Protein 6WG1 (pdb70)

Secondary structure (DSSP, 8-state):
--EEEEE--SEE-TT--EEEEEEEESS-GGGS-EEEEEE-TTS--EEEEEE--GGGT--EEE-GGGTTT-EEEEETTTTEEEEEE-S--GGG-EEEEEEEE-SSS-SEEEE---EEEEE-SSPPBPPEEEEE---EEEEEEEEEEEBSS--EEEEGGGT--TTEEEPPPEE-TTS-EEEEEEEEEEGGGTTTS--EEEEEEGGGTEEEEEE----/---EEEE-SEEEE-TT--EEEEEEESS--B-TTS-B-EEEEEE-TTS--EEEEETTTEEPTT--TTEEEEEETTEEEEEESS--GGG-EEEEEEE-SSSSPEE---EEEEE----BPPEEEEEPPPHHHHTTTEEEEEEEEEEEBSS--EEEEEETTEEP-SSEEEEEPPPPTTTS-EEEEEEEEEEHHHHHT--EEEEEEE-TT-SS-EEEEEETT-/-GGG-TTS-SSS---SSGGG-TT-/--EEEEE--EEE-TT--EEEEEEEESS-GGGS-EEEEEE-TT--EEEEEEE--GGGT--EEE-GGGTTTEEEEEETTTTEEEEEE-S--GGG-EEEEEEEEPSSS-SEEEE---EEEEE-SSPPBPPEEEEE---EEEEEEEEEEEBSS--EEEETTTT--TTEEEPPPEE-TTSSEEEEEEEEEEGGGBTTB-EEEEEEEGGGTEEEEEEE--/---EEEE-SEEEE-TTS-EEEEEEESS--B-TTS-B-EEEEEE-TTS-EEEEEETTTEEPTT--TTEEEEEETTEEEEEESS--GGG-EEEEEEE-SSSSPEE---EEEEE----BPPEEEEEPPPHHHHHTTEEEEEEEEEEEBSS--EEEEEETTEEP-SSEEEEEPPPPTTT--EEEEEEEEEEHHHHHT--EEEEEEE-TTSSS-EEEEEETT--

InterPro domains:
  IPR000884 Thrombospondin type-1 (TSP1) repeat [PF00090] (343-389)
  IPR000884 Thrombospondin type-1 (TSP1) repeat [PS50092] (344-390)
  IPR000884 Thrombospondin type-1 (TSP1) repeat [SM00209] (340-390)
  IPR003067 Plasmodium circumsporozoite protein [PR01303] (2-18)
  IPR003067 Plasmodium circumsporozoite protein [PR01303] (34-49)
  IPR003067 Plasmodium circumsporozoite protein [PR01303] (328-346)
  IPR003067 Plasmodium circumsporozoite protein [PR01303] (347-364)
  IPR003067 Plasmodium circumsporozoite protein [PR01303] (374-392)
  IPR003067 Plasmodium circumsporozoite protein [PR01303] (393-412)
  IPR036383 Thrombospondin type-1 repeat superfamily [G3DSA:2.20.100.10] (319-396)
  IPR036383 Thrombospondin type-1 repeat superfamily [SSF82895] (343-389)
  IPR051860 Plasmodium Circumsporozoite Invasion Protein [PTHR44826] (123-288)

Nearest PDB structures (foldseek):
  6wg1-assembly1_H  TM=1.005E+00  e=6.382E-41  Homo sapiens
  7tus-assembly1_A  TM=9.635E-01  e=1.783E-32  Homo sapiens
  8t51-assembly1_A  TM=9.520E-01  e=6.094E-31  Homo sapiens
  4hgw-assembly1_B  TM=9.806E-01  e=1.978E-30  Mus musculus
  7jxc-assembly1_H  TM=5.555E-01  e=1.312E-32  Homo sapiens

Foldseek 3Di:
DKAWAKDFADEAEAQAKTKIKIQIDDDQLLQWKKFKWWAAVPGDIGGAKIFGRVVVPRHMDGDPVAPPFWDWHADSVRSMIMIIGGRDDQVPFTFMKMFTADDVRRDGDDIHPTHTHGYHPDDFDAWDKDWQAWCKIKIKIKTDFGDDDDKDKDKPVNPDDPQKDWDDWDQDPVRGIITMIMGIGRPVPAPPDWIWMWMADVVVRDTDTHTHHHD/DKAKAKPPQEEAAAAFAKDKIKIFIPWFQQDPVRFRAKWKWWADPPGDIDTAAGRFFHGDPPHDPQWGKDDGTGMIMIMRHGDDQVRFGWMWMWGDSDPPIDIYPTHGYAYADDFDFWDKDKDWFDPVVLVVFKTKIKIKTPFGPDPDKDKWKAFQNHTDDPQKDKDKDDQDSPRRGIMMMIMGMDTSVVVVVTFKIKIWMDDPPDPDIDIDIGTPPD/DWAWAKDFADEDEAQAKTKIKIAIDDDQLLQWKKFKWWAAVPGDIDGAKIFGRVVVVRHIDGDPVCPPFWDWHDDSVRSMIMIIGGRDDQVNFTFMKMFTADDVNGGRDGIHPTGTHGHHPDDFDAWDKDWQAKCKIKIWIKTDFGDDDDKDKDKPVPPDDPQKDWDDWDQDPVNGTITMIMGIDRPVCAPPDWIWIWMADVNVRDTDTDTHHD/DKAWAKPPQEEEAAFFAKDKIKIFIPWFQADPVRFRAKWKWWDAVPGDIDTADGRFFHGDPPHDPLWGKHDGTGMIMIMRHGDALQRFGWMKMWGDSDPPIDIYPTYGYAYADDFDFWDKDKDWADPVVLVVFKTKIKIKTPFGPDPDKDKWKAFVHNTDDDQKDKDKGQQDSPRRGMMMMIIGMDTSVVVVVTFKIKMWMDDPNDPHIDIDIDTPPDD/DQVVDPQDDSDPCPDPDVVVDPRD

Sequence (890 aa):
EVQLVESGGGLVQPGRSLRLSCTTSGFTFGDYAMSWFRQAPGKGLEWVGFIRSKGFGGTAEYAAFVKGRFTISRDDSRSIAYLQMTSLKPEDTAVYYCSRVGVVIATAVYWGQGTLVTVSSASTKGPSVFPLAPGTAALGCLVKDYFPEPVTVSWNSGALTSGVHTFPAVLQSSGLYSLSSVVTVPSSSLGTQTYICNVNHKPSNTKVDKKVEPKDILMTQTPLSLSVTPGQPASISCKSSQSLLDNDGKTYLYWYLQKPGQSPQLLIYEVSNRFSGVPERFSGSGSGTDFTLKIRRVEAEDVGVYYCMQRIDLPWTFGQGTKVEIKRTVAAPSVFIFPPSDEQLKSGTASVVCLLNNFYPREAKVQWKVDNALQSGNSQESVTEQDSKDSTYSLSSTLTLSKADYEKHKVYACEVTHQGLSSPVTKSFNRGEEVQLVESGGGLVQPGRSLRLSCTTSGFTFGDYAMSWFRQAPGKGLEWVGFIRSKGFGGTAEYAAFVKGRFTISRDDSRSIAYLQMTSLKPEDTAVYYCSRVGVVIATAVYWGQGTLVTVSSASTKGPSVFPLAPGTAALGCLVKDYFPEPVTVSWNSGALTSGVHTFPAVLQSSGLYSLSSVVTVPSSSLGTQTYICNVNHKPSNTKVDKKVEPDILMTQTPLSLSVTPGQPASISCKSSQSLLDNDGKTYLYWYLQKPGQSPQLLIYEVSNRFSGVPERFSGSGSGTDFTLKIRRVEAEDVGVYYCMQRIDLPWTFGQGTKVEIKRTVAAPSVFIFPPSDEQLKSGTASVVCLLNNFYPREAKVQWKVDNALQSGNSQESVTEQDSKDSTYSLSSTLTLSKADYEKHKVYACEVTHQGLSSPVTKSFNRGECNPNANPNANPNANPNANPNANPNA

GO terms:
  GO:0085017 entry into host cell by a symbiont-containing vacuole (P, IMP)

Radius of gyration: 38.49 Å; Cα contacts (8 Å, |Δi|>4): 2338; chains: 5; bounding box: 89×70×111 Å

CATH classification: 2.60.40.10 (+1 more: 2.60.40.10)

B-factor: mean 37.39, std 12.22, range [15.88, 94.53]

Structure (mmCIF, N/CA/C/O backbone):
data_6WG1
#
_entry.id   6WG1
#
_cell.length_a   62.968
_cell.length_b   85.901
_cell.length_c   89.461
_cell.angle_alpha   90.00
_cell.angle_beta   100.27
_cell.angle_gamma   90.00
#
_symmetry.space_group_name_H-M   'P 1 21 1'
#
loop_
_entity.id
_entity.type
_entity.pdbx_description
1 polymer 'Fab399 heavy chain'
2 polymer 'Fab399 light chain'
3 polymer 'NPNA6 peptide'
4 water water
#
loop_
_atom_site.group_PDB
_atom_site.id
_atom_site.type_symbol
_atom_site.label_atom_id
_atom_site.label_alt_id
_atom_site.label_comp_id
_atom_site.label_asym_id
_atom_site.label_entity_id
_atom_site.label_seq_id
_atom_site.pdbx_PDB_ins_code
_atom_site.Cartn_x
_atom_site.Cartn_y
_atom_site.Cartn_z
_atom_site.occupancy
_atom_site.B_iso_or_equiv
_atom_site.auth_seq_id
_atom_site.auth_comp_id
_atom_site.auth_asym_id
_atom_site.auth_atom_id
_atom_site.pdbx_PDB_model_num
ATOM 1 N N . GLU A 1 1 ? 29.419 0.399 10.523 1.00 29.83 1 GLU A N 1
ATOM 2 C CA . GLU A 1 1 ? 30.113 1.301 9.609 1.00 33.07 1 GLU A CA 1
ATOM 3 C C . GLU A 1 1 ? 29.286 1.534 8.342 1.00 29.05 1 GLU A C 1
ATOM 4 O O . GLU A 1 1 ? 28.640 0.617 7.834 1.00 27.40 1 GLU A O 1
ATOM 6 N N . VAL A 1 2 ? 29.300 2.767 7.843 1.00 30.65 2 VAL A N 1
ATOM 7 C CA . VAL A 1 2 ? 28.551 3.115 6.639 1.00 30.66 2 VAL A CA 1
ATOM 8 C C . VAL A 1 2 ? 29.290 2.574 5.423 1.00 35.23 2 VAL A C 1
ATOM 9 O O . VAL A 1 2 ? 30.473 2.872 5.214 1.00 34.04 2 VAL A O 1
ATOM 13 N N . GLN A 1 3 ? 28.598 1.776 4.616 1.00 35.37 3 GLN A N 1
ATOM 14 C CA . GLN A 1 3 ? 29.188 1.215 3.411 1.00 34.40 3 GLN A CA 1
ATOM 15 C C . GLN A 1 3 ? 28.287 1.511 2.225 1.00 33.07 3 GLN A C 1
ATOM 16 O O . GLN A 1 3 ? 27.061 1.381 2.325 1.00 28.70 3 GLN A O 1
ATOM 22 N N . LEU A 1 4 ? 28.903 1.930 1.115 1.00 31.64 4 LEU A N 1
ATOM 23 C CA . LEU A 1 4 ? 28.231 2.135 -0.162 1.00 27.63 4 LEU A CA 1
ATOM 24 C C . LEU A 1 4 ? 29.089 1.505 -1.247 1.00 29.69 4 LEU A C 1
ATOM 25 O O . LEU A 1 4 ? 30.295 1.762 -1.307 1.00 28.33 4 LEU A O 1
ATOM 30 N N . VAL A 1 5 ? 28.478 0.680 -2.095 1.00 31.15 5 VAL A N 1
ATOM 31 C CA . VAL A 1 5 ? 29.195 -0.052 -3.138 1.00 29.26 5 VAL A CA 1
ATOM 32 C C . VAL A 1 5 ? 28.481 0.168 -4.465 1.00 29.16 5 VAL A C 1
ATOM 33 O O . VAL A 1 5 ? 27.309 -0.205 -4.613 1.00 29.03 5 VAL A O 1
ATOM 37 N N . GLU A 1 6 ? 29.183 0.769 -5.424 1.00 26.01 6 GLU A N 1
ATOM 38 C CA . GLU A 1 6 ? 28.677 0.974 -6.775 1.00 27.45 6 GLU A CA 1
ATOM 39 C C . GLU A 1 6 ? 28.986 -0.237 -7.643 1.00 28.66 6 GLU A C 1
ATOM 40 O O . GLU A 1 6 ? 30.037 -0.872 -7.508 1.00 31.97 6 GLU A O 1
ATOM 46 N N . SER A 1 7 ? 28.070 -0.538 -8.555 1.00 26.35 7 SER A N 1
ATOM 47 C CA . SER A 1 7 ? 28.262 -1.656 -9.465 1.00 28.50 7 SER A CA 1
ATOM 48 C C . SER A 1 7 ? 27.438 -1.404 -10.716 1.00 30.03 7 SER A C 1
ATOM 49 O O . SER A 1 7 ? 26.589 -0.510 -10.755 1.00 32.04 7 SER A O 1
ATOM 52 N N . GLY A 1 8 ? 27.702 -2.213 -11.740 1.00 30.12 8 GLY A N 1
ATOM 53 C CA . GLY A 1 8 ? 27.016 -2.129 -13.002 1.00 26.64 8 GLY A CA 1
ATOM 54 C C . GLY A 1 8 ? 27.837 -1.525 -14.122 1.00 25.97 8 GLY A C 1
ATOM 55 O O . GLY A 1 8 ? 27.493 -1.719 -15.291 1.00 29.55 8 GLY A O 1
ATOM 56 N N . GLY A 1 9 ? 28.915 -0.819 -13.798 1.00 26.78 9 GLY A N 1
ATOM 57 C CA . GLY A 1 9 ? 29.701 -0.129 -14.806 1.00 28.06 9 GLY A CA 1
ATOM 58 C C . GLY A 1 9 ? 30.431 -1.077 -15.740 1.00 30.97 9 GLY A C 1
ATOM 59 O O . GLY A 1 9 ? 30.544 -2.281 -15.506 1.00 32.97 9 GLY A O 1
ATOM 60 N N . GLY A 1 10 ? 30.933 -0.511 -16.832 1.00 31.74 10 GLY A N 1
ATOM 61 C CA . GLY A 1 10 ? 31.609 -1.311 -17.836 1.00 33.33 10 GLY 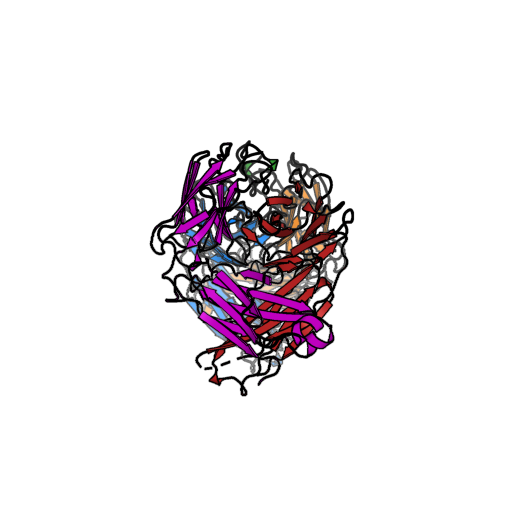A CA 1
ATOM 62 C C . GLY A 1 10 ? 31.569 -0.616 -19.187 1.00 32.08 10 GLY A C 1
ATOM 63 O O . GLY A 1 10 ? 31.331 0.587 -19.277 1.00 33.16 10 GLY A O 1
ATOM 64 N N . LEU A 1 11 ? 31.805 -1.411 -20.227 1.00 33.09 11 LEU A N 1
ATOM 65 C CA . LEU A 1 11 ? 31.839 -0.927 -21.602 1.00 32.18 11 LEU A CA 1
ATOM 66 C C . LEU A 1 11 ? 30.429 -0.933 -22.180 1.00 33.95 11 LEU A C 1
ATOM 67 O O . LEU A 1 11 ? 29.765 -1.976 -22.197 1.00 33.30 11 LEU A O 1
ATOM 72 N N . VAL A 1 12 ? 29.976 0.234 -22.647 1.00 34.47 12 VAL A N 1
ATOM 73 C CA . VAL A 1 12 ? 28.650 0.416 -23.230 1.00 34.31 12 VAL A CA 1
ATOM 74 C C . VAL A 1 12 ? 28.794 1.148 -24.554 1.00 32.22 12 VAL A C 1
ATOM 75 O O . VAL A 1 1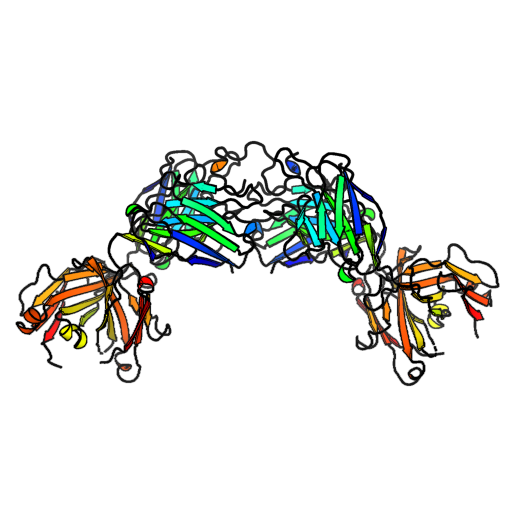2 ? 29.529 2.137 -24.644 1.00 31.07 12 VAL A O 1
ATOM 79 N N . GLN A 1 13 ? 28.061 0.687 -25.572 1.00 34.80 13 GLN A N 1
ATOM 80 C CA . GLN A 1 13 ? 28.068 1.331 -26.878 1.00 36.25 13 GLN A CA 1
ATOM 81 C C . GLN A 1 13 ? 27.179 2.574 -26.879 1.00 35.48 13 GLN A C 1
ATOM 82 O O . GLN A 1 13 ? 26.163 2.617 -26.183 1.00 36.58 13 GLN A O 1
ATOM 88 N N . PRO A 1 14 ? 27.558 3.605 -27.639 1.00 37.40 14 PRO A N 1
ATOM 89 C CA . PRO A 1 14 ? 26.774 4.847 -27.645 1.00 34.80 14 PRO A CA 1
ATOM 90 C C . PRO A 1 14 ? 25.337 4.595 -28.059 1.00 37.26 14 PRO A C 1
ATOM 91 O O . PRO A 1 14 ? 25.058 3.774 -28.934 1.00 39.71 14 PRO A O 1
ATOM 95 N N . GLY A 1 15 ? 24.418 5.314 -27.416 1.00 39.23 15 GLY A N 1
ATOM 96 C CA . GLY A 1 15 ? 23.005 5.151 -27.667 1.00 38.45 15 GLY A CA 1
ATOM 97 C C . GLY A 1 15 ? 22.334 4.079 -26.839 1.00 39.80 15 GLY A C 1
ATOM 98 O O . GLY A 1 15 ? 21.100 4.038 -26.793 1.00 42.11 15 GLY A O 1
ATOM 99 N N . ARG A 1 16 ? 23.099 3.219 -26.176 1.00 38.51 16 ARG A N 1
ATOM 100 C CA . ARG A 1 16 ? 22.525 2.140 -25.392 1.00 37.61 16 ARG A CA 1
ATOM 101 C C . ARG A 1 16 ? 22.294 2.597 -23.950 1.00 35.45 16 ARG A C 1
ATOM 102 O O . ARG A 1 16 ? 22.610 3.727 -23.561 1.00 28.36 16 ARG A O 1
ATOM 110 N N . SER A 1 17 ? 21.726 1.705 -23.149 1.00 34.24 17 SER A N 1
ATOM 111 C CA . SER A 1 17 ? 21.347 1.994 -21.776 1.00 33.57 17 SER A CA 1
ATOM 112 C C . SER A 1 17 ? 22.223 1.197 -20.817 1.00 32.92 17 SER A C 1
ATOM 113 O O . SER A 1 17 ? 22.832 0.188 -21.191 1.00 33.12 17 SER A O 1
ATOM 116 N N . LEU A 1 18 ? 22.282 1.670 -19.572 1.00 30.42 18 LEU A N 1
ATOM 117 C CA . LEU A 1 18 ? 23.041 1.003 -18.523 1.00 32.66 18 LEU A CA 1
ATOM 118 C C . LEU A 1 18 ? 22.522 1.458 -17.165 1.00 30.19 18 LEU A C 1
ATOM 119 O O . LEU A 1 18 ? 22.286 2.650 -16.953 1.00 30.66 18 LEU A O 1
ATOM 124 N N . ARG A 1 19 ? 22.368 0.512 -16.246 1.00 30.35 19 ARG A N 1
ATOM 125 C CA . ARG A 1 19 ? 21.881 0.802 -14.905 1.00 30.75 19 ARG A CA 1
ATOM 126 C C . ARG A 1 19 ? 22.995 0.573 -13.895 1.00 31.14 19 ARG A C 1
ATOM 127 O O . ARG A 1 19 ? 23.640 -0.482 -13.899 1.00 35.95 19 ARG A O 1
ATOM 135 N N . LEU A 1 20 ? 23.221 1.562 -13.036 1.00 28.83 20 LEU A N 1
ATOM 136 C CA . LEU A 1 20 ? 24.176 1.453 -11.946 1.00 26.74 20 LEU A CA 1
ATOM 137 C C . LEU A 1 20 ? 23.421 1.277 -10.632 1.00 27.68 20 LEU A C 1
ATOM 138 O O . LEU A 1 20 ? 22.343 1.854 -10.439 1.00 29.49 20 LEU A O 1
ATOM 143 N N . SER A 1 21 ? 23.977 0.455 -9.746 1.00 23.13 21 SER A N 1
ATOM 144 C CA . SER A 1 21 ? 23.431 0.258 -8.414 1.00 27.85 21 SER A CA 1
ATOM 145 C C . SER A 1 21 ? 24.385 0.811 -7.365 1.00 29.62 21 SER A C 1
ATOM 146 O O . SER A 1 21 ? 25.609 0.841 -7.556 1.00 28.54 21 SER A O 1
ATOM 149 N N . CYS A 1 22 ? 23.790 1.270 -6.270 1.00 28.92 22 CYS A N 1
ATOM 150 C CA . CYS A 1 22 ? 24.479 1.714 -5.067 1.00 28.45 22 CYS A CA 1
ATOM 151 C C . CYS A 1 22 ? 23.917 0.824 -3.965 1.00 27.12 22 CYS A C 1
ATOM 152 O O . CYS A 1 22 ? 22.798 1.053 -3.491 1.00 23.93 22 CYS A O 1
ATOM 155 N N . THR A 1 23 ? 24.652 -0.225 -3.605 1.00 29.27 23 THR A N 1
ATOM 156 C CA . THR A 1 23 ? 24.204 -1.146 -2.570 1.00 32.67 23 THR A CA 1
ATOM 157 C C . THR A 1 23 ? 24.770 -0.678 -1.234 1.00 30.39 23 THR A C 1
ATOM 158 O O . THR A 1 23 ? 25.973 -0.420 -1.114 1.00 30.33 23 THR A O 1
ATOM 162 N N . THR A 1 24 ? 23.899 -0.528 -0.245 1.00 28.50 24 THR A N 1
ATOM 163 C CA . THR A 1 24 ? 24.272 0.130 0.998 1.00 29.27 24 THR A CA 1
ATOM 164 C C . THR A 1 24 ? 24.062 -0.795 2.188 1.00 31.00 24 THR A C 1
ATOM 165 O O . THR A 1 24 ? 23.275 -1.745 2.142 1.00 33.65 24 THR A O 1
ATOM 169 N N . SER A 1 25 ? 24.791 -0.506 3.261 1.00 31.53 25 SER A N 1
ATOM 170 C CA . SER A 1 25 ? 24.624 -1.224 4.516 1.00 32.36 25 SER A CA 1
ATOM 171 C C . SER A 1 25 ? 25.132 -0.332 5.635 1.00 27.52 25 SER A C 1
ATOM 172 O O . SER A 1 25 ? 25.913 0.598 5.403 1.00 22.49 25 SER A O 1
ATOM 175 N N . GLY A 1 26 ? 24.669 -0.620 6.849 1.00 24.80 26 GLY A N 1
ATOM 176 C CA . GLY A 1 26 ? 25.124 0.098 8.020 1.00 27.95 26 GLY A CA 1
ATOM 177 C C . GLY A 1 26 ? 24.305 1.308 8.410 1.00 30.38 26 GLY A C 1
ATOM 178 O O . GLY A 1 26 ? 24.740 2.069 9.284 1.00 30.72 26 GLY A O 1
ATOM 179 N N . PHE A 1 27 ? 23.147 1.520 7.789 1.00 28.42 27 PHE A N 1
ATOM 180 C CA . PHE A 1 27 ? 22.267 2.619 8.168 1.00 29.08 27 PHE A CA 1
ATOM 181 C C . PHE A 1 27 ? 20.883 2.355 7.600 1.00 27.69 27 PHE A C 1
ATOM 182 O O . PHE A 1 27 ? 20.716 1.569 6.662 1.00 26.46 27 PHE A O 1
ATOM 190 N N . THR A 1 28 ? 19.890 3.021 8.186 1.00 27.23 28 THR A N 1
ATOM 191 C CA . THR A 1 28 ? 18.515 2.945 7.695 1.00 25.00 28 THR A CA 1
ATOM 192 C C . THR A 1 28 ? 18.441 3.698 6.369 1.00 26.68 28 THR A C 1
ATOM 193 O O . THR A 1 28 ? 18.297 4.923 6.340 1.00 25.72 28 THR A O 1
ATOM 197 N N . PHE A 1 29 ? 18.536 2.945 5.265 1.00 22.02 29 PHE A N 1
ATOM 198 C CA . PHE A 1 29 ? 18.698 3.537 3.936 1.00 21.60 29 PHE A CA 1
ATOM 199 C C . PHE A 1 29 ? 17.579 4.520 3.620 1.00 21.74 29 PHE A C 1
ATOM 200 O O . PHE A 1 29 ? 17.822 5.589 3.042 1.00 22.39 29 PHE A O 1
ATOM 208 N N . GLY A 1 30 ? 16.354 4.196 4.032 1.00 22.63 30 GLY A N 1
ATOM 209 C CA . GLY A 1 30 ? 15.209 5.021 3.702 1.00 22.89 30 GLY A CA 1
ATOM 210 C C . GLY A 1 30 ? 15.254 6.428 4.261 1.00 22.53 30 GLY A C 1
ATOM 211 O O . GLY A 1 30 ? 14.587 7.318 3.720 1.00 24.37 30 GLY A O 1
ATOM 212 N N . ASP A 1 31 ? 16.001 6.654 5.343 1.00 22.99 31 ASP A N 1
ATOM 213 C CA . ASP A 1 31 ? 16.027 7.966 5.980 1.00 22.94 31 ASP A CA 1
ATOM 214 C C . ASP A 1 31 ? 16.900 8.985 5.251 1.00 24.70 31 ASP A C 1
ATOM 215 O O . ASP A 1 31 ? 16.852 10.175 5.592 1.00 25.39 31 ASP A O 1
ATOM 220 N N . TYR A 1 32 ? 17.674 8.576 4.247 1.00 25.09 32 TYR A N 1
ATOM 221 C CA . TYR A 1 32 ? 18.706 9.440 3.681 1.00 21.52 32 TYR A CA 1
ATOM 222 C C . TYR A 1 32 ? 18.448 9.749 2.214 1.00 22.57 32 TYR A C 1
ATOM 223 O O . TYR A 1 32 ? 18.052 8.870 1.439 1.00 20.01 32 TYR A O 1
ATOM 232 N N . ALA A 1 33 ? 18.697 11.001 1.832 1.00 22.87 33 ALA A N 1
ATOM 233 C CA . ALA A 1 33 ? 18.844 11.322 0.420 1.00 22.30 33 ALA A CA 1
ATOM 234 C C . ALA A 1 33 ? 20.129 10.696 -0.114 1.00 25.87 33 ALA A C 1
ATOM 235 O O . ALA A 1 33 ? 21.153 10.650 0.581 1.00 22.82 33 ALA A O 1
ATOM 237 N N . MET A 1 34 ? 20.067 10.189 -1.349 1.00 26.01 34 MET A N 1
ATOM 238 C CA . MET A 1 34 ? 21.215 9.590 -2.019 1.00 26.49 34 MET A CA 1
ATOM 239 C C . MET A 1 34 ? 21.572 10.414 -3.251 1.00 25.09 34 MET A C 1
ATOM 240 O O . MET A 1 34 ? 20.683 10.853 -3.983 1.00 26.70 34 MET A O 1
ATOM 245 N N . SER A 1 35 ? 22.873 10.635 -3.480 1.00 21.79 35 SER A N 1
ATOM 246 C CA . SER A 1 35 ? 23.323 11.471 -4.585 1.00 24.85 35 SER A CA 1
ATOM 247 C C . SER A 1 35 ? 24.335 10.739 -5.454 1.00 27.84 35 SER A C 1
ATOM 248 O O . SER A 1 35 ? 25.151 9.949 -4.967 1.00 26.64 35 SER A O 1
ATOM 251 N N . TRP A 1 36 ? 24.296 11.043 -6.750 1.00 27.13 36 TRP A N 1
ATOM 252 C CA . TRP A 1 36 ? 25.230 10.484 -7.718 1.00 26.37 36 TRP A CA 1
ATOM 253 C C . TRP A 1 36 ? 26.142 11.578 -8.260 1.00 23.93 36 TRP A C 1
ATOM 254 O O . TRP A 1 36 ? 25.697 12.699 -8.527 1.00 21.24 36 TRP A O 1
ATOM 265 N N . PHE A 1 37 ? 27.418 11.240 -8.412 1.00 22.24 37 PHE A N 1
ATOM 266 C CA . PHE A 1 37 ? 28.430 12.119 -8.968 1.00 25.72 37 PHE A CA 1
ATOM 267 C C . PHE A 1 37 ? 29.191 11.355 -10.044 1.00 24.29 37 PHE A C 1
ATOM 268 O O . PHE A 1 37 ? 29.098 10.129 -10.149 1.00 21.66 37 PHE A O 1
ATOM 276 N N . ARG A 1 38 ? 29.963 12.081 -10.846 1.00 24.99 38 ARG A N 1
ATOM 277 C CA . ARG A 1 38 ? 30.793 11.419 -11.842 1.00 24.01 38 ARG A CA 1
ATOM 278 C C . ARG A 1 38 ? 32.080 12.208 -12.029 1.00 25.15 38 ARG A C 1
ATOM 279 O O . ARG A 1 38 ? 32.162 13.392 -11.697 1.00 22.79 38 ARG A O 1
ATOM 287 N N . GLN A 1 39 ? 33.102 11.527 -12.552 1.00 27.86 39 GLN A N 1
ATOM 288 C CA . GLN A 1 39 ? 34.407 12.140 -12.780 1.00 23.49 39 GLN A CA 1
ATOM 289 C C . GLN A 1 39 ? 34.982 11.546 -14.059 1.00 25.85 39 GLN A C 1
ATOM 290 O O . GLN A 1 39 ? 35.338 10.363 -14.093 1.00 25.62 39 GLN A O 1
ATOM 296 N N . ALA A 1 40 ? 35.048 12.357 -15.112 1.00 24.68 40 ALA A N 1
ATOM 297 C CA . ALA A 1 40 ? 35.668 11.912 -16.347 1.00 27.35 40 ALA A CA 1
ATOM 298 C C . ALA A 1 40 ? 37.164 11.689 -16.122 1.00 27.82 40 ALA A C 1
ATOM 299 O O . ALA A 1 40 ? 37.774 12.342 -15.270 1.00 24.69 40 ALA A O 1
ATOM 301 N N . PRO A 1 41 ? 37.781 10.759 -16.868 1.00 29.36 41 PRO A N 1
ATOM 302 C CA . PRO A 1 41 ? 39.205 10.469 -16.641 1.00 29.05 41 PRO A CA 1
ATOM 303 C C . PRO A 1 41 ? 40.053 11.730 -16.707 1.00 31.28 41 PRO A C 1
ATOM 304 O O . PRO A 1 41 ? 40.058 12.433 -17.722 1.00 36.30 41 PRO A O 1
ATOM 308 N N . GLY A 1 42 ? 40.719 12.056 -15.603 1.00 29.87 42 GLY A N 1
ATOM 309 C CA . GLY A 1 42 ? 41.556 13.235 -15.531 1.00 25.53 42 GLY A CA 1
ATOM 310 C C . GLY A 1 42 ? 40.845 14.551 -15.289 1.00 29.26 42 GLY A C 1
ATOM 311 O O . GLY A 1 42 ? 41.507 15.594 -15.279 1.00 29.68 42 GLY A O 1
ATOM 312 N N . LYS A 1 43 ? 39.530 14.548 -15.085 1.00 27.19 43 LYS A N 1
ATOM 313 C CA . LYS A 1 43 ? 38.776 15.784 -14.927 1.00 26.94 43 LYS A CA 1
ATOM 314 C C . LYS A 1 43 ? 38.369 15.965 -13.468 1.00 21.45 43 LYS A C 1
ATOM 315 O O . LYS A 1 43 ? 38.752 15.181 -12.597 1.00 23.03 43 LYS A O 1
ATOM 321 N N . GLY A 1 44 ? 37.587 17.011 -13.200 1.00 22.14 44 GLY A N 1
ATOM 322 C CA . GLY A 1 44 ? 37.116 17.289 -11.860 1.00 22.46 44 GLY A CA 1
ATOM 323 C C . GLY A 1 44 ? 35.853 16.515 -11.516 1.00 23.90 44 GLY A C 1
ATOM 324 O O . GLY A 1 44 ? 35.392 15.651 -12.259 1.00 26.94 44 GLY A O 1
ATOM 325 N N . LEU A 1 45 ? 35.291 16.848 -10.356 1.00 24.48 45 LEU A N 1
ATOM 326 C CA . LEU A 1 45 ? 34.051 16.242 -9.885 1.00 26.29 45 LEU A CA 1
ATOM 327 C C . LEU A 1 45 ? 32.837 16.957 -10.464 1.00 25.26 45 LEU A C 1
ATOM 328 O O . LEU A 1 45 ? 32.824 18.178 -10.630 1.00 23.51 45 LEU A O 1
ATOM 333 N N . GLU A 1 46 ? 31.793 16.181 -10.726 1.00 27.47 46 GLU A N 1
ATOM 334 C CA . GLU A 1 46 ? 30.584 16.691 -11.348 1.00 31.26 46 GLU A CA 1
ATOM 335 C C . GLU A 1 46 ? 29.373 16.054 -10.686 1.00 27.62 46 GLU A C 1
ATOM 336 O O . GLU A 1 46 ? 29.300 14.826 -10.568 1.00 24.48 46 GLU A O 1
ATOM 342 N N . TRP A 1 47 ? 28.435 16.892 -10.253 1.00 26.15 47 TRP A N 1
ATOM 343 C CA . TRP A 1 47 ? 27.176 16.415 -9.705 1.00 24.33 47 TRP A CA 1
ATOM 344 C C . TRP A 1 47 ? 26.282 15.916 -10.834 1.00 24.63 47 TRP A C 1
ATOM 345 O O . TRP A 1 47 ? 26.181 16.549 -11.891 1.00 24.94 47 TRP A O 1
ATOM 356 N N . VAL A 1 48 ? 25.659 14.759 -10.610 1.00 22.41 48 VAL A N 1
ATOM 357 C CA . VAL A 1 48 ? 24.769 14.122 -11.578 1.00 22.45 48 VAL A CA 1
ATOM 358 C C . VAL A 1 48 ? 23.312 14.235 -11.147 1.00 25.02 48 VAL A C 1
ATOM 359 O O . VAL A 1 48 ? 22.441 14.581 -11.951 1.00 25.53 48 VAL A O 1
ATOM 363 N N . GLY A 1 49 ? 23.030 13.941 -9.882 1.00 23.81 49 GLY A N 1
ATOM 364 C CA . GLY A 1 49 ? 21.672 14.024 -9.383 1.00 24.69 49 GLY A CA 1
ATOM 365 C C . GLY A 1 49 ? 21.571 13.504 -7.965 1.00 24.23 49 GLY A C 1
ATOM 366 O O . GLY A 1 49 ? 22.535 12.983 -7.386 1.00 21.57 49 GLY A O 1
ATOM 367 N N . PHE A 1 50 ? 20.375 13.666 -7.397 1.00 21.81 50 PHE A N 1
ATOM 368 C CA . PHE A 1 50 ? 20.093 13.074 -6.098 1.00 22.18 50 PHE A CA 1
ATOM 369 C C . PHE A 1 50 ? 18.612 12.742 -6.003 1.00 24.04 50 PHE A C 1
ATOM 370 O O . PHE A 1 50 ? 17.786 13.274 -6.744 1.00 26.07 50 PHE A O 1
ATOM 378 N N . ILE A 1 51 ? 18.281 11.851 -5.073 1.00 26.98 51 ILE A N 1
ATOM 379 C CA . ILE A 1 51 ? 16.895 11.501 -4.796 1.00 24.22 51 ILE A CA 1
ATOM 380 C C . ILE A 1 51 ? 16.663 11.659 -3.296 1.00 25.90 51 ILE A C 1
ATOM 381 O O . ILE A 1 51 ? 17.474 11.198 -2.485 1.00 23.80 51 ILE A O 1
ATOM 386 N N . ARG A 1 52 ? 15.575 12.333 -2.934 1.00 25.48 52 ARG A N 1
ATOM 387 C CA . ARG A 1 52 ? 15.263 12.612 -1.541 1.00 26.07 52 ARG A CA 1
ATOM 388 C C . ARG A 1 52 ? 14.673 11.378 -0.854 1.00 24.41 52 ARG A C 1
ATOM 389 O O . ARG A 1 52 ? 14.178 10.449 -1.497 1.00 20.62 52 ARG A O 1
ATOM 397 N N . SER A 1 53 A 14.757 11.369 0.476 1.00 22.98 52 SER A N 1
ATOM 398 C CA . SER A 1 53 A 14.027 10.380 1.256 1.00 24.27 52 SER A CA 1
ATOM 399 C C . SER A 1 53 A 12.534 10.493 0.966 1.00 23.81 52 SER A C 1
ATOM 400 O O . SER A 1 53 A 12.015 11.571 0.664 1.00 21.17 52 SER A O 1
ATOM 403 N N . LYS A 1 54 B 11.837 9.359 1.025 1.00 25.88 52 LYS A N 1
ATOM 404 C CA . LYS A 1 54 B 10.391 9.411 0.848 1.00 26.86 52 LYS A CA 1
ATOM 405 C C . LYS A 1 54 B 9.720 10.208 1.958 1.00 25.53 52 LYS A C 1
ATOM 406 O O . LYS A 1 54 B 8.586 10.664 1.782 1.00 25.30 52 LYS A O 1
ATOM 412 N N . GLY A 1 55 C 10.402 10.405 3.088 1.00 27.69 52 GLY A N 1
ATOM 413 C CA . GLY A 1 55 C 9.913 11.311 4.117 1.00 30.32 52 GLY A CA 1
ATOM 414 C C . GLY A 1 55 C 9.727 12.741 3.642 1.00 31.54 52 GLY A C 1
ATOM 415 O O . GLY A 1 55 C 9.010 13.506 4.298 1.00 28.99 52 GLY A O 1
ATOM 416 N N . PHE A 1 56 ? 10.344 13.114 2.519 1.00 28.69 53 PHE A N 1
ATOM 417 C CA . PHE A 1 56 ? 10.212 14.445 1.941 1.00 29.96 53 PHE A CA 1
ATOM 418 C C . PHE A 1 56 ? 9.700 14.378 0.507 1.00 29.31 53 PHE A C 1
ATOM 419 O O . PHE A 1 56 ? 10.001 15.255 -0.304 1.00 31.61 53 PHE A O 1
ATOM 427 N N . GLY A 1 57 ? 8.946 13.334 0.172 1.00 25.75 54 GLY A N 1
ATOM 428 C CA . GLY A 1 57 ? 8.353 13.193 -1.140 1.00 25.90 54 GLY A CA 1
ATOM 429 C C . GLY A 1 57 ? 9.084 12.257 -2.083 1.00 26.18 54 GLY A C 1
ATOM 430 O O . GLY A 1 57 ? 8.517 11.880 -3.112 1.00 28.10 54 GLY A O 1
ATOM 431 N N . GLY A 1 58 ? 10.325 11.884 -1.771 1.00 26.41 55 GLY A N 1
ATOM 432 C CA . GLY A 1 58 ? 11.041 10.903 -2.566 1.00 26.26 55 GLY A CA 1
ATOM 433 C C . GLY A 1 58 ? 11.374 11.313 -3.982 1.00 26.69 55 GLY A C 1
ATOM 434 O O . GLY A 1 58 ? 11.661 10.447 -4.810 1.00 28.86 55 GLY A O 1
ATOM 435 N N . THR A 1 59 ? 11.360 12.603 -4.291 1.00 26.88 56 THR A N 1
ATOM 436 C CA . THR A 1 59 ? 11.602 13.044 -5.657 1.00 31.49 56 THR A CA 1
ATOM 437 C C . THR A 1 59 ? 13.097 13.266 -5.901 1.00 27.92 56 THR A C 1
ATOM 438 O O . THR A 1 59 ? 13.903 13.347 -4.971 1.00 26.65 56 THR A O 1
ATOM 442 N N . ALA A 1 60 ? 13.458 13.390 -7.178 1.00 26.67 57 ALA A N 1
ATOM 443 C CA . ALA A 1 60 ? 14.846 13.490 -7.599 1.00 27.43 57 ALA A CA 1
ATOM 444 C C . ALA A 1 60 ? 15.100 14.794 -8.345 1.00 29.92 57 ALA A C 1
ATOM 445 O O . ALA A 1 60 ? 14.181 15.411 -8.895 1.00 29.51 57 ALA A O 1
ATOM 447 N N . GLU A 1 61 ? 16.370 15.210 -8.341 1.00 28.14 58 GLU A N 1
ATOM 448 C CA . GLU A 1 61 ? 16.849 16.359 -9.101 1.00 27.90 58 GLU A CA 1
ATOM 449 C C . GLU A 1 61 ? 18.056 15.930 -9.922 1.00 29.70 58 GLU A C 1
ATOM 450 O O . GLU A 1 61 ? 18.740 14.961 -9.585 1.00 29.53 58 GLU A O 1
ATOM 456 N N . TYR A 1 62 ? 18.323 16.664 -11.005 1.00 30.26 59 TYR A N 1
ATOM 457 C CA . TYR A 1 62 ? 19.282 16.219 -12.004 1.00 31.96 59 TYR A CA 1
ATOM 458 C C . TYR A 1 62 ? 20.085 17.390 -12.555 1.00 32.63 59 TYR A C 1
ATOM 459 O O . TYR A 1 62 ? 19.615 18.530 -12.599 1.00 31.07 59 TYR A O 1
ATOM 468 N N . ALA A 1 63 ? 21.302 17.089 -12.994 1.00 30.46 60 ALA A N 1
ATOM 469 C CA . ALA A 1 63 ? 22.112 18.081 -13.682 1.00 32.60 60 ALA A CA 1
ATOM 470 C C . ALA A 1 63 ? 21.565 18.333 -15.093 1.00 38.16 60 ALA A C 1
ATOM 471 O O . ALA A 1 63 ? 20.752 17.571 -15.624 1.00 37.10 60 ALA A O 1
ATOM 473 N N . ALA A 1 64 ? 22.025 19.429 -15.705 1.00 43.31 61 ALA A N 1
ATOM 474 C CA . ALA A 1 64 ? 21.508 19.818 -17.015 1.00 46.77 61 ALA A CA 1
ATOM 475 C C . ALA A 1 64 ? 21.891 18.807 -18.092 1.00 48.01 61 ALA A C 1
ATOM 476 O O . ALA A 1 64 ? 21.041 18.366 -18.872 1.00 48.68 61 ALA A O 1
ATOM 478 N N . PHE A 1 65 ? 23.164 18.410 -18.137 1.00 46.63 62 PHE A N 1
ATOM 479 C CA . PHE A 1 65 ? 23.642 17.507 -19.180 1.00 47.55 62 PHE A CA 1
ATOM 480 C C . PHE A 1 65 ? 22.953 16.151 -19.165 1.00 51.83 62 PHE A C 1
ATOM 481 O O . PHE A 1 65 ? 23.187 15.345 -20.072 1.00 47.90 62 PHE A O 1
ATOM 489 N N . VAL A 1 66 ? 22.119 15.879 -18.167 1.00 57.98 63 VAL A N 1
ATOM 490 C CA . VAL A 1 66 ? 21.805 14.517 -17.782 1.00 61.08 63 VAL A CA 1
ATOM 491 C C . VAL A 1 66 ? 20.317 14.223 -17.867 1.00 63.95 63 VAL A C 1
ATOM 492 O O . VAL A 1 66 ? 19.885 13.117 -17.527 1.00 65.76 63 VAL A O 1
ATOM 496 N N . LYS A 1 67 ? 19.511 15.180 -18.309 1.00 61.93 64 LYS A N 1
ATOM 497 C CA . LYS A 1 67 ? 18.087 15.056 -18.063 1.00 57.49 64 LYS A CA 1
ATOM 498 C C . LYS A 1 67 ? 17.324 14.701 -19.331 1.00 52.25 64 LYS A C 1
ATOM 499 O O . LYS A 1 67 ? 17.699 15.074 -20.450 1.00 47.17 64 LYS A O 1
ATOM 505 N N . GLY A 1 68 ? 16.227 14.000 -19.114 1.00 51.06 65 GLY A N 1
ATOM 506 C CA . GLY A 1 68 ? 15.553 13.216 -20.129 1.00 51.78 65 GLY A CA 1
ATOM 507 C C . GLY A 1 68 ? 16.111 11.810 -20.117 1.00 52.18 65 GLY A C 1
ATOM 508 O O . GLY A 1 68 ? 15.355 10.840 -20.161 1.00 58.39 65 GLY A O 1
ATOM 509 N N . ARG A 1 69 ? 17.435 11.686 -20.009 1.00 43.50 66 ARG A N 1
ATOM 510 C CA . ARG A 1 69 ? 18.106 10.412 -20.240 1.00 39.08 66 ARG A CA 1
ATOM 511 C C . ARG A 1 69 ? 18.251 9.567 -18.980 1.00 40.15 66 ARG A C 1
ATOM 512 O O . ARG A 1 69 ? 18.127 8.341 -19.054 1.00 41.99 66 ARG A O 1
ATOM 520 N N . PHE A 1 70 ? 18.511 10.184 -17.828 1.00 38.25 67 PHE A N 1
ATOM 521 C CA . PHE A 1 70 ? 18.842 9.459 -16.605 1.00 34.38 67 PHE A CA 1
ATOM 522 C C . PHE A 1 70 ? 17.688 9.537 -15.613 1.00 31.85 67 PHE A C 1
ATOM 523 O O . PHE A 1 70 ? 17.033 10.575 -15.484 1.00 30.77 67 PHE A O 1
ATOM 531 N N . THR A 1 71 ? 17.454 8.438 -14.902 1.00 31.08 68 THR A N 1
ATOM 532 C CA . THR A 1 71 ? 16.433 8.375 -13.864 1.00 30.48 68 THR A CA 1
ATOM 533 C C . THR A 1 71 ? 17.068 7.796 -12.611 1.00 29.49 68 THR A C 1
ATOM 534 O O . THR A 1 71 ? 17.645 6.704 -12.652 1.00 31.18 68 THR A O 1
ATOM 538 N N . ILE A 1 72 ? 16.984 8.525 -11.504 1.00 24.91 69 ILE A N 1
ATOM 539 C CA . ILE A 1 72 ? 17.479 8.038 -10.230 1.00 22.50 69 ILE A CA 1
ATOM 540 C C . ILE A 1 72 ? 16.298 7.475 -9.456 1.00 27.08 69 ILE A C 1
ATOM 541 O O . ILE A 1 72 ? 15.245 8.121 -9.353 1.00 24.91 69 ILE A O 1
ATOM 546 N N . SER A 1 73 ? 16.469 6.269 -8.924 1.00 27.97 70 SER A N 1
ATOM 547 C CA . SER A 1 73 ? 15.413 5.562 -8.223 1.00 31.30 70 SER A CA 1
ATOM 548 C C . SER A 1 73 ? 16.007 4.939 -6.965 1.00 26.61 70 SER A C 1
ATOM 549 O O . SER A 1 73 ? 17.231 4.881 -6.800 1.00 26.20 70 SER A O 1
ATOM 552 N N . ARG A 1 74 ? 15.131 4.474 -6.066 1.00 29.59 71 ARG A N 1
ATOM 553 C CA . ARG A 1 74 ? 15.549 3.916 -4.782 1.00 28.35 71 ARG A CA 1
ATOM 554 C C . ARG A 1 74 ? 14.638 2.768 -4.370 1.00 30.06 71 ARG A C 1
ATOM 555 O O . ARG A 1 74 ? 13.418 2.830 -4.543 1.00 28.75 71 ARG A O 1
ATOM 563 N N . ASP A 1 75 ? 15.241 1.719 -3.819 1.00 31.82 72 ASP A N 1
ATOM 564 C CA . ASP A 1 75 ? 14.523 0.556 -3.300 1.00 32.14 72 ASP A CA 1
ATOM 565 C C . ASP A 1 75 ? 14.774 0.528 -1.798 1.00 32.09 72 ASP A C 1
ATOM 566 O O . ASP A 1 75 ? 15.803 0.013 -1.349 1.00 31.83 72 ASP A O 1
ATOM 571 N N . ASP A 1 76 ? 13.819 1.062 -1.029 1.00 32.52 73 ASP A N 1
ATOM 572 C CA . ASP A 1 76 ? 14.033 1.260 0.401 1.00 32.55 73 ASP A CA 1
ATOM 573 C C . ASP A 1 76 ? 14.027 -0.056 1.168 1.00 35.17 73 ASP A C 1
ATOM 574 O O . ASP A 1 76 ? 14.648 -0.150 2.234 1.00 35.95 73 ASP A O 1
ATOM 579 N N . SER A 1 77 ? 13.339 -1.075 0.649 1.00 35.16 74 SER A N 1
ATOM 580 C CA . SER A 1 77 ? 13.340 -2.377 1.303 1.00 36.70 74 SER A CA 1
ATOM 581 C C . SER A 1 77 ? 14.674 -3.098 1.118 1.00 38.57 74 SER A C 1
ATOM 582 O O . SER A 1 77 ? 15.146 -3.777 2.039 1.00 39.76 74 SER A O 1
ATOM 585 N N . ARG A 1 78 ? 15.295 -2.976 -0.061 1.00 36.97 75 ARG A N 1
ATOM 586 C CA . ARG A 1 78 ? 16.584 -3.612 -0.321 1.00 35.94 75 ARG A CA 1
ATOM 587 C C . ARG A 1 78 ? 17.778 -2.722 0.016 1.00 31.81 75 ARG A C 1
ATOM 588 O O . ARG A 1 78 ? 18.912 -3.214 0.013 1.00 29.69 75 ARG A O 1
ATOM 596 N N . SER A 1 79 ? 17.548 -1.438 0.308 1.00 29.83 76 SER A N 1
ATOM 597 C CA . SER A 1 79 ? 18.605 -0.475 0.647 1.00 29.38 76 SER A CA 1
ATOM 598 C C . SER A 1 79 ? 19.538 -0.219 -0.535 1.00 29.02 76 SER A C 1
ATOM 599 O O . SER A 1 79 ? 20.753 -0.120 -0.368 1.00 26.87 76 SER A O 1
ATOM 602 N N . ILE A 1 80 ? 18.961 -0.088 -1.732 1.00 28.13 77 ILE A N 1
ATOM 603 C CA . ILE A 1 80 ? 19.705 0.117 -2.969 1.00 27.35 77 ILE A CA 1
ATOM 604 C C . ILE A 1 80 ? 19.172 1.361 -3.663 1.00 27.03 77 ILE A C 1
ATOM 605 O O . ILE A 1 80 ? 17.958 1.499 -3.844 1.00 31.14 77 ILE A O 1
ATOM 610 N N . ALA A 1 81 ? 20.072 2.255 -4.058 1.00 23.42 78 ALA A N 1
ATOM 611 C CA . ALA A 1 81 ? 19.742 3.372 -4.930 1.00 23.22 78 ALA A CA 1
ATOM 612 C C . ALA A 1 81 ? 20.204 3.058 -6.350 1.00 26.99 78 ALA A C 1
ATOM 613 O O . ALA A 1 81 ? 21.148 2.290 -6.553 1.00 24.26 78 ALA A O 1
ATOM 615 N N . TYR A 1 82 ? 19.522 3.645 -7.340 1.00 29.64 79 TYR A N 1
ATOM 616 C CA . TYR A 1 82 ? 19.775 3.323 -8.742 1.00 31.18 79 TYR A CA 1
ATOM 617 C C . TYR A 1 82 ? 20.093 4.572 -9.554 1.00 29.56 79 TYR A C 1
ATOM 618 O O . TYR A 1 82 ? 19.560 5.653 -9.299 1.00 31.19 79 TYR A O 1
ATOM 627 N N . LEU A 1 83 ? 20.967 4.408 -10.545 1.00 30.41 80 LEU A N 1
ATOM 628 C CA . LEU A 1 83 ? 21.163 5.404 -11.600 1.00 30.09 80 LEU A CA 1
ATOM 629 C C . LEU A 1 83 ? 20.873 4.710 -12.928 1.00 28.18 80 LEU A C 1
ATOM 630 O O . LEU A 1 83 ? 21.689 3.923 -13.416 1.00 26.93 80 LEU A O 1
ATOM 635 N N . GLN A 1 84 ? 19.708 4.978 -13.506 1.00 29.88 81 GLN A N 1
ATOM 636 C CA . GLN A 1 84 ? 19.356 4.417 -14.804 1.00 29.85 81 GLN A CA 1
ATOM 637 C C . GLN A 1 84 ? 19.749 5.408 -15.891 1.00 28.27 81 GLN A C 1
ATOM 638 O O . GLN A 1 84 ? 19.208 6.517 -15.948 1.00 31.11 81 GLN A O 1
ATOM 644 N N . MET A 1 85 ? 20.677 5.008 -16.754 1.00 28.29 82 MET A N 1
ATOM 645 C CA . MET A 1 85 ? 21.156 5.852 -17.839 1.00 30.21 82 MET A CA 1
ATOM 646 C C . MET A 1 85 ? 20.630 5.333 -19.173 1.00 32.73 82 MET A C 1
ATOM 647 O O . MET A 1 85 ? 20.483 4.121 -19.368 1.00 34.23 82 MET A O 1
ATOM 652 N N . THR A 1 86 A 20.301 6.256 -20.073 1.00 31.67 82 THR A N 1
ATOM 653 C CA . THR A 1 86 A 19.833 5.906 -21.407 1.00 33.86 82 THR A CA 1
ATOM 654 C C . THR A 1 86 A 20.532 6.807 -22.413 1.00 32.04 82 THR A C 1
ATOM 655 O O . THR A 1 86 A 21.058 7.860 -22.051 1.00 29.92 82 THR A O 1
ATOM 659 N N . SER A 1 87 B 20.510 6.390 -23.684 1.00 31.73 82 SER A N 1
ATOM 660 C CA . SER A 1 87 B 21.157 7.104 -24.792 1.00 32.89 82 SER A CA 1
ATOM 661 C C . SER A 1 87 B 22.506 7.684 -24.379 1.00 28.88 82 SER A C 1
ATOM 662 O O . SER A 1 87 B 22.729 8.895 -24.400 1.00 28.04 82 SER A O 1
ATOM 665 N N . LEU A 1 88 C 23.409 6.793 -23.989 1.00 30.11 82 LEU A N 1
ATOM 666 C CA . LEU A 1 88 C 24.712 7.229 -23.509 1.00 32.95 82 LEU A CA 1
ATOM 667 C C . LEU A 1 88 C 25.566 7.758 -24.656 1.00 35.25 82 LEU A C 1
ATOM 668 O O . LEU A 1 88 C 25.487 7.274 -25.790 1.00 33.91 82 LEU A O 1
ATOM 673 N N . LYS A 1 89 ? 26.377 8.763 -24.359 1.00 35.03 83 LYS A N 1
ATOM 674 C CA . LYS A 1 89 ? 27.296 9.359 -25.313 1.00 35.03 83 LYS A CA 1
ATOM 675 C C . LYS A 1 89 ? 28.733 9.171 -24.840 1.00 29.55 83 LYS A C 1
ATOM 676 O O . LYS A 1 89 ? 28.981 9.002 -23.643 1.00 29.06 83 LYS A O 1
ATOM 682 N N . PRO A 1 90 ? 29.711 9.184 -25.754 1.00 30.30 84 PRO A N 1
ATOM 683 C CA . PRO A 1 90 ? 31.118 9.067 -25.320 1.00 28.13 84 PRO A CA 1
ATOM 684 C C . PRO A 1 90 ? 31.498 10.042 -24.215 1.00 29.18 84 PRO A C 1
ATOM 685 O O . PRO A 1 90 ? 32.279 9.685 -23.323 1.00 29.55 84 PRO A O 1
ATOM 689 N N . GLU A 1 91 ? 30.944 11.258 -24.239 1.00 29.84 85 GLU A N 1
ATOM 690 C CA . GLU A 1 91 ? 31.159 12.273 -23.213 1.00 30.90 85 GLU A CA 1
ATOM 691 C C . GLU A 1 91 ? 30.659 11.851 -21.834 1.00 27.43 85 GLU A C 1
ATOM 692 O O . GLU A 1 91 ? 30.995 12.519 -20.849 1.00 25.67 85 GLU A O 1
ATOM 698 N N . ASP A 1 92 ? 29.857 10.786 -21.740 1.00 26.35 86 ASP A N 1
ATOM 699 C CA . ASP A 1 92 ? 29.390 10.265 -20.457 1.00 26.95 86 ASP A CA 1
ATOM 700 C C . ASP A 1 92 ? 30.392 9.316 -19.806 1.00 26.45 86 ASP A C 1
ATOM 701 O O . ASP A 1 92 ? 30.140 8.842 -18.689 1.00 26.02 86 ASP A O 1
ATOM 706 N N . THR A 1 93 ? 31.504 9.021 -20.477 1.00 24.44 87 THR A N 1
ATOM 707 C CA . THR A 1 93 ? 32.532 8.157 -19.912 1.00 25.92 87 THR A CA 1
ATOM 708 C C . THR A 1 93 ? 33.055 8.756 -18.609 1.00 26.83 87 THR A C 1
ATOM 709 O O . THR A 1 93 ? 33.507 9.906 -18.582 1.00 23.98 87 THR A O 1
ATOM 713 N N . ALA A 1 94 ? 32.982 7.985 -17.525 1.00 27.25 88 ALA A N 1
ATOM 714 C CA . ALA A 1 94 ? 33.364 8.516 -16.224 1.00 23.58 88 ALA A CA 1
ATOM 715 C C . ALA A 1 94 ? 33.349 7.399 -15.197 1.00 24.21 88 ALA A C 1
ATOM 716 O O . ALA A 1 94 ? 32.729 6.348 -15.401 1.00 22.68 88 ALA A O 1
ATOM 718 N N . VAL A 1 95 ? 34.046 7.641 -14.090 1.00 23.10 89 VAL A N 1
ATOM 719 C CA . VAL A 1 95 ? 33.762 6.919 -12.857 1.00 25.77 89 VAL A CA 1
ATOM 720 C C . VAL A 1 95 ? 32.532 7.551 -12.225 1.00 26.20 89 VAL A C 1
ATOM 721 O O . VAL A 1 95 ? 32.467 8.776 -12.051 1.00 25.27 89 VAL A O 1
ATOM 725 N N . TYR A 1 96 ? 31.540 6.730 -11.900 1.00 25.87 90 TYR A N 1
ATOM 726 C CA . TYR A 1 96 ? 30.319 7.219 -11.279 1.00 20.41 90 TYR A CA 1
ATOM 727 C C . TYR A 1 96 ? 30.327 6.855 -9.798 1.00 24.26 90 TYR A C 1
ATOM 728 O O . TYR A 1 96 ? 30.587 5.701 -9.438 1.00 25.10 90 TYR A O 1
ATOM 737 N N . TYR A 1 97 ? 30.063 7.847 -8.947 1.00 22.41 91 TYR A N 1
ATOM 738 C CA . TYR A 1 97 ? 30.064 7.701 -7.497 1.00 21.21 91 TYR A CA 1
ATOM 739 C C . TYR A 1 97 ? 28.656 7.876 -6.955 1.00 22.99 91 TYR A C 1
ATOM 740 O O . TYR A 1 97 ? 27.913 8.751 -7.406 1.00 20.95 91 TYR A O 1
ATOM 749 N N . CYS A 1 98 ? 28.304 7.060 -5.968 1.00 18.87 92 CYS A N 1
ATOM 750 C CA . CYS A 1 98 ? 27.095 7.282 -5.193 1.00 23.85 92 CYS A CA 1
ATOM 751 C C . CYS A 1 98 ? 27.498 7.766 -3.805 1.00 23.65 92 CYS A C 1
ATOM 752 O O . CYS A 1 98 ? 28.609 7.489 -3.338 1.00 23.87 92 CYS A O 1
ATOM 755 N N . SER A 1 99 ? 26.619 8.538 -3.167 1.00 23.17 93 SER A N 1
ATOM 756 C CA . SER A 1 99 ? 26.990 9.153 -1.902 1.00 24.22 93 SER A CA 1
ATOM 757 C C . SER A 1 99 ? 25.785 9.309 -0.988 1.00 22.19 93 SER A C 1
ATOM 758 O O . SER A 1 99 ? 24.699 9.694 -1.436 1.00 19.97 93 SER A O 1
ATOM 761 N N . ARG A 1 100 ? 25.995 9.046 0.303 1.00 20.19 94 ARG A N 1
ATOM 762 C CA . ARG A 1 100 ? 24.959 9.272 1.303 1.00 17.39 94 ARG A CA 1
ATOM 763 C C . ARG A 1 100 ? 24.989 10.735 1.725 1.00 19.07 94 ARG A C 1
ATOM 764 O O . ARG A 1 100 ? 26.020 11.229 2.206 1.00 17.34 94 ARG A O 1
ATOM 772 N N . VAL A 1 101 ? 23.866 11.429 1.527 1.00 22.22 95 VAL A N 1
ATOM 773 C CA . VAL A 1 101 ? 23.744 12.825 1.939 1.00 23.71 95 VAL A CA 1
ATOM 774 C C . VAL A 1 101 ? 23.322 12.879 3.405 1.00 21.55 95 VAL A C 1
ATOM 775 O O . VAL A 1 101 ? 22.338 12.245 3.800 1.00 24.09 95 VAL A O 1
ATOM 779 N N . GLY A 1 102 ? 24.052 13.650 4.215 1.00 19.85 96 GLY A N 1
ATOM 780 C CA . GLY A 1 102 ? 23.778 13.712 5.636 1.00 20.59 96 GLY A CA 1
ATOM 781 C C . GLY A 1 102 ? 22.589 14.597 5.965 1.00 19.56 96 GLY A C 1
ATOM 782 O O . GLY A 1 102 ? 21.985 15.236 5.106 1.00 19.23 96 GLY A O 1
ATOM 783 N N . VAL A 1 103 ? 22.243 14.629 7.247 1.00 23.88 97 VAL A N 1
ATOM 784 C CA . VAL A 1 103 ? 21.188 15.514 7.744 1.00 23.75 97 VAL A CA 1
ATOM 785 C C . VAL A 1 103 ? 21.771 16.721 8.468 1.00 21.62 97 VAL A C 1
ATOM 786 O O . VAL A 1 103 ? 21.462 17.860 8.118 1.00 22.87 97 VAL A O 1
ATOM 790 N N . VAL A 1 104 ? 22.626 16.507 9.476 1.00 23.07 98 VAL A N 1
ATOM 791 C CA . VAL A 1 104 ? 23.386 17.638 10.020 1.00 29.88 98 VAL A CA 1
ATOM 792 C C . VAL A 1 104 ? 24.207 18.284 8.921 1.00 29.62 98 VAL A C 1
ATOM 793 O O . VAL A 1 104 ? 24.159 19.500 8.712 1.00 32.16 98 VAL A O 1
ATOM 797 N N . ILE A 1 105 ? 24.984 17.473 8.218 1.00 27.44 99 ILE A N 1
ATOM 798 C CA . ILE A 1 105 ? 25.840 17.938 7.131 1.00 27.10 99 ILE A CA 1
ATOM 799 C C . ILE A 1 105 ? 25.111 17.560 5.848 1.00 26.03 99 ILE A C 1
ATOM 800 O O . ILE A 1 105 ? 25.214 16.438 5.351 1.00 26.42 99 ILE A O 1
ATOM 805 N N . ALA A 1 106 ? 24.351 18.512 5.313 1.00 24.32 100 ALA A N 1
ATOM 806 C CA . ALA A 1 106 ? 23.435 18.250 4.207 1.00 23.43 100 ALA A CA 1
ATOM 807 C C . ALA A 1 106 ? 24.161 18.329 2.861 1.00 25.02 100 ALA A C 1
ATOM 808 O O . ALA A 1 106 ? 23.804 19.089 1.965 1.00 27.89 100 ALA A O 1
ATOM 810 N N . THR A 1 107 A 25.205 17.518 2.733 1.00 24.91 100 THR A N 1
ATOM 811 C CA . THR A 1 107 A 25.884 17.333 1.459 1.00 24.39 100 THR A CA 1
ATOM 812 C C . THR A 1 107 A 26.289 15.870 1.353 1.00 24.22 100 THR A C 1
ATOM 813 O O . THR A 1 107 A 26.042 15.075 2.259 1.00 20.35 100 THR A O 1
ATOM 817 N N . ALA A 1 108 B 26.908 15.517 0.225 1.00 24.20 100 ALA A N 1
ATOM 818 C CA . ALA A 1 108 B 27.447 14.175 0.024 1.00 25.67 100 ALA A CA 1
ATOM 819 C C . ALA A 1 108 B 28.568 13.922 1.027 1.00 25.41 100 ALA A C 1
ATOM 820 O O . ALA A 1 108 B 29.631 14.544 0.949 1.00 26.98 100 ALA A O 1
ATOM 822 N N . VAL A 1 109 ? 28.361 13.003 1.965 1.00 26.86 101 VAL A N 1
ATOM 823 C CA . VAL A 1 109 ? 29.356 12.819 3.022 1.00 26.62 101 VAL A CA 1
ATOM 824 C C . VAL A 1 109 ? 30.164 11.551 2.807 1.00 24.66 101 VAL A C 1
ATOM 825 O O . VAL A 1 109 ? 31.398 11.588 2.743 1.00 27.59 101 VAL A O 1
ATOM 829 N N . TYR A 1 110 ? 29.483 10.423 2.724 1.00 24.84 102 TYR A N 1
ATOM 830 C CA . TYR A 1 110 ? 30.132 9.139 2.522 1.00 23.21 102 TYR A CA 1
ATOM 831 C C . TYR A 1 110 ? 29.981 8.759 1.058 1.00 27.49 102 TYR A C 1
ATOM 832 O O . TYR A 1 110 ? 28.878 8.832 0.506 1.00 30.79 102 TYR A O 1
ATOM 841 N N . TRP A 1 111 ? 31.090 8.380 0.431 1.00 24.91 103 TRP A N 1
ATOM 842 C CA . TRP A 1 111 ? 31.124 8.043 -0.981 1.00 22.19 103 TRP A CA 1
ATOM 843 C C . TRP A 1 111 ? 31.531 6.584 -1.146 1.00 23.77 103 TRP A C 1
ATOM 844 O O . TRP A 1 111 ? 32.335 6.054 -0.375 1.00 28.77 103 TRP A O 1
ATOM 855 N N . GLY A 1 112 ? 30.975 5.932 -2.156 1.00 22.62 104 GLY A N 1
ATOM 856 C CA . GLY A 1 112 ? 31.471 4.633 -2.555 1.00 24.54 104 GLY A CA 1
ATOM 857 C C . GLY A 1 112 ? 32.814 4.752 -3.258 1.00 24.89 104 GLY A C 1
ATOM 858 O O . GLY A 1 112 ? 33.366 5.838 -3.443 1.00 25.28 104 GLY A O 1
ATOM 859 N N . GLN A 1 113 ? 33.346 3.594 -3.662 1.00 24.61 105 GLN A N 1
ATOM 860 C CA . GLN A 1 113 ? 34.598 3.549 -4.419 1.00 26.77 105 GLN A CA 1
ATOM 861 C C . GLN A 1 113 ? 34.441 3.979 -5.873 1.00 24.87 105 GLN A C 1
ATOM 862 O O . GLN A 1 113 ? 35.450 4.278 -6.525 1.00 26.55 105 GLN A O 1
ATOM 868 N N . GLY A 1 114 ? 33.217 4.015 -6.393 1.00 21.64 106 GLY A N 1
ATOM 869 C CA . GLY A 1 114 ? 32.980 4.398 -7.768 1.00 19.42 106 GLY A CA 1
ATOM 870 C C . GLY A 1 114 ? 32.994 3.206 -8.711 1.00 24.27 106 GLY A C 1
ATOM 871 O O . GLY A 1 114 ? 33.562 2.151 -8.424 1.00 27.74 106 GLY A O 1
ATOM 872 N N . THR A 1 115 ? 32.343 3.387 -9.861 1.00 23.96 107 THR A N 1
ATOM 873 C CA . THR A 1 115 ? 32.294 2.366 -10.901 1.00 25.49 107 THR A CA 1
ATOM 874 C C . THR A 1 115 ? 32.566 3.019 -12.252 1.00 26.02 107 THR A C 1
ATOM 875 O O . THR A 1 115 ? 31.937 4.024 -12.607 1.00 23.04 107 THR A O 1
ATOM 879 N N . LEU A 1 116 ? 33.525 2.464 -12.990 1.00 25.60 108 LEU A N 1
ATOM 880 C CA . LEU A 1 116 ? 33.937 3.035 -14.268 1.00 22.31 108 LEU A CA 1
ATOM 881 C C . LEU A 1 116 ? 32.947 2.649 -15.365 1.00 21.44 108 LEU A C 1
ATOM 882 O O . LEU A 1 116 ? 32.706 1.460 -15.608 1.00 23.13 108 LEU A O 1
ATOM 887 N N . VAL A 1 117 ? 32.380 3.661 -16.023 1.00 22.17 109 VAL A N 1
ATOM 888 C CA . VAL A 1 117 ? 31.503 3.502 -17.179 1.00 22.56 109 VAL A CA 1
ATOM 889 C C . VAL A 1 117 ? 32.241 4.046 -18.397 1.00 22.87 109 VAL A C 1
ATOM 890 O O . VAL A 1 117 ? 32.653 5.216 -18.407 1.00 21.69 109 VAL A O 1
ATOM 894 N N . THR A 1 118 ? 32.426 3.199 -19.415 1.00 28.49 110 THR A N 1
ATOM 895 C CA . THR A 1 118 ? 33.124 3.579 -20.645 1.00 29.14 110 THR A CA 1
ATOM 896 C C . THR A 1 118 ? 32.144 3.481 -21.807 1.00 27.99 110 THR A C 1
ATOM 897 O O . THR A 1 118 ? 31.694 2.382 -22.151 1.00 28.01 110 THR A O 1
ATOM 901 N N . VAL A 1 119 ? 31.808 4.621 -22.407 1.00 27.90 111 VAL A N 1
ATOM 902 C CA . VAL A 1 119 ? 30.907 4.663 -23.554 1.00 29.43 111 VAL A CA 1
ATOM 903 C C . VAL A 1 119 ? 31.759 4.806 -24.808 1.00 28.90 111 VAL A C 1
ATOM 904 O O . VAL A 1 119 ? 32.398 5.842 -25.021 1.00 28.15 111 VAL A O 1
ATOM 908 N N . SER A 1 120 ? 31.753 3.781 -25.651 1.00 29.35 112 SER A N 1
ATOM 909 C CA . SER A 1 120 ? 32.617 3.803 -26.822 1.00 33.51 112 SER A CA 1
ATOM 910 C C . SER A 1 120 ? 32.149 2.758 -27.821 1.00 35.92 112 SER A C 1
ATOM 911 O O . SER A 1 120 ? 31.582 1.728 -27.446 1.00 35.52 112 SER A O 1
ATOM 914 N N . SER A 1 121 ? 32.408 3.043 -29.099 1.00 41.57 113 SER A N 1
ATOM 915 C CA . SER A 1 121 ? 32.131 2.093 -30.172 1.00 44.77 113 SER A CA 1
ATOM 916 C C . SER A 1 121 ? 33.110 0.923 -30.176 1.00 45.74 113 SER A C 1
ATOM 917 O O . SER A 1 121 ? 32.766 -0.162 -30.661 1.00 48.12 113 SER A O 1
ATOM 920 N N . ALA A 1 122 ? 34.324 1.120 -29.661 1.00 42.04 114 ALA A N 1
ATOM 921 C CA . ALA A 1 122 ? 35.393 0.141 -29.831 1.00 40.59 114 ALA A CA 1
ATOM 922 C C . ALA A 1 122 ? 35.089 -1.166 -29.102 1.00 41.84 114 ALA A C 1
ATOM 923 O O . ALA A 1 122 ? 34.333 -1.199 -28.126 1.00 40.06 114 ALA A O 1
ATOM 925 N N . SER A 1 123 ? 35.699 -2.250 -29.586 1.00 40.47 115 SER A N 1
ATOM 926 C CA . SER A 1 123 ? 35.533 -3.578 -29.011 1.00 40.86 115 SER A CA 1
ATOM 927 C C . SER A 1 123 ? 36.544 -3.829 -27.897 1.00 36.95 115 SER A C 1
ATOM 928 O O . SER A 1 123 ? 37.619 -3.231 -27.851 1.00 32.80 115 SER A O 1
ATOM 931 N N . THR A 1 124 ? 36.187 -4.737 -26.991 1.00 38.71 116 THR A N 1
ATOM 932 C CA . THR A 1 124 ? 37.132 -5.137 -25.958 1.00 38.94 116 THR A CA 1
ATOM 933 C C . THR A 1 124 ? 38.327 -5.815 -26.615 1.00 38.61 116 THR A C 1
ATOM 934 O O . THR A 1 124 ? 38.186 -6.561 -27.586 1.00 37.28 116 THR A O 1
ATOM 938 N N . LYS A 1 125 ? 39.517 -5.519 -26.107 1.00 39.25 117 LYS A N 1
ATOM 939 C CA . LYS A 1 125 ? 40.729 -6.095 -26.667 1.00 37.50 117 LYS A CA 1
ATOM 940 C C . LYS A 1 125 ? 41.729 -6.291 -25.542 1.00 34.73 117 LYS A C 1
ATOM 941 O O . LYS A 1 125 ? 41.979 -5.364 -24.768 1.00 34.40 117 LYS A O 1
ATOM 947 N N . GLY A 1 126 ? 42.283 -7.494 -25.443 1.00 33.43 118 GLY A N 1
ATOM 948 C CA . GLY A 1 126 ? 43.334 -7.755 -24.490 1.00 31.52 118 GLY A CA 1
ATOM 949 C C . GLY A 1 126 ? 44.633 -7.114 -24.933 1.00 31.33 118 GLY A C 1
ATOM 950 O O . GLY A 1 126 ? 44.837 -6.826 -26.117 1.00 31.12 118 GLY A O 1
ATOM 951 N N . PRO A 1 127 ? 45.539 -6.882 -23.992 1.00 31.81 119 PRO A N 1
ATOM 952 C CA . PRO A 1 127 ? 46.814 -6.242 -24.321 1.00 33.44 119 PRO A CA 1
ATOM 953 C C . PRO A 1 127 ? 47.862 -7.229 -24.811 1.00 33.97 119 PRO A C 1
ATOM 954 O O . PRO A 1 127 ? 47.811 -8.429 -24.537 1.00 32.83 119 PRO A O 1
ATOM 958 N N . SER A 1 128 ? 48.833 -6.686 -25.539 1.00 35.91 120 SER A N 1
ATOM 959 C CA . SER A 1 128 ? 50.077 -7.380 -25.833 1.00 38.96 120 SER A CA 1
ATOM 960 C C . SER A 1 128 ? 51.137 -6.888 -24.859 1.00 36.75 120 SER A C 1
ATOM 961 O O . SER A 1 128 ? 51.279 -5.678 -24.652 1.00 37.55 120 SER A O 1
ATOM 964 N N . VAL A 1 129 ? 51.861 -7.821 -24.246 1.00 33.36 121 VAL A N 1
ATOM 965 C CA . VAL A 1 129 ? 52.867 -7.497 -23.242 1.00 31.64 121 VAL A CA 1
ATOM 966 C C . VAL A 1 129 ? 54.241 -7.769 -23.831 1.00 32.82 121 VAL A C 1
ATOM 967 O O . VAL A 1 129 ? 54.557 -8.911 -24.181 1.00 33.23 121 VAL A O 1
ATOM 971 N N . PHE A 1 130 ? 55.059 -6.726 -23.924 1.00 32.29 122 PHE A N 1
ATOM 972 C CA . PHE A 1 130 ? 56.426 -6.852 -24.392 1.00 34.27 122 PHE A CA 1
ATOM 973 C C . PHE A 1 130 ? 57.400 -6.506 -23.272 1.00 37.93 122 PHE A C 1
ATOM 974 O O . PHE A 1 130 ? 57.098 -5.668 -22.414 1.00 36.60 122 PHE A O 1
ATOM 982 N N . PRO A 1 131 ? 58.566 -7.146 -23.244 1.00 38.90 123 PRO A N 1
ATOM 983 C CA . PRO A 1 131 ? 59.550 -6.846 -22.202 1.00 35.74 123 PRO A CA 1
ATOM 984 C C . PRO A 1 131 ? 60.328 -5.578 -22.509 1.00 32.46 123 PRO A C 1
ATOM 985 O O . PRO A 1 131 ? 60.574 -5.234 -23.665 1.00 32.33 123 PRO A O 1
ATOM 989 N N . LEU A 1 132 ? 60.696 -4.869 -21.447 1.00 35.92 124 LEU A N 1
ATOM 990 C CA . LEU A 1 132 ? 61.664 -3.775 -21.505 1.00 34.80 124 LEU A CA 1
ATOM 991 C C . LEU A 1 132 ? 62.915 -4.314 -20.818 1.00 37.63 124 LEU A C 1
ATOM 992 O O . LEU A 1 132 ? 63.056 -4.231 -19.597 1.00 37.52 124 LEU A O 1
ATOM 997 N N . ALA A 1 133 ? 63.812 -4.897 -21.617 1.00 41.69 125 ALA A N 1
ATOM 998 C CA . ALA A 1 133 ? 64.954 -5.645 -21.107 1.00 44.73 125 ALA A CA 1
ATOM 999 C C . ALA A 1 133 ? 66.052 -4.697 -20.629 1.00 45.80 125 ALA A C 1
ATOM 1000 O O . ALA A 1 133 ? 66.350 -3.704 -21.299 1.00 45.37 125 ALA A O 1
ATOM 1002 N N . PRO A 1 134 ? 66.685 -4.993 -19.483 1.00 47.18 126 PRO A N 1
ATOM 1003 C CA . PRO A 1 134 ? 67.768 -4.182 -18.913 1.00 51.63 126 PRO A CA 1
ATOM 1004 C C . PRO A 1 134 ? 69.107 -4.398 -19.616 1.00 55.62 126 PRO A C 1
ATOM 1005 O O . PRO A 1 134 ? 69.240 -5.352 -20.389 1.00 57.00 126 PRO A O 1
ATOM 1009 N N . GLY A 1 142 ? 74.714 1.174 -10.165 1.00 78.67 134 GLY A N 1
ATOM 1010 C CA . GLY A 1 142 ? 74.624 -0.069 -9.419 1.00 78.29 134 GLY A CA 1
ATOM 1011 C C . GLY A 1 142 ? 73.211 -0.617 -9.315 1.00 76.00 134 GLY A C 1
ATOM 1012 O O . GLY A 1 142 ? 72.962 -1.588 -8.598 1.00 76.02 134 GLY A O 1
ATOM 1013 N N . THR A 1 143 ? 72.280 0.009 -10.034 1.00 72.36 135 THR A N 1
ATOM 1014 C CA . THR A 1 143 ? 70.885 -0.413 -10.032 1.00 67.70 135 THR A CA 1
ATOM 1015 C C . THR A 1 143 ? 70.357 -0.394 -11.457 1.00 60.55 135 THR A C 1
ATOM 1016 O O . THR A 1 143 ? 70.497 0.613 -12.159 1.00 58.09 135 THR A O 1
ATOM 1020 N N . ALA A 1 144 ? 69.746 -1.498 -11.874 1.00 54.20 136 ALA A N 1
ATOM 1021 C CA . ALA A 1 144 ? 69.265 -1.660 -13.237 1.00 47.55 136 ALA A CA 1
ATOM 1022 C C . ALA A 1 144 ? 67.753 -1.493 -13.298 1.00 44.92 136 ALA A C 1
ATOM 1023 O O . ALA A 1 144 ? 67.033 -1.815 -12.350 1.00 45.48 136 ALA A O 1
ATOM 1025 N N . ALA A 1 145 ? 67.275 -0.995 -14.432 1.00 43.84 137 ALA A N 1
ATOM 1026 C CA . ALA A 1 145 ? 65.853 -0.782 -14.654 1.00 42.22 137 ALA A CA 1
ATOM 1027 C C . ALA A 1 145 ? 65.352 -1.739 -15.728 1.00 41.36 137 ALA A C 1
ATOM 1028 O O . ALA A 1 145 ? 65.999 -1.912 -16.766 1.00 45.32 137 ALA A O 1
ATOM 1030 N N . LEU A 1 146 ? 64.202 -2.356 -15.468 1.00 37.75 138 LEU A N 1
ATOM 1031 C CA . LEU A 1 146 ? 63.539 -3.242 -16.408 1.00 38.08 138 LEU A CA 1
ATOM 1032 C C . LEU A 1 146 ? 62.038 -3.028 -16.280 1.00 36.16 138 LEU A C 1
ATOM 1033 O O . LEU A 1 146 ? 61.561 -2.363 -15.353 1.00 35.37 138 LEU A O 1
ATOM 1038 N N . GLY A 1 147 ? 61.282 -3.587 -17.215 1.00 32.23 139 GLY A N 1
ATOM 1039 C CA . GLY A 1 147 ? 59.850 -3.381 -17.147 1.00 31.07 139 GLY A CA 1
ATOM 1040 C C . GLY A 1 147 ? 59.103 -4.206 -18.166 1.00 33.13 139 GLY A C 1
ATOM 1041 O O . GLY A 1 147 ? 59.675 -5.040 -18.883 1.00 31.85 139 GLY A O 1
ATOM 1042 N N . CYS A 1 148 ? 57.796 -3.960 -18.211 1.00 36.53 140 CYS A N 1
ATOM 1043 C CA . CYS A 1 148 ? 56.925 -4.575 -19.197 1.00 37.13 140 CYS A CA 1
ATOM 1044 C C . CYS A 1 148 ? 56.074 -3.500 -19.842 1.00 32.23 140 CYS A C 1
ATOM 1045 O O . CYS A 1 148 ? 55.523 -2.638 -19.153 1.00 29.68 140 CYS A O 1
ATOM 1048 N N . LEU A 1 149 ? 55.964 -3.571 -21.161 1.00 31.12 141 LEU A N 1
ATOM 1049 C CA . LEU A 1 149 ? 55.138 -2.664 -21.944 1.00 31.34 141 LEU A CA 1
ATOM 1050 C C . LEU A 1 149 ? 53.815 -3.365 -22.222 1.00 30.29 141 LEU A C 1
ATOM 1051 O O . LEU A 1 149 ? 53.807 -4.474 -22.761 1.00 31.05 141 LEU A O 1
ATOM 1056 N N . VAL A 1 150 ? 52.710 -2.740 -21.824 1.00 26.98 142 VAL A N 1
ATOM 1057 C CA . VAL A 1 150 ? 51.377 -3.325 -21.919 1.00 29.01 142 VAL A CA 1
ATOM 1058 C C . VAL A 1 150 ? 50.620 -2.532 -22.979 1.00 29.88 142 VAL A C 1
ATOM 1059 O O . VAL A 1 150 ? 50.023 -1.492 -22.682 1.00 29.59 142 VAL A O 1
ATOM 1063 N N . LYS A 1 151 ? 50.622 -3.022 -24.219 1.00 32.16 143 LYS A N 1
ATOM 1064 C CA . LYS A 1 151 ? 50.241 -2.222 -25.375 1.00 30.08 143 LYS A CA 1
ATOM 1065 C C . LYS A 1 151 ? 48.912 -2.664 -25.975 1.00 25.88 143 LYS A C 1
ATOM 1066 O O . LYS A 1 151 ? 48.651 -3.863 -26.121 1.00 28.43 143 LYS A O 1
ATOM 1072 N N . ASP A 1 152 ? 48.084 -1.677 -26.334 1.00 26.34 144 ASP A N 1
ATOM 1073 C CA . ASP A 1 152 ? 46.901 -1.860 -27.177 1.00 30.69 144 ASP A CA 1
ATOM 1074 C C . ASP A 1 152 ? 45.778 -2.629 -26.492 1.00 29.71 144 ASP A C 1
ATOM 1075 O O . ASP A 1 152 ? 45.344 -3.673 -26.988 1.00 28.62 144 ASP A O 1
ATOM 1080 N N . TYR A 1 153 ? 45.272 -2.125 -25.373 1.00 28.20 145 TYR A N 1
ATOM 1081 C CA . TYR A 1 153 ? 44.148 -2.775 -24.722 1.00 27.05 145 TYR A CA 1
ATOM 1082 C C . TYR A 1 153 ? 42.981 -1.805 -24.598 1.00 28.74 145 TYR A C 1
ATOM 1083 O O . TYR A 1 153 ? 43.136 -0.582 -24.713 1.00 29.21 145 TYR A O 1
ATOM 1092 N N . PHE A 1 154 ? 41.808 -2.374 -24.367 1.00 28.85 146 PHE A N 1
ATOM 1093 C CA . PHE A 1 154 ? 40.587 -1.600 -24.236 1.00 30.84 146 PHE A CA 1
ATOM 1094 C C . PHE A 1 154 ? 39.498 -2.478 -23.631 1.00 31.50 146 PHE A C 1
ATOM 1095 O O . PHE A 1 154 ? 39.416 -3.670 -23.951 1.00 31.52 146 PHE A O 1
ATOM 1103 N N . PRO A 1 155 ? 38.674 -1.946 -22.716 1.00 31.96 147 PRO A N 1
ATOM 1104 C CA . PRO A 1 155 ? 38.855 -0.632 -22.097 1.00 31.21 147 PRO A CA 1
ATOM 1105 C C . PRO A 1 155 ? 39.769 -0.725 -20.883 1.00 31.08 147 PRO A C 1
ATOM 1106 O O . PRO A 1 155 ? 40.461 -1.731 -20.724 1.00 25.60 147 PRO A O 1
ATOM 1110 N N . GLU A 1 156 ? 39.763 0.307 -20.040 1.00 31.09 148 GLU A N 1
ATOM 1111 C CA . GLU A 1 156 ? 40.431 0.234 -18.753 1.00 33.41 148 GLU A CA 1
ATOM 1112 C C . GLU A 1 156 ? 39.630 -0.655 -17.803 1.00 31.19 148 GLU A C 1
ATOM 1113 O O . GLU A 1 156 ? 38.427 -0.850 -17.992 1.00 29.34 148 GLU A O 1
ATOM 1119 N N . PRO A 1 157 ? 40.276 -1.201 -16.750 1.00 31.72 149 PRO A N 1
ATOM 1120 C CA . PRO A 1 157 ? 41.695 -1.071 -16.409 1.00 28.22 149 PRO A CA 1
ATOM 1121 C C . PRO A 1 157 ? 42.506 -2.363 -16.547 1.00 28.08 149 PRO A C 1
ATOM 1122 O O . PRO A 1 157 ? 41.953 -3.461 -16.685 1.00 26.04 149 PRO A O 1
ATOM 1126 N N . VAL A 1 158 ? 43.826 -2.219 -16.493 1.00 26.47 150 VAL A N 1
ATOM 1127 C CA . VAL A 1 158 ? 44.733 -3.349 -16.359 1.00 30.44 150 VAL A CA 1
ATOM 1128 C C . VAL A 1 158 ? 45.419 -3.228 -15.009 1.00 29.82 150 VAL A C 1
ATOM 1129 O O . VAL A 1 158 ? 45.556 -2.139 -14.449 1.00 34.02 150 VAL A O 1
ATOM 1133 N N . THR A 1 159 ? 45.862 -4.361 -14.483 1.00 29.39 151 THR A N 1
ATOM 1134 C CA . THR A 1 159 ? 46.696 -4.355 -13.296 1.00 32.06 151 THR A CA 1
ATOM 1135 C C . THR A 1 159 ? 48.029 -5.013 -13.616 1.00 30.88 151 THR A C 1
ATOM 1136 O O . THR A 1 159 ? 48.125 -5.866 -14.501 1.00 31.73 151 THR A O 1
ATOM 1140 N N . VAL A 1 160 ? 49.069 -4.579 -12.913 1.00 29.36 152 VAL A N 1
ATOM 1141 C CA . VAL A 1 160 ? 50.405 -5.135 -13.074 1.00 30.61 152 VAL A CA 1
ATOM 1142 C C . VAL A 1 160 ? 50.980 -5.381 -11.688 1.00 31.68 152 VAL A C 1
ATOM 1143 O O . VAL A 1 160 ? 50.837 -4.542 -10.793 1.00 32.13 152 VAL A O 1
ATOM 1147 N N . SER A 1 161 ? 51.598 -6.539 -11.504 1.00 33.05 153 SER A N 1
ATOM 1148 C CA . SER A 1 161 ? 52.395 -6.827 -10.323 1.00 34.32 153 SER A CA 1
ATOM 1149 C C . SER A 1 161 ? 53.688 -7.485 -10.783 1.00 35.36 153 SER A C 1
ATOM 1150 O O . SER A 1 161 ? 53.864 -7.795 -11.964 1.00 37.53 153 SER A O 1
ATOM 1153 N N . TRP A 1 162 ? 54.613 -7.682 -9.851 1.00 36.50 154 TRP A N 1
ATOM 1154 C CA . TRP A 1 162 ? 55.902 -8.287 -10.169 1.00 37.83 154 TRP A CA 1
ATOM 1155 C C . TRP A 1 162 ? 56.147 -9.439 -9.209 1.00 41.93 154 TRP A C 1
ATOM 1156 O O . TRP A 1 162 ? 56.113 -9.247 -7.990 1.00 45.40 154 TRP A O 1
ATOM 1167 N N . ASN A 1 163 ? 56.377 -10.633 -9.761 1.00 45.29 155 ASN A N 1
ATOM 1168 C CA . ASN A 1 163 ? 56.648 -11.843 -8.982 1.00 48.74 155 ASN A CA 1
ATOM 1169 C C . ASN A 1 163 ? 55.520 -12.131 -7.986 1.00 57.50 155 ASN A C 1
ATOM 1170 O O . ASN A 1 163 ? 55.728 -12.223 -6.774 1.00 60.54 155 ASN A O 1
ATOM 1175 N N . SER A 1 164 ? 54.306 -12.259 -8.528 1.00 62.84 156 SER A N 1
ATOM 1176 C CA . SER A 1 164 ? 53.103 -12.598 -7.768 1.00 65.87 156 SER A CA 1
ATOM 1177 C C . SER A 1 164 ? 52.829 -11.615 -6.632 1.00 65.52 156 SER A C 1
ATOM 1178 O O . SER A 1 164 ? 52.134 -11.954 -5.667 1.00 66.55 156 SER A O 1
ATOM 1181 N N . GLY A 1 165 ? 53.355 -10.395 -6.725 1.00 60.25 157 GLY A N 1
ATOM 1182 C CA . GLY A 1 165 ? 53.176 -9.409 -5.683 1.00 53.88 157 GLY A CA 1
ATOM 1183 C C . GLY A 1 165 ? 54.267 -9.379 -4.638 1.00 48.66 157 GLY A C 1
ATOM 1184 O O . GLY A 1 165 ? 54.187 -8.568 -3.706 1.00 46.20 157 GLY A O 1
ATOM 1185 N N . ALA A 1 166 ? 55.285 -10.232 -4.761 1.00 46.54 158 ALA A N 1
ATOM 1186 C CA . ALA A 1 166 ? 56.359 -10.252 -3.777 1.00 46.95 158 ALA A CA 1
ATOM 1187 C C . ALA A 1 166 ? 57.331 -9.096 -3.968 1.00 47.64 158 ALA A C 1
ATOM 1188 O O . ALA A 1 166 ? 57.861 -8.571 -2.982 1.00 49.45 158 ALA A O 1
ATOM 1190 N N . LEU A 1 167 ? 57.575 -8.687 -5.214 1.00 45.37 159 LEU A N 1
ATOM 1191 C CA . LEU A 1 167 ? 58.475 -7.581 -5.526 1.00 43.52 159 LEU A CA 1
ATOM 1192 C C . LEU A 1 167 ? 57.644 -6.314 -5.707 1.00 40.65 159 LEU A C 1
ATOM 1193 O O . LEU A 1 167 ? 56.906 -6.181 -6.690 1.00 42.04 159 LEU A O 1
ATOM 1198 N N . THR A 1 168 ? 57.776 -5.380 -4.766 1.00 40.21 160 THR A N 1
ATOM 1199 C CA . THR A 1 168 ? 56.962 -4.169 -4.752 1.00 40.53 160 THR A CA 1
ATOM 1200 C C . THR A 1 168 ? 57.823 -2.911 -4.699 1.00 40.29 160 THR A C 1
ATOM 1201 O O . THR A 1 168 ? 57.403 -1.846 -5.167 1.00 42.29 160 THR A O 1
ATOM 1205 N N . SER A 1 169 ? 59.021 -3.017 -4.130 1.00 38.06 161 SER A N 1
ATOM 1206 C CA . SER A 1 169 ? 59.889 -1.854 -4.010 1.00 38.51 161 SER A CA 1
ATOM 1207 C C . SER A 1 169 ? 60.447 -1.459 -5.375 1.00 35.08 161 SER A C 1
ATOM 1208 O O . SER A 1 169 ? 60.843 -2.309 -6.175 1.00 32.97 161 SER A O 1
ATOM 1211 N N . GLY A 1 170 ? 60.465 -0.155 -5.641 1.00 34.08 162 GLY A N 1
ATOM 1212 C CA . GLY A 1 170 ? 60.961 0.367 -6.893 1.00 35.13 162 GLY A CA 1
ATOM 1213 C C . GLY A 1 170 ? 60.056 0.157 -8.089 1.00 34.35 162 GLY A C 1
ATOM 1214 O O . GLY A 1 170 ? 60.462 0.489 -9.211 1.00 31.16 162 GLY A O 1
ATOM 1215 N N . VAL A 1 171 ? 58.848 -0.375 -7.894 1.00 33.84 163 VAL A N 1
ATOM 1216 C CA . VAL A 1 171 ? 57.929 -0.587 -9.008 1.00 33.58 163 VAL A CA 1
ATOM 1217 C C . VAL A 1 171 ? 57.177 0.708 -9.283 1.00 34.81 163 VAL A C 1
ATOM 1218 O O . VAL A 1 171 ? 56.683 1.365 -8.357 1.00 31.45 163 VAL A O 1
ATOM 1222 N N . HIS A 1 172 ? 57.102 1.082 -10.561 1.00 34.09 164 HIS A N 1
ATOM 1223 C CA . HIS A 1 172 ? 56.369 2.262 -11.004 1.00 31.86 164 HIS A CA 1
ATOM 1224 C C . HIS A 1 172 ? 55.505 1.824 -12.175 1.00 31.56 164 HIS A C 1
ATOM 1225 O O . HIS A 1 172 ? 56.002 1.628 -13.291 1.00 29.86 164 HIS A O 1
ATOM 1232 N N . THR A 1 173 ? 54.220 1.652 -11.909 1.00 29.71 165 THR A N 1
ATOM 1233 C CA . THR A 1 173 ? 53.248 1.328 -12.941 1.00 26.67 165 THR A CA 1
ATOM 1234 C C . THR A 1 173 ? 52.579 2.625 -13.368 1.00 28.26 165 THR A C 1
ATOM 1235 O O . THR A 1 173 ? 51.811 3.219 -12.602 1.00 30.88 165 THR A O 1
ATOM 1239 N N . PHE A 1 174 ? 52.876 3.064 -14.576 1.00 24.79 166 PHE A N 1
ATOM 1240 C CA . PHE A 1 174 ? 52.434 4.371 -15.024 1.00 26.86 166 PHE A CA 1
ATOM 1241 C C . PHE A 1 174 ? 50.960 4.340 -15.413 1.00 26.69 166 PHE A C 1
ATOM 1242 O O . PHE A 1 174 ? 50.459 3.327 -15.906 1.00 27.46 166 PHE A O 1
ATOM 1250 N N . PRO A 1 175 ? 50.244 5.435 -15.176 1.00 26.99 167 PRO A N 1
ATOM 1251 C CA . PRO A 1 175 ? 48.871 5.534 -15.673 1.00 27.27 167 PRO A CA 1
ATOM 1252 C C . PRO A 1 175 ? 48.828 5.337 -17.181 1.00 26.32 167 PRO A C 1
ATOM 1253 O O . PRO A 1 175 ? 49.768 5.674 -17.903 1.00 25.45 167 PRO A O 1
ATOM 1257 N N . ALA A 1 176 ? 47.730 4.760 -17.650 1.00 26.86 168 ALA A N 1
ATOM 1258 C CA . ALA A 1 176 ? 47.561 4.535 -19.074 1.00 29.71 168 ALA A CA 1
ATOM 1259 C C . ALA A 1 176 ? 47.456 5.862 -19.806 1.00 28.84 168 ALA A C 1
ATOM 1260 O O . ALA A 1 176 ? 47.047 6.880 -19.243 1.00 26.57 168 ALA A O 1
ATOM 1262 N N . VAL A 1 177 ? 47.868 5.852 -21.067 1.00 28.09 169 VAL A N 1
ATOM 1263 C CA . VAL A 1 177 ? 47.622 6.962 -21.974 1.00 29.71 169 VAL A CA 1
ATOM 1264 C C . VAL A 1 177 ? 46.759 6.438 -23.111 1.00 28.97 169 VAL A C 1
ATOM 1265 O O . VAL A 1 177 ? 46.927 5.300 -23.563 1.00 25.10 169 VAL A O 1
ATOM 1269 N N . LEU A 1 178 ? 45.807 7.253 -23.540 1.00 30.25 170 LEU A N 1
ATOM 1270 C CA . LEU A 1 178 ? 44.964 6.898 -24.667 1.00 32.90 170 LEU A CA 1
ATOM 1271 C C . LEU A 1 178 ? 45.730 7.198 -25.951 1.00 35.50 170 LEU A C 1
ATOM 1272 O O . LEU A 1 178 ? 46.164 8.334 -26.164 1.00 36.63 170 LEU A O 1
ATOM 1277 N N . GLN A 1 179 ? 45.935 6.178 -26.779 1.00 35.55 171 GLN A N 1
ATOM 1278 C CA . GLN A 1 179 ? 46.648 6.357 -28.035 1.00 37.09 171 GLN A CA 1
ATOM 1279 C C . GLN A 1 179 ? 45.710 6.890 -29.109 1.00 38.46 171 GLN A C 1
ATOM 1280 O O . GLN A 1 179 ? 44.484 6.798 -29.004 1.00 39.59 171 GLN A O 1
ATOM 1286 N N . SER A 1 180 ? 46.306 7.450 -30.164 1.00 40.51 172 SER A N 1
ATOM 1287 C CA . SER A 1 180 ? 45.504 7.980 -31.261 1.00 43.30 172 SER A CA 1
ATOM 1288 C C . SER A 1 180 ? 44.648 6.902 -31.914 1.00 42.66 172 SER A C 1
ATOM 1289 O O . SER A 1 180 ? 43.668 7.231 -32.591 1.00 47.30 172 SER A O 1
ATOM 1292 N N . SER A 1 181 ? 44.986 5.627 -31.714 1.00 39.25 173 SER A N 1
ATOM 1293 C CA . SER A 1 181 ? 44.206 4.512 -32.235 1.00 39.46 173 SER A CA 1
ATOM 1294 C C . SER A 1 181 ? 42.915 4.261 -31.467 1.00 41.12 173 SER A C 1
ATOM 1295 O O . SER A 1 181 ? 42.058 3.522 -31.962 1.00 42.14 173 SER A O 1
ATOM 1298 N N . GLY A 1 182 ? 42.752 4.838 -30.278 1.00 40.69 174 GLY A N 1
ATOM 1299 C CA . GLY A 1 182 ? 41.620 4.541 -29.432 1.00 38.39 174 GLY A CA 1
ATOM 1300 C C . GLY A 1 182 ? 41.898 3.508 -28.361 1.00 36.45 174 GLY A C 1
ATOM 1301 O O . GLY A 1 182 ? 41.054 3.316 -27.475 1.00 35.27 174 GLY A O 1
ATOM 1302 N N . LEU A 1 183 ? 43.049 2.846 -28.418 1.00 34.22 175 LEU A N 1
ATOM 1303 C CA . LEU A 1 183 ? 43.436 1.827 -27.458 1.00 33.18 175 LEU A CA 1
ATOM 1304 C C . LEU A 1 183 ? 44.375 2.413 -26.415 1.00 35.07 175 LEU A C 1
ATOM 1305 O O . LEU A 1 183 ? 45.133 3.348 -26.688 1.00 38.63 175 LEU A O 1
ATOM 1310 N N . TYR A 1 184 ? 44.327 1.845 -25.218 1.00 30.82 176 TYR A N 1
ATOM 1311 C CA . TYR A 1 184 ? 45.182 2.311 -24.142 1.00 28.38 176 TYR A CA 1
ATOM 1312 C C . TYR A 1 184 ? 46.528 1.605 -24.192 1.00 26.54 176 TYR A C 1
ATOM 1313 O O . TYR A 1 184 ? 46.696 0.569 -24.842 1.00 23.92 176 TYR A O 1
ATOM 1322 N N . SER A 1 185 ? 47.483 2.172 -23.465 1.00 27.29 177 SER A N 1
ATOM 1323 C CA . SER A 1 185 ? 48.819 1.609 -23.381 1.00 27.97 177 SER A CA 1
ATOM 1324 C C . SER A 1 185 ? 49.491 2.142 -22.132 1.00 24.56 177 SER A C 1
ATOM 1325 O O . SER A 1 185 ? 49.378 3.331 -21.833 1.00 25.73 177 SER A O 1
ATOM 1328 N N . LEU A 1 186 ? 50.194 1.267 -21.415 1.00 26.16 178 LEU A N 1
ATOM 1329 C CA . LEU A 1 186 ? 51.002 1.700 -20.283 1.00 27.82 178 LEU A CA 1
ATOM 1330 C C . LEU A 1 186 ? 52.238 0.818 -20.187 1.00 27.82 178 LEU A C 1
ATOM 1331 O O . LEU A 1 186 ? 52.339 -0.221 -20.841 1.00 28.66 178 LEU A O 1
ATOM 1336 N N . SER A 1 187 ? 53.178 1.243 -19.346 1.00 27.61 179 SER A N 1
ATOM 1337 C CA . SER A 1 187 ? 54.339 0.442 -18.995 1.00 25.79 179 SER A CA 1
ATOM 1338 C C . SER A 1 187 ? 54.440 0.349 -17.483 1.00 27.58 179 SER A C 1
ATOM 1339 O O . SER A 1 187 ? 53.973 1.231 -16.754 1.00 28.63 179 SER A O 1
ATOM 1342 N N . SER A 1 188 ? 55.053 -0.734 -17.016 1.00 27.69 180 SER A N 1
ATOM 1343 C CA . SER A 1 188 ? 55.373 -0.901 -15.607 1.00 26.90 180 SER A CA 1
ATOM 1344 C C . SER A 1 188 ? 56.861 -1.194 -15.513 1.00 28.76 180 SER A C 1
ATOM 1345 O O . SER A 1 188 ? 57.360 -2.072 -16.219 1.00 30.27 180 SER A O 1
ATOM 1348 N N . VAL A 1 189 ? 57.569 -0.432 -14.682 1.00 27.63 181 VAL A N 1
ATOM 1349 C CA . VAL A 1 189 ? 59.009 -0.566 -14.536 1.00 29.20 181 VAL A CA 1
ATOM 1350 C C . VAL A 1 189 ? 59.342 -0.854 -13.079 1.00 31.76 181 VAL A C 1
ATOM 1351 O O . VAL A 1 189 ? 58.536 -0.638 -12.170 1.00 32.98 181 VAL A O 1
ATOM 1355 N N . VAL A 1 190 ? 60.552 -1.363 -12.873 1.00 32.55 182 VAL A N 1
ATOM 1356 C CA . VAL A 1 190 ? 61.078 -1.662 -11.548 1.00 32.44 182 VAL A CA 1
ATOM 1357 C C . VAL A 1 190 ? 62.594 -1.531 -11.611 1.00 36.56 182 VAL A C 1
ATOM 1358 O O . VAL A 1 190 ? 63.222 -1.885 -12.620 1.00 36.51 182 VAL A O 1
ATOM 1362 N N . THR A 1 191 ? 63.173 -0.972 -10.549 1.00 35.44 183 THR A N 1
ATOM 1363 C CA . THR A 1 191 ? 64.617 -0.887 -10.391 1.00 38.50 183 THR A CA 1
ATOM 1364 C C . THR A 1 191 ? 65.082 -1.999 -9.459 1.00 40.87 183 THR A C 1
ATOM 1365 O O . THR A 1 191 ? 64.445 -2.279 -8.440 1.00 43.31 183 THR A O 1
ATOM 1369 N N . VAL A 1 192 ? 66.177 -2.650 -9.835 1.00 41.54 184 VAL A N 1
ATOM 1370 C CA . VAL A 1 192 ? 66.721 -3.785 -9.091 1.00 43.78 184 VAL A CA 1
ATOM 1371 C C . VAL A 1 192 ? 68.234 -3.653 -9.044 1.00 45.51 184 VAL A C 1
ATOM 1372 O O . VAL A 1 192 ? 68.844 -2.992 -9.897 1.00 46.51 184 VAL A O 1
ATOM 1376 N N . PRO A 1 193 ? 68.872 -4.273 -8.052 1.00 45.88 185 PRO A N 1
ATOM 1377 C CA . PRO A 1 193 ? 70.342 -4.312 -8.033 1.00 49.18 185 PRO A CA 1
ATOM 1378 C C . PRO A 1 193 ? 70.887 -5.140 -9.192 1.00 51.32 185 PRO A C 1
ATOM 1379 O O . PRO A 1 193 ? 70.433 -6.260 -9.445 1.00 50.04 185 PRO A O 1
ATOM 1383 N N . SER A 1 194 ? 71.878 -4.576 -9.890 1.00 51.70 186 SER A N 1
ATOM 1384 C CA . SER A 1 194 ? 72.511 -5.264 -11.009 1.00 52.93 186 SER A CA 1
ATOM 1385 C C . SER A 1 194 ? 73.089 -6.623 -10.619 1.00 52.95 186 SER A C 1
ATOM 1386 O O . SER A 1 194 ? 73.226 -7.496 -11.484 1.00 49.22 186 SER A O 1
ATOM 1389 N N . SER A 1 195 ? 73.418 -6.829 -9.340 1.00 55.85 187 SER A N 1
ATOM 1390 C CA . SER A 1 195 ? 73.929 -8.122 -8.897 1.00 58.54 187 SER A CA 1
ATOM 1391 C C . SER A 1 195 ? 72.897 -9.236 -9.036 1.00 59.17 187 SER A C 1
ATOM 1392 O O . SER A 1 195 ? 73.265 -10.414 -8.983 1.00 60.85 187 SER A O 1
ATOM 1395 N N . SER A 1 196 ? 71.619 -8.890 -9.203 1.00 58.38 188 SER A N 1
ATOM 1396 C CA . SER A 1 196 ? 70.551 -9.877 -9.284 1.00 58.09 188 SER A CA 1
ATOM 1397 C C . SER A 1 196 ? 70.260 -10.330 -10.707 1.00 55.86 188 SER A C 1
ATOM 1398 O O . SER A 1 196 ? 69.740 -11.437 -10.891 1.00 57.92 188 SER A O 1
ATOM 1400 N N . LEU A 1 197 ? 70.568 -9.503 -11.705 1.00 49.25 189 LEU A N 1
ATOM 1401 C CA . LEU A 1 197 ? 70.340 -9.879 -13.095 1.00 49.42 189 LEU A CA 1
ATOM 1402 C C . LEU A 1 197 ? 71.094 -11.160 -13.420 1.00 53.07 189 LEU A C 1
ATOM 1403 O O . LEU A 1 197 ? 72.299 -11.265 -13.173 1.00 58.56 189 LEU A O 1
ATOM 1408 N N . GLY A 1 198 ? 70.381 -12.147 -13.958 1.00 50.58 190 GLY A N 1
ATOM 1409 C CA . GLY A 1 198 ? 70.978 -13.405 -14.338 1.00 51.79 190 GLY A CA 1
ATOM 1410 C C . GLY A 1 198 ? 70.711 -14.548 -13.377 1.00 51.16 190 GLY A C 1
ATOM 1411 O O . GLY A 1 198 ? 70.709 -15.709 -13.800 1.00 49.86 190 GLY A O 1
ATOM 1412 N N . THR A 1 199 ? 70.486 -14.249 -12.097 1.00 51.39 191 THR A N 1
ATOM 1413 C CA . THR A 1 199 ? 70.147 -15.270 -11.113 1.00 51.33 191 THR A CA 1
ATOM 1414 C C . THR A 1 199 ? 68.750 -15.120 -10.525 1.00 49.54 191 THR A C 1
ATOM 1415 O O . THR A 1 199 ? 68.133 -16.132 -10.182 1.00 48.07 191 THR A O 1
ATOM 1419 N N . GLN A 1 200 ? 68.228 -13.898 -10.420 1.00 47.65 192 GLN A N 1
ATOM 1420 C CA . GLN A 1 200 ? 66.889 -13.653 -9.905 1.00 47.44 192 GLN A CA 1
ATOM 1421 C C . GLN A 1 200 ? 65.893 -13.530 -11.055 1.00 46.50 192 GLN A C 1
ATOM 1422 O O . GLN A 1 200 ? 66.153 -12.850 -12.053 1.00 39.70 192 GLN A O 1
ATOM 1428 N N . THR A 1 201 ? 64.748 -14.194 -10.900 1.00 49.46 193 THR A N 1
ATOM 1429 C CA . THR A 1 201 ? 63.693 -14.217 -11.907 1.00 49.22 193 THR A CA 1
ATOM 1430 C C . THR A 1 201 ? 62.732 -13.051 -11.695 1.00 47.00 193 THR A C 1
ATOM 1431 O O . THR A 1 201 ? 62.197 -12.874 -10.597 1.00 47.47 193 THR A O 1
ATOM 1435 N N . TYR A 1 202 ? 62.507 -12.266 -12.747 1.00 46.97 194 TYR A N 1
ATOM 1436 C CA . TYR A 1 202 ? 61.604 -11.120 -12.706 1.00 48.03 194 TYR A CA 1
ATOM 1437 C C . TYR A 1 202 ? 60.478 -11.342 -13.708 1.00 46.56 194 TYR A C 1
ATOM 1438 O O . TYR A 1 202 ? 60.733 -11.515 -14.905 1.00 47.64 194 TYR A O 1
ATOM 1447 N N . ILE A 1 203 ? 59.239 -11.335 -13.221 1.00 44.38 195 ILE A N 1
ATOM 1448 C CA . ILE A 1 203 ? 58.062 -11.619 -14.035 1.00 42.89 195 ILE A CA 1
ATOM 1449 C C . ILE A 1 203 ? 57.036 -10.525 -13.796 1.00 39.73 195 ILE A C 1
ATOM 1450 O O . ILE A 1 203 ? 56.714 -10.224 -12.641 1.00 40.07 195 ILE A O 1
ATOM 1455 N N . CYS A 1 204 ? 56.508 -9.946 -14.875 1.00 38.16 196 CYS A N 1
ATOM 1456 C CA . CYS A 1 204 ? 55.370 -9.049 -14.744 1.00 37.29 196 CYS A CA 1
ATOM 1457 C C . CYS A 1 204 ? 54.078 -9.840 -14.917 1.00 36.77 196 CYS A C 1
ATOM 1458 O O . CYS A 1 204 ? 53.987 -10.733 -15.755 1.00 36.72 196 CYS A O 1
ATOM 1461 N N . ASN A 1 205 ? 53.100 -9.528 -14.084 1.00 37.54 197 ASN A N 1
ATOM 1462 C CA . ASN A 1 205 ? 51.802 -10.199 -14.034 1.00 40.33 197 ASN A CA 1
ATOM 1463 C C . ASN A 1 205 ? 50.781 -9.176 -14.518 1.00 37.96 197 ASN A C 1
ATOM 1464 O O . ASN A 1 205 ? 50.448 -8.231 -13.797 1.00 38.69 197 ASN A O 1
ATOM 1469 N N . VAL A 1 206 ? 50.317 -9.345 -15.751 1.00 36.60 198 VAL A N 1
ATOM 1470 C CA . VAL A 1 206 ? 49.385 -8.421 -16.381 1.00 35.08 198 VAL A CA 1
ATOM 1471 C C . VAL A 1 206 ? 48.005 -9.055 -16.360 1.00 35.55 198 VAL A C 1
ATOM 1472 O O . VAL A 1 206 ? 47.830 -10.202 -16.790 1.00 37.16 198 VAL A O 1
ATOM 1476 N N . ASN A 1 207 ? 47.027 -8.321 -15.842 1.00 35.94 199 ASN A N 1
ATOM 1477 C CA . ASN A 1 207 ? 45.655 -8.803 -15.771 1.00 38.73 199 ASN A CA 1
ATOM 1478 C C . ASN A 1 207 ? 44.746 -7.769 -16.410 1.00 36.09 199 ASN A C 1
ATOM 1479 O O . ASN A 1 207 ? 44.735 -6.604 -15.999 1.00 33.29 199 ASN A O 1
ATOM 1484 N N . HIS A 1 208 ? 43.994 -8.198 -17.417 1.00 36.84 200 HIS A N 1
ATOM 1485 C CA . HIS A 1 208 ? 42.976 -7.380 -18.066 1.00 35.39 200 HIS A CA 1
ATOM 1486 C C . HIS A 1 208 ? 41.644 -8.097 -17.867 1.00 33.84 200 HIS A C 1
ATOM 1487 O O . HIS A 1 208 ? 41.248 -8.921 -18.695 1.00 31.34 200 HIS A O 1
ATOM 1494 N N . LYS A 1 209 ? 40.972 -7.791 -16.756 1.00 35.98 201 LYS A N 1
ATOM 1495 C CA . LYS A 1 209 ? 39.677 -8.411 -16.480 1.00 36.69 201 LYS A CA 1
ATOM 1496 C C . LYS A 1 209 ? 38.637 -8.179 -17.573 1.00 38.23 201 LYS A C 1
ATOM 1497 O O . LYS A 1 209 ? 37.880 -9.121 -17.861 1.00 41.22 201 LYS A O 1
ATOM 1499 N N . PRO A 1 210 ? 38.526 -7.000 -18.208 1.00 38.15 202 PRO A N 1
ATOM 1500 C CA . PRO A 1 210 ? 37.518 -6.857 -19.276 1.00 36.62 202 PRO A CA 1
ATOM 1501 C C . PRO A 1 210 ? 37.649 -7.867 -20.408 1.00 40.12 202 PRO A C 1
ATOM 1502 O O . PRO A 1 210 ? 36.638 -8.199 -21.038 1.00 40.09 202 PRO A O 1
ATOM 1506 N N . SER A 1 211 ? 38.851 -8.376 -20.682 1.00 41.70 203 SER A N 1
ATOM 1507 C CA . SER A 1 211 ? 39.064 -9.381 -21.719 1.00 42.66 203 SER A CA 1
ATOM 1508 C C . SER A 1 211 ? 39.424 -10.752 -21.164 1.00 44.88 203 SER A C 1
ATOM 1509 O O . SER A 1 211 ? 39.696 -11.667 -21.949 1.00 46.48 203 SER A O 1
ATOM 1512 N N . ASN A 1 212 ? 39.421 -10.921 -19.840 1.00 45.20 204 ASN A N 1
ATOM 1513 C CA . ASN A 1 212 ? 39.876 -12.151 -19.183 1.00 48.42 204 ASN A CA 1
ATOM 1514 C C . ASN A 1 212 ? 41.237 -12.590 -19.721 1.00 48.05 204 ASN A C 1
ATOM 1515 O O . ASN A 1 212 ? 41.443 -13.737 -20.124 1.00 51.95 204 ASN A O 1
ATOM 1520 N N . THR A 1 213 ? 42.173 -11.649 -19.727 1.00 44.50 205 THR A N 1
ATOM 1521 C CA . THR A 1 213 ? 43.525 -11.868 -20.216 1.00 39.46 205 THR A CA 1
ATOM 1522 C C . THR A 1 213 ? 44.475 -11.856 -19.028 1.00 34.76 205 THR A C 1
ATOM 1523 O O . THR A 1 213 ? 44.532 -10.872 -18.284 1.00 33.20 205 THR A O 1
ATOM 1527 N N . LYS A 1 214 ? 45.193 -12.958 -18.837 1.00 33.30 206 LYS A N 1
ATOM 1528 C CA . LYS A 1 214 ? 46.246 -13.068 -17.838 1.00 37.12 206 LYS A CA 1
ATOM 1529 C C . LYS A 1 214 ? 47.545 -13.331 -18.582 1.00 40.99 206 LYS A C 1
ATOM 1530 O O . LYS A 1 214 ? 47.646 -14.303 -19.339 1.00 40.77 206 LYS A O 1
ATOM 1534 N N . VAL A 1 215 ? 48.528 -12.465 -18.384 1.00 41.74 207 VAL A N 1
ATOM 1535 C CA . VAL A 1 215 ? 49.855 -12.652 -18.950 1.00 42.31 207 VAL A CA 1
ATOM 1536 C C . VAL A 1 215 ? 50.847 -12.565 -17.804 1.00 43.16 207 VAL A C 1
ATOM 1537 O O . VAL A 1 215 ? 50.767 -11.651 -16.974 1.00 39.41 207 VAL A O 1
ATOM 1541 N N . ASP A 1 216 ? 51.757 -13.537 -17.740 1.00 47.72 208 ASP A N 1
ATOM 1542 C CA . ASP A 1 216 ? 52.791 -13.587 -16.713 1.00 51.26 208 ASP A CA 1
ATOM 1543 C C . ASP A 1 216 ? 54.148 -13.691 -17.417 1.00 52.82 208 ASP A C 1
ATOM 1544 O O . ASP A 1 216 ? 54.801 -14.734 -17.386 1.00 56.28 208 ASP A O 1
ATOM 1549 N N . LYS A 1 217 ? 54.552 -12.593 -18.060 1.00 52.05 209 LYS A N 1
ATOM 1550 C CA . LYS A 1 217 ? 55.745 -12.561 -18.900 1.00 52.73 209 LYS A CA 1
ATOM 1551 C C . LYS A 1 217 ? 57.008 -12.345 -18.071 1.00 54.88 209 LYS A C 1
ATOM 1552 O O . LYS A 1 217 ? 57.059 -11.471 -17.200 1.00 57.22 209 LYS A O 1
ATOM 1558 N N . LYS A 1 218 ? 58.036 -13.143 -18.353 1.00 54.31 210 LYS A N 1
ATOM 1559 C CA . LYS A 1 218 ? 59.331 -13.008 -17.701 1.00 49.96 210 LYS A CA 1
ATOM 1560 C C . LYS A 1 218 ? 60.259 -12.153 -18.559 1.00 48.08 210 LYS A C 1
ATOM 1561 O O . LYS A 1 218 ? 60.289 -12.287 -19.786 1.00 47.91 210 LYS A O 1
ATOM 1567 N N . VAL A 1 219 ? 61.014 -11.275 -17.903 1.00 45.56 211 VAL A N 1
ATOM 1568 C CA . VAL A 1 219 ? 61.875 -10.301 -18.565 1.00 44.91 211 VAL A CA 1
ATOM 1569 C C . VAL A 1 219 ? 63.319 -10.759 -18.410 1.00 48.36 211 VAL A C 1
ATOM 1570 O O . VAL A 1 219 ? 63.826 -10.867 -17.286 1.00 49.25 211 VAL A O 1
ATOM 1574 N N . GLU A 1 220 ? 63.992 -11.025 -19.551 1.00 50.36 212 GLU A N 1
ATOM 1575 C CA . GLU A 1 220 ? 65.382 -11.454 -19.527 1.00 53.13 212 GLU A CA 1
ATOM 1576 C C . GLU A 1 220 ? 66.307 -10.304 -19.909 1.00 52.64 212 GLU A C 1
ATOM 1577 O O . GLU A 1 220 ? 65.942 -9.445 -20.719 1.00 51.49 212 GLU A O 1
ATOM 1583 N N . PRO A 1 221 ? 67.505 -10.253 -19.331 1.00 53.90 213 PRO A N 1
ATOM 1584 C CA . PRO A 1 221 ? 68.475 -9.234 -19.739 1.00 54.04 213 PRO A CA 1
ATOM 1585 C C . PRO A 1 221 ? 69.079 -9.563 -21.097 1.00 58.03 213 PRO A C 1
ATOM 1586 O O . PRO A 1 221 ? 69.087 -10.711 -21.547 1.00 60.80 213 PRO A O 1
ATOM 1590 N N . LYS A 1 222 ? 69.582 -8.522 -21.756 1.00 58.38 214 LYS A N 1
ATOM 1591 C CA . LYS A 1 222 ? 70.165 -8.670 -23.087 1.00 59.77 214 LYS A CA 1
ATOM 1592 C C . LYS A 1 222 ? 71.685 -8.550 -23.036 1.00 64.11 214 LYS A C 1
ATOM 1593 O O . LYS A 1 222 ? 72.331 -9.072 -22.125 1.00 67.59 214 LYS A O 1
ATOM 1595 N N . ASP B 2 1 ? 23.785 28.574 -13.853 1.00 46.31 1 ASP B N 1
ATOM 1596 C CA . ASP B 2 1 ? 24.564 27.842 -12.865 1.00 42.98 1 ASP B CA 1
ATOM 1597 C C . ASP B 2 1 ? 25.462 28.789 -12.078 1.00 42.53 1 ASP B C 1
ATOM 1598 O O . ASP B 2 1 ? 25.837 29.855 -12.566 1.00 43.34 1 ASP B O 1
ATOM 1603 N N . ILE B 2 2 ? 25.811 28.402 -10.858 1.00 39.10 2 ILE B N 1
ATOM 1604 C CA . ILE B 2 2 ? 26.780 29.147 -10.070 1.00 35.36 2 ILE B CA 1
ATOM 1605 C C . ILE B 2 2 ? 28.174 28.674 -10.459 1.00 35.97 2 ILE B C 1
ATOM 1606 O O . ILE B 2 2 ? 28.460 27.470 -10.460 1.00 37.36 2 ILE B O 1
ATOM 1611 N N . LEU B 2 3 ? 29.035 29.619 -10.814 1.00 36.03 3 LEU B N 1
ATOM 1612 C CA . LEU B 2 3 ? 30.413 29.322 -11.164 1.00 34.26 3 LEU B CA 1
ATOM 1613 C C . LEU B 2 3 ? 31.273 29.378 -9.909 1.00 31.36 3 LEU B C 1
ATOM 1614 O O . LEU B 2 3 ? 31.167 30.324 -9.122 1.00 28.20 3 LEU B O 1
ATOM 1619 N N . MET B 2 4 ? 32.113 28.359 -9.718 1.00 32.10 4 MET B N 1
ATOM 1620 C CA . MET B 2 4 ? 33.046 28.289 -8.597 1.00 30.41 4 MET B CA 1
ATOM 1621 C C . MET B 2 4 ? 34.461 28.246 -9.154 1.00 28.46 4 MET B C 1
ATOM 1622 O O . MET B 2 4 ? 34.825 27.285 -9.839 1.00 27.42 4 MET B O 1
ATOM 1627 N N . THR B 2 5 ? 35.260 29.274 -8.866 1.00 29.84 5 THR B N 1
ATOM 1628 C CA . THR B 2 5 ? 36.623 29.353 -9.383 1.00 33.40 5 THR B CA 1
ATOM 1629 C C . THR B 2 5 ? 37.626 29.325 -8.237 1.00 30.72 5 THR B C 1
ATOM 1630 O O . THR B 2 5 ? 37.602 30.198 -7.364 1.00 34.25 5 THR B O 1
ATOM 1634 N N . GLN B 2 6 ? 38.520 28.339 -8.258 1.00 27.48 6 GLN B N 1
ATOM 1635 C CA . GLN B 2 6 ? 39.571 28.206 -7.258 1.00 27.25 6 GLN B CA 1
ATOM 1636 C C . GLN B 2 6 ? 40.867 28.809 -7.773 1.00 28.22 6 GLN B C 1
ATOM 1637 O O . GLN B 2 6 ? 41.186 28.698 -8.959 1.00 26.50 6 GLN B O 1
ATOM 1643 N N . THR B 2 7 ? 41.617 29.447 -6.869 1.00 31.01 7 THR B N 1
ATOM 1644 C CA . THR B 2 7 ? 42.955 29.958 -7.168 1.00 30.56 7 THR B CA 1
ATOM 1645 C C . THR B 2 7 ? 43.840 29.659 -5.961 1.00 29.82 7 THR B C 1
ATOM 1646 O O . THR B 2 7 ? 43.417 29.894 -4.815 1.00 32.70 7 THR B O 1
ATOM 1650 N N . PRO B 2 8 ? 45.064 29.147 -6.166 1.00 27.88 8 PRO B N 1
ATOM 1651 C CA . PRO B 2 8 ? 45.591 28.762 -7.475 1.00 28.94 8 PRO B CA 1
ATOM 1652 C C . PRO B 2 8 ? 45.097 27.377 -7.854 1.00 28.04 8 PRO B C 1
ATOM 1653 O O . PRO B 2 8 ? 44.416 26.731 -7.049 1.00 28.72 8 PRO B O 1
ATOM 1657 N N . LEU B 2 9 ? 45.424 26.931 -9.063 1.00 28.75 9 LEU B N 1
ATOM 1658 C CA . LEU B 2 9 ? 45.082 25.578 -9.473 1.00 29.58 9 LEU B CA 1
ATOM 1659 C C . LEU B 2 9 ? 46.095 24.554 -8.983 1.00 27.27 9 LEU B C 1
ATOM 1660 O O . LEU B 2 9 ? 45.795 23.353 -8.996 1.00 28.43 9 LEU B O 1
ATOM 1665 N N . SER B 2 10 ? 47.273 24.997 -8.542 1.00 23.37 10 SER B N 1
ATOM 1666 C CA . SER B 2 10 ? 48.323 24.081 -8.127 1.00 27.42 10 SER B CA 1
ATOM 1667 C C . SER B 2 10 ? 49.140 24.728 -7.021 1.00 28.28 10 SER B C 1
ATOM 1668 O O . SER B 2 10 ? 49.354 25.942 -7.015 1.00 29.99 10 SER B O 1
ATOM 1671 N N . LEU B 2 11 ? 49.605 23.903 -6.089 1.00 28.03 11 LEU B N 1
ATOM 1672 C CA . LEU B 2 11 ? 50.322 24.378 -4.914 1.00 29.66 11 LEU B CA 1
ATOM 1673 C C . LEU B 2 11 ? 51.433 23.389 -4.589 1.00 27.35 11 LEU B C 1
ATOM 1674 O O . LEU B 2 11 ? 51.184 22.182 -4.496 1.00 23.44 11 LEU B O 1
ATOM 1679 N N . SER B 2 12 ? 52.657 23.902 -4.443 1.00 27.57 12 SER B N 1
ATOM 1680 C CA . SER B 2 12 ? 53.821 23.119 -4.037 1.00 30.59 12 SER B CA 1
ATOM 1681 C C . SER B 2 12 ? 54.239 23.630 -2.665 1.00 31.62 12 SER B C 1
ATOM 1682 O O . SER B 2 12 ? 54.688 24.775 -2.537 1.00 33.41 12 SER B O 1
ATOM 1685 N N . VAL B 2 13 ? 54.103 22.788 -1.646 1.00 29.35 13 VAL B N 1
ATOM 1686 C CA . VAL B 2 13 ? 54.203 23.224 -0.257 1.00 28.27 13 VAL B CA 1
ATOM 1687 C C . VAL B 2 13 ? 55.339 22.483 0.428 1.00 24.96 13 VAL B C 1
ATOM 1688 O O . VAL B 2 13 ? 55.373 21.247 0.432 1.00 26.93 13 VAL B O 1
ATOM 1692 N N . THR B 2 14 ? 56.251 23.239 1.014 1.00 23.30 14 THR B N 1
ATOM 1693 C CA . THR B 2 14 ? 57.278 22.650 1.852 1.00 32.67 14 THR B CA 1
ATOM 1694 C C . THR B 2 14 ? 56.629 21.922 3.027 1.00 32.23 14 THR B C 1
ATOM 1695 O O . THR B 2 14 ? 55.678 22.443 3.627 1.00 29.03 14 THR B O 1
ATOM 1699 N N . PRO B 2 15 ? 57.088 20.712 3.361 1.00 32.21 15 PRO B N 1
ATOM 1700 C CA . PRO B 2 15 ? 56.486 19.981 4.486 1.00 28.22 15 PRO B CA 1
ATOM 1701 C C . PRO B 2 15 ? 56.526 20.814 5.755 1.00 30.65 15 PRO B C 1
ATOM 1702 O O . PRO B 2 15 ? 57.550 21.405 6.094 1.00 29.94 15 PRO B O 1
ATOM 1706 N N . GLY B 2 16 ? 55.381 20.876 6.447 1.00 32.56 16 GLY B N 1
ATOM 1707 C CA . GLY B 2 16 ? 55.255 21.630 7.675 1.00 31.91 16 GLY B CA 1
ATOM 1708 C C . GLY B 2 16 ? 54.849 23.076 7.497 1.00 30.12 16 GLY B C 1
ATOM 1709 O O . GLY B 2 16 ? 54.615 23.763 8.497 1.00 28.57 16 GLY B O 1
ATOM 1710 N N . GLN B 2 17 ? 54.764 23.559 6.263 1.00 30.31 17 GLN B N 1
ATOM 1711 C CA . GLN B 2 17 ? 54.407 24.926 5.932 1.00 27.55 17 GLN B CA 1
ATOM 1712 C C . GLN B 2 17 ? 52.931 25.007 5.579 1.00 29.22 17 GLN B C 1
ATOM 1713 O O . GLN B 2 17 ? 52.308 23.995 5.242 1.00 28.21 17 GLN B O 1
ATOM 1719 N N . PRO B 2 18 ? 52.329 26.192 5.659 1.00 29.49 18 PRO B N 1
ATOM 1720 C CA . PRO B 2 18 ? 50.887 26.301 5.424 1.00 30.31 18 PRO B CA 1
ATOM 1721 C C . PRO B 2 18 ? 50.543 26.405 3.943 1.00 29.58 18 PRO B C 1
ATOM 1722 O O . PRO B 2 18 ? 51.372 26.736 3.097 1.00 31.46 18 PRO B O 1
ATOM 1726 N N . ALA B 2 19 ? 49.281 26.110 3.646 1.00 30.01 19 ALA B N 1
ATOM 1727 C CA . ALA B 2 19 ? 48.728 26.294 2.315 1.00 29.37 19 ALA B CA 1
ATOM 1728 C C . ALA B 2 19 ? 47.361 26.949 2.438 1.00 32.29 19 ALA B C 1
ATOM 1729 O O . ALA B 2 19 ? 46.599 26.652 3.367 1.00 30.76 19 ALA B O 1
ATOM 1731 N N . SER B 2 20 ? 47.056 27.842 1.499 1.00 31.41 20 SER B N 1
ATOM 1732 C CA . SER B 2 20 ? 45.766 28.517 1.450 1.00 32.88 20 SER B CA 1
ATOM 1733 C C . SER B 2 20 ? 45.200 28.403 0.046 1.00 29.44 20 SER B C 1
ATOM 1734 O O . SER B 2 20 ? 45.915 28.632 -0.937 1.00 29.41 20 SER B O 1
ATOM 1737 N N . ILE B 2 21 ? 43.920 28.051 -0.040 1.00 24.40 21 ILE B N 1
ATOM 1738 C CA . ILE B 2 21 ? 43.217 27.854 -1.300 1.00 25.42 21 ILE B CA 1
ATOM 1739 C C . ILE B 2 21 ? 41.948 28.696 -1.267 1.00 30.53 21 ILE B C 1
ATOM 1740 O O . ILE B 2 21 ? 41.132 28.574 -0.336 1.00 26.90 21 ILE B O 1
ATOM 1745 N N . SER B 2 22 ? 41.796 29.560 -2.264 1.00 31.79 22 SER B N 1
ATOM 1746 C CA . SER B 2 22 ? 40.655 30.455 -2.365 1.00 33.44 22 SER B CA 1
ATOM 1747 C C . SER B 2 22 ? 39.575 29.850 -3.246 1.00 32.14 22 SER B C 1
ATOM 1748 O O . SER B 2 22 ? 39.864 29.122 -4.195 1.00 32.10 22 SER B O 1
ATOM 1751 N N . CYS B 2 23 ? 38.324 30.161 -2.926 1.00 31.55 23 CYS B N 1
ATOM 1752 C CA . CYS B 2 23 ? 37.197 29.796 -3.770 1.00 32.40 23 CYS B CA 1
ATOM 1753 C C . CYS B 2 23 ? 36.257 30.981 -3.885 1.00 32.78 23 CYS B C 1
ATOM 1754 O O . CYS B 2 23 ? 35.827 31.541 -2.874 1.00 33.14 23 CYS B O 1
ATOM 1757 N N . LYS B 2 24 ? 35.949 31.353 -5.120 1.00 31.72 24 LYS B N 1
ATOM 1758 C CA . LYS B 2 24 ? 35.052 32.456 -5.426 1.00 32.15 24 LYS B CA 1
ATOM 1759 C C . LYS B 2 24 ? 33.841 31.925 -6.185 1.00 29.74 24 LYS B C 1
ATOM 1760 O O . LYS B 2 24 ? 33.995 31.189 -7.165 1.00 25.53 24 LYS B O 1
ATOM 1762 N N . SER B 2 25 ? 32.642 32.277 -5.720 1.00 29.30 25 SER B N 1
ATOM 1763 C CA . SER B 2 25 ? 31.394 31.887 -6.359 1.00 31.27 25 SER B CA 1
ATOM 1764 C C . SER B 2 25 ? 30.784 33.088 -7.070 1.00 35.48 25 SER B C 1
ATOM 1765 O O . SER B 2 25 ? 30.923 34.229 -6.622 1.00 36.13 25 SER B O 1
ATOM 1768 N N . SER B 2 26 ? 30.099 32.822 -8.186 1.00 35.21 26 SER B N 1
ATOM 1769 C CA . SER B 2 26 ? 29.526 33.904 -8.977 1.00 37.36 26 SER B CA 1
ATOM 1770 C C . SER B 2 26 ? 28.325 34.547 -8.293 1.00 41.71 26 SER B C 1
ATOM 1771 O O . SER B 2 26 ? 27.988 35.693 -8.609 1.00 43.94 26 SER B O 1
ATOM 1774 N N . GLN B 2 27 ? 27.683 33.843 -7.366 1.00 43.23 27 GLN B N 1
ATOM 1775 C CA . GLN B 2 27 ? 26.606 34.375 -6.544 1.00 43.27 27 GLN B CA 1
ATOM 1776 C C . GLN B 2 27 ? 26.926 34.111 -5.083 1.00 40.14 27 GLN B C 1
ATOM 1777 O O . GLN B 2 27 ? 27.770 33.275 -4.751 1.00 38.35 27 GLN B O 1
ATOM 1783 N N . SER B 2 28 A 26.214 34.809 -4.205 1.00 39.08 27 SER B N 1
ATOM 1784 C CA . SER B 2 28 A 26.347 34.547 -2.781 1.00 38.12 27 SER B CA 1
ATOM 1785 C C . SER B 2 28 A 25.884 33.140 -2.444 1.00 37.80 27 SER B C 1
ATOM 1786 O O . SER B 2 28 A 24.918 32.629 -3.016 1.00 38.39 27 SER B O 1
ATOM 1789 N N . LEU B 2 29 B 26.582 32.519 -1.497 1.00 36.33 27 LEU B N 1
ATOM 1790 C CA . LEU B 2 29 B 26.206 31.218 -0.972 1.00 35.01 27 LEU B CA 1
ATOM 1791 C C . LEU B 2 29 B 25.423 31.312 0.332 1.00 38.44 27 LEU B C 1
ATOM 1792 O O . LEU B 2 29 B 25.065 30.275 0.903 1.00 38.15 27 LEU B O 1
ATOM 1797 N N . LEU B 2 30 C 25.142 32.522 0.811 1.00 39.00 27 LEU B N 1
ATOM 1798 C CA . LEU B 2 30 C 24.330 32.701 2.009 1.00 38.82 27 LEU B CA 1
ATOM 1799 C C . LEU B 2 30 C 22.858 32.547 1.649 1.00 38.98 27 LEU B C 1
ATOM 1800 O O . LEU B 2 30 C 22.318 33.331 0.860 1.00 40.38 27 LEU B O 1
ATOM 1805 N N . ASP B 2 31 D 22.211 31.540 2.221 1.00 37.94 27 ASP B N 1
ATOM 1806 C CA . ASP B 2 31 D 20.806 31.293 1.955 1.00 39.44 27 ASP B CA 1
ATOM 1807 C C . ASP B 2 31 D 19.947 32.110 2.918 1.00 44.31 27 ASP B C 1
ATOM 1808 O O . ASP B 2 31 D 20.430 32.656 3.914 1.00 44.48 27 ASP B O 1
ATOM 1813 N N . ASN B 2 32 E 18.649 32.196 2.607 1.00 48.15 27 ASN B N 1
ATOM 1814 C CA . ASN B 2 32 E 17.728 32.975 3.429 1.00 51.25 27 ASN B CA 1
ATOM 1815 C C . ASN B 2 32 E 17.582 32.420 4.839 1.00 51.70 27 ASN B C 1
ATOM 1816 O O . ASN B 2 32 E 17.029 33.111 5.701 1.00 53.79 27 ASN B O 1
ATOM 1821 N N . ASP B 2 33 ? 18.060 31.206 5.097 1.00 51.34 28 ASP B N 1
ATOM 1822 C CA . ASP B 2 33 ? 17.929 30.580 6.404 1.00 51.47 28 ASP B CA 1
ATOM 1823 C C . ASP B 2 33 ? 19.123 30.845 7.316 1.00 52.80 28 ASP B C 1
ATOM 1824 O O . ASP B 2 33 ? 19.197 30.260 8.402 1.00 54.17 28 ASP B O 1
ATOM 1829 N N . GLY B 2 34 ? 20.058 31.700 6.904 1.00 53.06 29 GLY B N 1
ATOM 1830 C CA . GLY B 2 34 ? 21.229 32.000 7.700 1.00 51.74 29 GLY B CA 1
ATOM 1831 C C . GLY B 2 34 ? 22.388 31.035 7.548 1.00 47.51 29 GLY B C 1
ATOM 1832 O O . GLY B 2 34 ? 23.469 31.307 8.084 1.00 46.61 29 GLY B O 1
ATOM 1833 N N . LYS B 2 35 ? 22.201 29.914 6.858 1.00 45.46 30 LYS B N 1
ATOM 1834 C CA . LYS B 2 35 ? 23.292 28.989 6.591 1.00 43.94 30 LYS B CA 1
ATOM 1835 C C . LYS B 2 35 ? 23.976 29.357 5.276 1.00 42.97 30 LYS B C 1
ATOM 1836 O O . LYS B 2 35 ? 23.353 29.910 4.364 1.00 42.80 30 LYS B O 1
ATOM 1842 N N . THR B 2 36 ? 25.278 29.068 5.199 1.00 41.08 31 THR B N 1
ATOM 1843 C CA . THR B 2 36 ? 26.089 29.299 4.005 1.00 36.88 31 THR B CA 1
ATOM 1844 C C . THR B 2 36 ? 26.555 27.954 3.463 1.00 34.05 31 THR B C 1
ATOM 1845 O O . THR B 2 36 ? 27.333 27.253 4.120 1.00 31.53 31 THR B O 1
ATOM 1849 N N . TYR B 2 37 ? 26.096 27.610 2.258 1.00 33.70 32 TYR B N 1
ATOM 1850 C CA . TYR B 2 37 ? 26.224 26.250 1.725 1.00 29.13 32 TYR B CA 1
ATOM 1851 C C . TYR B 2 37 ? 27.493 26.114 0.878 1.00 29.56 32 TYR B C 1
ATOM 1852 O O . TYR B 2 37 ? 27.466 25.843 -0.325 1.00 27.17 32 TYR B O 1
ATOM 1861 N N . LEU B 2 38 ? 28.624 26.283 1.555 1.00 28.28 33 LEU B N 1
ATOM 1862 C CA . LEU B 2 38 ? 29.942 26.078 0.978 1.00 27.90 33 LEU B CA 1
ATOM 1863 C C . LEU B 2 38 ? 30.599 24.902 1.696 1.00 26.99 33 LEU B C 1
ATOM 1864 O O . LEU B 2 38 ? 30.592 24.845 2.930 1.00 26.93 33 LEU B O 1
ATOM 1869 N N . TYR B 2 39 ? 31.150 23.964 0.925 1.00 23.70 34 TYR B N 1
ATOM 1870 C CA . TYR B 2 39 ? 31.773 22.757 1.450 1.00 23.92 34 TYR B CA 1
ATOM 1871 C C . TYR B 2 39 ? 33.128 22.555 0.779 1.00 25.07 34 TYR B C 1
ATOM 1872 O O . TYR B 2 39 ? 33.343 23.000 -0.351 1.00 25.13 34 TYR B O 1
ATOM 1881 N N . TRP B 2 40 ? 34.047 21.883 1.477 1.00 25.81 35 TRP B N 1
ATOM 1882 C CA . TRP B 2 40 ? 35.387 21.609 0.959 1.00 26.01 35 TRP B CA 1
ATOM 1883 C C . TRP B 2 40 ? 35.631 20.106 0.931 1.00 24.86 35 TRP B C 1
ATOM 1884 O O . TRP B 2 40 ? 35.407 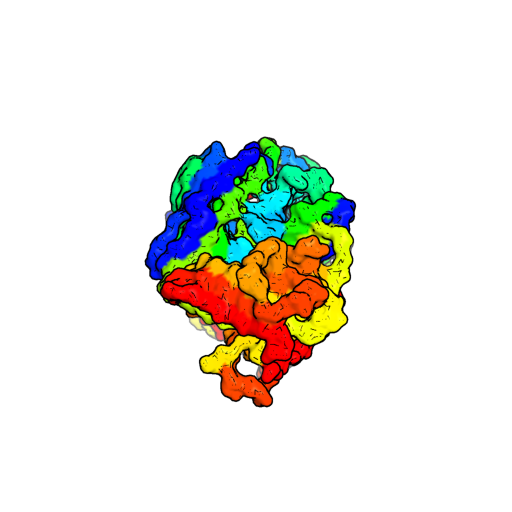19.418 1.935 1.00 26.60 35 TRP B O 1
ATOM 1895 N N . TYR B 2 41 ? 36.097 19.601 -0.213 1.00 22.91 36 TYR B N 1
ATOM 1896 C CA . TYR B 2 41 ? 36.397 18.186 -0.387 1.00 21.69 36 TYR B CA 1
ATOM 1897 C C . TYR B 2 41 ? 37.876 17.997 -0.696 1.00 23.22 36 TYR B C 1
ATOM 1898 O O . TYR B 2 41 ? 38.511 18.859 -1.308 1.00 23.99 36 TYR B O 1
ATOM 1907 N N . LEU B 2 42 ? 38.414 16.852 -0.281 1.00 21.78 37 LEU B N 1
ATOM 1908 C CA . LEU B 2 42 ? 39.730 16.400 -0.707 1.00 23.31 37 LEU B CA 1
ATOM 1909 C C . LEU B 2 42 ? 39.583 15.054 -1.401 1.00 22.50 37 LEU B C 1
ATOM 1910 O O . LEU B 2 42 ? 38.909 14.159 -0.886 1.00 23.41 37 LEU B O 1
ATOM 1915 N N . GLN B 2 43 ? 40.206 14.916 -2.575 1.00 20.55 38 GLN B N 1
ATOM 1916 C CA . GLN B 2 43 ? 40.330 13.628 -3.251 1.00 22.94 38 GLN B CA 1
ATOM 1917 C C . GLN B 2 43 ? 41.815 13.275 -3.302 1.00 24.90 38 GLN B C 1
ATOM 1918 O O . GLN B 2 43 ? 42.574 13.879 -4.067 1.00 22.96 38 GLN B O 1
ATOM 1924 N N . LYS B 2 44 ? 42.223 12.317 -2.467 1.00 25.23 39 LYS B N 1
ATOM 1925 C CA . LYS B 2 44 ? 43.576 11.779 -2.506 1.00 23.45 39 LYS B CA 1
ATOM 1926 C C . LYS B 2 44 ? 43.764 10.928 -3.763 1.00 26.86 39 LYS B C 1
ATOM 1927 O O . LYS B 2 44 ? 42.788 10.464 -4.355 1.00 24.59 39 LYS B O 1
ATOM 1933 N N . PRO B 2 45 ? 45.012 10.712 -4.193 1.00 30.08 40 PRO B N 1
ATOM 1934 C CA . PRO B 2 45 ? 45.244 10.004 -5.462 1.00 29.82 40 PRO B CA 1
ATOM 1935 C C . PRO B 2 45 ? 44.696 8.584 -5.435 1.00 31.08 40 PRO B C 1
ATOM 1936 O O . PRO B 2 45 ? 45.033 7.782 -4.558 1.00 30.98 40 PRO B O 1
ATOM 1940 N N . GLY B 2 46 ? 43.853 8.274 -6.420 1.00 29.59 41 GLY B N 1
ATOM 1941 C CA . GLY B 2 46 ? 43.239 6.964 -6.510 1.00 31.60 41 GLY B CA 1
ATOM 1942 C C . GLY B 2 46 ? 42.163 6.680 -5.489 1.00 33.57 41 GLY B C 1
ATOM 1943 O O . GLY B 2 46 ? 41.772 5.520 -5.328 1.00 33.87 41 GLY B O 1
ATOM 1944 N N . GLN B 2 47 ? 41.661 7.702 -4.802 1.00 31.80 42 GLN B N 1
ATOM 1945 C CA . GLN B 2 47 ? 40.674 7.539 -3.747 1.00 31.62 42 GLN B CA 1
ATOM 1946 C C . GLN B 2 47 ? 39.404 8.303 -4.090 1.00 29.73 42 GLN B C 1
ATOM 1947 O O . GLN B 2 47 ? 39.395 9.180 -4.955 1.00 26.07 42 GLN B O 1
ATOM 1953 N N . SER B 2 48 ? 38.327 7.962 -3.387 1.00 31.35 43 SER B N 1
ATOM 1954 C CA . SER B 2 48 ? 37.089 8.710 -3.507 1.00 27.37 43 SER B CA 1
ATOM 1955 C C . SER B 2 48 ? 37.214 10.041 -2.786 1.00 24.13 43 SER B C 1
ATOM 1956 O O . SER B 2 48 ? 38.030 10.187 -1.874 1.00 25.25 43 SER B O 1
ATOM 1959 N N . PRO B 2 49 ? 36.407 11.029 -3.170 1.00 24.21 44 PRO B N 1
ATOM 1960 C CA . PRO B 2 49 ? 36.386 12.285 -2.418 1.00 25.25 44 PRO B CA 1
ATOM 1961 C C . PRO B 2 49 ? 36.006 12.037 -0.969 1.00 22.58 44 PRO B C 1
ATOM 1962 O O . PRO B 2 49 ? 35.274 11.103 -0.646 1.00 23.29 44 PRO B O 1
ATOM 1966 N N . GLN B 2 50 ? 36.533 12.879 -0.091 1.00 24.32 45 GLN B N 1
ATOM 1967 C CA . GLN B 2 50 ? 36.177 12.867 1.317 1.00 26.91 45 GLN B CA 1
ATOM 1968 C C . GLN B 2 50 ? 35.938 14.302 1.758 1.00 24.42 45 GLN B C 1
ATOM 1969 O O . GLN B 2 50 ? 36.599 15.228 1.275 1.00 17.31 45 GLN B O 1
ATOM 1975 N N . LEU B 2 51 ? 34.976 14.483 2.657 1.00 23.64 46 LEU B N 1
ATOM 1976 C CA . LEU B 2 51 ? 34.605 15.814 3.118 1.00 22.76 46 LEU B CA 1
ATOM 1977 C C . LEU B 2 51 ? 35.595 16.300 4.163 1.00 20.05 46 LEU B C 1
ATOM 1978 O O . LEU B 2 51 ? 36.026 15.542 5.032 1.00 22.42 46 LEU B O 1
ATOM 1983 N N . LEU B 2 52 ? 35.952 17.576 4.082 1.00 19.19 47 LEU B N 1
ATOM 1984 C CA . LEU B 2 52 ? 36.813 18.184 5.081 1.00 21.87 47 LEU B CA 1
ATOM 1985 C C . LEU B 2 52 ? 36.079 19.220 5.912 1.00 22.97 47 LEU B C 1
ATOM 1986 O O . LEU B 2 52 ? 36.179 19.211 7.143 1.00 23.08 47 LEU B O 1
ATOM 1991 N N . ILE B 2 53 ? 35.346 20.118 5.259 1.00 22.40 48 ILE B N 1
ATOM 1992 C CA . ILE B 2 53 ? 34.728 21.263 5.916 1.00 26.35 48 ILE B CA 1
ATOM 1993 C C . ILE B 2 53 ? 33.310 21.406 5.386 1.00 25.44 48 ILE B C 1
ATOM 1994 O O . ILE B 2 53 ? 33.085 21.330 4.175 1.00 21.88 48 ILE B O 1
ATOM 1999 N N . TYR B 2 54 ? 32.353 21.619 6.280 1.00 27.10 49 TYR B N 1
ATOM 2000 C CA . TYR B 2 54 ? 30.990 21.899 5.860 1.00 28.01 49 TYR B CA 1
ATOM 2001 C C . TYR B 2 54 ? 30.582 23.281 6.343 1.00 28.23 49 TYR B C 1
ATOM 2002 O O . TYR B 2 54 ? 31.013 23.724 7.411 1.00 31.25 49 TYR B O 1
ATOM 2011 N N . GLU B 2 55 ? 29.780 23.970 5.531 1.00 27.99 50 GLU B N 1
ATOM 2012 C CA . GLU B 2 55 ? 29.230 25.280 5.881 1.00 27.94 50 GLU B CA 1
ATOM 2013 C C . GLU B 2 55 ? 30.340 26.241 6.304 1.00 29.08 50 GLU B C 1
ATOM 2014 O O . GLU B 2 55 ? 30.349 26.783 7.416 1.00 30.59 50 GLU B O 1
ATOM 2020 N N . VAL B 2 56 ? 31.299 26.405 5.391 1.00 27.21 51 VAL B N 1
ATOM 2021 C CA . VAL B 2 56 ? 32.389 27.379 5.463 1.00 27.56 51 VAL B CA 1
ATOM 2022 C C . VAL B 2 56 ? 33.465 26.962 6.454 1.00 28.25 51 VAL B C 1
ATOM 2023 O O . VAL B 2 56 ? 34.654 26.933 6.113 1.00 30.67 51 VAL B O 1
ATOM 2027 N N . SER B 2 57 ? 33.064 26.648 7.687 1.00 30.95 52 SER B N 1
ATOM 2028 C CA . SER B 2 57 ? 33.972 26.738 8.819 1.00 29.70 52 SER B CA 1
ATOM 2029 C C . SER B 2 57 ? 33.975 25.523 9.734 1.00 31.39 52 SER B C 1
ATOM 2030 O O . SER B 2 57 ? 34.722 25.518 10.718 1.00 32.89 52 SER B O 1
ATOM 2033 N N . ASN B 2 58 ? 33.181 24.499 9.450 1.00 29.40 53 ASN B N 1
ATOM 2034 C CA . ASN B 2 58 ? 32.971 23.407 10.386 1.00 28.87 53 ASN B CA 1
ATOM 2035 C C . ASN B 2 58 ? 33.716 22.165 9.928 1.00 30.55 53 ASN B C 1
ATOM 2036 O O . ASN B 2 58 ? 33.611 21.754 8.766 1.00 28.62 53 ASN B O 1
ATOM 2041 N N . ARG B 2 59 ? 34.444 21.561 10.853 1.00 31.32 54 ARG B N 1
ATOM 2042 C CA . ARG B 2 59 ? 35.247 20.396 10.549 1.00 32.98 54 ARG B CA 1
ATOM 2043 C C . ARG B 2 59 ? 34.402 19.136 10.637 1.00 31.51 54 ARG B C 1
ATOM 2044 O O . ARG B 2 59 ? 33.739 18.892 11.649 1.00 30.37 54 ARG B O 1
ATOM 2052 N N . PHE B 2 60 ? 34.421 18.343 9.570 1.00 29.44 55 PHE B N 1
ATOM 2053 C CA . PHE B 2 60 ? 33.842 17.012 9.641 1.00 28.67 55 PHE B CA 1
ATOM 2054 C C . PHE B 2 60 ? 34.594 16.190 10.683 1.00 27.70 55 PHE B C 1
ATOM 2055 O O . PHE B 2 60 ? 35.793 16.378 10.907 1.00 26.88 55 PHE B O 1
ATOM 2063 N N . SER B 2 61 ? 33.874 15.282 11.335 1.00 27.82 56 SER B N 1
ATOM 2064 C CA . SER B 2 61 ? 34.445 14.511 12.432 1.00 33.77 56 SER B CA 1
ATOM 2065 C C . SER B 2 61 ? 35.631 13.676 11.970 1.00 34.77 56 SER B C 1
ATOM 2066 O O . SER B 2 61 ? 35.558 12.974 10.954 1.00 38.53 56 SER B O 1
ATOM 2069 N N . GLY B 2 62 ? 36.715 13.723 12.735 1.00 33.50 57 GLY B N 1
ATOM 2070 C CA . GLY B 2 62 ? 37.922 13.010 12.385 1.00 32.90 57 GLY B CA 1
ATOM 2071 C C . GLY B 2 62 ? 38.868 13.760 11.474 1.00 31.16 57 GLY B C 1
ATOM 2072 O O . GLY B 2 62 ? 39.979 13.272 11.224 1.00 33.35 57 GLY B O 1
ATOM 2073 N N . VAL B 2 63 ? 38.468 14.916 10.961 1.00 30.01 58 VAL B N 1
ATOM 2074 C CA . VAL B 2 63 ? 39.373 15.723 10.131 1.00 25.80 58 VAL B CA 1
ATOM 2075 C C . VAL B 2 63 ? 40.387 16.417 11.035 1.00 28.29 58 VAL B C 1
ATOM 2076 O O . VAL B 2 63 ? 39.991 17.040 12.039 1.00 27.57 58 VAL B O 1
ATOM 2080 N N . PRO B 2 64 ? 41.686 16.344 10.729 1.00 30.46 59 PRO B N 1
ATOM 2081 C CA . PRO B 2 64 ? 42.697 16.959 11.602 1.00 30.08 59 PRO B CA 1
ATOM 2082 C C . PRO B 2 64 ? 42.487 18.456 11.762 1.00 27.64 59 PRO B C 1
ATOM 2083 O O . PRO B 2 64 ? 41.984 19.137 10.867 1.00 23.72 59 PRO B O 1
ATOM 2087 N N . GLU B 2 65 ? 42.913 18.965 12.921 1.00 29.82 60 GLU B N 1
ATOM 2088 C CA . GLU B 2 65 ? 42.685 20.356 13.301 1.00 32.78 60 GLU B CA 1
ATOM 2089 C C . GLU B 2 65 ? 43.440 21.351 12.431 1.00 33.03 60 GLU B C 1
ATOM 2090 O O . GLU B 2 65 ? 43.079 22.535 12.420 1.00 32.79 60 GLU B O 1
ATOM 2096 N N . ARG B 2 66 ? 44.488 20.912 11.725 1.00 30.20 61 ARG B N 1
ATOM 2097 C CA . ARG B 2 66 ? 45.236 21.815 10.864 1.00 31.02 61 ARG B CA 1
ATOM 2098 C C . ARG B 2 66 ? 44.417 22.297 9.669 1.00 30.12 61 ARG B C 1
ATOM 2099 O O . ARG B 2 66 ? 44.836 23.249 9.000 1.00 32.55 61 ARG B O 1
ATOM 2107 N N . PHE B 2 67 ? 43.269 21.680 9.393 1.00 27.55 62 PHE B N 1
ATOM 2108 C CA . PHE B 2 67 ? 42.360 22.141 8.348 1.00 27.65 62 PHE B CA 1
ATOM 2109 C C . PHE B 2 67 ? 41.374 23.148 8.930 1.00 26.80 62 PHE B C 1
ATOM 2110 O O . PHE B 2 67 ? 40.674 22.843 9.898 1.00 27.16 62 PHE B O 1
ATOM 2118 N N . SER B 2 68 ? 41.295 24.333 8.329 1.00 26.69 63 SER B N 1
ATOM 2119 C CA . SER B 2 68 ? 40.297 25.314 8.741 1.00 29.71 63 SER B CA 1
ATOM 2120 C C . SER B 2 68 ? 39.721 26.026 7.525 1.00 31.04 63 SER B C 1
ATOM 2121 O O . SER B 2 68 ? 40.404 26.219 6.517 1.00 32.62 63 SER B O 1
ATOM 2124 N N . GLY B 2 69 ? 38.455 26.425 7.635 1.00 29.42 64 GLY B N 1
ATOM 2125 C CA . GLY B 2 69 ? 37.837 27.234 6.602 1.00 30.22 64 GLY B CA 1
ATOM 2126 C C . GLY B 2 69 ? 37.352 28.581 7.105 1.00 34.26 64 GLY B C 1
ATOM 2127 O O . GLY B 2 69 ? 37.090 28.743 8.301 1.00 32.64 64 GLY B O 1
ATOM 2128 N N . SER B 2 70 ? 37.223 29.553 6.204 1.00 35.77 65 SER B N 1
ATOM 2129 C CA . SER B 2 70 ? 36.724 30.879 6.554 1.00 37.01 65 SER B CA 1
ATOM 2130 C C . SER B 2 70 ? 36.181 31.540 5.294 1.00 36.61 65 SER B C 1
ATOM 2131 O O . SER B 2 70 ? 36.415 31.076 4.174 1.00 36.51 65 SER B O 1
ATOM 2134 N N . GLY B 2 71 ? 35.463 32.640 5.492 1.00 33.96 66 GLY B N 1
ATOM 2135 C CA . GLY B 2 71 ? 34.912 33.418 4.404 1.00 32.53 66 GLY B CA 1
ATOM 2136 C C . GLY B 2 71 ? 33.434 33.666 4.596 1.00 34.33 66 GLY B C 1
ATOM 2137 O O . GLY B 2 71 ? 32.828 33.264 5.588 1.00 33.77 66 GLY B O 1
ATOM 2138 N N . SER B 2 72 ? 32.850 34.352 3.617 1.00 35.83 67 SER B N 1
ATOM 2139 C CA . SER B 2 72 ? 31.424 34.653 3.637 1.00 36.42 67 SER B CA 1
ATOM 2140 C C . SER B 2 72 ? 31.000 35.095 2.244 1.00 37.62 67 SER B C 1
ATOM 2141 O O . SER B 2 72 ? 31.836 35.406 1.390 1.00 35.16 67 SER B O 1
ATOM 2144 N N . GLY B 2 73 ? 29.687 35.120 2.028 1.00 40.53 68 GLY B N 1
ATOM 2145 C CA . GLY B 2 73 ? 29.135 35.601 0.775 1.00 41.79 68 GLY B CA 1
ATOM 2146 C C . GLY B 2 73 ? 29.600 34.842 -0.450 1.00 40.78 68 GLY B C 1
ATOM 2147 O O . GLY B 2 73 ? 29.029 33.804 -0.800 1.00 40.18 68 GLY B O 1
ATOM 2148 N N . THR B 2 74 ? 30.649 35.352 -1.100 1.00 40.80 69 THR B N 1
ATOM 2149 C CA . THR B 2 74 ? 31.136 34.828 -2.367 1.00 36.77 69 THR B CA 1
ATOM 2150 C C . THR B 2 74 ? 32.612 34.454 -2.352 1.00 37.14 69 THR B C 1
ATOM 2151 O O . THR B 2 74 ? 33.124 33.994 -3.379 1.00 34.48 69 THR B O 1
ATOM 2155 N N . ASP B 2 75 ? 33.321 34.649 -1.242 1.00 37.82 70 ASP B N 1
ATOM 2156 C CA . ASP B 2 75 ? 34.757 34.399 -1.209 1.00 39.19 70 ASP B CA 1
ATOM 2157 C C . ASP B 2 75 ? 35.106 33.584 0.028 1.00 35.32 70 ASP B C 1
ATOM 2158 O O . ASP B 2 75 ? 34.774 33.975 1.150 1.00 33.58 70 ASP B O 1
ATOM 2163 N N . PHE B 2 76 ? 35.783 32.455 -0.186 1.00 32.21 71 PHE B N 1
ATOM 2164 C CA . PHE B 2 76 ? 36.038 31.471 0.855 1.00 28.63 71 PHE B CA 1
ATOM 2165 C C . PHE B 2 76 ? 37.476 30.980 0.762 1.00 26.54 71 PHE B C 1
ATOM 2166 O O . PHE B 2 76 ? 38.057 30.923 -0.325 1.00 25.86 71 PHE B O 1
ATOM 2174 N N . THR B 2 77 ? 38.047 30.626 1.913 1.00 23.59 72 THR B N 1
ATOM 2175 C CA . THR B 2 77 ? 39.436 30.192 1.983 1.00 28.61 72 THR B CA 1
ATOM 2176 C C . THR B 2 77 ? 39.539 28.923 2.815 1.00 29.30 72 THR B C 1
ATOM 2177 O O . THR B 2 77 ? 38.987 28.851 3.920 1.00 26.97 72 THR B O 1
ATOM 2181 N N . LEU B 2 78 ? 40.234 27.925 2.272 1.00 27.25 73 LEU B N 1
ATOM 2182 C CA . LEU B 2 78 ? 40.626 26.736 3.013 1.00 26.21 73 LEU B CA 1
ATOM 2183 C C . LEU B 2 78 ? 42.093 26.886 3.399 1.00 29.37 73 LEU B C 1
ATOM 2184 O O . LEU B 2 78 ? 42.930 27.208 2.550 1.00 25.95 73 LEU B O 1
ATOM 2189 N N . LYS B 2 79 ? 42.397 26.678 4.678 1.00 29.81 74 LYS B N 1
ATOM 2190 C CA . LYS B 2 79 ? 43.752 26.785 5.196 1.00 31.04 74 LYS B CA 1
ATOM 2191 C C . LYS B 2 79 ? 44.193 25.429 5.731 1.00 30.67 74 LYS B C 1
ATOM 2192 O O . LYS B 2 79 ? 43.469 24.794 6.508 1.00 29.72 74 LYS B O 1
ATOM 2195 N N . ILE B 2 80 ? 45.361 24.973 5.291 1.00 29.60 75 ILE B N 1
ATOM 2196 C CA . ILE B 2 80 ? 46.020 23.801 5.852 1.00 30.84 75 ILE B CA 1
ATOM 2197 C C . ILE B 2 80 ? 47.233 24.319 6.609 1.00 34.88 75 ILE B C 1
ATOM 2198 O O . ILE B 2 80 ? 48.172 24.842 5.997 1.00 35.82 75 ILE B O 1
ATOM 2203 N N . ARG B 2 81 ? 47.221 24.176 7.937 1.00 33.67 76 ARG B N 1
ATOM 2204 C CA . ARG B 2 81 ? 48.217 24.856 8.759 1.00 36.45 76 ARG B CA 1
ATOM 2205 C C . ARG B 2 81 ? 49.621 24.302 8.523 1.00 35.50 76 ARG B C 1
ATOM 2206 O O . ARG B 2 81 ? 50.580 25.068 8.358 1.00 38.19 76 ARG B O 1
ATOM 2214 N N . ARG B 2 82 ? 49.767 22.975 8.519 1.00 30.81 77 ARG B N 1
ATOM 2215 C CA . ARG B 2 82 ? 51.080 22.328 8.446 1.00 29.76 77 ARG B CA 1
ATOM 2216 C C . ARG B 2 82 ? 50.935 21.161 7.479 1.00 30.44 77 ARG B C 1
ATOM 2217 O O . ARG B 2 82 ? 50.492 20.078 7.871 1.00 35.57 77 ARG B O 1
ATOM 2221 N N . VAL B 2 83 ? 51.293 21.383 6.218 1.00 28.36 78 VAL B N 1
ATOM 2222 C CA . VAL B 2 83 ? 51.026 20.382 5.193 1.00 25.87 78 VAL B CA 1
ATOM 2223 C C . VAL B 2 83 ? 51.899 19.155 5.428 1.00 22.95 78 VAL B C 1
ATOM 2224 O O . VAL B 2 83 ? 53.092 19.267 5.741 1.00 21.93 78 VAL B O 1
ATOM 2228 N N . GLU B 2 84 ? 51.286 17.978 5.323 1.00 25.12 79 GLU B N 1
ATOM 2229 C CA . GLU B 2 84 ? 51.932 16.681 5.461 1.00 25.57 79 GLU B CA 1
ATOM 2230 C C . GLU B 2 84 ? 51.782 15.914 4.160 1.00 25.56 79 GLU B C 1
ATOM 2231 O O . GLU B 2 84 ? 51.045 16.320 3.261 1.00 30.92 79 GLU B O 1
ATOM 2237 N N . ALA B 2 85 ? 52.474 14.774 4.080 1.00 24.67 80 ALA B N 1
ATOM 2238 C CA . ALA B 2 85 ? 52.380 13.939 2.888 1.00 26.32 80 ALA B CA 1
ATOM 2239 C C . ALA B 2 85 ? 50.963 13.423 2.674 1.00 26.48 80 ALA B C 1
ATOM 2240 O O . ALA B 2 85 ? 50.517 13.288 1.529 1.00 28.56 80 ALA B O 1
ATOM 2242 N N . GLU B 2 86 ? 50.236 13.142 3.756 1.00 26.26 81 GLU B N 1
ATOM 2243 C CA . GLU B 2 86 ? 48.858 12.672 3.636 1.00 26.90 81 GLU B CA 1
ATOM 2244 C C . GLU B 2 86 ? 47.933 13.696 2.985 1.00 25.66 81 GLU B C 1
ATOM 2245 O O . GLU B 2 86 ? 46.883 13.308 2.470 1.00 27.09 81 GLU B O 1
ATOM 2247 N N . ASP B 2 87 ? 48.282 14.985 2.997 1.00 26.95 82 ASP B N 1
ATOM 2248 C CA . ASP B 2 87 ? 47.424 16.026 2.427 1.00 26.20 82 ASP B CA 1
ATOM 2249 C C . ASP B 2 87 ? 47.580 16.177 0.914 1.00 27.33 82 ASP B C 1
ATOM 2250 O O . ASP B 2 87 ? 46.982 17.092 0.335 1.00 28.92 82 ASP B O 1
ATOM 2255 N N . VAL B 2 88 ? 48.367 15.319 0.266 1.00 25.24 83 VAL B N 1
ATOM 2256 C CA . VAL B 2 88 ? 48.572 15.419 -1.175 1.00 26.49 83 VAL B CA 1
ATOM 2257 C C . VAL B 2 88 ? 47.302 14.996 -1.906 1.00 27.33 83 VAL B C 1
ATOM 2258 O O . VAL B 2 88 ? 46.675 13.982 -1.566 1.00 25.03 83 VAL B O 1
ATOM 2262 N N . GLY B 2 89 ? 46.913 15.770 -2.912 1.00 27.16 84 GLY B N 1
ATOM 2263 C CA . GLY B 2 89 ? 45.731 15.462 -3.690 1.00 27.20 84 GLY B CA 1
ATOM 2264 C C . GLY B 2 89 ? 45.069 16.733 -4.189 1.00 27.18 84 GLY B C 1
ATOM 2265 O O . GLY B 2 89 ? 45.662 17.811 -4.192 1.00 29.00 84 GLY B O 1
ATOM 2266 N N . VAL B 2 90 ? 43.815 16.592 -4.608 1.00 22.58 85 VAL B N 1
ATOM 2267 C CA . VAL B 2 90 ? 43.085 17.677 -5.249 1.00 21.97 85 VAL B CA 1
ATOM 2268 C C . VAL B 2 90 ? 41.947 18.124 -4.341 1.00 21.68 85 VAL B C 1
ATOM 2269 O O . VAL B 2 90 ? 41.111 17.308 -3.923 1.00 15.88 85 VAL B O 1
ATOM 2273 N N . TYR B 2 91 ? 41.910 19.428 -4.057 1.00 25.10 86 TYR B N 1
ATOM 2274 C CA . TYR B 2 91 ? 40.930 20.035 -3.168 1.00 26.12 86 TYR B CA 1
ATOM 2275 C C . TYR B 2 91 ? 39.865 20.743 -3.989 1.00 26.54 86 TYR B C 1
ATOM 2276 O O . TYR B 2 91 ? 40.185 21.507 -4.908 1.00 25.72 86 TYR B O 1
ATOM 2285 N N . TYR B 2 92 ? 38.603 20.495 -3.650 1.00 22.68 87 TYR B N 1
ATOM 2286 C CA . TYR B 2 92 ? 37.472 21.066 -4.369 1.00 25.52 87 TYR B CA 1
ATOM 2287 C C . TYR B 2 92 ? 36.604 21.849 -3.390 1.00 25.34 87 TYR B C 1
ATOM 2288 O O . TYR B 2 92 ? 36.391 21.393 -2.261 1.00 26.58 87 TYR B O 1
ATOM 2297 N N . CYS B 2 93 ? 36.096 23.017 -3.788 1.00 24.07 88 CYS B N 1
ATOM 2298 C CA . CYS B 2 93 ? 34.958 23.543 -3.056 1.00 24.77 88 CYS B CA 1
ATOM 2299 C C . CYS B 2 93 ? 33.694 23.189 -3.825 1.00 24.74 88 CYS B C 1
ATOM 2300 O O . CYS B 2 93 ? 33.738 22.842 -5.008 1.00 23.12 88 CYS B O 1
ATOM 2303 N N . MET B 2 94 ? 32.572 23.233 -3.114 1.00 23.15 89 MET B N 1
ATOM 2304 C CA . MET B 2 94 ? 31.281 22.843 -3.662 1.00 21.42 89 MET B CA 1
ATOM 2305 C C . MET B 2 94 ? 30.202 23.697 -3.010 1.00 24.35 89 MET B C 1
ATOM 2306 O O . MET B 2 94 ? 30.235 23.940 -1.796 1.00 23.21 89 MET B O 1
ATOM 2311 N N . GLN B 2 95 ? 29.268 24.172 -3.827 1.00 27.00 90 GLN B N 1
ATOM 2312 C CA . GLN B 2 95 ? 28.091 24.899 -3.377 1.00 26.68 90 GLN B CA 1
ATOM 2313 C C . GLN B 2 95 ? 26.865 24.023 -3.575 1.00 29.13 90 GLN B C 1
ATOM 2314 O O . GLN B 2 95 ? 26.833 23.167 -4.464 1.00 31.03 90 GLN B O 1
ATOM 2320 N N . ARG B 2 96 ? 25.848 24.234 -2.727 1.00 29.15 91 ARG B N 1
ATOM 2321 C CA . ARG B 2 96 ? 24.556 23.603 -2.968 1.00 27.02 91 ARG B CA 1
ATOM 2322 C C . ARG B 2 96 ? 23.406 24.506 -2.534 1.00 32.11 91 ARG B C 1
ATOM 2323 O O . ARG B 2 96 ? 22.356 24.016 -2.105 1.00 31.73 91 ARG B O 1
ATOM 2331 N N . ILE B 2 97 ? 23.589 25.823 -2.641 1.00 36.71 92 ILE B N 1
ATOM 2332 C CA . ILE B 2 97 ? 22.486 26.749 -2.430 1.00 37.47 92 ILE B CA 1
ATOM 2333 C C . ILE B 2 97 ? 21.558 26.772 -3.637 1.00 37.69 92 ILE B C 1
ATOM 2334 O O . ILE B 2 97 ? 20.409 27.219 -3.534 1.00 36.11 92 ILE B O 1
ATOM 2339 N N . ASP B 2 98 ? 22.015 26.262 -4.775 1.00 39.28 93 ASP B N 1
ATOM 2340 C CA . ASP B 2 98 ? 21.280 26.401 -6.018 1.00 40.74 93 ASP B CA 1
ATOM 2341 C C . ASP B 2 98 ? 21.477 25.135 -6.837 1.00 39.30 93 ASP B C 1
ATOM 2342 O O . ASP B 2 98 ? 22.485 24.438 -6.696 1.00 37.65 93 ASP B O 1
ATOM 2347 N N . LEU B 2 99 ? 20.494 24.829 -7.670 1.00 40.08 94 LEU B N 1
ATOM 2348 C CA . LEU B 2 99 ? 20.720 23.721 -8.586 1.00 37.53 94 LEU B CA 1
ATOM 2349 C C . LEU B 2 99 ? 21.291 24.246 -9.898 1.00 34.77 94 LEU B C 1
ATOM 2350 O O . LEU B 2 99 ? 20.883 25.309 -10.365 1.00 35.47 94 LEU B O 1
ATOM 2355 N N . PRO B 2 100 ? 22.251 23.542 -10.516 1.00 32.12 95 PRO B N 1
ATOM 2356 C CA . PRO B 2 100 ? 22.865 22.309 -10.012 1.00 25.26 95 PRO B CA 1
ATOM 2357 C C . PRO B 2 100 ? 23.897 22.562 -8.911 1.00 22.81 95 PRO B C 1
ATOM 2358 O O . PRO B 2 100 ? 24.452 23.649 -8.886 1.00 23.90 95 PRO B O 1
ATOM 2362 N N . TRP B 2 101 ? 24.139 21.597 -8.017 1.00 22.18 96 TRP B N 1
ATOM 2363 C CA . TRP B 2 101 ? 25.343 21.650 -7.194 1.00 23.37 96 TRP B CA 1
ATOM 2364 C C . TRP B 2 101 ? 26.562 21.682 -8.109 1.00 22.33 96 TRP B C 1
ATOM 2365 O O . TRP B 2 101 ? 26.657 20.903 -9.058 1.00 19.89 96 TRP B O 1
ATOM 2376 N N . THR B 2 102 ? 27.494 22.581 -7.830 1.00 25.89 97 THR B N 1
ATOM 2377 C CA . THR B 2 102 ? 28.654 22.765 -8.683 1.00 25.41 97 THR B CA 1
ATOM 2378 C C . THR B 2 102 ? 29.923 22.771 -7.848 1.00 27.06 97 THR B C 1
ATOM 2379 O O . THR B 2 102 ? 29.939 23.232 -6.700 1.00 27.73 97 THR B O 1
ATOM 2383 N N . PHE B 2 103 ? 30.988 22.247 -8.446 1.00 23.21 98 PHE B N 1
ATOM 2384 C CA . PHE B 2 103 ? 32.311 22.227 -7.853 1.00 21.60 98 PHE B CA 1
ATOM 2385 C C . PHE B 2 103 ? 33.216 23.238 -8.538 1.00 25.15 98 PHE B C 1
ATOM 2386 O O . PHE B 2 103 ? 33.032 23.576 -9.708 1.00 22.75 98 PHE B O 1
ATOM 2394 N N . GLY B 2 104 ? 34.217 23.702 -7.792 1.00 27.71 99 GLY B N 1
ATOM 2395 C CA . GLY B 2 104 ? 35.373 24.311 -8.411 1.00 26.56 99 GLY B CA 1
ATOM 2396 C C . GLY B 2 104 ? 36.153 23.294 -9.222 1.00 26.04 99 GLY B C 1
ATOM 2397 O O . GLY B 2 104 ? 35.911 22.088 -9.172 1.00 26.41 99 GLY B O 1
ATOM 2398 N N . GLN B 2 105 ? 37.118 23.792 -9.991 1.00 26.05 100 GLN B N 1
ATOM 2399 C CA . GLN B 2 105 ? 37.858 22.914 -10.889 1.00 28.10 100 GLN B CA 1
ATOM 2400 C C . GLN B 2 105 ? 38.931 22.106 -10.172 1.00 27.14 100 GLN B C 1
ATOM 2401 O O . GLN B 2 105 ? 39.469 21.159 -10.756 1.00 28.94 100 GLN B O 1
ATOM 2407 N N . GLY B 2 106 ? 39.238 22.433 -8.922 1.00 28.70 101 GLY B N 1
ATOM 2408 C CA . GLY B 2 106 ? 40.162 21.632 -8.147 1.00 24.76 101 GLY B CA 1
ATOM 2409 C C . GLY B 2 106 ? 41.531 22.266 -8.059 1.00 26.61 101 GLY B C 1
ATOM 2410 O O . GLY B 2 106 ? 42.036 22.818 -9.044 1.00 25.76 101 GLY B O 1
ATOM 2411 N N . THR B 2 107 ? 42.125 22.213 -6.869 1.00 23.22 102 THR B N 1
ATOM 2412 C CA . THR B 2 107 ? 43.466 22.720 -6.620 1.00 21.56 102 THR B CA 1
ATOM 2413 C C . THR B 2 107 ? 44.339 21.548 -6.205 1.00 22.03 102 THR B C 1
ATOM 2414 O O . THR B 2 107 ? 44.076 20.911 -5.178 1.00 20.74 102 THR B O 1
ATOM 2418 N N . LYS B 2 108 ? 45.360 21.262 -7.009 1.00 20.26 103 LYS B N 1
ATOM 2419 C CA . LYS B 2 108 ? 46.297 20.190 -6.720 1.00 21.52 103 LYS B CA 1
ATOM 2420 C C . LYS B 2 108 ? 47.312 20.654 -5.691 1.00 23.55 103 LYS B C 1
ATOM 2421 O O . LYS B 2 108 ? 47.856 21.755 -5.789 1.00 30.00 103 LYS B O 1
ATOM 2425 N N . VAL B 2 109 ? 47.575 19.807 -4.704 1.00 22.43 104 VAL B N 1
ATOM 2426 C CA . VAL B 2 109 ? 48.570 20.081 -3.678 1.00 22.30 104 VAL B CA 1
ATOM 2427 C C . VAL B 2 109 ? 49.600 18.964 -3.724 1.00 22.78 104 VAL B C 1
ATOM 2428 O O . VAL B 2 109 ? 49.236 17.781 -3.688 1.00 23.11 104 VAL B O 1
ATOM 2432 N N . GLU B 2 110 ? 50.878 19.338 -3.825 1.00 19.29 105 GLU B N 1
ATOM 2433 C CA . GLU B 2 110 ? 51.981 18.397 -3.745 1.00 20.44 105 GLU B CA 1
ATOM 2434 C C . GLU B 2 110 ? 52.961 18.862 -2.679 1.00 20.47 105 GLU B C 1
ATOM 2435 O O . GLU B 2 110 ? 52.957 20.023 -2.267 1.00 17.96 105 GLU B O 1
ATOM 2441 N N . ILE B 2 111 ? 53.820 17.941 -2.252 1.00 20.45 106 ILE B N 1
ATOM 2442 C CA . ILE B 2 111 ? 54.914 18.272 -1.344 1.00 20.76 106 ILE B CA 1
ATOM 2443 C C . ILE B 2 111 ? 56.055 18.897 -2.140 1.00 22.33 106 ILE B C 1
ATOM 2444 O O . ILE B 2 111 ? 56.454 18.377 -3.193 1.00 22.67 106 ILE B O 1
ATOM 2449 N N . LYS B 2 112 ? 56.605 19.999 -1.624 1.00 22.38 107 LYS B N 1
ATOM 2450 C CA . LYS B 2 112 ? 57.794 20.635 -2.193 1.00 24.68 107 LYS B CA 1
ATOM 2451 C C . LYS B 2 112 ? 59.027 20.145 -1.429 1.00 23.11 107 LYS B C 1
ATOM 2452 O O . LYS B 2 112 ? 59.330 20.635 -0.340 1.00 21.95 107 LYS B O 1
ATOM 2458 N N . ARG B 2 113 ? 59.736 19.170 -1.995 1.00 19.92 108 ARG B N 1
ATOM 2459 C CA . ARG B 2 113 ? 60.984 18.675 -1.432 1.00 20.14 108 ARG B CA 1
ATOM 2460 C C . ARG B 2 113 ? 62.185 19.292 -2.161 1.00 21.97 108 ARG B C 1
ATOM 2461 O O . ARG B 2 113 ? 62.036 20.071 -3.105 1.00 24.50 108 ARG B O 1
ATOM 2469 N N . THR B 2 114 ? 63.393 18.933 -1.715 1.00 21.84 109 THR B N 1
ATOM 2470 C CA . THR B 2 114 ? 64.613 19.378 -2.383 1.00 21.34 109 THR B CA 1
ATOM 2471 C C . THR B 2 114 ? 64.677 18.832 -3.806 1.00 22.21 109 THR B C 1
ATOM 2472 O O . THR B 2 114 ? 64.106 17.784 -4.119 1.00 21.30 109 THR B O 1
ATOM 2476 N N . VAL B 2 115 ? 65.389 19.557 -4.677 1.00 21.70 110 VAL B N 1
ATOM 2477 C CA . VAL B 2 115 ? 65.554 19.122 -6.062 1.00 22.96 110 VAL B CA 1
ATOM 2478 C C . VAL B 2 115 ? 66.232 17.759 -6.096 1.00 23.90 110 VAL B C 1
ATOM 2479 O O . VAL B 2 115 ? 67.227 17.523 -5.398 1.00 24.55 110 VAL B O 1
ATOM 2483 N N . ALA B 2 116 ? 65.702 16.855 -6.920 1.00 23.52 111 ALA B N 1
ATOM 2484 C CA . ALA B 2 116 ? 66.305 15.544 -7.141 1.00 25.5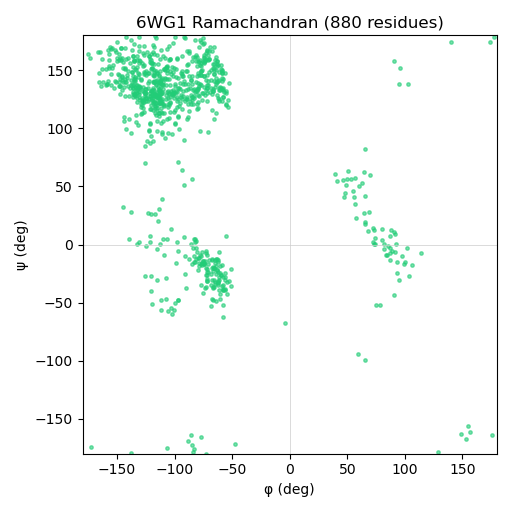5 111 ALA B CA 1
ATOM 2485 C C . ALA B 2 116 ? 66.350 15.268 -8.639 1.00 23.94 111 ALA B C 1
ATOM 2486 O O . ALA B 2 116 ? 65.312 15.287 -9.306 1.00 23.86 111 ALA B O 1
ATOM 2488 N N . ALA B 2 117 ? 67.543 15.012 -9.165 1.00 24.77 112 ALA B N 1
ATOM 2489 C CA . ALA B 2 117 ? 67.686 14.735 -10.587 1.00 25.98 112 ALA B CA 1
ATOM 2490 C C . ALA B 2 117 ? 67.190 13.326 -10.916 1.00 28.50 112 ALA B C 1
ATOM 2491 O O . ALA B 2 117 ? 67.369 12.397 -10.123 1.00 29.90 112 ALA B O 1
ATOM 2493 N N . PRO B 2 118 ? 66.582 13.139 -12.086 1.00 29.41 113 PRO B N 1
ATOM 2494 C CA . PRO B 2 118 ? 66.104 11.806 -12.467 1.00 31.95 113 PRO B CA 1
ATOM 2495 C C . PRO B 2 118 ? 67.231 10.896 -12.927 1.00 33.55 113 PRO B C 1
ATOM 2496 O O . PRO B 2 118 ? 68.236 11.338 -13.487 1.00 33.02 113 PRO B O 1
ATOM 2500 N N . SER B 2 119 ? 67.044 9.601 -12.685 1.00 35.23 114 SER B N 1
ATOM 2501 C CA . SER B 2 119 ? 67.824 8.584 -13.376 1.00 35.51 114 SER B CA 1
ATOM 2502 C C . SER B 2 119 ? 67.150 8.291 -14.706 1.00 30.69 114 SER B C 1
ATOM 2503 O O . SER B 2 119 ? 65.922 8.202 -14.774 1.00 28.57 114 SER B O 1
ATOM 2506 N N . VAL B 2 120 ? 67.942 8.154 -15.767 1.00 28.65 115 VAL B N 1
ATOM 2507 C CA . VAL B 2 120 ? 67.402 8.056 -17.116 1.00 28.34 115 VAL B CA 1
ATOM 2508 C C . VAL B 2 120 ? 67.781 6.704 -17.701 1.00 30.70 115 VAL B C 1
ATOM 2509 O O . VAL B 2 120 ? 68.931 6.269 -17.586 1.00 34.09 115 VAL B O 1
ATOM 2513 N N . PHE B 2 121 ? 66.800 6.029 -18.295 1.00 34.36 116 PHE B N 1
ATOM 2514 C CA . PHE B 2 121 ? 66.993 4.739 -18.938 1.00 33.63 116 PHE B CA 1
ATOM 2515 C C . PHE B 2 121 ? 66.271 4.728 -20.280 1.00 30.22 116 PHE B C 1
ATOM 2516 O O . PHE B 2 121 ? 65.157 5.252 -20.397 1.00 28.65 116 PHE B O 1
ATOM 2524 N N . ILE B 2 122 ? 66.890 4.113 -21.286 1.00 27.09 117 ILE B N 1
ATOM 2525 C CA . ILE B 2 122 ? 66.266 3.950 -22.594 1.00 27.44 117 ILE B CA 1
ATOM 2526 C C . ILE B 2 122 ? 66.106 2.460 -22.880 1.00 29.08 117 ILE B C 1
ATOM 2527 O O . ILE B 2 122 ? 66.990 1.655 -22.564 1.00 29.14 117 ILE B O 1
ATOM 2532 N N . PHE B 2 123 ? 64.965 2.093 -23.460 1.00 28.71 118 PHE B N 1
ATOM 2533 C CA . PHE B 2 123 ? 64.673 0.707 -23.794 1.00 28.02 118 PHE B CA 1
ATOM 2534 C C . PHE B 2 123 ? 64.416 0.572 -25.287 1.00 31.32 118 PHE B C 1
ATOM 2535 O O . PHE B 2 123 ? 63.440 1.151 -25.800 1.00 32.99 118 PHE B O 1
ATOM 2543 N N . PRO B 2 124 ? 65.236 -0.162 -26.028 1.00 36.20 119 PRO B N 1
ATOM 2544 C CA . PRO B 2 124 ? 64.938 -0.393 -27.446 1.00 36.73 119 PRO B CA 1
ATOM 2545 C C . PRO B 2 124 ? 63.651 -1.183 -27.604 1.00 35.08 119 PRO B C 1
ATOM 2546 O O . PRO B 2 124 ? 63.167 -1.803 -26.645 1.00 28.31 119 PRO B O 1
ATOM 2550 N N . PRO B 2 125 ? 63.041 -1.155 -28.786 1.00 38.93 120 PRO B N 1
ATOM 2551 C CA . PRO B 2 125 ? 61.817 -1.931 -28.991 1.00 39.34 120 PRO B CA 1
ATOM 2552 C C . PRO B 2 125 ? 62.099 -3.418 -28.932 1.00 39.92 120 PRO B C 1
ATOM 2553 O O . PRO B 2 125 ? 63.202 -3.880 -29.230 1.00 39.88 120 PRO B O 1
ATOM 2557 N N . SER B 2 126 ? 61.075 -4.163 -28.532 1.00 39.90 121 SER B N 1
ATOM 2558 C CA . SER B 2 126 ? 61.186 -5.602 -28.358 1.00 40.51 121 SER B CA 1
ATOM 2559 C C . SER B 2 126 ? 61.320 -6.306 -29.699 1.00 39.35 121 SER B C 1
ATOM 2560 O O . SER B 2 126 ? 60.776 -5.863 -30.711 1.00 38.92 121 SER B O 1
ATOM 2563 N N . ASP B 2 127 ? 62.053 -7.423 -29.702 1.00 43.30 122 ASP B N 1
ATOM 2564 C CA . ASP B 2 127 ? 62.080 -8.258 -30.899 1.00 46.85 122 ASP B CA 1
ATOM 2565 C C . ASP B 2 127 ? 60.733 -8.930 -31.137 1.00 45.68 122 ASP B C 1
ATOM 2566 O O . ASP B 2 127 ? 60.330 -9.105 -32.292 1.00 46.89 122 ASP B O 1
ATOM 2571 N N . GLU B 2 128 ? 60.024 -9.309 -30.069 1.00 45.45 123 GLU B N 1
ATOM 2572 C CA . GLU B 2 128 ? 58.660 -9.805 -30.234 1.00 46.45 123 GLU B CA 1
ATOM 2573 C C . GLU B 2 128 ? 57.771 -8.736 -30.859 1.00 42.83 123 GLU B C 1
ATOM 2574 O O . GLU B 2 128 ? 57.028 -9.006 -31.810 1.00 41.86 123 GLU B O 1
ATOM 2580 N N . GLN B 2 129 ? 57.850 -7.503 -30.346 1.00 40.54 124 GLN B N 1
ATOM 2581 C CA . GLN B 2 129 ? 57.030 -6.426 -30.892 1.00 39.47 124 GLN B CA 1
ATOM 2582 C C . GLN B 2 129 ? 57.408 -6.100 -32.329 1.00 42.65 124 GLN B C 1
ATOM 2583 O O . GLN B 2 129 ? 56.539 -5.732 -33.128 1.00 44.57 124 GLN B O 1
ATOM 2589 N N . LEU B 2 130 ? 58.690 -6.221 -32.677 1.00 44.35 125 LEU B N 1
ATOM 2590 C CA . LEU B 2 130 ? 59.103 -5.946 -34.047 1.00 46.24 125 LEU B CA 1
ATOM 2591 C C . LEU B 2 130 ? 58.515 -6.958 -35.021 1.00 54.09 125 LEU B C 1
ATOM 2592 O O . LEU B 2 130 ? 58.252 -6.619 -36.179 1.00 58.32 125 LEU B O 1
ATOM 2597 N N . LYS B 2 131 ? 58.291 -8.196 -34.573 1.00 56.67 126 LYS B N 1
ATOM 2598 C CA . LYS B 2 131 ? 57.604 -9.176 -35.409 1.00 56.75 126 LYS B CA 1
ATOM 2599 C C . LYS B 2 131 ? 56.183 -8.751 -35.757 1.00 60.40 126 LYS B C 1
ATOM 2600 O O . LYS B 2 131 ? 55.597 -9.315 -36.687 1.00 62.95 126 LYS B O 1
ATOM 2604 N N . SER B 2 132 ? 55.624 -7.763 -35.051 1.00 59.57 127 SER B N 1
ATOM 2605 C CA . SER B 2 132 ? 54.220 -7.401 -35.192 1.00 60.82 127 SER B CA 1
ATOM 2606 C C . SER B 2 132 ? 53.970 -6.201 -36.095 1.00 59.01 127 SER B C 1
ATOM 2607 O O . SER B 2 132 ? 52.822 -5.989 -36.500 1.00 59.77 127 SER B O 1
ATOM 2610 N N . GLY B 2 133 ? 54.992 -5.410 -36.408 1.00 51.43 128 GLY B N 1
ATOM 2611 C CA . GLY B 2 133 ? 54.853 -4.303 -37.333 1.00 48.00 128 GLY B CA 1
ATOM 2612 C C . GLY B 2 133 ? 55.039 -2.931 -36.723 1.00 46.87 128 GLY B C 1
ATOM 2613 O O . GLY B 2 133 ? 55.073 -1.939 -37.468 1.00 45.86 128 GLY B O 1
ATOM 2614 N N . THR B 2 134 ? 55.169 -2.840 -35.401 1.00 43.71 129 THR B N 1
ATOM 2615 C CA . THR B 2 134 ? 55.310 -1.576 -34.696 1.00 44.12 129 THR B CA 1
ATOM 2616 C C . THR B 2 134 ? 56.559 -1.631 -33.827 1.00 42.62 129 THR B C 1
ATOM 2617 O O . THR B 2 134 ? 56.957 -2.699 -33.345 1.00 39.64 129 THR B O 1
ATOM 2621 N N . ALA B 2 135 ? 57.196 -0.473 -33.661 1.00 39.60 130 ALA B N 1
ATOM 2622 C CA . ALA B 2 135 ? 58.328 -0.312 -32.762 1.00 36.30 130 ALA B CA 1
ATOM 2623 C C . ALA B 2 135 ? 57.992 0.760 -31.737 1.00 39.34 130 ALA B C 1
ATOM 2624 O O . ALA B 2 135 ? 57.581 1.868 -32.098 1.00 41.07 130 ALA B O 1
ATOM 2626 N N . SER B 2 136 ? 58.155 0.422 -30.462 1.00 39.69 131 SER B N 1
ATOM 2627 C CA . SER B 2 136 ? 57.961 1.345 -29.356 1.00 33.85 131 SER B CA 1
ATOM 2628 C C . SER B 2 136 ? 59.292 1.501 -28.634 1.00 32.75 131 SER B C 1
ATOM 2629 O O . SER B 2 136 ? 59.931 0.504 -28.284 1.00 33.47 131 SER B O 1
ATOM 2632 N N . VAL B 2 137 ? 59.726 2.742 -28.438 1.00 29.42 132 VAL B N 1
ATOM 2633 C CA . VAL B 2 137 ? 60.962 3.042 -27.724 1.00 29.88 132 VAL B CA 1
ATOM 2634 C C . VAL B 2 137 ? 60.571 3.777 -26.448 1.00 26.91 132 VAL B C 1
ATOM 2635 O O . VAL B 2 137 ? 59.802 4.746 -26.499 1.00 29.46 132 VAL B O 1
ATOM 2639 N N . VAL B 2 138 ? 61.060 3.297 -25.306 1.00 24.26 133 VAL B N 1
ATOM 2640 C CA . VAL B 2 138 ? 60.685 3.834 -24.001 1.00 25.77 133 VAL B CA 1
ATOM 2641 C C . VAL B 2 138 ? 61.896 4.518 -23.380 1.00 27.19 133 VAL B C 1
ATOM 2642 O O . VAL B 2 138 ? 63.003 3.965 -23.375 1.00 29.56 133 VAL B O 1
ATOM 2646 N N . CYS B 2 139 ? 61.686 5.733 -22.883 1.00 31.10 134 CYS B N 1
ATOM 2647 C CA . CYS B 2 139 ? 62.654 6.455 -22.066 1.00 33.02 134 CYS B CA 1
ATOM 2648 C C . CYS B 2 139 ? 62.040 6.656 -20.685 1.00 30.46 134 CYS B C 1
ATOM 2649 O O . CYS B 2 139 ? 60.912 7.145 -20.570 1.00 28.60 134 CYS B O 1
ATOM 2652 N N . LEU B 2 140 ? 62.773 6.268 -19.644 1.00 30.18 135 LEU B N 1
ATOM 2653 C CA . LEU B 2 140 ? 62.277 6.291 -18.273 1.00 28.89 135 LEU B CA 1
ATOM 2654 C C . LEU B 2 140 ? 63.052 7.312 -17.458 1.00 27.57 135 LEU B C 1
ATOM 2655 O O . LEU B 2 140 ? 64.288 7.276 -17.425 1.00 26.55 135 LEU B O 1
ATOM 2660 N N . LEU B 2 141 ? 62.323 8.209 -16.792 1.00 25.18 136 LEU B N 1
ATOM 2661 C CA . LEU B 2 141 ? 62.890 9.160 -15.840 1.00 24.29 136 LEU B CA 1
ATOM 2662 C C . LEU B 2 141 ? 62.443 8.732 -14.447 1.00 26.04 136 LEU B C 1
ATOM 2663 O O . LEU B 2 141 ? 61.240 8.684 -14.170 1.00 30.12 136 LEU B O 1
ATOM 2668 N N . ASN B 2 142 ? 63.396 8.430 -13.569 1.00 25.75 137 ASN B N 1
ATOM 2669 C CA . ASN B 2 142 ? 63.087 7.813 -12.286 1.00 26.72 137 ASN B CA 1
ATOM 2670 C C . ASN B 2 142 ? 63.470 8.715 -11.119 1.00 26.19 137 ASN B C 1
ATOM 2671 O O . ASN B 2 142 ? 64.593 9.225 -11.063 1.00 22.73 137 ASN B O 1
ATOM 2676 N N . ASN B 2 143 ? 62.518 8.916 -10.199 1.00 24.96 138 ASN B N 1
ATOM 2677 C CA . ASN B 2 143 ? 62.773 9.455 -8.858 1.00 26.13 138 ASN B CA 1
ATOM 2678 C C . ASN B 2 143 ? 63.283 10.898 -8.890 1.00 25.73 138 ASN B C 1
ATOM 2679 O O . ASN B 2 143 ? 64.376 11.208 -8.414 1.00 21.21 138 ASN B O 1
ATOM 2684 N N . PHE B 2 144 ? 62.449 11.806 -9.405 1.00 26.96 139 PHE B N 1
ATOM 2685 C CA . PHE B 2 144 ? 62.889 13.185 -9.576 1.00 25.18 139 PHE B CA 1
ATOM 2686 C C . PHE B 2 144 ? 61.882 14.180 -9.024 1.00 24.15 139 PHE B C 1
ATOM 2687 O O . PHE B 2 144 ? 60.690 13.889 -8.894 1.00 26.25 139 PHE B O 1
ATOM 2695 N N . TYR B 2 145 ? 62.394 15.368 -8.698 1.00 21.71 140 TYR B N 1
ATOM 2696 C CA . TYR B 2 145 ? 61.626 16.491 -8.204 1.00 23.93 140 TYR B CA 1
ATOM 2697 C C . TYR B 2 145 ? 62.386 17.749 -8.601 1.00 23.11 140 TYR B C 1
ATOM 2698 O O . TYR B 2 145 ? 63.609 17.811 -8.401 1.00 20.70 140 TYR B O 1
ATOM 2707 N N . PRO B 2 146 ? 61.701 18.776 -9.133 1.00 23.33 141 PRO B N 1
ATOM 2708 C CA . PRO B 2 146 ? 60.252 18.853 -9.358 1.00 23.91 141 PRO B CA 1
ATOM 2709 C C . PRO B 2 146 ? 59.731 18.045 -10.549 1.00 24.90 141 PRO B C 1
ATOM 2710 O O . PRO B 2 146 ? 60.499 17.499 -11.337 1.00 22.20 141 PRO B O 1
ATOM 2714 N N . ARG B 2 147 ? 58.402 17.993 -10.653 1.00 25.36 142 ARG B N 1
ATOM 2715 C CA . ARG B 2 147 ? 57.737 17.181 -11.667 1.00 30.00 142 ARG B CA 1
ATOM 2716 C C . ARG B 2 147 ? 58.039 17.659 -13.087 1.00 29.53 142 ARG B C 1
ATOM 2717 O O . ARG B 2 147 ? 57.978 16.864 -14.030 1.00 27.18 142 ARG B O 1
ATOM 2725 N N . GLU B 2 148 ? 58.366 18.935 -13.269 1.00 31.08 143 GLU B N 1
ATOM 2726 C CA . GLU B 2 148 ? 58.597 19.449 -14.613 1.00 32.19 143 GLU B CA 1
ATOM 2727 C C . GLU B 2 148 ? 59.904 18.903 -15.183 1.00 31.87 143 GLU B C 1
ATOM 2728 O O . GLU B 2 148 ? 60.923 18.828 -14.489 1.00 31.25 143 GLU B O 1
ATOM 2730 N N . ALA B 2 149 ? 59.869 18.514 -16.457 1.00 31.18 144 ALA B N 1
ATOM 2731 C CA . ALA B 2 149 ? 61.050 17.998 -17.145 1.00 32.65 144 ALA B CA 1
ATOM 2732 C C . ALA B 2 149 ? 60.788 17.984 -18.643 1.00 31.03 144 ALA B C 1
ATOM 2733 O O . ALA B 2 149 ? 59.653 17.778 -19.082 1.00 33.45 144 ALA B O 1
ATOM 2735 N N . LYS B 2 150 ? 61.844 18.197 -19.420 1.00 35.46 145 LYS B N 1
ATOM 2736 C CA . LYS B 2 150 ? 61.776 18.147 -20.880 1.00 31.60 145 LYS B CA 1
ATOM 2737 C C . LYS B 2 150 ? 62.434 16.864 -21.368 1.00 31.16 145 LYS B C 1
ATOM 2738 O O . LYS B 2 150 ? 63.617 16.624 -21.101 1.00 31.62 145 LYS B O 1
ATOM 2740 N N . VAL B 2 151 ? 61.663 16.041 -22.074 1.00 30.08 146 VAL B N 1
ATOM 2741 C CA . VAL B 2 151 ? 62.159 14.815 -22.678 1.00 29.32 146 VAL B CA 1
ATOM 2742 C C . VAL B 2 151 ? 62.020 14.962 -24.182 1.00 29.78 146 VAL B C 1
ATOM 2743 O O . VAL B 2 151 ? 60.913 15.182 -24.689 1.00 33.32 146 VAL B O 1
ATOM 2747 N N . GLN B 2 152 ? 63.133 14.848 -24.890 1.00 28.01 147 GLN B N 1
ATOM 2748 C CA . GLN B 2 152 ? 63.149 15.007 -26.331 1.00 27.30 147 GLN B CA 1
ATOM 2749 C C . GLN B 2 152 ? 63.727 13.756 -26.965 1.00 29.25 147 GLN B C 1
ATOM 2750 O O . GLN B 2 152 ? 64.744 13.223 -26.510 1.00 29.05 147 GLN B O 1
ATOM 2756 N N . TRP B 2 153 ? 63.062 13.293 -28.009 1.00 28.60 148 TRP B N 1
ATOM 2757 C CA . TRP B 2 153 ? 63.516 12.167 -28.797 1.00 27.45 148 TRP B CA 1
ATOM 2758 C C . TRP B 2 153 ? 64.250 12.687 -30.027 1.00 28.75 148 TRP B C 1
ATOM 2759 O O . TRP B 2 153 ? 63.772 13.615 -30.690 1.00 27.20 148 TRP B O 1
ATOM 2770 N N . LYS B 2 154 ? 65.407 12.092 -30.317 1.00 27.72 149 LYS B N 1
ATOM 2771 C CA . LYS B 2 154 ? 66.217 12.423 -31.484 1.00 31.26 149 LYS B CA 1
ATOM 2772 C C . LYS B 2 154 ? 66.528 11.137 -32.230 1.00 32.76 149 LYS B C 1
ATOM 2773 O O . LYS B 2 154 ? 67.063 10.192 -31.640 1.00 32.96 149 LYS B O 1
ATOM 2779 N N . VAL B 2 155 ? 66.175 11.092 -33.511 1.00 33.30 150 VAL B N 1
ATOM 2780 C CA . VAL B 2 155 ? 66.428 9.935 -34.366 1.00 31.64 150 VAL B CA 1
ATOM 2781 C C . VAL B 2 155 ? 67.363 10.379 -35.481 1.00 34.18 150 VAL B C 1
ATOM 2782 O O . VAL B 2 155 ? 67.013 11.267 -36.273 1.00 33.86 150 VAL B O 1
ATOM 2786 N N . ASP B 2 156 ? 68.547 9.758 -35.543 1.00 43.17 151 ASP B N 1
ATOM 2787 C CA . ASP B 2 156 ? 69.598 10.159 -36.476 1.00 43.08 151 ASP B CA 1
ATOM 2788 C C . ASP B 2 156 ? 69.802 11.673 -36.437 1.00 41.08 151 ASP B C 1
ATOM 2789 O O . ASP B 2 156 ? 69.892 12.342 -37.473 1.00 35.12 151 ASP B O 1
ATOM 2794 N N . ASN B 2 157 ? 69.839 12.217 -35.220 1.00 36.41 152 ASN B N 1
ATOM 2795 C CA . ASN B 2 157 ? 70.050 13.627 -34.921 1.00 34.15 152 ASN B CA 1
ATOM 2796 C C . ASN B 2 157 ? 68.851 14.502 -35.262 1.00 33.61 152 ASN B C 1
ATOM 2797 O O . ASN B 2 157 ? 68.930 15.724 -35.078 1.00 33.36 152 ASN B O 1
ATOM 2802 N N . ALA B 2 158 ? 67.747 13.934 -35.739 1.00 33.43 153 ALA B N 1
ATOM 2803 C CA . ALA B 2 158 ? 66.563 14.702 -36.102 1.00 32.92 153 ALA B CA 1
ATOM 2804 C C . ALA B 2 158 ? 65.545 14.663 -34.969 1.00 36.57 153 ALA B C 1
ATOM 2805 O O . ALA B 2 158 ? 65.158 13.583 -34.506 1.00 37.67 153 ALA B O 1
ATOM 2807 N N . LEU B 2 159 ? 65.104 15.842 -34.538 1.00 36.42 154 LEU B N 1
ATOM 2808 C CA . LEU B 2 159 ? 64.134 15.939 -33.454 1.00 34.02 154 LEU B CA 1
ATOM 2809 C C . LEU B 2 159 ? 62.782 15.375 -33.869 1.00 33.27 154 LEU B C 1
ATOM 2810 O O . LEU B 2 159 ? 62.265 15.685 -34.947 1.00 33.16 154 LEU B O 1
ATOM 2815 N N . GLN B 2 160 ? 62.197 14.564 -32.998 1.00 30.39 155 GLN B N 1
ATOM 2816 C CA . GLN B 2 160 ? 60.908 13.954 -33.281 1.00 30.61 155 GLN B CA 1
ATOM 2817 C C . GLN B 2 160 ? 59.785 14.809 -32.707 1.00 32.37 155 GLN B C 1
ATOM 2818 O O . GLN B 2 160 ? 59.949 15.491 -31.693 1.00 33.16 155 GLN B O 1
ATOM 2824 N N . SER B 2 161 ? 58.639 14.775 -33.371 1.00 35.04 156 SER B N 1
ATOM 2825 C CA . SER B 2 161 ? 57.527 15.625 -32.983 1.00 37.62 156 SER B CA 1
ATOM 2826 C C . SER B 2 161 ? 56.223 14.903 -33.280 1.00 34.99 156 SER B C 1
ATOM 2827 O O . SER B 2 161 ? 56.078 14.279 -34.333 1.00 34.81 156 SER B O 1
ATOM 2830 N N . GLY B 2 162 ? 55.289 14.972 -32.334 1.00 31.57 157 GLY B N 1
ATOM 2831 C CA . GLY B 2 162 ? 53.970 14.410 -32.531 1.00 32.91 157 GLY B CA 1
ATOM 2832 C C . GLY B 2 162 ? 53.873 12.900 -32.496 1.00 36.07 157 GLY B C 1
ATOM 2833 O O . GLY B 2 162 ? 52.768 12.370 -32.658 1.00 42.17 157 GLY B O 1
ATOM 2834 N N . ASN B 2 163 ? 54.974 12.180 -32.290 1.00 34.70 158 ASN B N 1
ATOM 2835 C CA . ASN B 2 163 ? 54.945 10.722 -32.283 1.00 32.04 158 ASN B CA 1
ATOM 2836 C C . ASN B 2 163 ? 55.417 10.142 -30.948 1.00 31.48 158 ASN B C 1
ATOM 2837 O O . ASN B 2 163 ? 55.895 9.007 -30.895 1.00 30.67 158 ASN B O 1
ATOM 2842 N N . SER B 2 164 ? 55.279 10.898 -29.856 1.00 30.62 159 SER B N 1
ATOM 2843 C CA . SER B 2 164 ? 55.639 10.395 -28.535 1.00 29.90 159 SER B CA 1
ATOM 2844 C C . SER B 2 164 ? 54.572 10.779 -27.522 1.00 27.08 159 SER B C 1
ATOM 2845 O O . SER B 2 164 ? 53.882 11.789 -27.677 1.00 26.67 159 SER B O 1
ATOM 2848 N N . GLN B 2 165 ? 54.453 9.968 -26.470 1.00 28.29 160 GLN B N 1
ATOM 2849 C CA . GLN B 2 165 ? 53.515 10.239 -25.388 1.00 29.73 160 GLN B CA 1
ATOM 2850 C C . GLN B 2 165 ? 54.205 10.040 -24.045 1.00 29.19 160 GLN B C 1
ATOM 2851 O O . GLN B 2 165 ? 55.017 9.121 -23.879 1.00 30.02 160 GLN B O 1
ATOM 2857 N N . GLU B 2 166 ? 53.865 10.903 -23.091 1.00 27.38 161 GLU B N 1
ATOM 2858 C CA . GLU B 2 166 ? 54.439 10.904 -21.756 1.00 27.50 161 GLU B CA 1
ATOM 2859 C C . GLU B 2 166 ? 53.417 10.411 -20.741 1.00 28.19 161 GLU B C 1
ATOM 2860 O O . GLU B 2 166 ? 52.209 10.601 -20.908 1.00 26.45 161 GLU B O 1
ATOM 2866 N N . SER B 2 167 ? 53.917 9.795 -19.674 1.00 28.47 162 SER B N 1
ATOM 2867 C CA . SER B 2 167 ? 53.070 9.387 -18.559 1.00 29.65 162 SER B CA 1
ATOM 2868 C C . SER B 2 167 ? 53.851 9.573 -17.270 1.00 28.31 162 SER B C 1
ATOM 2869 O O . SER B 2 167 ? 55.024 9.198 -17.199 1.00 29.31 162 SER B O 1
ATOM 2872 N N . VAL B 2 168 ? 53.212 10.139 -16.253 1.00 24.95 163 VAL B N 1
ATOM 2873 C CA . VAL B 2 168 ? 53.902 10.492 -15.020 1.00 25.86 163 VAL B CA 1
ATOM 2874 C C . VAL B 2 168 ? 53.119 9.949 -13.828 1.00 29.22 163 VAL B C 1
ATOM 2875 O O . VAL B 2 168 ? 51.887 10.040 -13.780 1.00 27.81 163 VAL B O 1
ATOM 2879 N N . THR B 2 169 ? 53.837 9.358 -12.877 1.00 26.23 164 THR B N 1
ATOM 2880 C CA . THR B 2 169 ? 53.201 8.826 -11.687 1.00 25.41 164 THR B CA 1
ATOM 2881 C C . THR B 2 169 ? 52.729 9.964 -10.784 1.00 26.60 164 THR B C 1
ATOM 2882 O O . THR B 2 169 ? 53.079 11.134 -10.971 1.00 26.03 164 THR B O 1
ATOM 2886 N N . GLU B 2 170 ? 51.895 9.608 -9.807 1.00 27.70 165 GLU B N 1
ATOM 2887 C CA . GLU B 2 170 ? 51.607 10.511 -8.708 1.00 28.33 165 GLU B CA 1
ATOM 2888 C C . GLU B 2 170 ? 52.833 10.619 -7.811 1.00 24.10 165 GLU B C 1
ATOM 2889 O O . GLU B 2 170 ? 53.738 9.786 -7.857 1.00 25.90 165 GLU B O 1
ATOM 2895 N N . GLN B 2 171 ? 52.856 11.651 -6.980 1.00 24.59 166 GLN B N 1
ATOM 2896 C CA . GLN B 2 171 ? 54.004 11.845 -6.109 1.00 25.33 166 GLN B CA 1
ATOM 2897 C C . GLN B 2 171 ? 54.161 10.662 -5.163 1.00 25.19 166 GLN B C 1
ATOM 2898 O O . GLN B 2 171 ? 53.194 10.199 -4.550 1.00 25.50 166 GLN B O 1
ATOM 2904 N N . ASP B 2 172 ? 55.393 10.169 -5.062 1.00 28.90 167 ASP B N 1
ATOM 2905 C CA . ASP B 2 172 ? 55.706 8.998 -4.252 1.00 31.46 167 ASP B CA 1
ATOM 2906 C C . ASP B 2 172 ? 55.664 9.341 -2.767 1.00 34.85 167 ASP B C 1
ATOM 2907 O O . ASP B 2 172 ? 56.316 10.288 -2.320 1.00 33.44 167 ASP B O 1
ATOM 2912 N N . SER B 2 173 ? 54.918 8.537 -2.006 1.00 34.96 168 SER B N 1
ATOM 2913 C CA . SER B 2 173 ? 54.799 8.732 -0.564 1.00 39.08 168 SER B CA 1
ATOM 2914 C C . SER B 2 173 ? 56.137 8.595 0.159 1.00 36.58 168 SER B C 1
ATOM 2915 O O . SER B 2 173 ? 56.370 9.279 1.160 1.00 34.89 168 SER B O 1
ATOM 2918 N N . LYS B 2 174 ? 57.028 7.735 -0.332 1.00 36.72 169 LYS B N 1
ATOM 2919 C CA . LYS B 2 174 ? 58.251 7.439 0.410 1.00 40.29 169 LYS B CA 1
ATOM 2920 C C . LYS B 2 174 ? 59.274 8.571 0.333 1.00 34.94 169 LYS B C 1
ATOM 2921 O O . LYS B 2 174 ? 59.910 8.895 1.344 1.00 35.29 169 LYS B O 1
ATOM 2927 N N . ASP B 2 175 ? 59.462 9.176 -0.843 1.00 29.16 170 ASP B N 1
ATOM 2928 C CA . ASP B 2 175 ? 60.504 10.177 -1.018 1.00 28.94 170 ASP B CA 1
ATOM 2929 C C . ASP B 2 175 ? 60.037 11.469 -1.682 1.00 28.13 170 ASP B C 1
ATOM 2930 O O . ASP B 2 175 ? 60.869 12.357 -1.910 1.00 27.71 170 ASP B O 1
ATOM 2935 N N . SER B 2 176 ? 58.744 11.602 -1.995 1.00 27.47 171 SER B N 1
ATOM 2936 C CA . SER B 2 176 ? 58.187 12.819 -2.602 1.00 25.23 171 SER B CA 1
ATOM 2937 C C . SER B 2 176 ? 58.760 13.085 -3.990 1.00 25.96 171 SER B C 1
ATOM 2938 O O . SER B 2 176 ? 58.819 14.235 -4.432 1.00 24.88 171 SER B O 1
ATOM 2941 N N . THR B 2 177 ? 59.191 12.041 -4.687 1.00 22.03 172 THR B N 1
ATOM 2942 C CA . THR B 2 177 ? 59.645 12.186 -6.060 1.00 26.15 172 THR B CA 1
ATOM 2943 C C . THR B 2 177 ? 58.564 11.719 -7.024 1.00 23.31 172 THR B C 1
ATOM 2944 O O . THR B 2 177 ? 57.528 11.181 -6.630 1.00 23.03 172 THR B O 1
ATOM 2948 N N . TYR B 2 178 ? 58.829 11.938 -8.307 1.00 22.92 173 TYR B N 1
ATOM 2949 C CA . TYR B 2 178 ? 58.010 11.460 -9.411 1.00 24.31 173 TYR B CA 1
ATOM 2950 C C . TYR B 2 178 ? 58.839 10.528 -10.288 1.00 27.93 173 TYR B C 1
ATOM 2951 O O . TYR B 2 178 ? 60.069 10.476 -10.198 1.00 29.33 173 TYR B O 1
ATOM 2960 N N . SER B 2 179 ? 58.145 9.786 -11.147 1.00 25.16 174 SER B N 1
ATOM 2961 C CA . SER B 2 179 ? 58.776 9.018 -12.206 1.00 21.22 174 SER B CA 1
ATOM 2962 C C . SER B 2 179 ? 57.988 9.239 -13.486 1.00 21.74 174 SER B C 1
ATOM 2963 O O . SER B 2 179 ? 56.817 9.624 -13.452 1.00 22.34 174 SER B O 1
ATOM 2966 N N . LEU B 2 180 ? 58.637 9.014 -14.621 1.00 21.02 175 LEU B N 1
ATOM 2967 C CA . LEU B 2 180 ? 58.024 9.422 -15.875 1.00 23.84 175 LEU B CA 1
ATOM 2968 C C . LEU B 2 180 ? 58.492 8.518 -17.002 1.00 24.78 175 LEU B C 1
ATOM 2969 O O . LEU B 2 180 ? 59.672 8.163 -17.082 1.00 27.90 175 LEU B O 1
ATOM 2974 N N . SER B 2 181 ? 57.563 8.170 -17.881 1.00 21.86 176 SER B N 1
ATOM 2975 C CA . SER B 2 181 ? 57.870 7.456 -19.108 1.00 25.90 176 SER B CA 1
ATOM 2976 C C . SER B 2 181 ? 57.527 8.334 -20.301 1.00 26.14 176 SER B C 1
ATOM 2977 O O . SER B 2 181 ? 56.533 9.066 -20.278 1.00 26.47 176 SER B O 1
ATOM 2980 N N . SER B 2 182 ? 58.376 8.279 -21.324 1.00 27.14 177 SER B N 1
ATOM 2981 C CA . SER B 2 182 ? 58.087 8.838 -22.636 1.00 27.36 177 SER B CA 1
ATOM 2982 C C . SER B 2 182 ? 58.271 7.722 -23.650 1.00 26.55 177 SER B C 1
ATOM 2983 O O . SER B 2 182 ? 59.291 7.027 -23.629 1.00 30.03 177 SER B O 1
ATOM 2986 N N . THR B 2 183 ? 57.282 7.548 -24.522 1.00 21.85 178 THR B N 1
ATOM 2987 C CA . THR B 2 183 ? 57.198 6.405 -25.419 1.00 22.75 178 THR B CA 1
ATOM 2988 C C . THR B 2 183 ? 57.182 6.909 -26.855 1.00 27.80 178 THR B C 1
ATOM 2989 O O . THR B 2 183 ? 56.247 7.607 -27.263 1.00 27.55 178 THR B O 1
ATOM 2993 N N . LEU B 2 184 ? 58.212 6.553 -27.618 1.00 29.08 179 LEU B N 1
ATOM 2994 C CA . LEU B 2 184 ? 58.268 6.882 -29.036 1.00 30.58 179 LEU B CA 1
ATOM 2995 C C . LEU B 2 184 ? 57.720 5.707 -29.835 1.00 30.98 179 LEU B C 1
ATOM 2996 O O . LEU B 2 184 ? 58.154 4.565 -29.645 1.00 30.80 179 LEU B O 1
ATOM 3001 N N . THR B 2 185 ? 56.749 5.976 -30.704 1.00 30.63 180 THR B N 1
ATOM 3002 C CA . THR B 2 185 ? 56.124 4.922 -31.495 1.00 33.34 180 THR B CA 1
ATOM 3003 C C . THR B 2 185 ? 56.359 5.188 -32.971 1.00 33.44 180 THR B C 1
ATOM 3004 O O . THR B 2 185 ? 56.006 6.258 -33.474 1.00 32.30 180 THR B O 1
ATOM 3008 N N . LEU B 2 186 ? 56.964 4.218 -33.656 1.00 36.83 181 LEU B N 1
ATOM 3009 C CA . LEU B 2 186 ? 57.135 4.246 -35.101 1.00 37.83 181 LEU B CA 1
ATOM 3010 C C . LEU B 2 186 ? 56.652 2.926 -35.684 1.00 39.05 181 LEU B C 1
ATOM 3011 O O . LEU B 2 186 ? 56.573 1.910 -34.987 1.00 41.27 181 LEU B O 1
ATOM 3016 N N . SER B 2 187 ? 56.321 2.946 -36.974 1.00 36.98 182 SER B N 1
ATOM 3017 C CA . SER B 2 187 ? 56.154 1.689 -37.690 1.00 38.63 182 SER B CA 1
ATOM 3018 C C . SER B 2 187 ? 57.484 0.942 -37.722 1.00 36.73 182 SER B C 1
ATOM 3019 O O . SER B 2 187 ? 58.559 1.530 -37.570 1.00 34.96 182 SER B O 1
ATOM 3022 N N . LYS B 2 188 ? 57.404 -0.377 -37.920 1.00 38.37 183 LYS B N 1
ATOM 3023 C CA . LYS B 2 188 ? 58.621 -1.177 -38.029 1.00 39.64 183 LYS B CA 1
ATOM 3024 C C . LYS B 2 188 ? 59.495 -0.679 -39.169 1.00 40.39 183 LYS B C 1
ATOM 3025 O O . LYS B 2 188 ? 60.724 -0.623 -39.039 1.00 39.41 183 LYS B O 1
ATOM 3031 N N . ALA B 2 189 ? 58.874 -0.286 -40.285 1.00 43.81 184 ALA B N 1
ATOM 3032 C CA . ALA B 2 189 ? 59.634 0.154 -41.451 1.00 44.58 184 ALA B CA 1
ATOM 3033 C C . ALA B 2 189 ? 60.419 1.425 -41.152 1.00 46.04 184 ALA B C 1
ATOM 3034 O O . ALA B 2 189 ? 61.614 1.513 -41.457 1.00 45.68 184 ALA B O 1
ATOM 3036 N N . ASP B 2 190 ? 59.760 2.424 -40.559 1.00 48.15 185 ASP B N 1
ATOM 3037 C CA . ASP B 2 190 ? 60.452 3.662 -40.215 1.00 49.82 185 ASP B CA 1
ATOM 3038 C C . ASP B 2 190 ? 61.576 3.401 -39.223 1.00 45.89 185 ASP B C 1
ATOM 3039 O O . ASP B 2 190 ? 62.660 3.985 -39.332 1.00 46.52 185 ASP B O 1
ATOM 3044 N N . TYR B 2 191 ? 61.342 2.503 -38.262 1.00 42.69 186 TYR B N 1
ATOM 3045 C CA . TYR B 2 191 ? 62.367 2.161 -37.284 1.00 38.80 186 TYR B CA 1
ATOM 3046 C C . TYR B 2 191 ? 63.605 1.576 -37.950 1.00 41.42 186 TYR B C 1
ATOM 3047 O O . TYR B 2 191 ? 64.736 1.914 -37.582 1.00 41.13 186 TYR B O 1
ATOM 3056 N N . GLU B 2 192 ? 63.416 0.689 -38.927 1.00 42.58 187 GLU B N 1
ATOM 3057 C CA . GLU B 2 192 ? 64.543 0.007 -39.551 1.00 40.49 187 GLU B CA 1
ATOM 3058 C C . GLU B 2 192 ? 65.290 0.883 -40.552 1.00 39.16 187 GLU B C 1
ATOM 3059 O O . GLU B 2 192 ? 66.379 0.502 -40.990 1.00 35.83 187 GLU B O 1
ATOM 3065 N N . LYS B 2 193 ? 64.744 2.045 -40.899 1.00 42.48 188 LYS B N 1
ATOM 3066 C CA . LYS B 2 193 ? 65.389 3.006 -41.781 1.00 43.59 188 LYS B CA 1
ATOM 3067 C C . LYS B 2 193 ? 66.337 3.952 -41.053 1.00 45.02 188 LYS B C 1
ATOM 3068 O O . LYS B 2 193 ? 66.929 4.819 -41.699 1.00 48.11 188 LYS B O 1
ATOM 3071 N N . HIS B 2 194 ? 66.498 3.824 -39.737 1.00 42.87 189 HIS B N 1
ATOM 3072 C CA . HIS B 2 194 ? 67.350 4.749 -39.002 1.00 42.17 189 HIS B CA 1
ATOM 3073 C C . HIS B 2 194 ? 68.216 3.984 -38.011 1.00 41.65 189 HIS B C 1
ATOM 3074 O O . HIS B 2 194 ? 67.936 2.831 -37.665 1.00 39.17 189 HIS B O 1
ATOM 3081 N N . LYS B 2 195 ? 69.280 4.645 -37.555 1.00 40.96 190 LYS B N 1
ATOM 3082 C CA . LYS B 2 195 ? 70.303 3.994 -36.749 1.00 40.42 190 LYS B CA 1
ATOM 3083 C C . LYS B 2 195 ? 70.346 4.477 -35.306 1.00 37.50 190 LYS B C 1
ATOM 3084 O O . LYS B 2 195 ? 70.237 3.662 -34.387 1.00 36.59 190 LYS B O 1
ATOM 3090 N N . VAL B 2 196 ? 70.505 5.779 -35.075 1.00 38.31 191 VAL B N 1
ATOM 3091 C CA . VAL B 2 196 ? 70.741 6.324 -33.738 1.00 37.74 191 VAL B CA 1
ATOM 3092 C C . VAL B 2 196 ? 69.416 6.775 -33.131 1.00 34.39 191 VAL B C 1
ATOM 3093 O O . VAL B 2 196 ? 68.728 7.635 -33.695 1.00 34.00 191 VAL B O 1
ATOM 3097 N N . TYR B 2 197 ? 69.072 6.215 -31.967 1.00 32.35 192 TYR B N 1
ATOM 3098 C CA . TYR B 2 197 ? 67.884 6.595 -31.207 1.00 31.26 192 TYR B CA 1
ATOM 3099 C C . TYR B 2 197 ? 68.311 7.119 -29.841 1.00 31.23 192 TYR B C 1
ATOM 3100 O O . TYR B 2 197 ? 69.050 6.444 -29.118 1.00 31.76 192 TYR B O 1
ATOM 3109 N N . ALA B 2 198 ? 67.860 8.324 -29.493 1.00 32.03 193 ALA B N 1
ATOM 3110 C CA . ALA B 2 198 ? 68.272 8.951 -28.245 1.00 31.89 193 ALA B CA 1
ATOM 3111 C C . ALA B 2 198 ? 67.126 9.728 -27.614 1.00 32.42 193 ALA B C 1
ATOM 3112 O O . ALA B 2 198 ? 66.335 10.374 -28.308 1.00 29.37 193 ALA B O 1
ATOM 3114 N N . CYS B 2 199 ? 67.051 9.677 -26.292 1.00 32.32 194 CYS B N 1
ATOM 3115 C CA . CYS B 2 199 ? 66.186 10.561 -25.533 1.00 35.43 194 CYS B CA 1
ATOM 3116 C C . CYS B 2 199 ? 67.068 11.489 -24.713 1.00 30.86 194 CYS B C 1
ATOM 3117 O O . CYS B 2 199 ? 68.042 11.047 -24.096 1.00 28.98 194 CYS B O 1
ATOM 3120 N N . GLU B 2 200 ? 66.748 12.775 -24.741 1.00 29.85 195 GLU B N 1
ATOM 3121 C CA . GLU B 2 200 ? 67.505 13.795 -24.028 1.00 30.68 195 GLU B CA 1
ATOM 3122 C C . GLU B 2 200 ? 66.618 14.374 -22.937 1.00 29.96 195 GLU B C 1
ATOM 3123 O O . GLU B 2 200 ? 65.510 14.840 -23.219 1.00 28.92 195 GLU B O 1
ATOM 3129 N N . VAL B 2 201 ? 67.107 14.352 -21.703 1.00 28.64 196 VAL B N 1
ATOM 3130 C CA . VAL B 2 201 ? 66.344 14.770 -20.539 1.00 27.38 196 VAL B CA 1
ATOM 3131 C C . VAL B 2 201 ? 66.947 16.065 -20.013 1.00 28.74 196 VAL B C 1
ATOM 3132 O O . VAL B 2 201 ? 68.151 16.131 -19.738 1.00 25.21 196 VAL B O 1
ATOM 3136 N N . THR B 2 202 ? 66.109 17.094 -19.890 1.00 29.43 197 THR B N 1
ATOM 3137 C CA . THR B 2 202 ? 66.459 18.344 -19.230 1.00 29.70 197 THR B CA 1
ATOM 3138 C C . THR B 2 202 ? 65.668 18.430 -17.935 1.00 29.82 197 THR B C 1
ATOM 3139 O O . THR B 2 202 ? 64.457 18.189 -17.933 1.00 27.34 197 THR B O 1
ATOM 3143 N N . HIS B 2 203 ? 66.350 18.748 -16.836 1.00 30.79 198 HIS B N 1
ATOM 3144 C CA . HIS B 2 203 ? 65.683 18.822 -15.549 1.00 30.10 198 HIS B CA 1
ATOM 3145 C C . HIS B 2 203 ? 66.480 19.715 -14.611 1.00 30.98 198 HIS B C 1
ATOM 3146 O O . HIS B 2 203 ? 67.704 19.826 -14.720 1.00 30.59 198 HIS B O 1
ATOM 3153 N N . GLN B 2 204 ? 65.763 20.331 -13.673 1.00 29.94 199 GLN B N 1
ATOM 3154 C CA . GLN B 2 204 ? 66.374 21.284 -12.752 1.00 32.14 199 GLN B CA 1
ATOM 3155 C C . GLN B 2 204 ? 67.568 20.701 -12.008 1.00 30.29 199 GLN B C 1
ATOM 3156 O O . GLN B 2 204 ? 68.505 21.433 -11.681 1.00 33.59 199 GLN B O 1
ATOM 3162 N N . GLY B 2 205 ? 67.558 19.403 -11.727 1.00 31.29 200 GLY B N 1
ATOM 3163 C CA . GLY B 2 205 ? 68.670 18.784 -11.031 1.00 31.40 200 GLY B CA 1
ATOM 3164 C C . GLY B 2 205 ? 69.860 18.410 -11.883 1.00 32.28 200 GLY B C 1
ATOM 3165 O O . GLY B 2 205 ? 70.820 17.825 -11.372 1.00 33.15 200 GLY B O 1
ATOM 3166 N N . LEU B 2 206 ? 69.829 18.710 -13.176 1.00 32.50 201 LEU B N 1
ATOM 3167 C CA . LEU B 2 206 ? 70.927 18.402 -14.086 1.00 32.53 201 LEU B CA 1
ATOM 3168 C C . LEU B 2 206 ? 71.563 19.707 -14.544 1.00 34.80 201 LEU B C 1
ATOM 3169 O O . LEU B 2 206 ? 70.867 20.584 -15.063 1.00 38.08 201 LEU B O 1
ATOM 3174 N N . SER B 2 207 ? 72.880 19.842 -14.342 1.00 37.91 202 SER B N 1
ATOM 3175 C CA . SER B 2 207 ? 73.577 21.030 -14.829 1.00 40.53 202 SER B CA 1
ATOM 3176 C C . SER B 2 207 ? 73.829 20.963 -16.329 1.00 42.89 202 SER B C 1
ATOM 3177 O O . SER B 2 207 ? 74.134 21.991 -16.948 1.00 44.01 202 SER B O 1
ATOM 3180 N N . SER B 2 208 ? 73.719 19.781 -16.920 1.00 43.23 203 SER B N 1
ATOM 3181 C CA . SER B 2 208 ? 73.777 19.608 -18.360 1.00 46.78 203 SER B CA 1
ATOM 3182 C C . SER B 2 208 ? 72.790 18.518 -18.741 1.00 45.10 203 SER B C 1
ATOM 3183 O O . SER B 2 208 ? 72.506 17.626 -17.932 1.00 43.17 203 SER B O 1
ATOM 3186 N N . PRO B 2 209 ? 72.237 18.571 -19.952 1.00 48.54 204 PRO B N 1
ATOM 3187 C CA . PRO B 2 209 ? 71.257 17.557 -20.355 1.00 47.83 204 PRO B CA 1
ATOM 3188 C C . PRO B 2 209 ? 71.863 16.165 -20.297 1.00 45.12 204 PRO B C 1
ATOM 3189 O O . PRO B 2 209 ? 73.060 15.973 -20.519 1.00 46.25 204 PRO B O 1
ATOM 3193 N N . VAL B 2 210 ? 71.023 15.189 -19.986 1.00 38.63 205 VAL B N 1
ATOM 3194 C CA . VAL B 2 210 ? 71.419 13.787 -19.969 1.00 36.83 205 VAL B CA 1
ATOM 3195 C C . VAL B 2 210 ? 70.845 13.118 -21.207 1.00 35.01 205 VAL B C 1
ATOM 3196 O O . VAL B 2 210 ? 69.651 13.266 -21.503 1.00 33.88 205 VAL B O 1
ATOM 3200 N N . THR B 2 211 ? 71.695 12.397 -21.938 1.00 31.26 206 THR B N 1
ATOM 3201 C CA . THR B 2 211 ? 71.308 11.703 -23.159 1.00 31.20 206 THR B CA 1
ATOM 3202 C C . THR B 2 211 ? 71.523 10.207 -22.987 1.00 31.05 206 THR B C 1
ATOM 3203 O O . THR B 2 211 ? 72.600 9.774 -22.562 1.00 31.88 206 THR B O 1
ATOM 3207 N N . LYS B 2 212 ? 70.499 9.422 -23.308 1.00 28.17 207 LYS B N 1
ATOM 3208 C CA . LYS B 2 212 ? 70.598 7.971 -23.356 1.00 29.98 207 LYS B CA 1
ATOM 3209 C C . LYS B 2 212 ? 70.321 7.531 -24.784 1.00 34.55 207 LYS B C 1
ATOM 3210 O O . LYS B 2 212 ? 69.297 7.917 -25.365 1.00 34.42 207 LYS B O 1
ATOM 3216 N N . SER B 2 213 ? 71.234 6.730 -25.341 1.00 33.11 208 SER B N 1
ATOM 3217 C CA . SER B 2 213 ? 71.255 6.408 -26.758 1.00 37.63 208 SER B CA 1
ATOM 3218 C C . SER B 2 213 ? 71.382 4.908 -26.964 1.00 39.38 208 SER B C 1
ATOM 3219 O O . SER B 2 213 ? 71.863 4.170 -26.098 1.00 42.46 208 SER B O 1
ATOM 3222 N N . PHE B 2 214 ? 70.968 4.473 -28.148 1.00 36.17 209 PHE B N 1
ATOM 3223 C CA . PHE B 2 214 ? 71.318 3.146 -28.623 1.00 35.80 209 PHE B CA 1
ATOM 3224 C C . PHE B 2 214 ? 71.308 3.173 -30.142 1.00 34.18 209 PHE B C 1
ATOM 3225 O O . PHE B 2 214 ? 70.645 4.012 -30.761 1.00 30.56 209 PHE B O 1
ATOM 3233 N N . ASN B 2 215 ? 72.073 2.267 -30.736 1.00 33.81 210 ASN B N 1
ATOM 3234 C CA . ASN B 2 215 ? 72.046 2.066 -32.174 1.00 35.54 210 ASN B CA 1
ATOM 3235 C C . ASN B 2 215 ? 71.215 0.822 -32.454 1.00 33.14 210 ASN B C 1
ATOM 3236 O O . ASN B 2 215 ? 71.386 -0.199 -31.782 1.00 32.86 210 ASN B O 1
ATOM 3241 N N . ARG B 2 216 ? 70.298 0.923 -33.417 1.00 33.26 211 ARG B N 1
ATOM 3242 C CA . ARG B 2 216 ? 69.394 -0.183 -33.711 1.00 39.63 211 ARG B CA 1
ATOM 3243 C C . ARG B 2 216 ? 70.176 -1.442 -34.075 1.00 44.81 211 ARG B C 1
ATOM 3244 O O . ARG B 2 216 ? 71.030 -1.419 -34.962 1.00 43.36 211 ARG B O 1
ATOM 3252 N N . GLY B 2 217 ? 69.880 -2.540 -33.381 1.00 50.45 212 GLY B N 1
ATOM 3253 C CA . GLY B 2 217 ? 70.528 -3.807 -33.645 1.00 52.74 212 GLY B CA 1
ATOM 3254 C C . GLY B 2 217 ? 71.833 -4.033 -32.918 1.00 56.17 212 GLY B C 1
ATOM 3255 O O . GLY B 2 217 ? 72.516 -5.023 -33.199 1.00 57.77 212 GLY B O 1
ATOM 3256 N N . GLU B 2 218 ? 72.204 -3.153 -31.995 1.00 58.16 213 GLU B N 1
ATOM 3257 C CA . GLU B 2 218 ? 73.453 -3.295 -31.264 1.00 60.90 213 GLU B CA 1
ATOM 3258 C C . GLU B 2 218 ? 73.198 -3.202 -29.762 1.00 63.54 213 GLU B C 1
ATOM 3259 O O . GLU B 2 218 ? 74.008 -3.655 -28.954 1.00 66.15 213 GLU B O 1
ATOM 3265 N N . GLU C 1 1 ? 20.811 -3.145 15.054 1.00 46.29 1 GLU H N 1
ATOM 3266 C CA . GLU C 1 1 ? 22.011 -2.671 15.742 1.00 43.08 1 GLU H CA 1
ATOM 3267 C C . GLU C 1 1 ? 21.806 -1.291 16.361 1.00 35.65 1 GLU H C 1
ATOM 3268 O O . GLU C 1 1 ? 22.708 -0.762 17.010 1.00 34.34 1 GLU H O 1
ATOM 3270 N N . VAL C 1 2 ? 20.626 -0.709 16.146 1.00 33.19 2 VAL H N 1
ATOM 3271 C CA . VAL C 1 2 ? 20.258 0.538 16.815 1.00 32.04 2 VAL H CA 1
ATOM 3272 C C . VAL C 1 2 ? 19.995 0.248 18.287 1.00 35.61 2 VAL H C 1
ATOM 3273 O O . VAL C 1 2 ? 19.141 -0.581 18.624 1.00 40.08 2 VAL H O 1
ATOM 3277 N N . GLN C 1 3 ? 20.719 0.936 19.170 1.00 33.98 3 GLN H N 1
ATOM 3278 C CA . GLN C 1 3 ? 20.598 0.744 20.610 1.00 35.62 3 GLN H CA 1
ATOM 3279 C C . GLN C 1 3 ? 20.447 2.096 21.289 1.00 33.55 3 GLN H C 1
ATOM 3280 O O . GLN C 1 3 ? 21.179 3.038 20.972 1.00 33.04 3 GLN H O 1
ATOM 3286 N N . LEU C 1 4 ? 19.500 2.187 22.217 1.00 33.18 4 LEU H N 1
ATOM 3287 C CA . LEU C 1 4 ? 19.254 3.393 22.997 1.00 32.72 4 LEU H CA 1
ATOM 3288 C C . LEU C 1 4 ? 19.082 2.996 24.457 1.00 35.37 4 LEU H C 1
ATOM 3289 O O . LEU C 1 4 ? 18.302 2.091 24.774 1.00 34.02 4 LEU H O 1
ATOM 3294 N N . VAL C 1 5 ? 19.821 3.662 25.340 1.00 36.63 5 VAL H N 1
ATOM 3295 C CA . VAL C 1 5 ? 19.908 3.293 26.747 1.00 37.61 5 VAL H CA 1
ATOM 3296 C C . VAL C 1 5 ? 19.638 4.536 27.583 1.00 35.60 5 VAL H C 1
ATOM 3297 O O . VAL C 1 5 ? 20.447 5.473 27.590 1.00 35.52 5 VAL H O 1
ATOM 3301 N N . GLU C 1 6 ? 18.512 4.546 28.283 1.00 34.87 6 GLU H N 1
ATOM 3302 C CA . GLU C 1 6 ? 18.227 5.596 29.244 1.00 36.65 6 GLU H CA 1
ATOM 3303 C C . GLU C 1 6 ? 18.948 5.312 30.553 1.00 35.07 6 GLU H C 1
ATOM 3304 O O . GLU C 1 6 ? 19.096 4.158 30.964 1.00 38.19 6 GLU H O 1
ATOM 3310 N N . SER C 1 7 ? 19.397 6.380 31.208 1.00 31.49 7 SER H N 1
ATOM 3311 C CA . SER C 1 7 ? 20.036 6.260 32.511 1.00 34.52 7 SER H CA 1
ATOM 3312 C C . SER C 1 7 ? 19.806 7.543 33.294 1.00 38.19 7 SER H C 1
ATOM 3313 O O . SER C 1 7 ? 19.381 8.566 32.747 1.00 40.75 7 SER H O 1
ATOM 3316 N N . GLY C 1 8 ? 20.106 7.483 34.587 1.00 37.37 8 GLY H N 1
ATOM 3317 C CA . GLY C 1 8 ? 19.962 8.628 35.455 1.00 38.38 8 GLY H CA 1
ATOM 3318 C C . GLY C 1 8 ? 18.726 8.620 36.325 1.00 39.79 8 GLY H C 1
ATOM 3319 O O . GLY C 1 8 ? 18.556 9.540 37.134 1.00 39.83 8 GLY H O 1
ATOM 3320 N N . GLY C 1 9 ? 17.860 7.622 36.185 1.00 40.53 9 GLY H N 1
ATOM 3321 C CA . GLY C 1 9 ? 16.671 7.550 37.007 1.00 41.11 9 GLY H CA 1
ATOM 3322 C C . GLY C 1 9 ? 16.997 7.180 38.440 1.00 40.85 9 GLY H C 1
ATOM 3323 O O . GLY C 1 9 ? 18.105 6.761 38.777 1.00 42.53 9 GLY H O 1
ATOM 3324 N N . GLY C 1 10 ? 16.008 7.352 39.301 1.00 39.99 10 GLY H N 1
ATOM 3325 C CA . GLY C 1 10 ? 16.193 7.124 40.718 1.00 38.70 10 GLY H CA 1
ATOM 3326 C C . GLY C 1 10 ? 15.232 7.976 41.525 1.00 39.59 10 GLY H C 1
ATOM 3327 O O . GLY C 1 10 ? 14.285 8.545 40.989 1.00 38.99 10 GLY H O 1
ATOM 3328 N N . LEU C 1 11 ? 15.505 8.043 42.826 1.00 41.11 11 LEU H N 1
ATOM 3329 C CA . LEU C 1 11 ? 14.716 8.835 43.760 1.00 38.04 11 LEU H CA 1
ATOM 3330 C C . LEU C 1 11 ? 15.223 10.271 43.795 1.00 39.15 11 LEU H C 1
ATOM 3331 O O . LEU C 1 11 ? 16.430 10.512 43.873 1.00 41.73 11 LEU H O 1
ATOM 3336 N N . VAL C 1 12 ? 14.295 11.223 43.742 1.00 38.67 12 VAL H N 1
ATOM 3337 C CA . VAL C 1 12 ? 14.640 12.641 43.801 1.00 40.86 12 VAL H CA 1
ATOM 3338 C C . VAL C 1 12 ? 13.566 13.369 44.600 1.00 44.25 12 VAL H C 1
ATOM 3339 O O . VAL C 1 12 ? 12.373 13.075 44.472 1.00 43.66 12 VAL H O 1
ATOM 3343 N N . GLN C 1 13 ? 14.001 14.326 45.445 1.00 45.84 13 GLN H N 1
ATOM 3344 C CA . GLN C 1 13 ? 13.071 15.026 46.318 1.00 49.76 13 GLN H CA 1
ATOM 3345 C C . GLN C 1 13 ? 12.281 16.075 45.539 1.00 48.70 13 GLN H C 1
ATOM 3346 O O . GLN C 1 13 ? 12.807 16.693 44.610 1.00 47.91 13 GLN H O 1
ATOM 3352 N N . PRO C 1 14 ? 11.015 16.288 45.903 1.00 50.79 14 PRO H N 1
ATOM 3353 C CA . PRO C 1 14 ? 10.186 17.260 45.177 1.00 49.46 14 PRO H CA 1
ATOM 3354 C C . PRO C 1 14 ? 10.803 18.650 45.191 1.00 49.94 14 PRO H C 1
ATOM 3355 O O . PRO C 1 14 ? 11.275 19.133 46.221 1.00 51.12 14 PRO H O 1
ATOM 3359 N N . GLY C 1 15 ? 10.800 19.293 44.023 1.00 50.10 15 GLY H N 1
ATOM 3360 C CA . GLY C 1 15 ? 11.393 20.598 43.856 1.00 47.23 15 GLY H CA 1
ATOM 3361 C C . GLY C 1 15 ? 12.827 20.588 43.375 1.00 45.61 15 GLY H C 1
ATOM 3362 O O . GLY C 1 15 ? 13.327 21.631 42.947 1.00 43.22 15 GLY H O 1
ATOM 3363 N N . ARG C 1 16 ? 13.506 19.447 43.432 1.00 45.95 16 ARG H N 1
ATOM 3364 C CA . ARG C 1 16 ? 14.898 19.386 43.027 1.00 45.98 16 ARG H CA 1
ATOM 3365 C C . ARG C 1 16 ? 14.993 19.002 41.553 1.00 48.44 16 ARG H C 1
ATOM 3366 O O . ARG C 1 16 ? 13.988 18.757 40.876 1.00 45.06 16 ARG H O 1
ATOM 3370 N N . SER C 1 17 ? 16.223 18.946 41.051 1.00 49.42 17 SER H N 1
ATOM 3371 C CA . SER C 1 17 ? 16.497 18.714 39.645 1.00 46.79 17 SER H CA 1
ATOM 3372 C C . SER C 1 17 ? 17.114 17.337 39.431 1.00 45.49 17 SER H C 1
ATOM 3373 O O . SER C 1 17 ? 17.622 16.704 40.363 1.00 46.00 17 SER H O 1
ATOM 3376 N N . LEU C 1 18 ? 17.055 16.879 38.179 1.00 37.39 18 LEU H N 1
ATOM 3377 C CA . LEU C 1 18 ? 17.592 15.585 37.785 1.00 37.53 18 LEU H CA 1
ATOM 3378 C C . LEU C 1 18 ? 17.728 15.550 36.270 1.00 38.65 18 LEU H C 1
ATOM 3379 O O . LEU C 1 18 ? 16.816 15.968 35.555 1.00 39.53 18 LEU H O 1
ATOM 3384 N N . ARG C 1 19 ? 18.856 15.032 35.789 1.00 39.57 19 ARG H N 1
ATOM 3385 C CA . ARG C 1 19 ? 19.119 14.912 34.360 1.00 38.13 19 ARG H CA 1
ATOM 3386 C C . ARG C 1 19 ? 19.172 13.441 33.961 1.00 35.47 19 ARG H C 1
ATOM 3387 O O . ARG C 1 19 ? 19.867 12.639 34.597 1.00 37.00 19 ARG H O 1
ATOM 3395 N N . LEU C 1 20 ? 18.437 13.091 32.914 1.00 32.75 20 LEU H N 1
ATOM 3396 C CA . LEU C 1 20 ? 18.493 11.764 32.322 1.00 32.21 20 LEU H CA 1
ATOM 3397 C C . LEU C 1 20 ? 19.338 11.793 31.058 1.00 33.35 20 LEU H C 1
ATOM 3398 O O . LEU C 1 20 ? 19.376 12.796 30.341 1.00 34.90 20 LEU H O 1
ATOM 3403 N N . SER C 1 21 ? 20.012 10.678 30.789 1.00 33.32 21 SER H N 1
ATOM 3404 C CA . SER C 1 21 ? 20.794 10.501 29.576 1.00 33.57 21 SER H CA 1
ATOM 3405 C C . SER C 1 21 ? 20.166 9.427 28.702 1.00 34.46 21 SER H C 1
ATOM 3406 O O . SER C 1 21 ? 19.605 8.448 29.201 1.00 35.36 21 SER H O 1
ATOM 3409 N N . CYS C 1 22 ? 20.262 9.631 27.388 1.00 33.15 22 CYS H N 1
ATOM 3410 C CA . CYS C 1 22 ? 19.914 8.632 26.378 1.00 34.01 22 CYS H CA 1
ATOM 3411 C C . CYS C 1 22 ? 21.176 8.404 25.549 1.00 32.92 22 CYS H C 1
ATOM 3412 O O . CYS C 1 22 ? 21.540 9.248 24.724 1.00 31.65 22 CYS H O 1
ATOM 3415 N N . THR C 1 23 ? 21.848 7.276 25.779 1.00 32.99 23 THR H N 1
ATOM 3416 C CA . THR C 1 23 ? 23.112 6.957 25.122 1.00 33.35 23 THR H CA 1
ATOM 3417 C C . THR C 1 23 ? 22.856 5.990 23.976 1.00 35.89 23 THR H C 1
ATOM 3418 O O . THR C 1 23 ? 22.246 4.934 24.174 1.00 37.18 23 THR H O 1
ATOM 3422 N N . THR C 1 24 ? 23.321 6.350 22.780 1.00 36.44 24 THR H N 1
ATOM 3423 C CA . THR C 1 24 ? 22.966 5.631 21.567 1.00 35.67 24 THR H CA 1
ATOM 3424 C C . THR C 1 24 ? 24.199 5.092 20.854 1.00 36.23 24 THR H C 1
ATOM 3425 O O . THR C 1 24 ? 25.325 5.565 21.043 1.00 35.59 24 THR H O 1
ATOM 3429 N N . SER C 1 25 ? 23.949 4.097 20.008 1.00 35.10 25 SER H N 1
ATOM 3430 C CA . SER C 1 25 ? 24.965 3.544 19.129 1.00 36.75 25 SER H CA 1
ATOM 3431 C C . SER C 1 25 ? 24.253 2.892 17.955 1.00 35.02 25 SER H C 1
ATOM 3432 O O . SER C 1 25 ? 23.041 2.654 17.994 1.00 32.42 25 SER H O 1
ATOM 3435 N N . GLY C 1 26 ? 25.020 2.626 16.902 1.00 34.74 26 GLY H N 1
ATOM 3436 C CA . GLY C 1 26 ? 24.507 1.951 15.729 1.00 32.58 26 GLY H CA 1
ATOM 3437 C C . GLY C 1 26 ? 23.896 2.837 14.667 1.00 30.79 26 GLY H C 1
ATOM 3438 O O . GLY C 1 26 ? 23.233 2.313 13.762 1.00 31.49 26 GLY H O 1
ATOM 3439 N N . PHE C 1 27 ? 24.084 4.154 14.747 1.00 29.58 27 PHE H N 1
ATOM 3440 C CA . PHE C 1 27 ? 23.583 5.078 13.733 1.00 28.88 27 PHE H CA 1
ATOM 3441 C C . PHE C 1 27 ? 24.252 6.428 13.949 1.00 29.77 27 PHE H C 1
ATOM 3442 O O . PHE C 1 27 ? 24.873 6.676 14.986 1.00 33.09 27 PHE H O 1
ATOM 3450 N N . THR C 1 28 ? 24.134 7.296 12.947 1.00 30.11 28 THR H N 1
ATOM 3451 C CA . THR C 1 28 ? 24.712 8.638 13.014 1.00 29.32 28 THR H CA 1
ATOM 3452 C C . THR C 1 28 ? 23.786 9.472 13.888 1.00 28.10 28 THR H C 1
ATOM 3453 O O . THR C 1 28 ? 22.757 9.972 13.429 1.00 26.90 28 THR H O 1
ATOM 3457 N N . PHE C 1 29 ? 24.150 9.600 15.166 1.00 28.75 29 PHE H N 1
ATOM 3458 C CA . PHE C 1 29 ? 23.251 10.188 16.154 1.00 24.34 29 PHE H CA 1
ATOM 3459 C C . PHE C 1 29 ? 22.780 11.569 15.721 1.00 24.68 29 PHE H C 1
ATOM 3460 O O . PHE C 1 29 ? 21.589 11.890 15.818 1.00 24.49 29 PHE H O 1
ATOM 3468 N N . GLY C 1 30 ? 23.697 12.380 15.184 1.00 25.65 30 GLY H N 1
ATOM 3469 C CA . GLY C 1 30 ? 23.380 13.757 14.838 1.00 24.82 30 GLY H CA 1
ATOM 3470 C C . GLY C 1 30 ? 22.368 13.910 13.724 1.00 22.55 30 GLY H C 1
ATOM 3471 O O . GLY C 1 30 ? 21.740 14.966 13.616 1.00 21.69 30 GLY H O 1
ATOM 3472 N N . ASP C 1 31 ? 22.177 12.878 12.901 1.00 23.81 31 ASP H N 1
ATOM 3473 C CA . ASP C 1 31 ? 21.246 13.006 11.785 1.00 21.51 31 ASP H CA 1
ATOM 3474 C C . ASP C 1 31 ? 19.783 12.963 12.223 1.00 22.26 31 ASP H C 1
ATOM 3475 O O . ASP C 1 31 ? 18.912 13.398 11.462 1.00 20.60 31 ASP H O 1
ATOM 3480 N N . TYR C 1 32 ? 19.486 12.498 13.437 1.00 22.82 32 TYR H N 1
ATOM 3481 C CA . TYR C 1 32 ? 18.118 12.176 13.833 1.00 23.08 32 TYR H CA 1
ATOM 3482 C C . TYR C 1 32 ? 17.586 13.102 14.922 1.00 24.21 32 TYR H C 1
ATOM 3483 O O . TYR C 1 32 ? 18.324 13.536 15.811 1.00 26.38 32 TYR H O 1
ATOM 3492 N N . ALA C 1 33 ? 16.281 13.378 14.855 1.00 25.71 33 ALA H N 1
ATOM 3493 C CA . ALA C 1 33 ? 15.578 13.939 16.002 1.00 22.34 33 ALA H CA 1
ATOM 3494 C C . ALA C 1 33 ? 15.400 12.869 17.068 1.00 20.53 33 ALA H C 1
ATOM 3495 O O . ALA C 1 33 ? 15.141 11.702 16.763 1.00 20.67 33 ALA H O 1
ATOM 3497 N N . MET C 1 34 ? 15.545 13.268 18.325 1.00 22.41 34 MET H N 1
ATOM 3498 C CA . MET C 1 34 ? 15.401 12.363 19.454 1.00 22.89 34 MET H CA 1
ATOM 3499 C C . MET C 1 34 ? 14.261 12.855 20.331 1.00 24.46 34 MET H C 1
ATOM 3500 O O . MET C 1 34 ? 14.176 14.051 20.633 1.00 24.91 34 MET H O 1
ATOM 3505 N N . SER C 1 35 ? 13.392 11.937 20.742 1.00 25.50 35 SER H N 1
ATOM 3506 C CA . SER C 1 35 ? 12.162 12.290 21.434 1.00 25.25 35 SER H CA 1
ATOM 3507 C C . SER C 1 35 ? 12.088 11.589 22.782 1.00 26.73 35 SER H C 1
ATOM 3508 O O . SER C 1 35 ? 12.581 10.470 22.942 1.00 28.40 35 SER H O 1
ATOM 3511 N N . TRP C 1 36 ? 11.462 12.260 23.751 1.00 24.19 36 TRP H N 1
ATOM 3512 C CA . TRP C 1 36 ? 11.280 11.727 25.093 1.00 24.06 36 TRP H CA 1
ATOM 3513 C C . TRP C 1 36 ? 9.794 11.510 25.352 1.00 25.95 36 TRP H C 1
ATOM 3514 O O . TRP C 1 36 ? 8.952 12.309 24.930 1.00 28.12 36 TRP H O 1
ATOM 3525 N N . PHE C 1 37 ? 9.478 10.404 26.015 1.00 23.81 37 PHE H N 1
ATOM 3526 C CA . PHE C 1 37 ? 8.125 10.065 26.431 1.00 21.17 37 PHE H CA 1
ATOM 3527 C C . PHE C 1 37 ? 8.160 9.664 27.897 1.00 23.95 37 PHE H C 1
ATOM 3528 O O . PHE C 1 37 ? 9.229 9.487 28.483 1.00 26.27 37 PHE H O 1
ATOM 3536 N N . ARG C 1 38 ? 6.981 9.506 28.498 1.00 26.05 38 ARG H N 1
ATOM 3537 C CA . ARG C 1 38 ? 6.934 9.035 29.874 1.00 29.68 38 ARG H CA 1
ATOM 3538 C C . ARG C 1 38 ? 5.654 8.256 30.104 1.00 31.80 38 ARG H C 1
ATOM 3539 O O . ARG C 1 38 ? 4.667 8.395 29.372 1.00 30.61 38 ARG H O 1
ATOM 3547 N N . GLN C 1 39 ? 5.697 7.416 31.134 1.00 31.51 39 GLN H N 1
ATOM 3548 C CA . GLN C 1 39 ? 4.603 6.512 31.461 1.00 33.86 39 GLN H CA 1
ATOM 3549 C C . GLN C 1 39 ? 4.524 6.418 32.976 1.00 35.86 39 GLN H C 1
ATOM 3550 O O . GLN C 1 39 ? 5.387 5.803 33.610 1.00 35.46 39 GLN H O 1
ATOM 3556 N N . ALA C 1 40 ? 3.507 7.052 33.551 1.00 37.60 40 ALA H N 1
ATOM 3557 C CA . ALA C 1 40 ? 3.281 6.947 34.978 1.00 40.07 40 ALA H CA 1
ATOM 3558 C C . ALA C 1 40 ? 2.971 5.493 35.335 1.00 40.06 40 ALA H C 1
ATOM 3559 O O . ALA C 1 40 ? 2.517 4.722 34.485 1.00 37.87 40 ALA H O 1
ATOM 3561 N N . PRO C 1 41 ? 3.232 5.091 36.579 1.00 41.39 41 PRO H N 1
ATOM 3562 C CA . PRO C 1 41 ? 2.949 3.702 36.983 1.00 44.86 41 PRO H CA 1
ATOM 3563 C C . PRO C 1 41 ? 1.496 3.335 36.722 1.00 44.57 41 PRO H C 1
ATOM 3564 O O . PRO C 1 41 ? 0.574 3.977 37.231 1.00 40.46 41 PRO H O 1
ATOM 3568 N N . GLY C 1 42 ? 1.298 2.308 35.896 1.00 46.09 42 GLY H N 1
ATOM 3569 C CA . GLY C 1 42 ? -0.037 1.838 35.573 1.00 46.34 42 GLY H CA 1
ATOM 3570 C C . GLY C 1 42 ? -0.843 2.725 34.649 1.00 46.70 42 GLY H C 1
ATOM 3571 O O . GLY C 1 42 ? -2.049 2.508 34.510 1.00 48.66 42 GLY H O 1
ATOM 3572 N N . LYS C 1 43 ? -0.221 3.707 34.003 1.00 43.34 43 LYS H N 1
ATOM 3573 C CA . LYS C 1 43 ? -0.915 4.656 33.139 1.00 40.07 43 LYS H CA 1
ATOM 3574 C C . LYS C 1 43 ? -0.421 4.519 31.698 1.00 38.14 43 LYS H C 1
ATOM 3575 O O . LYS C 1 43 ? 0.449 3.703 31.381 1.00 35.97 43 LYS H O 1
ATOM 3579 N N . GLY C 1 44 ? -0.995 5.336 30.821 1.00 38.07 44 GLY H N 1
ATOM 3580 C CA . GLY C 1 44 ? -0.690 5.287 29.411 1.00 36.11 44 GLY H CA 1
ATOM 3581 C C . GLY C 1 44 ? 0.570 6.059 29.067 1.00 33.58 44 GLY H C 1
ATOM 3582 O O . GLY C 1 44 ? 1.273 6.594 29.926 1.00 34.21 44 GLY H O 1
ATOM 3583 N N . LEU C 1 45 ? 0.848 6.116 27.767 1.00 31.58 45 LEU H N 1
ATOM 3584 C CA . LEU C 1 45 ? 1.998 6.842 27.249 1.00 30.60 45 LEU H CA 1
ATOM 3585 C C . LEU C 1 45 ? 1.654 8.312 27.041 1.00 32.38 45 LEU H C 1
ATOM 3586 O O . LEU C 1 45 ? 0.541 8.648 26.620 1.00 35.61 45 LEU H O 1
ATOM 3591 N N . GLU C 1 46 ? 2.617 9.186 27.350 1.00 30.65 46 GLU H N 1
ATOM 3592 C CA . GLU C 1 46 ? 2.525 10.605 27.033 1.00 31.61 46 GLU H CA 1
ATOM 3593 C C . GLU C 1 46 ? 3.853 11.105 26.479 1.00 29.09 46 GLU H C 1
ATOM 3594 O O . GLU C 1 46 ? 4.931 10.675 26.905 1.00 25.14 46 GLU H O 1
ATOM 3600 N N . TRP C 1 47 ? 3.752 12.035 25.530 1.00 25.97 47 TRP H N 1
ATOM 3601 C CA . TRP C 1 47 ? 4.909 12.669 24.916 1.00 23.90 47 TRP H CA 1
ATOM 3602 C C . TRP C 1 47 ? 5.419 13.798 25.802 1.00 23.02 47 TRP H C 1
ATOM 3603 O O . TRP C 1 47 ? 4.636 14.632 26.262 1.00 26.60 47 TRP H O 1
ATOM 3614 N N . VAL C 1 48 ? 6.725 13.820 26.044 1.00 24.49 48 VAL H N 1
ATOM 3615 C CA . VAL C 1 48 ? 7.358 14.870 26.838 1.00 26.24 48 VAL H CA 1
ATOM 3616 C C . VAL C 1 48 ? 7.961 15.954 25.950 1.00 26.52 48 VAL H C 1
ATOM 3617 O O . VAL C 1 48 ? 7.768 17.148 26.191 1.00 26.50 48 VAL H O 1
ATOM 3621 N N . GLY C 1 49 ? 8.710 15.551 24.931 1.00 26.75 49 GLY H N 1
ATOM 3622 C CA . GLY C 1 49 ? 9.306 16.503 24.013 1.00 28.12 49 GLY H CA 1
ATOM 3623 C C . GLY C 1 49 ? 10.157 15.781 22.990 1.00 29.12 49 GLY H C 1
ATOM 3624 O O . GLY C 1 49 ? 10.291 14.550 23.009 1.00 28.29 49 GLY H O 1
ATOM 3625 N N . PHE C 1 50 ? 10.722 16.569 22.075 1.00 26.02 50 PHE H N 1
ATOM 3626 C CA . PHE C 1 50 ? 11.746 16.081 21.165 1.00 27.07 50 PHE H CA 1
ATOM 3627 C C . PHE C 1 50 ? 12.729 17.210 20.886 1.00 27.94 50 PHE H C 1
ATOM 3628 O O . PHE C 1 50 ? 12.488 18.371 21.236 1.00 26.69 50 PHE H O 1
ATOM 3636 N N . ILE C 1 51 ? 13.851 16.858 20.257 1.00 23.81 51 ILE H N 1
ATOM 3637 C CA . ILE C 1 51 ? 14.853 17.825 19.832 1.00 24.55 51 ILE H CA 1
ATOM 3638 C C . ILE C 1 51 ? 15.275 17.465 18.412 1.00 27.13 51 ILE H C 1
ATOM 3639 O O . ILE C 1 51 ? 15.565 16.299 18.119 1.00 23.72 51 ILE H O 1
ATOM 3644 N N . ARG C 1 52 ? 15.253 18.455 17.524 1.00 26.05 52 ARG H N 1
ATOM 3645 C CA . ARG C 1 52 ? 15.567 18.239 16.124 1.00 26.32 52 ARG H CA 1
ATOM 3646 C C . ARG C 1 52 ? 17.070 18.059 15.935 1.00 27.51 52 ARG H C 1
ATOM 3647 O O . ARG C 1 52 ? 17.883 18.434 16.788 1.00 25.73 52 ARG H O 1
ATOM 3655 N N . SER C 1 53 A 17.431 17.462 14.797 1.00 26.09 52 SER H N 1
ATOM 3656 C CA . SER C 1 53 A 18.823 17.425 14.380 1.00 26.41 52 SER H CA 1
ATOM 3657 C C . SER C 1 53 A 19.346 18.847 14.234 1.00 29.78 52 SER H C 1
ATOM 3658 O O . SER C 1 53 A 18.595 19.780 13.929 1.00 31.31 52 SER H O 1
ATOM 3661 N N . LYS C 1 54 B 20.652 19.016 14.461 1.00 29.79 52 LYS H N 1
ATOM 3662 C CA . LYS C 1 54 B 21.262 20.322 14.228 1.00 28.94 52 LYS H CA 1
ATOM 3663 C C . LYS C 1 54 B 21.113 20.749 12.774 1.00 26.85 52 LYS H C 1
ATOM 3664 O O . LYS C 1 54 B 21.121 21.948 12.474 1.00 25.18 52 LYS H O 1
ATOM 3670 N N . GLY C 1 55 C 20.960 19.793 11.859 1.00 26.12 52 GLY H N 1
ATOM 3671 C CA . GLY C 1 55 C 20.716 20.168 10.475 1.00 28.57 52 GLY H CA 1
ATOM 3672 C C . GLY C 1 55 C 19.370 20.822 10.232 1.00 28.54 52 GLY H C 1
ATOM 3673 O O . GLY C 1 55 C 19.161 21.382 9.151 1.00 28.68 52 GLY H O 1
ATOM 3674 N N . PHE C 1 56 ? 18.451 20.748 11.197 1.00 29.03 53 PHE H N 1
ATOM 3675 C CA . PHE C 1 56 ? 17.162 21.427 11.113 1.00 28.10 53 PHE H CA 1
ATOM 3676 C C . PHE C 1 56 ? 17.022 22.474 12.216 1.00 28.39 53 PHE H C 1
ATOM 3677 O O . PHE C 1 56 ? 15.910 22.791 12.643 1.00 30.98 53 PHE H O 1
ATOM 3685 N N . GLY C 1 57 ? 18.150 23.002 12.699 1.00 24.77 54 GLY H N 1
ATOM 3686 C CA . GLY C 1 57 ? 18.169 24.048 13.694 1.00 23.02 54 GLY H CA 1
ATOM 3687 C C . GLY C 1 57 ? 18.423 23.578 15.109 1.00 24.46 54 GLY H C 1
ATOM 3688 O O . GLY C 1 57 ? 18.748 24.403 15.968 1.00 20.62 54 GLY H O 1
ATOM 3689 N N . GLY C 1 58 ? 18.275 22.282 15.377 1.00 29.01 55 GLY H N 1
ATOM 3690 C CA . GLY C 1 58 ? 18.544 21.750 16.704 1.00 30.15 55 GLY H CA 1
ATOM 3691 C C . GLY C 1 58 ? 17.623 22.237 17.801 1.00 28.65 55 GLY H C 1
ATOM 3692 O O . GLY C 1 58 ? 17.969 22.131 18.981 1.00 26.39 55 GLY H O 1
ATOM 3693 N N . THR C 1 59 ? 16.468 22.784 17.446 1.00 29.32 56 THR H N 1
ATOM 3694 C CA . THR C 1 59 ? 15.513 23.289 18.418 1.00 31.85 56 THR H CA 1
ATOM 3695 C C . THR C 1 59 ? 14.686 22.150 19.007 1.00 29.23 56 THR H C 1
ATOM 3696 O O . THR C 1 59 ? 14.577 21.060 18.436 1.00 26.25 56 THR H O 1
ATOM 3700 N N . ALA C 1 60 ? 14.069 22.429 20.149 1.00 30.91 57 ALA H N 1
ATOM 3701 C CA . ALA C 1 60 ? 13.271 21.446 20.863 1.00 29.66 57 ALA H CA 1
ATOM 3702 C C . ALA C 1 60 ? 11.830 21.925 20.989 1.00 30.79 57 ALA H C 1
ATOM 3703 O O . ALA C 1 60 ? 11.548 23.125 20.920 1.00 31.83 57 ALA H O 1
ATOM 3705 N N . GLU C 1 61 ? 10.920 20.964 21.150 1.00 30.09 58 GLU H N 1
ATOM 3706 C CA . GLU C 1 61 ? 9.509 21.219 21.397 1.00 27.76 58 GLU H CA 1
ATOM 3707 C C . GLU C 1 61 ? 9.085 20.451 22.644 1.00 29.48 58 GLU H C 1
ATOM 3708 O O . GLU C 1 61 ? 9.689 19.434 22.993 1.00 30.56 58 GLU H O 1
ATOM 3714 N N . TYR C 1 62 ? 8.041 20.940 23.314 1.00 27.52 59 TYR H N 1
ATOM 3715 C CA . TYR C 1 62 ? 7.706 20.456 24.646 1.00 29.81 59 TYR H CA 1
ATOM 3716 C C . TYR C 1 62 ? 6.199 20.354 24.832 1.00 31.48 59 TYR H C 1
ATOM 3717 O O . TYR C 1 62 ? 5.435 21.173 24.317 1.00 28.80 59 TYR H O 1
ATOM 3726 N N . ALA C 1 63 ? 5.789 19.350 25.607 1.00 33.44 60 ALA H N 1
ATOM 3727 C CA . ALA C 1 63 ? 4.431 19.298 26.127 1.00 31.37 60 ALA H CA 1
ATOM 3728 C C . ALA C 1 63 ? 4.217 20.411 27.151 1.00 33.85 60 ALA H C 1
ATOM 3729 O O . ALA C 1 63 ? 5.147 20.838 27.841 1.00 32.79 60 ALA H O 1
ATOM 3731 N N . ALA C 1 64 ? 2.972 20.885 27.246 1.00 34.13 61 ALA H N 1
ATOM 3732 C CA . ALA C 1 64 ? 2.698 22.027 28.111 1.00 38.89 61 ALA H CA 1
ATOM 3733 C C . ALA C 1 64 ? 3.078 21.748 29.560 1.00 42.02 61 ALA H C 1
ATOM 3734 O O . ALA C 1 64 ? 3.573 22.647 30.248 1.00 44.74 61 ALA H O 1
ATOM 3736 N N . PHE C 1 65 ? 2.899 20.512 30.032 1.00 41.90 62 PHE H N 1
ATOM 3737 C CA . PHE C 1 65 ? 3.120 20.250 31.452 1.00 44.77 62 PHE H CA 1
ATOM 3738 C C . PHE C 1 65 ? 4.594 20.254 31.853 1.00 42.48 62 PHE H C 1
ATOM 3739 O O . PHE C 1 65 ? 4.883 20.173 33.052 1.00 37.44 62 PHE H O 1
ATOM 3747 N N . VAL C 1 66 ? 5.525 20.347 30.899 1.00 40.05 63 VAL H N 1
ATOM 3748 C CA . VAL C 1 66 ? 6.946 20.478 31.211 1.00 41.88 63 VAL H CA 1
ATOM 3749 C C . VAL C 1 66 ? 7.508 21.827 30.807 1.00 46.98 63 VAL H C 1
ATOM 3750 O O . VAL C 1 66 ? 8.712 22.058 30.998 1.00 49.25 63 VAL H O 1
ATOM 3754 N N . LYS C 1 67 ? 6.695 22.719 30.240 1.00 47.36 64 LYS H N 1
ATOM 3755 C CA . LYS C 1 67 ? 7.216 23.998 29.767 1.00 47.54 64 LYS H CA 1
ATOM 3756 C C . LYS C 1 67 ? 7.811 24.790 30.924 1.00 48.33 64 LYS H C 1
ATOM 3757 O O . LYS C 1 67 ? 7.222 24.874 32.006 1.00 51.08 64 LYS H O 1
ATOM 3763 N N . GLY C 1 68 ? 8.994 25.356 30.695 1.00 48.29 65 GLY H N 1
ATOM 3764 C CA . GLY C 1 68 ? 9.680 26.132 31.704 1.00 49.78 65 GLY H CA 1
ATOM 3765 C C . GLY C 1 68 ? 10.311 25.332 32.820 1.00 51.04 65 GLY H C 1
ATOM 3766 O O . GLY C 1 68 ? 10.897 25.928 33.733 1.00 54.86 65 GLY H O 1
ATOM 3767 N N . ARG C 1 69 ? 10.202 24.012 32.794 1.00 44.53 66 ARG H N 1
ATOM 3768 C CA . ARG C 1 69 ? 10.827 23.174 33.806 1.00 40.37 66 ARG H CA 1
ATOM 3769 C C . ARG C 1 69 ? 11.817 22.182 33.226 1.00 37.65 66 ARG H C 1
ATOM 3770 O O . ARG C 1 69 ? 12.878 21.959 33.817 1.00 35.94 66 ARG H O 1
ATOM 3778 N N . PHE C 1 70 ? 11.502 21.579 32.082 1.00 33.37 67 PHE H N 1
ATOM 3779 C CA . PHE C 1 70 ? 12.339 20.555 31.479 1.00 34.61 67 PHE H CA 1
ATOM 3780 C C . PHE C 1 70 ? 13.034 21.138 30.258 1.00 35.90 67 PHE H C 1
ATOM 3781 O O . PHE C 1 70 ? 12.443 21.927 29.513 1.00 37.38 67 PHE H O 1
ATOM 3789 N N . THR C 1 71 ? 14.288 20.748 30.057 1.00 34.01 68 THR H N 1
ATOM 3790 C CA . THR C 1 71 ? 15.067 21.179 28.907 1.00 33.83 68 THR H CA 1
ATOM 3791 C C . T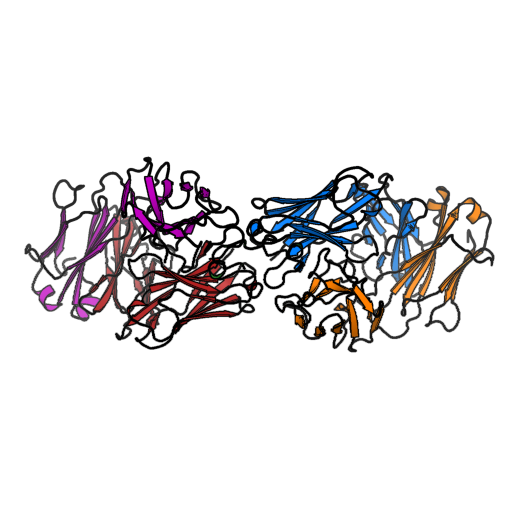HR C 1 71 ? 15.699 19.958 28.258 1.00 31.50 68 THR H C 1
ATOM 3792 O O . THR C 1 71 ? 16.285 19.119 28.950 1.00 30.45 68 THR H O 1
ATOM 3796 N N . ILE C 1 72 ? 15.561 19.853 26.937 1.00 31.44 69 ILE H N 1
ATOM 3797 C CA . ILE C 1 72 ? 16.125 18.759 26.153 1.00 28.60 69 ILE H CA 1
ATOM 3798 C C . ILE C 1 72 ? 17.304 19.298 25.354 1.00 27.16 69 ILE H C 1
ATOM 3799 O O . ILE C 1 72 ? 17.169 20.304 24.648 1.00 31.29 69 ILE H O 1
ATOM 3804 N N . SER C 1 73 ? 18.457 18.629 25.458 1.00 23.60 70 SER H N 1
ATOM 3805 C CA . SER C 1 73 ? 19.646 19.001 24.699 1.00 27.86 70 SER H CA 1
ATOM 3806 C C . SER C 1 73 ? 20.310 17.724 24.185 1.00 30.35 70 SER H C 1
ATOM 3807 O O . SER C 1 73 ? 19.865 16.611 24.489 1.00 31.75 70 SER H O 1
ATOM 3810 N N . ARG C 1 74 ? 21.373 17.885 23.389 1.00 27.90 71 ARG H N 1
ATOM 3811 C CA . ARG C 1 74 ? 22.048 16.760 22.746 1.00 28.14 71 ARG H CA 1
ATOM 3812 C C . ARG C 1 74 ? 23.545 17.025 22.638 1.00 31.69 71 ARG H C 1
ATOM 3813 O O . ARG C 1 74 ? 23.969 18.148 22.356 1.00 29.62 71 ARG H O 1
ATOM 3821 N N . ASP C 1 75 ? 24.339 15.981 22.846 1.00 33.98 72 ASP H N 1
ATOM 3822 C CA . ASP C 1 75 ? 25.783 16.025 22.626 1.00 33.32 72 ASP H CA 1
ATOM 3823 C C . ASP C 1 75 ? 26.074 15.142 21.416 1.00 32.91 72 ASP H C 1
ATOM 3824 O O . ASP C 1 75 ? 26.185 13.919 21.544 1.00 33.38 72 ASP H O 1
ATOM 3829 N N . ASP C 1 76 ? 26.183 15.765 20.238 1.00 31.40 73 ASP H N 1
ATOM 3830 C CA . ASP C 1 76 ? 26.333 14.991 19.011 1.00 31.26 73 ASP H CA 1
ATOM 3831 C C . ASP C 1 76 ? 27.641 14.215 18.990 1.00 37.49 73 ASP H C 1
ATOM 3832 O O . ASP C 1 76 ? 27.702 13.125 18.407 1.00 40.43 73 ASP H O 1
ATOM 3837 N N . SER C 1 77 ? 28.692 14.755 19.616 1.00 37.13 74 SER H N 1
ATOM 3838 C CA . SER C 1 77 ? 29.979 14.069 19.613 1.00 41.87 74 SER H CA 1
ATOM 3839 C C . SER C 1 77 ? 29.964 12.836 20.507 1.00 39.16 74 SER H C 1
ATOM 3840 O O . SER C 1 77 ? 30.690 11.874 20.240 1.00 41.59 74 SER H O 1
ATOM 3843 N N . ARG C 1 78 ? 29.153 12.836 21.564 1.00 37.40 75 ARG H N 1
ATOM 3844 C CA . ARG C 1 78 ? 29.061 11.679 22.441 1.00 38.18 75 ARG H CA 1
ATOM 3845 C C . ARG C 1 78 ? 27.884 10.765 22.114 1.00 39.35 75 ARG H C 1
ATOM 3846 O O . ARG C 1 78 ? 27.778 9.691 22.717 1.00 41.46 75 ARG H O 1
ATOM 3854 N N . SER C 1 79 ? 27.013 11.158 21.175 1.00 36.58 76 SER H N 1
ATOM 3855 C CA . SER C 1 79 ? 25.802 10.404 20.828 1.00 35.04 76 SER H CA 1
ATOM 3856 C C . SER C 1 79 ? 24.883 10.257 22.044 1.00 33.94 76 SER H C 1
ATOM 3857 O O . SER C 1 79 ? 24.434 9.162 22.389 1.00 36.17 76 SER H O 1
ATOM 3860 N N . ILE C 1 80 ? 24.608 11.381 22.702 1.00 30.64 77 ILE H N 1
ATOM 3861 C CA . ILE C 1 80 ? 23.791 11.409 23.908 1.00 29.53 77 ILE H CA 1
ATOM 3862 C C . ILE C 1 80 ? 22.756 12.518 23.783 1.00 30.62 77 ILE H C 1
ATOM 3863 O O . ILE C 1 80 ? 23.074 13.632 23.352 1.00 33.29 77 ILE H O 1
ATOM 3868 N N . ALA C 1 81 ? 21.514 12.201 24.149 1.00 27.24 78 ALA H N 1
ATOM 3869 C CA . ALA C 1 81 ? 20.439 13.168 24.302 1.00 25.20 78 ALA H CA 1
ATOM 3870 C C . ALA C 1 81 ? 20.109 13.310 25.786 1.00 26.64 78 ALA H C 1
ATOM 3871 O O . ALA C 1 81 ? 20.097 12.319 26.518 1.00 27.59 78 ALA H O 1
ATOM 3873 N N . TYR C 1 82 ? 19.856 14.534 26.239 1.00 29.17 79 TYR H N 1
ATOM 3874 C CA . TYR C 1 82 ? 19.611 14.780 27.655 1.00 33.35 79 TYR 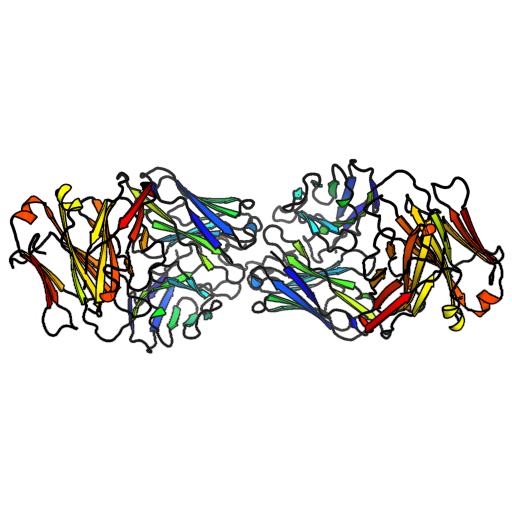H CA 1
ATOM 3875 C C . TYR C 1 82 ? 18.188 15.269 27.878 1.00 31.45 79 TYR H C 1
ATOM 3876 O O . TYR C 1 82 ? 17.601 15.941 27.025 1.00 30.44 79 TYR H O 1
ATOM 3885 N N . LEU C 1 83 ? 17.640 14.903 29.034 1.00 29.81 80 LEU H N 1
ATOM 3886 C CA . LEU C 1 83 ? 16.383 15.448 29.539 1.00 33.02 80 LEU H CA 1
ATOM 3887 C C . LEU C 1 83 ? 16.697 16.055 30.904 1.00 35.22 80 LEU H C 1
ATOM 3888 O O . LEU C 1 83 ? 16.776 15.340 31.910 1.00 37.10 80 LEU H O 1
ATOM 3893 N N . GLN C 1 84 ? 16.899 17.369 30.934 1.00 35.27 81 GLN H N 1
ATOM 3894 C CA . GLN C 1 84 ? 17.182 18.080 32.176 1.00 40.46 81 GLN H CA 1
ATOM 3895 C C . GLN C 1 84 ? 15.853 18.468 32.814 1.00 39.25 81 GLN H C 1
ATOM 3896 O O . GLN C 1 84 ? 15.089 19.256 32.247 1.00 36.62 81 GLN H O 1
ATOM 3902 N N . MET C 1 85 ? 15.570 17.900 33.981 1.00 38.66 82 MET H N 1
ATOM 3903 C CA . MET C 1 85 ? 14.340 18.166 34.709 1.00 41.23 82 MET H CA 1
ATOM 3904 C C . MET C 1 85 ? 14.640 19.020 35.934 1.00 42.51 82 MET H C 1
ATOM 3905 O O . MET C 1 85 ? 15.631 18.790 36.633 1.00 42.39 82 MET H O 1
ATOM 3910 N N . THR C 1 86 A 13.790 20.015 36.180 1.00 42.84 82 THR H N 1
ATOM 3911 C CA . THR C 1 86 A 13.875 20.858 37.365 1.00 43.24 82 THR H CA 1
ATOM 3912 C C . THR C 1 86 A 12.493 20.980 37.998 1.00 40.96 82 THR H C 1
ATOM 3913 O O . THR C 1 86 A 11.470 20.714 37.359 1.00 37.30 82 THR H O 1
ATOM 3917 N N . SER C 1 87 B 12.478 21.400 39.266 1.00 40.99 82 SER H N 1
ATOM 3918 C CA . SER C 1 87 B 11.245 21.571 40.037 1.00 45.90 82 SER H CA 1
ATOM 3919 C C . SER C 1 87 B 10.325 20.363 39.874 1.00 45.08 82 SER H C 1
ATOM 3920 O O . SER C 1 87 B 9.167 20.479 39.463 1.00 45.78 82 SER H O 1
ATOM 3923 N N . LEU C 1 88 C 10.863 19.188 40.187 1.00 42.26 82 LEU H N 1
ATOM 3924 C CA . LEU C 1 88 C 10.128 17.954 39.963 1.00 42.54 82 LEU H CA 1
ATOM 3925 C C . LEU C 1 88 C 8.993 17.821 40.973 1.00 45.24 82 LEU H C 1
ATOM 3926 O O . LEU C 1 88 C 9.172 18.076 42.168 1.00 48.21 82 LEU H O 1
ATOM 3931 N N . LYS C 1 89 ? 7.822 17.449 40.482 1.00 44.79 83 LYS H N 1
ATOM 3932 C CA . LYS C 1 89 ? 6.615 17.224 41.255 1.00 45.91 83 LYS H CA 1
ATOM 3933 C C . LYS C 1 89 ? 6.341 15.734 41.384 1.00 46.33 83 LYS H C 1
ATOM 3934 O O . LYS C 1 89 ? 6.830 14.927 40.584 1.00 43.91 83 LYS H O 1
ATOM 3938 N N . PRO C 1 90 ? 5.561 15.325 42.393 1.00 47.41 84 PRO H N 1
ATOM 3939 C CA . PRO C 1 90 ? 5.223 13.897 42.514 1.00 46.55 84 PRO H CA 1
ATOM 3940 C C . PRO C 1 90 ? 4.517 13.338 41.291 1.00 46.08 84 PRO H C 1
ATOM 3941 O O . PRO C 1 90 ? 4.629 12.136 41.024 1.00 44.97 84 PRO H O 1
ATOM 3945 N N . GLU C 1 91 ? 3.784 14.170 40.543 1.00 50.40 85 GLU H N 1
ATOM 3946 C CA . GLU C 1 91 ? 3.161 13.699 39.309 1.00 49.77 85 GLU H CA 1
ATOM 3947 C C . GLU C 1 91 ? 4.197 13.248 38.293 1.00 44.93 85 GLU H C 1
ATOM 3948 O O . GLU C 1 91 ? 3.935 12.330 37.514 1.00 47.89 85 GLU H O 1
ATOM 3954 N N . ASP C 1 92 ? 5.374 13.876 38.286 1.00 40.03 86 ASP H N 1
ATOM 3955 C CA . ASP C 1 92 ? 6.408 13.551 37.310 1.00 39.54 86 ASP H CA 1
ATOM 3956 C C . ASP C 1 92 ? 6.943 12.131 37.461 1.00 37.60 86 ASP H C 1
ATOM 3957 O O . ASP C 1 92 ? 7.639 11.651 36.558 1.00 34.69 86 ASP H O 1
ATOM 3962 N N . THR C 1 93 ? 6.639 11.457 38.568 1.00 37.97 87 THR H N 1
ATOM 3963 C CA . THR C 1 93 ? 7.049 10.071 38.749 1.00 38.08 87 THR H CA 1
ATOM 3964 C C . THR C 1 93 ? 6.545 9.212 37.590 1.00 36.21 87 THR H C 1
ATOM 3965 O O . THR C 1 93 ? 5.340 9.129 37.335 1.00 39.51 87 THR H O 1
ATOM 3969 N N . ALA C 1 94 ? 7.475 8.587 36.880 1.00 34.73 88 ALA H N 1
ATOM 3970 C CA . ALA C 1 94 ? 7.167 7.868 35.651 1.00 29.96 88 ALA H CA 1
ATOM 3971 C C . ALA C 1 94 ? 8.432 7.180 35.175 1.00 30.98 88 ALA H C 1
ATOM 3972 O O . ALA C 1 94 ? 9.544 7.501 35.606 1.00 29.92 88 ALA H O 1
ATOM 3974 N N . VAL C 1 95 ? 8.244 6.228 34.272 1.00 31.16 89 VAL H N 1
ATOM 3975 C CA . VAL C 1 95 ? 9.333 5.694 33.473 1.00 30.57 89 VAL H CA 1
ATOM 3976 C C . VAL C 1 95 ? 9.503 6.608 32.268 1.00 32.62 89 VAL H C 1
ATOM 3977 O O . VAL C 1 95 ? 8.543 6.861 31.531 1.00 33.89 89 VAL H O 1
ATOM 3981 N N . TYR C 1 96 ? 10.711 7.127 32.080 1.00 27.57 90 TYR H N 1
ATOM 3982 C CA . TYR C 1 96 ? 10.986 8.042 30.985 1.00 29.06 90 TYR H CA 1
ATOM 3983 C C . TYR C 1 96 ? 11.686 7.288 29.860 1.00 29.31 90 TYR H C 1
ATOM 3984 O O . TYR C 1 96 ? 12.663 6.568 30.097 1.00 33.67 90 TYR H O 1
ATOM 3993 N N . TYR C 1 97 ? 11.151 7.423 28.651 1.00 23.20 91 TYR H N 1
ATOM 3994 C CA . TYR C 1 97 ? 11.648 6.746 27.462 1.00 28.19 91 TYR H CA 1
ATOM 3995 C C . TYR C 1 97 ? 12.234 7.754 26.489 1.00 27.44 91 TYR H C 1
ATOM 3996 O O . TYR C 1 97 ? 11.642 8.812 26.249 1.00 29.11 91 TYR H O 1
ATOM 4005 N N . CYS C 1 98 ? 13.361 7.403 25.887 1.00 28.52 92 CYS H N 1
ATOM 4006 C CA . CYS C 1 98 ? 13.886 8.135 24.746 1.00 30.18 92 CYS H CA 1
ATOM 4007 C C . CYS C 1 98 ? 13.730 7.290 23.488 1.00 26.91 92 CYS H C 1
ATOM 4008 O O . CYS C 1 98 ? 13.741 6.054 23.540 1.00 26.23 92 CYS H O 1
ATOM 4011 N N . SER C 1 99 ? 13.585 7.965 22.350 1.00 24.50 93 SER H N 1
ATOM 4012 C CA . SER C 1 99 ? 13.300 7.262 21.114 1.00 24.83 93 SER H CA 1
ATOM 4013 C C . SER C 1 99 ? 13.903 8.004 19.931 1.00 27.35 93 SER H C 1
ATOM 4014 O O . SER C 1 99 ? 13.979 9.236 19.919 1.00 28.75 93 SER H O 1
ATOM 4017 N N . ARG C 1 100 ? 14.323 7.236 18.929 1.00 27.99 94 ARG H N 1
ATOM 4018 C CA . ARG C 1 100 ? 14.833 7.796 17.683 1.00 25.20 94 ARG H CA 1
ATOM 4019 C C . ARG C 1 100 ? 13.669 8.017 16.723 1.00 22.22 94 ARG H C 1
ATOM 4020 O O . ARG C 1 100 ? 12.955 7.066 16.374 1.00 22.07 94 ARG H O 1
ATOM 4028 N N . VAL C 1 101 ? 13.475 9.267 16.305 1.00 22.55 95 VAL H N 1
ATOM 4029 C CA . VAL C 1 101 ? 12.436 9.608 15.339 1.00 21.29 95 VAL H CA 1
ATOM 4030 C C . VAL C 1 101 ? 12.955 9.343 13.931 1.00 23.11 95 VAL H C 1
ATOM 4031 O O . VAL C 1 101 ? 14.031 9.816 13.555 1.00 22.38 95 VAL H O 1
ATOM 4035 N N . GLY C 1 102 ? 12.196 8.582 13.151 1.00 22.60 96 GLY H N 1
ATOM 4036 C CA . GLY C 1 102 ? 12.591 8.299 11.788 1.00 26.31 96 GLY H CA 1
ATOM 4037 C C . GLY C 1 102 ? 12.384 9.495 10.883 1.00 25.33 96 GLY H C 1
ATOM 4038 O O . GLY C 1 102 ? 11.826 10.521 11.280 1.00 21.87 96 GLY H O 1
ATOM 4039 N N . VAL C 1 103 ? 12.862 9.351 9.640 1.00 23.07 97 VAL H N 1
ATOM 4040 C CA . VAL C 1 103 ? 12.687 10.377 8.616 1.00 21.21 97 VAL H CA 1
ATOM 4041 C C . VAL C 1 103 ? 11.565 9.943 7.673 1.00 23.33 97 VAL H C 1
ATOM 4042 O O . VAL C 1 103 ? 10.557 10.645 7.550 1.00 24.96 97 VAL H O 1
ATOM 4046 N N . VAL C 1 104 ? 11.714 8.783 7.012 1.00 22.74 98 VAL H N 1
ATOM 4047 C CA . VAL C 1 104 ? 10.598 8.175 6.277 1.00 27.82 98 VAL H CA 1
ATOM 4048 C C . VAL C 1 104 ? 9.434 7.920 7.209 1.00 27.29 98 VAL H C 1
ATOM 4049 O O . VAL C 1 104 ? 8.318 8.404 6.985 1.00 29.72 98 VAL H O 1
ATOM 4053 N N . ILE C 1 105 ? 9.666 7.067 8.209 1.00 27.88 99 ILE H N 1
ATOM 4054 C CA . ILE C 1 105 ? 8.657 6.748 9.214 1.00 26.11 99 ILE H CA 1
ATOM 4055 C C . ILE C 1 105 ? 8.888 7.736 10.348 1.00 22.96 99 ILE H C 1
ATOM 4056 O O . ILE C 1 105 ? 9.664 7.497 11.275 1.00 17.70 99 ILE H O 1
ATOM 4061 N N . ALA C 1 106 ? 8.213 8.876 10.249 1.00 22.70 100 ALA H N 1
ATOM 4062 C CA . ALA C 1 106 ? 8.591 10.062 11.007 1.00 23.24 100 ALA H CA 1
ATOM 4063 C C . ALA C 1 106 ? 7.853 10.131 12.347 1.00 24.85 100 ALA H C 1
ATOM 4064 O O . ALA C 1 106 ? 7.248 11.146 12.716 1.00 25.26 100 ALA H O 1
ATOM 4066 N N . THR C 1 107 A 7.933 9.022 13.087 1.00 23.08 100 THR H N 1
ATOM 4067 C CA . THR C 1 107 A 7.486 8.959 14.472 1.00 26.38 100 THR H CA 1
ATOM 4068 C C . THR C 1 107 A 8.589 8.317 15.309 1.00 25.65 100 THR H C 1
ATOM 4069 O O . THR C 1 107 A 9.648 7.933 14.801 1.00 24.98 100 THR H O 1
ATOM 4073 N N . ALA C 1 108 B 8.344 8.216 16.607 1.00 27.67 100 ALA H N 1
ATOM 4074 C CA . ALA C 1 108 B 9.245 7.503 17.507 1.00 27.12 100 ALA H CA 1
ATOM 4075 C C . ALA C 1 108 B 9.243 6.019 17.156 1.00 26.39 100 ALA H C 1
ATOM 4076 O O . ALA C 1 108 B 8.261 5.317 17.422 1.00 25.18 100 ALA H O 1
ATOM 4078 N N . VAL C 1 109 ? 10.340 5.529 16.566 1.00 26.72 101 VAL H N 1
ATOM 4079 C CA . VAL C 1 109 ? 10.389 4.159 16.058 1.00 22.86 101 VAL H CA 1
ATOM 4080 C C . VAL C 1 109 ? 11.125 3.217 17.013 1.00 26.85 101 VAL H C 1
ATOM 4081 O O . VAL C 1 109 ? 10.574 2.191 17.427 1.00 28.96 101 VAL H O 1
ATOM 4085 N N . TYR C 1 110 ? 12.373 3.535 17.353 1.00 25.87 102 TYR H N 1
ATOM 4086 C CA . TYR C 1 110 ? 13.178 2.710 18.247 1.00 25.72 102 TYR H CA 1
ATOM 4087 C C . TYR C 1 110 ? 13.198 3.346 19.629 1.00 27.90 102 TYR H C 1
ATOM 4088 O O . TYR C 1 110 ? 13.475 4.541 19.757 1.00 29.25 102 TYR H O 1
ATOM 4097 N N . TRP C 1 111 ? 12.898 2.548 20.654 1.00 30.40 103 TRP H N 1
ATOM 4098 C CA . TRP C 1 111 ? 12.777 3.014 22.029 1.00 30.97 103 TRP H CA 1
ATOM 4099 C C . TRP C 1 111 ? 13.789 2.298 22.915 1.00 31.78 103 TRP H C 1
ATOM 4100 O O . TRP C 1 111 ? 14.192 1.166 22.634 1.00 34.87 103 TRP H O 1
ATOM 4111 N N . GLY C 1 112 ? 14.200 2.965 23.990 1.00 31.08 104 GLY H N 1
ATOM 4112 C CA . GLY C 1 112 ? 15.016 2.332 25.003 1.00 29.34 104 GLY H CA 1
ATOM 4113 C C . GLY C 1 112 ? 14.163 1.573 26.005 1.00 29.64 104 GLY H C 1
ATOM 4114 O O . GLY C 1 112 ? 12.938 1.509 25.907 1.00 27.90 104 GLY H O 1
ATOM 4115 N N . GLN C 1 113 ? 14.838 0.984 26.998 1.00 29.21 105 GLN H N 1
ATOM 4116 C CA . GLN C 1 113 ? 14.121 0.210 28.007 1.00 31.62 105 GLN H CA 1
ATOM 4117 C C . GLN C 1 113 ? 13.408 1.100 29.019 1.00 33.66 105 GLN H C 1
ATOM 4118 O O . GLN C 1 113 ? 12.493 0.629 29.710 1.00 34.83 105 GLN H O 1
ATOM 4120 N N . GLY C 1 114 ? 13.788 2.363 29.112 1.00 30.25 106 GLY H N 1
ATOM 4121 C CA . GLY C 1 114 ? 13.148 3.247 30.068 1.00 31.97 106 GLY H CA 1
ATOM 4122 C C . GLY C 1 114 ? 13.919 3.341 31.369 1.00 36.34 106 GLY H C 1
ATOM 4123 O O . GLY C 1 114 ? 14.639 2.427 31.777 1.00 35.37 106 GLY H O 1
ATOM 4124 N N . THR C 1 115 ? 13.773 4.487 32.028 1.00 37.96 107 THR H N 1
ATOM 4125 C CA . THR C 1 115 ? 14.408 4.748 33.312 1.00 37.16 107 THR H CA 1
ATOM 4126 C C . THR C 1 115 ? 13.361 5.350 34.241 1.00 34.50 107 THR H C 1
ATOM 4127 O O . THR C 1 115 ? 12.606 6.246 33.843 1.00 32.05 107 THR H O 1
ATOM 4131 N N . LEU C 1 116 ? 13.283 4.826 35.461 1.00 34.04 108 LEU H N 1
ATOM 4132 C CA . LEU C 1 116 ? 12.222 5.198 36.389 1.00 32.47 108 LEU H CA 1
ATOM 4133 C C . LEU C 1 116 ? 12.689 6.329 37.293 1.00 31.87 108 LEU H C 1
ATOM 4134 O O . LEU C 1 116 ? 13.721 6.212 37.960 1.00 35.16 108 LEU H O 1
ATOM 4139 N N . VAL C 1 117 ? 11.924 7.417 37.317 1.00 30.39 109 VAL H N 1
ATOM 4140 C CA . VAL C 1 117 ? 12.198 8.559 38.178 1.00 32.71 109 VAL H CA 1
ATOM 4141 C C . VAL C 1 117 ? 11.094 8.629 39.225 1.00 38.35 109 VAL H C 1
ATOM 4142 O O . VAL C 1 117 ? 9.908 8.721 38.884 1.00 39.23 109 VAL H O 1
ATOM 4146 N N . THR C 1 118 ? 11.481 8.585 40.498 1.00 39.65 110 THR H N 1
ATOM 4147 C CA . THR C 1 118 ? 10.535 8.598 41.608 1.00 41.01 110 THR H CA 1
ATOM 4148 C C . THR C 1 118 ? 10.713 9.895 42.385 1.00 43.76 110 THR H C 1
ATOM 4149 O O . THR C 1 118 ? 11.755 10.117 43.014 1.00 45.83 110 THR H O 1
ATOM 4153 N N . VAL C 1 119 ? 9.699 10.750 42.333 1.00 41.83 111 VAL H N 1
ATOM 4154 C CA . VAL C 1 119 ? 9.713 12.032 43.021 1.00 40.29 111 VAL H CA 1
ATOM 4155 C C . VAL C 1 119 ? 8.916 11.847 44.307 1.00 40.91 111 VAL H C 1
ATOM 4156 O O . VAL C 1 119 ? 7.684 11.782 44.279 1.00 39.62 111 VAL H O 1
ATOM 4160 N N . SER C 1 120 ? 9.621 11.762 45.436 1.00 51.51 112 SER H N 1
ATOM 4161 C CA . SER C 1 120 ? 8.999 11.569 46.740 1.00 51.71 112 SER H CA 1
ATOM 4162 C C . SER C 1 120 ? 9.939 12.069 47.828 1.00 54.63 112 SER H C 1
ATOM 4163 O O . SER C 1 120 ? 11.162 12.092 47.652 1.00 55.65 112 SER H O 1
ATOM 4166 N N . SER C 1 121 ? 9.348 12.465 48.957 1.00 54.26 113 SER H N 1
ATOM 4167 C CA . SER C 1 121 ? 10.107 12.921 50.115 1.00 56.74 113 SER H CA 1
ATOM 4168 C C . SER C 1 121 ? 10.647 11.776 50.960 1.00 58.49 113 SER H C 1
ATOM 4169 O O . SER C 1 121 ? 11.487 12.017 51.836 1.00 61.97 113 SER H O 1
ATOM 4172 N N . ALA C 1 122 ? 10.186 10.549 50.728 1.00 55.45 114 ALA H N 1
ATOM 4173 C CA . ALA C 1 122 ? 10.614 9.417 51.531 1.00 54.00 114 ALA H CA 1
ATOM 4174 C C . ALA C 1 122 ? 12.071 9.071 51.242 1.00 56.18 114 ALA H C 1
ATOM 4175 O O . ALA C 1 122 ? 12.631 9.420 50.199 1.00 59.69 114 ALA H O 1
ATOM 4177 N N . SER C 1 123 ? 12.682 8.365 52.185 1.00 54.20 115 SER H N 1
ATOM 4178 C CA . SER C 1 123 ? 14.097 8.045 52.105 1.00 54.49 115 SER H CA 1
ATOM 4179 C C . SER C 1 123 ? 14.309 6.684 51.452 1.00 53.84 115 SER H C 1
ATOM 4180 O O . SER C 1 123 ? 13.400 5.856 51.366 1.00 54.72 115 SER H O 1
ATOM 4183 N N . THR C 1 124 ? 15.537 6.461 50.997 1.00 54.32 116 THR H N 1
ATOM 4184 C CA . THR C 1 124 ? 15.893 5.223 50.320 1.00 54.97 116 THR H CA 1
ATOM 4185 C C . THR C 1 124 ? 16.121 4.110 51.338 1.00 54.50 116 THR H C 1
ATOM 4186 O O . THR C 1 124 ? 16.766 4.323 52.371 1.00 54.68 116 THR H O 1
ATOM 4190 N N . LYS C 1 125 ? 15.587 2.923 51.046 1.00 51.31 117 LYS H N 1
ATOM 4191 C CA . LYS C 1 125 ? 15.773 1.757 51.896 1.00 53.74 117 LYS H CA 1
ATOM 4192 C C . LYS C 1 125 ? 16.092 0.539 51.042 1.00 53.75 117 LYS H C 1
ATOM 4193 O O . LYS C 1 125 ? 15.443 0.298 50.020 1.00 53.16 117 LYS H O 1
ATOM 4199 N N . GLY C 1 126 ? 17.092 -0.227 51.467 1.00 55.75 118 GLY H N 1
ATOM 4200 C CA . GLY C 1 126 ? 17.419 -1.472 50.815 1.00 55.50 118 GLY H CA 1
ATOM 4201 C C . GLY C 1 126 ? 16.509 -2.598 51.268 1.00 53.93 118 GLY H C 1
ATOM 4202 O O . GLY C 1 126 ? 15.906 -2.546 52.343 1.00 52.85 118 GLY H O 1
ATOM 4203 N N . PRO C 1 127 ? 16.389 -3.639 50.446 1.00 52.18 119 PRO H N 1
ATOM 4204 C CA . PRO C 1 127 ? 15.496 -4.751 50.791 1.00 47.99 119 PRO H CA 1
ATOM 4205 C C . PRO C 1 127 ? 16.185 -5.901 51.509 1.00 48.04 119 PRO H C 1
ATOM 4206 O O . PRO C 1 127 ? 17.358 -6.198 51.257 1.00 49.02 119 PRO H O 1
ATOM 4210 N N . SER C 1 128 ? 15.452 -6.551 52.411 1.00 44.40 120 SER H N 1
ATOM 4211 C CA . SER C 1 128 ? 15.847 -7.843 52.950 1.00 45.26 120 SER H CA 1
ATOM 4212 C C . SER C 1 128 ? 15.360 -8.934 52.008 1.00 47.51 120 SER H C 1
ATOM 4213 O O . SER C 1 128 ? 14.269 -8.832 51.440 1.00 50.51 120 SER H O 1
ATOM 4216 N N . VAL C 1 129 ? 16.172 -9.972 51.825 1.00 47.16 121 VAL H N 1
ATOM 4217 C CA . VAL C 1 129 ? 15.827 -11.069 50.929 1.00 47.49 121 VAL H CA 1
ATOM 4218 C C . VAL C 1 129 ? 15.712 -12.343 51.749 1.00 47.64 121 VAL H C 1
ATOM 4219 O O . VAL C 1 129 ? 16.688 -12.780 52.368 1.00 50.55 121 VAL H O 1
ATOM 4223 N N . PHE C 1 130 ? 14.525 -12.942 51.741 1.00 44.50 122 PHE H N 1
ATOM 4224 C CA . PHE C 1 130 ? 14.268 -14.146 52.503 1.00 47.77 122 PHE H CA 1
ATOM 4225 C C . PHE C 1 130 ? 13.880 -15.283 51.566 1.00 50.35 122 PHE H C 1
ATOM 4226 O O . PHE C 1 130 ? 13.239 -15.051 50.534 1.00 52.02 122 PHE H O 1
ATOM 4234 N N . PRO C 1 131 ? 14.253 -16.517 51.889 1.00 48.95 123 PRO H N 1
ATOM 4235 C CA . PRO C 1 131 ? 13.943 -17.635 50.998 1.00 48.21 123 PRO H CA 1
ATOM 4236 C C . PRO C 1 131 ? 12.478 -18.032 51.081 1.00 48.67 123 PRO H C 1
ATOM 4237 O O . PRO C 1 131 ? 11.770 -17.747 52.048 1.00 50.11 123 PRO H O 1
ATOM 4241 N N . LEU C 1 132 ? 12.025 -18.681 50.011 1.00 47.08 124 LEU H N 1
ATOM 4242 C CA . LEU C 1 132 ? 10.716 -19.322 49.944 1.00 44.04 124 LEU H CA 1
ATOM 4243 C C . LEU C 1 132 ? 11.021 -20.760 49.545 1.00 47.55 124 LEU H C 1
ATOM 4244 O O . LEU C 1 132 ? 11.000 -21.095 48.359 1.00 49.26 124 LEU H O 1
ATOM 4249 N N . ALA C 1 133 ? 11.330 -21.598 50.539 1.00 49.07 125 ALA H N 1
ATOM 4250 C CA . ALA C 1 133 ? 11.856 -22.934 50.300 1.00 53.21 125 ALA H CA 1
ATOM 4251 C C . ALA C 1 133 ? 10.749 -23.890 49.856 1.00 56.62 125 ALA H C 1
ATOM 4252 O O . ALA C 1 133 ? 9.583 -23.715 50.224 1.00 58.46 125 ALA H O 1
ATOM 4254 N N . PRO C 1 134 ? 11.092 -24.913 49.047 1.00 58.08 126 PRO H N 1
ATOM 4255 C CA . PRO C 1 134 ? 10.157 -25.934 48.554 1.00 59.43 126 PRO H CA 1
ATOM 4256 C C . PRO C 1 134 ? 9.255 -26.525 49.637 1.00 61.50 126 PRO H C 1
ATOM 4257 O O . PRO C 1 134 ? 9.214 -27.747 49.787 1.00 64.28 126 PRO H O 1
ATOM 4261 N N . GLY C 1 142 ? 5.879 -34.160 41.781 1.00 55.15 134 GLY H N 1
ATOM 4262 C CA . GLY C 1 142 ? 6.268 -33.947 40.396 1.00 54.30 134 GLY H CA 1
ATOM 4263 C C . GLY C 1 142 ? 7.020 -32.648 40.157 1.00 52.98 134 GLY H C 1
ATOM 4264 O O . GLY C 1 142 ? 8.206 -32.654 39.827 1.00 52.44 134 GLY H O 1
ATOM 4265 N N . THR C 1 143 ? 6.324 -31.526 40.327 1.00 53.68 135 THR H N 1
ATOM 4266 C CA . THR C 1 143 ? 6.884 -30.198 40.107 1.00 53.67 135 THR H CA 1
ATOM 4267 C C . THR C 1 143 ? 6.911 -29.439 41.426 1.00 49.71 135 THR H C 1
ATOM 4268 O O . THR C 1 143 ? 5.883 -29.332 42.102 1.00 47.77 135 THR H O 1
ATOM 4272 N N . ALA C 1 144 ? 8.079 -28.908 41.781 1.00 47.65 136 ALA H N 1
ATOM 4273 C CA . ALA C 1 144 ? 8.272 -28.162 43.016 1.00 48.37 136 ALA H CA 1
ATOM 4274 C C . ALA C 1 144 ? 8.403 -26.673 42.727 1.00 48.99 136 ALA H C 1
ATOM 4275 O O . ALA C 1 144 ? 8.848 -26.267 41.648 1.00 51.39 136 ALA H O 1
ATOM 4277 N N . ALA C 1 145 ? 8.025 -25.861 43.713 1.00 45.91 137 ALA H N 1
ATOM 4278 C CA . ALA C 1 145 ? 8.049 -24.410 43.590 1.00 44.90 137 ALA H CA 1
ATOM 4279 C C . ALA C 1 145 ? 8.861 -23.812 44.729 1.00 44.33 137 ALA H C 1
ATOM 4280 O O . ALA C 1 145 ? 8.660 -24.168 45.894 1.00 43.93 137 ALA H O 1
ATOM 4282 N N . LEU C 1 146 ? 9.780 -22.910 44.391 1.00 43.90 138 LEU H N 1
ATOM 4283 C CA . LEU C 1 146 ? 10.555 -22.185 45.386 1.00 43.30 138 LEU H CA 1
ATOM 4284 C C . LEU C 1 146 ? 10.658 -20.733 44.946 1.00 42.00 138 LEU H C 1
ATOM 4285 O O . LEU C 1 146 ? 10.127 -20.340 43.902 1.00 41.11 138 LEU H O 1
ATOM 4290 N N . GLY C 1 147 ? 11.344 -19.925 45.742 1.00 41.33 139 GLY H N 1
ATOM 4291 C CA . GLY C 1 147 ? 11.471 -18.526 45.395 1.00 40.07 139 GLY H CA 1
ATOM 4292 C C . GLY C 1 147 ? 12.192 -17.715 46.443 1.00 40.26 139 GLY H C 1
ATOM 4293 O O . GLY C 1 147 ? 12.878 -18.252 47.314 1.00 37.84 139 GLY H O 1
ATOM 4294 N N . CYS C 1 148 ? 12.031 -16.400 46.326 1.00 42.97 140 CYS H N 1
ATOM 4295 C CA . CYS C 1 148 ? 12.669 -15.430 47.198 1.00 44.30 140 CYS H CA 1
ATOM 4296 C C . CYS C 1 148 ? 11.694 -14.306 47.497 1.00 41.05 140 CYS H C 1
ATOM 4297 O O . CYS C 1 148 ? 11.015 -13.809 46.594 1.00 42.51 140 CYS H O 1
ATOM 4300 N N . LEU C 1 149 ? 11.640 -13.904 48.760 1.00 38.33 141 LEU H N 1
ATOM 4301 C CA . LEU C 1 149 ? 10.856 -12.756 49.187 1.00 36.73 141 LEU H CA 1
ATOM 4302 C C . LEU C 1 149 ? 11.775 -11.542 49.305 1.00 42.03 141 LEU H C 1
ATOM 4303 O O . LEU C 1 149 ? 12.721 -11.552 50.098 1.00 45.36 141 LEU H O 1
ATOM 4308 N N . VAL C 1 150 ? 11.500 -10.505 48.512 1.00 43.28 142 VAL H N 1
ATOM 4309 C CA . VAL C 1 150 ? 12.259 -9.257 48.552 1.00 43.76 142 VAL H CA 1
ATOM 4310 C C . VAL C 1 150 ? 11.413 -8.197 49.249 1.00 44.63 142 VAL H C 1
ATOM 4311 O O . VAL C 1 150 ? 10.585 -7.534 48.614 1.00 45.80 142 VAL H O 1
ATOM 4315 N N . LYS C 1 151 ? 11.629 -8.010 50.551 1.00 43.88 143 LYS H N 1
ATOM 4316 C CA . LYS C 1 151 ? 10.706 -7.281 51.412 1.00 43.50 143 LYS H CA 1
ATOM 4317 C C . LYS C 1 151 ? 11.283 -5.949 51.875 1.00 43.28 143 LYS H C 1
ATOM 4318 O O . LYS C 1 151 ? 12.453 -5.867 52.270 1.00 43.92 143 LYS H O 1
ATOM 4324 N N . ASP C 1 152 ? 10.434 -4.917 51.847 1.00 42.85 144 ASP H N 1
ATOM 4325 C CA . ASP C 1 152 ? 10.724 -3.610 52.426 1.00 45.89 144 ASP H CA 1
ATOM 4326 C C . ASP C 1 152 ? 11.877 -2.932 51.696 1.00 48.89 144 ASP H C 1
ATOM 4327 O O . ASP C 1 152 ? 13.030 -2.992 52.136 1.00 51.69 144 ASP H O 1
ATOM 4332 N N . TYR C 1 153 ? 11.574 -2.292 50.570 1.00 48.34 145 TYR H N 1
ATOM 4333 C CA . TYR C 1 153 ? 12.546 -1.472 49.868 1.00 49.25 145 TYR H CA 1
ATOM 4334 C C . TYR C 1 153 ? 11.846 -0.234 49.340 1.00 50.62 145 TYR H C 1
ATOM 4335 O O . TYR C 1 153 ? 10.618 -0.186 49.228 1.00 51.33 145 TYR H O 1
ATOM 4344 N N . PHE C 1 154 ? 12.650 0.783 49.038 1.00 50.24 146 PHE H N 1
ATOM 4345 C CA . PHE C 1 154 ? 12.149 2.010 48.445 1.00 49.14 146 PHE H CA 1
ATOM 4346 C C . PHE C 1 154 ? 13.331 2.741 47.841 1.00 49.76 146 PHE H C 1
ATOM 4347 O O . PHE C 1 154 ? 14.417 2.722 48.434 1.00 48.44 146 PHE H O 1
ATOM 4355 N N . PRO C 1 155 ? 13.181 3.355 46.659 1.00 53.31 147 PRO H N 1
ATOM 4356 C CA . PRO C 1 155 ? 11.964 3.232 45.853 1.00 50.86 147 PRO H CA 1
ATOM 4357 C C . PRO C 1 155 ? 12.031 2.039 44.913 1.00 47.74 147 PRO H C 1
ATOM 4358 O O . PRO C 1 155 ? 12.917 1.196 45.053 1.00 47.71 147 PRO H O 1
ATOM 4362 N N . GLU C 1 156 ? 11.095 1.960 43.977 1.00 47.61 148 GLU H N 1
ATOM 4363 C CA . GLU C 1 156 ? 11.237 1.011 42.889 1.00 49.19 148 GLU H CA 1
ATOM 4364 C C . GLU C 1 156 ? 12.437 1.407 42.024 1.00 49.83 148 GLU H C 1
ATOM 4365 O O . GLU C 1 156 ? 12.843 2.576 42.013 1.00 49.61 148 GLU H O 1
ATOM 4371 N N . PRO C 1 157 ? 13.044 0.448 41.296 1.00 48.40 149 PRO H N 1
ATOM 4372 C CA . PRO C 1 157 ? 12.701 -0.975 41.269 1.00 44.36 149 PRO H CA 1
ATOM 4373 C C . PRO C 1 157 ? 13.799 -1.901 41.786 1.00 43.59 149 PRO H C 1
ATOM 4374 O O . PRO C 1 157 ? 14.886 -1.447 42.141 1.00 43.05 149 PRO H O 1
ATOM 4378 N N . VAL C 1 158 ? 13.505 -3.201 41.820 1.00 46.23 150 VAL H N 1
ATOM 4379 C CA . VAL C 1 158 ? 14.509 -4.240 42.020 1.00 47.02 150 VAL H CA 1
ATOM 4380 C C . VAL C 1 158 ? 14.500 -5.157 40.808 1.00 47.08 150 VAL H C 1
ATOM 4381 O O . VAL C 1 158 ? 13.477 -5.325 40.138 1.00 44.57 150 VAL H O 1
ATOM 4385 N N . THR C 1 159 ? 15.652 -5.757 40.530 1.00 49.92 151 THR H N 1
ATOM 4386 C CA . THR C 1 159 ? 15.765 -6.816 39.540 1.00 49.22 151 THR H CA 1
ATOM 4387 C C . THR C 1 159 ? 16.081 -8.119 40.255 1.00 49.54 151 THR H C 1
ATOM 4388 O O . THR C 1 159 ? 16.825 -8.131 41.240 1.00 50.27 151 THR H O 1
ATOM 4392 N N . VAL C 1 160 ? 15.503 -9.213 39.771 1.00 49.04 152 VAL H N 1
ATOM 4393 C CA . VAL C 1 160 ? 15.766 -10.539 40.316 1.00 48.81 152 VAL H CA 1
ATOM 4394 C C . VAL C 1 160 ? 16.084 -11.482 39.167 1.00 47.93 152 VAL H C 1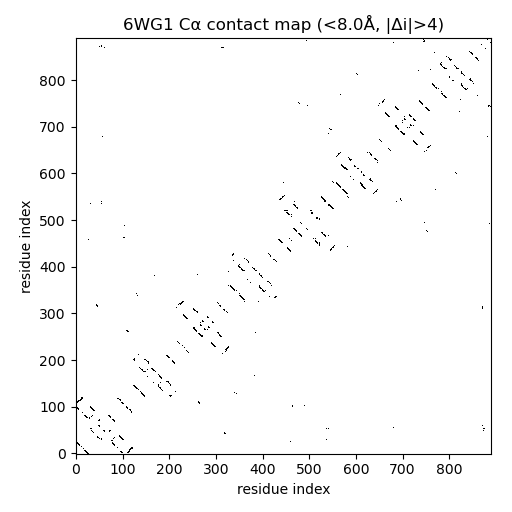
ATOM 4395 O O . VAL C 1 160 ? 15.307 -11.593 38.211 1.00 42.35 152 VAL H O 1
ATOM 4399 N N . SER C 1 161 ? 17.215 -12.165 39.269 1.00 51.34 153 SER H N 1
ATOM 4400 C CA . SER C 1 161 ? 17.584 -13.225 38.353 1.00 54.73 153 SER H CA 1
ATOM 4401 C C . SER C 1 161 ? 17.698 -14.527 39.132 1.00 53.90 153 SER H C 1
ATOM 4402 O O . SER C 1 161 ? 17.683 -14.541 40.365 1.00 53.63 153 SER H O 1
ATOM 4405 N N . TRP C 1 162 ? 17.826 -15.632 38.403 1.00 53.09 154 TRP H N 1
ATOM 4406 C CA . TRP C 1 162 ? 17.924 -16.951 39.015 1.00 53.14 154 TRP H CA 1
ATOM 4407 C C . TRP C 1 162 ? 19.123 -17.683 38.436 1.00 53.46 154 TRP H C 1
ATOM 4408 O O . TRP C 1 162 ? 19.192 -17.898 37.224 1.00 53.82 154 TRP H O 1
ATOM 4419 N N . ASN C 1 163 ? 20.058 -18.066 39.306 1.00 57.60 155 ASN H N 1
ATOM 4420 C CA . ASN C 1 163 ? 21.313 -18.699 38.895 1.00 60.75 155 ASN H CA 1
ATOM 4421 C C . ASN C 1 163 ? 22.057 -17.827 37.881 1.00 61.65 155 ASN H C 1
ATOM 4422 O O . ASN C 1 163 ? 22.532 -18.301 36.847 1.00 62.92 155 ASN H O 1
ATOM 4427 N N . SER C 1 164 ? 22.139 -16.528 38.194 1.00 61.94 156 SER H N 1
ATOM 4428 C CA . SER C 1 164 ? 22.886 -15.543 37.404 1.00 62.10 156 SER H CA 1
ATOM 4429 C C . SER C 1 164 ? 22.437 -15.516 35.943 1.00 62.36 156 SER H C 1
ATOM 4430 O O . SER C 1 164 ? 23.252 -15.399 35.026 1.00 60.90 156 SER H O 1
ATOM 4433 N N . GLY C 1 165 ? 21.124 -15.606 35.726 1.00 60.95 157 GLY H N 1
ATOM 4434 C CA . GLY C 1 165 ? 20.559 -15.555 34.393 1.00 58.01 157 GLY H CA 1
ATOM 4435 C C . GLY C 1 165 ? 20.478 -16.885 33.676 1.00 57.15 157 GLY H C 1
ATOM 4436 O O . GLY C 1 165 ? 19.957 -16.934 32.552 1.00 56.16 157 GLY H O 1
ATOM 4437 N N . ALA C 1 166 ? 20.970 -17.963 34.282 1.00 56.88 158 ALA H N 1
ATOM 4438 C CA . ALA C 1 166 ? 20.953 -19.275 33.649 1.00 58.90 158 ALA H CA 1
ATOM 4439 C C . ALA C 1 166 ? 19.615 -19.983 33.789 1.00 61.31 158 ALA H C 1
ATOM 4440 O O . ALA C 1 166 ? 19.454 -21.085 33.252 1.00 63.85 158 ALA H O 1
ATOM 4442 N N . LEU C 1 167 ? 18.657 -19.383 34.492 1.00 59.79 159 LEU H N 1
ATOM 4443 C CA . LEU C 1 167 ? 17.378 -20.017 34.787 1.00 55.74 159 LEU H CA 1
ATOM 4444 C C . LEU C 1 167 ? 16.271 -19.014 34.506 1.00 53.96 159 LEU H C 1
ATOM 4445 O O . LEU C 1 167 ? 16.069 -18.075 35.283 1.00 55.80 159 LEU H O 1
ATOM 4450 N N . THR C 1 168 ? 15.559 -19.212 33.400 1.00 50.69 160 THR H N 1
ATOM 4451 C CA . THR C 1 168 ? 14.457 -18.341 33.018 1.00 45.32 160 THR H CA 1
ATOM 4452 C C . THR C 1 168 ? 13.128 -19.057 32.892 1.00 41.82 160 THR H C 1
ATOM 4453 O O . THR C 1 168 ? 12.089 -18.422 33.068 1.00 42.54 160 THR H O 1
ATOM 4457 N N . SER C 1 169 ? 13.130 -20.350 32.586 1.00 42.20 161 SER H N 1
ATOM 4458 C CA . SER C 1 169 ? 11.884 -21.076 32.385 1.00 43.40 161 SER H CA 1
ATOM 4459 C C . SER C 1 169 ? 11.167 -21.271 33.715 1.00 39.04 161 SER H C 1
ATOM 4460 O O . SER C 1 169 ? 11.768 -21.719 34.697 1.00 39.35 161 SER H O 1
ATOM 4463 N N . GLY C 1 170 ? 9.882 -20.934 33.746 1.00 34.59 162 GLY H N 1
ATOM 4464 C CA . GLY C 1 170 ? 9.085 -21.111 34.941 1.00 35.41 162 GLY H CA 1
ATOM 4465 C C . GLY C 1 170 ? 9.156 -19.977 35.939 1.00 36.58 162 GLY H C 1
ATOM 4466 O O . GLY C 1 170 ? 8.476 -20.046 36.972 1.00 36.00 162 GLY H O 1
ATOM 4467 N N . VAL C 1 171 ? 9.947 -18.941 35.669 1.00 35.69 163 VAL H N 1
ATOM 4468 C CA . VAL C 1 171 ? 10.103 -17.827 36.595 1.00 34.57 163 VAL H CA 1
ATOM 4469 C C . VAL C 1 171 ? 8.882 -16.925 36.519 1.00 34.68 163 VAL H C 1
ATOM 4470 O O . VAL C 1 171 ? 8.360 -16.639 35.435 1.00 35.84 163 VAL H O 1
ATOM 4474 N N . HIS C 1 172 ? 8.414 -16.486 37.681 1.00 34.64 164 HIS H N 1
ATOM 4475 C CA . HIS C 1 172 ? 7.398 -15.448 37.790 1.00 34.94 164 HIS H CA 1
ATOM 4476 C C . HIS C 1 172 ? 7.877 -14.473 38.851 1.00 40.77 164 HIS H C 1
ATOM 4477 O O . HIS C 1 172 ? 7.929 -14.817 40.038 1.00 45.56 164 HIS H O 1
ATOM 4484 N N . THR C 1 173 ? 8.230 -13.268 38.438 1.00 39.41 165 THR H N 1
ATOM 4485 C CA . THR C 1 173 ? 8.573 -12.203 39.371 1.00 40.55 165 THR H CA 1
ATOM 4486 C C . THR C 1 173 ? 7.385 -11.252 39.416 1.00 37.33 165 THR H C 1
ATOM 4487 O O . THR C 1 173 ? 7.055 -10.610 38.411 1.00 38.57 165 THR H O 1
ATOM 4491 N N . PHE C 1 174 ? 6.727 -11.193 40.574 1.00 33.26 166 PHE H N 1
ATOM 4492 C CA . PHE C 1 174 ? 5.450 -10.514 40.678 1.00 32.07 166 PHE H CA 1
ATOM 4493 C C . PHE C 1 174 ? 5.646 -9.006 40.710 1.00 32.13 166 PHE H C 1
ATOM 4494 O O . PHE C 1 174 ? 6.717 -8.518 41.075 1.00 33.25 166 PHE H O 1
ATOM 4502 N N . PRO C 1 175 ? 4.623 -8.246 40.318 1.00 30.83 167 PRO H N 1
ATOM 4503 C CA . PRO C 1 175 ? 4.672 -6.798 40.521 1.00 33.71 167 PRO H CA 1
ATOM 4504 C C . PRO C 1 175 ? 4.826 -6.469 41.997 1.00 38.73 167 PRO H C 1
ATOM 4505 O O . PRO C 1 175 ? 4.232 -7.117 42.863 1.00 41.85 167 PRO H O 1
ATOM 4509 N N . ALA C 1 176 ? 5.633 -5.451 42.272 1.00 38.75 168 ALA H N 1
ATOM 4510 C CA . ALA C 1 176 ? 5.765 -4.947 43.630 1.00 42.42 168 ALA H CA 1
ATOM 4511 C C . ALA C 1 176 ? 4.432 -4.415 44.137 1.00 44.15 168 ALA H C 1
ATOM 4512 O O . ALA C 1 176 ? 3.667 -3.791 43.397 1.00 46.10 168 ALA H O 1
ATOM 4514 N N . VAL C 1 177 ? 4.155 -4.677 45.408 1.00 44.40 169 VAL H N 1
ATOM 4515 C CA . VAL C 1 177 ? 3.009 -4.123 46.114 1.00 44.62 169 VAL H CA 1
ATOM 4516 C C . VAL C 1 177 ? 3.532 -3.138 47.151 1.00 47.66 169 VAL H C 1
ATOM 4517 O O . VAL C 1 177 ? 4.537 -3.403 47.819 1.00 46.52 169 VAL H O 1
ATOM 4521 N N . LEU C 1 178 ? 2.861 -1.996 47.274 1.00 50.84 170 LEU H N 1
ATOM 4522 C CA . LEU C 1 178 ? 3.225 -0.986 48.264 1.00 54.36 170 LEU H CA 1
ATOM 4523 C C . LEU C 1 178 ? 2.471 -1.274 49.557 1.00 57.10 170 LEU H C 1
ATOM 4524 O O . LEU C 1 178 ? 1.254 -1.064 49.636 1.00 57.80 170 LEU H O 1
ATOM 4529 N N . GLN C 1 179 ? 3.192 -1.751 50.570 1.00 57.27 171 GLN H N 1
ATOM 4530 C CA . GLN C 1 179 ? 2.592 -2.078 51.856 1.00 53.62 171 GLN H CA 1
ATOM 4531 C C . GLN C 1 179 ? 2.152 -0.812 52.593 1.00 53.84 171 GLN H C 1
ATOM 4532 O O . GLN C 1 179 ? 2.472 0.316 52.206 1.00 52.24 171 GLN H O 1
ATOM 4538 N N . SER C 1 180 ? 1.395 -1.020 53.680 1.00 54.61 172 SER H N 1
ATOM 4539 C CA . SER C 1 180 ? 1.097 0.071 54.605 1.00 55.80 172 SER H CA 1
ATOM 4540 C C . SER C 1 180 ? 2.370 0.656 55.191 1.00 58.69 172 SER H C 1
ATOM 4541 O O . SER C 1 180 ? 2.394 1.824 55.592 1.00 59.42 172 SER H O 1
ATOM 4544 N N . SER C 1 181 ? 3.426 -0.151 55.260 1.00 60.50 173 SER H N 1
ATOM 4545 C CA . SER C 1 181 ? 4.745 0.316 55.664 1.00 61.41 173 SER H CA 1
ATOM 4546 C C . SER C 1 181 ? 5.211 1.548 54.895 1.00 58.57 173 SER H C 1
ATOM 4547 O O . SER C 1 181 ? 6.084 2.271 55.382 1.00 55.62 173 SER H O 1
ATOM 4550 N N . GLY C 1 182 ? 4.652 1.814 53.713 1.00 61.37 174 GLY H N 1
ATOM 4551 C CA . GLY C 1 182 ? 5.199 2.807 52.815 1.00 60.29 174 GLY H CA 1
ATOM 4552 C C . GLY C 1 182 ? 6.319 2.298 51.940 1.00 59.22 174 GLY H C 1
ATOM 4553 O O . GLY C 1 182 ? 6.740 3.011 51.020 1.00 59.71 174 GLY H O 1
ATOM 4554 N N . LEU C 1 183 ? 6.813 1.088 52.192 1.00 55.59 175 LEU H N 1
ATOM 4555 C CA . LEU C 1 183 ? 7.865 0.460 51.413 1.00 52.56 175 LEU H CA 1
ATOM 4556 C C . LEU C 1 183 ? 7.277 -0.608 50.499 1.00 54.05 175 LEU H C 1
ATOM 4557 O O . LEU C 1 183 ? 6.170 -1.111 50.719 1.00 55.44 175 LEU H O 1
ATOM 4562 N N . TYR C 1 184 ? 8.038 -0.954 49.467 1.00 50.81 176 TYR H N 1
ATOM 4563 C CA . TYR C 1 184 ? 7.613 -1.947 48.494 1.00 46.16 176 TYR H CA 1
ATOM 4564 C C . TYR C 1 184 ? 8.038 -3.348 48.920 1.00 42.36 176 TYR H C 1
ATOM 4565 O O . TYR C 1 184 ? 9.009 -3.540 49.651 1.00 42.00 176 TYR H O 1
ATOM 4574 N N . SER C 1 185 ? 7.289 -4.336 48.437 1.00 40.70 177 SER H N 1
ATOM 4575 C CA . SER C 1 185 ? 7.630 -5.737 48.629 1.00 41.46 177 SER H CA 1
ATOM 4576 C C . SER C 1 185 ? 7.215 -6.530 47.394 1.00 38.73 177 SER H C 1
ATOM 4577 O O . SER C 1 185 ? 6.194 -6.229 46.770 1.00 34.99 177 SER H O 1
ATOM 4580 N N . LEU C 1 186 ? 8.010 -7.543 47.049 1.00 37.97 178 LEU H N 1
ATOM 4581 C CA . LEU C 1 186 ? 7.602 -8.522 46.052 1.00 37.47 178 LEU H CA 1
ATOM 4582 C C . LEU C 1 186 ? 8.253 -9.862 46.362 1.00 37.78 178 LEU H C 1
ATOM 4583 O O . LEU C 1 186 ? 9.092 -9.985 47.258 1.00 36.16 178 LEU H O 1
ATOM 4588 N N . SER C 1 187 ? 7.862 -10.868 45.580 1.00 39.72 179 SER H N 1
ATOM 4589 C CA . SER C 1 187 ? 8.492 -12.179 45.592 1.00 39.73 179 SER H CA 1
ATOM 4590 C C . SER C 1 187 ? 8.722 -12.634 44.160 1.00 36.01 179 SER H C 1
ATOM 4591 O O . SER C 1 187 ? 8.004 -12.234 43.241 1.00 35.12 179 SER H O 1
ATOM 4594 N N . SER C 1 188 ? 9.754 -13.452 43.977 1.00 36.33 180 SER H N 1
ATOM 4595 C CA . SER C 1 188 ? 10.067 -14.075 42.698 1.00 35.38 180 SER H CA 1
ATOM 4596 C C . SER C 1 188 ? 10.063 -15.582 42.902 1.00 35.94 180 SER H C 1
ATOM 4597 O O . SER C 1 188 ? 10.767 -16.088 43.782 1.00 36.64 180 SER H O 1
ATOM 4600 N N . VAL C 1 189 ? 9.267 -16.293 42.099 1.00 33.60 181 VAL H N 1
ATOM 4601 C CA . VAL C 1 189 ? 9.107 -17.734 42.231 1.00 34.72 181 VAL H CA 1
ATOM 4602 C C . VAL C 1 189 ? 9.524 -18.406 40.932 1.00 36.24 181 VAL H C 1
ATOM 4603 O O . VAL C 1 189 ? 9.530 -17.802 39.856 1.00 36.77 181 VAL H O 1
ATOM 4607 N N . VAL C 1 190 ? 9.857 -19.688 41.046 1.00 36.83 182 VAL H N 1
ATOM 4608 C CA . VAL C 1 190 ? 10.190 -20.517 39.896 1.00 40.65 182 VAL H CA 1
ATOM 4609 C C . VAL C 1 190 ? 9.734 -21.939 40.196 1.00 41.31 182 VAL H C 1
ATOM 4610 O O . VAL C 1 190 ? 9.814 -22.400 41.339 1.00 41.60 182 VAL H O 1
ATOM 4614 N N . THR C 1 191 ? 9.223 -22.625 39.176 1.00 42.81 183 THR H N 1
ATOM 4615 C CA . THR C 1 191 ? 8.888 -24.041 39.284 1.00 44.11 183 THR H CA 1
ATOM 4616 C C . THR C 1 191 ? 10.002 -24.874 38.658 1.00 45.22 183 THR H C 1
ATOM 4617 O O . THR C 1 191 ? 10.439 -24.597 37.536 1.00 47.02 183 THR H O 1
ATOM 4621 N N . VAL C 1 192 ? 10.460 -25.882 39.395 1.00 45.59 184 VAL H N 1
ATOM 4622 C CA . VAL C 1 192 ? 11.590 -26.720 39.002 1.00 47.06 184 VAL H CA 1
ATOM 4623 C C . VAL C 1 192 ? 11.194 -28.177 39.205 1.00 53.00 184 VAL H C 1
ATOM 4624 O O . VAL C 1 192 ? 10.270 -28.482 39.976 1.00 55.96 184 VAL H O 1
ATOM 4628 N N . PRO C 1 193 ? 11.874 -29.104 38.527 1.00 54.13 185 PRO H N 1
ATOM 4629 C CA . PRO C 1 193 ? 11.582 -30.527 38.748 1.00 55.20 185 PRO H CA 1
ATOM 4630 C C . PRO C 1 193 ? 11.916 -30.940 40.173 1.00 59.43 185 PRO H C 1
ATOM 4631 O O . PRO C 1 193 ? 12.947 -30.549 40.726 1.00 60.35 185 PRO H O 1
ATOM 4635 N N . SER C 1 194 ? 11.024 -31.740 40.768 1.00 60.40 186 SER H N 1
ATOM 4636 C CA . SER C 1 194 ? 11.273 -32.264 42.109 1.00 60.56 186 SER H CA 1
ATOM 4637 C C . SER C 1 194 ? 12.549 -33.095 42.158 1.00 62.65 186 SER H C 1
ATOM 4638 O O . SER C 1 194 ? 13.180 -33.204 43.216 1.00 61.85 186 SER H O 1
ATOM 4641 N N . SER C 1 195 ? 12.946 -33.682 41.026 1.00 65.31 187 SER H N 1
ATOM 4642 C CA . SER C 1 195 ? 14.130 -34.533 40.989 1.00 68.00 187 SER H CA 1
ATOM 4643 C C . SER C 1 195 ? 15.412 -33.739 41.202 1.00 70.98 187 SER H C 1
ATOM 4644 O O . SER C 1 195 ? 16.416 -34.297 41.662 1.00 70.95 187 SER H O 1
ATOM 4647 N N . SER C 1 196 ? 15.402 -32.447 40.872 1.00 72.54 188 SER H N 1
ATOM 4648 C CA . SER C 1 196 ? 16.605 -31.627 40.922 1.00 74.53 188 SER H CA 1
ATOM 4649 C C . SER C 1 196 ? 16.953 -31.151 42.326 1.00 77.20 188 SER H C 1
ATOM 4650 O O . SER C 1 196 ? 18.060 -30.640 42.527 1.00 78.46 188 SER H O 1
ATOM 4653 N N . LEU C 1 197 ? 16.048 -31.301 43.292 1.00 77.79 189 LEU H N 1
ATOM 4654 C CA . LEU C 1 197 ? 16.305 -30.812 44.640 1.00 79.33 189 LEU H CA 1
ATOM 4655 C C . LEU C 1 197 ? 17.419 -31.623 45.292 1.00 83.34 189 LEU H C 1
ATOM 4656 O O . LEU C 1 197 ? 17.392 -32.857 45.288 1.00 85.67 189 LEU H O 1
ATOM 4661 N N . GLY C 1 198 ? 18.408 -30.928 45.842 1.00 84.49 190 GLY H N 1
ATOM 4662 C CA . GLY C 1 198 ? 19.551 -31.576 46.436 1.00 87.94 190 GLY H CA 1
ATOM 4663 C C . GLY C 1 198 ? 20.734 -31.761 45.509 1.00 91.12 190 GLY H C 1
ATOM 4664 O O . GLY C 1 198 ? 21.864 -31.886 45.990 1.00 94.53 190 GLY H O 1
ATOM 4665 N N . THR C 1 199 ? 20.509 -31.797 44.195 1.00 90.59 191 THR H N 1
ATOM 4666 C CA . THR C 1 199 ? 21.589 -31.916 43.219 1.00 91.71 191 THR H CA 1
ATOM 4667 C C . THR C 1 199 ? 21.859 -30.625 42.457 1.00 89.74 191 THR H C 1
ATOM 4668 O O . THR C 1 199 ? 22.998 -30.384 42.049 1.00 90.38 191 THR H O 1
ATOM 4672 N N . GLN C 1 200 ? 20.849 -29.782 42.273 1.00 86.31 192 GLN H N 1
ATOM 4673 C CA . GLN C 1 200 ? 20.998 -28.498 41.601 1.00 82.13 192 GLN H CA 1
ATOM 4674 C C . GLN C 1 200 ? 20.753 -27.379 42.604 1.00 78.23 192 GLN H C 1
ATOM 4675 O O . GLN C 1 200 ? 19.780 -27.422 43.366 1.00 77.57 192 GLN H O 1
ATOM 4681 N N . THR C 1 201 ? 21.638 -26.386 42.608 1.00 75.75 193 THR H N 1
ATOM 4682 C CA . THR C 1 201 ? 21.515 -25.247 43.507 1.00 72.49 193 THR H CA 1
ATOM 4683 C C . THR C 1 201 ? 20.756 -24.119 42.819 1.00 68.49 193 THR H C 1
ATOM 4684 O O . THR C 1 201 ? 20.887 -23.913 41.608 1.00 67.48 193 THR H O 1
ATOM 4688 N N . TYR C 1 202 ? 19.959 -23.390 43.600 1.00 64.96 194 TYR H N 1
ATOM 4689 C CA . TYR C 1 202 ? 19.098 -22.330 43.082 1.00 60.18 194 TYR H CA 1
ATOM 4690 C C . TYR C 1 202 ? 19.374 -21.042 43.850 1.00 59.29 194 TYR H C 1
ATOM 4691 O O . TYR C 1 202 ? 19.101 -20.962 45.052 1.00 57.84 194 TYR H O 1
ATOM 4700 N N . ILE C 1 203 ? 19.918 -20.041 43.156 1.00 59.72 195 ILE H N 1
ATOM 4701 C CA . ILE C 1 203 ? 20.272 -18.749 43.734 1.00 58.69 195 ILE H CA 1
ATOM 4702 C C . ILE C 1 203 ? 19.382 -17.687 43.109 1.00 54.34 195 ILE H C 1
ATOM 4703 O O . ILE C 1 203 ? 19.200 -17.665 41.889 1.00 51.92 195 ILE H O 1
ATOM 4708 N N . CYS C 1 204 ? 18.847 -16.793 43.934 1.00 54.41 196 CYS H N 1
ATOM 4709 C CA . CYS C 1 204 ? 18.151 -15.614 43.436 1.00 53.99 196 CYS H CA 1
ATOM 4710 C C . CYS C 1 204 ? 19.058 -14.401 43.616 1.00 54.42 196 CYS H C 1
ATOM 4711 O O . CYS C 1 204 ? 19.512 -14.112 44.729 1.00 51.88 196 CYS H O 1
ATOM 4714 N N . ASN C 1 205 ? 19.342 -13.717 42.513 1.00 55.53 197 ASN H N 1
ATOM 4715 C CA . ASN C 1 205 ? 20.227 -12.556 42.501 1.00 55.17 197 ASN H CA 1
ATOM 4716 C C . ASN C 1 205 ? 19.351 -11.310 42.493 1.00 54.06 197 ASN H C 1
ATOM 4717 O O . ASN C 1 205 ? 18.781 -10.945 41.462 1.00 56.03 197 ASN H O 1
ATOM 4722 N N . VAL C 1 206 ? 19.244 -10.665 43.643 1.00 50.82 198 VAL H N 1
ATOM 4723 C CA . VAL C 1 206 ? 18.447 -9.457 43.807 1.00 48.84 198 VAL H CA 1
ATOM 4724 C C . VAL C 1 206 ? 19.378 -8.259 43.740 1.00 50.79 198 VAL H C 1
ATOM 4725 O O . VAL C 1 206 ? 20.520 -8.323 44.211 1.00 56.77 198 VAL H O 1
ATOM 4729 N N . ASN C 1 207 ? 18.901 -7.164 43.156 1.00 47.61 199 ASN H N 1
ATOM 4730 C CA . ASN C 1 207 ? 19.669 -5.929 43.161 1.00 49.34 199 ASN H CA 1
ATOM 4731 C C . ASN C 1 207 ? 18.725 -4.741 43.245 1.00 49.42 199 ASN H C 1
ATOM 4732 O O . ASN C 1 207 ? 17.735 -4.676 42.512 1.00 49.53 199 ASN H O 1
ATOM 4737 N N . HIS C 1 208 ? 19.034 -3.809 44.140 1.00 51.47 200 HIS H N 1
ATOM 4738 C CA . HIS C 1 208 ? 18.265 -2.582 44.328 1.00 51.47 200 HIS H CA 1
ATOM 4739 C C . HIS C 1 208 ? 19.255 -1.439 44.156 1.00 52.09 200 HIS H C 1
ATOM 4740 O O . HIS C 1 208 ? 19.878 -0.989 45.122 1.00 51.32 200 HIS H O 1
ATOM 4747 N N . LYS C 1 209 ? 19.401 -0.984 42.914 1.00 54.04 201 LYS H N 1
ATOM 4748 C CA . LYS C 1 209 ? 20.404 0.030 42.605 1.00 55.90 201 LYS H CA 1
ATOM 4749 C C . LYS C 1 209 ? 20.247 1.321 43.404 1.00 54.85 201 LYS H C 1
ATOM 4750 O O . LYS C 1 209 ? 21.281 1.900 43.783 1.00 53.13 201 LYS H O 1
ATOM 4753 N N . PRO C 1 210 ? 19.039 1.831 43.685 1.00 54.61 202 PRO H N 1
ATOM 4754 C CA . PRO C 1 210 ? 18.955 3.070 44.481 1.00 57.12 202 PRO H CA 1
ATOM 4755 C C . PRO C 1 210 ? 19.642 2.982 45.832 1.00 59.52 202 PRO H C 1
ATOM 4756 O O . PRO C 1 210 ? 20.149 3.998 46.321 1.00 63.59 202 PRO H O 1
ATOM 4760 N N . SER C 1 211 ? 19.692 1.799 46.443 1.00 58.43 203 SER H N 1
ATOM 4761 C CA . SER C 1 211 ? 20.364 1.603 47.721 1.00 58.76 203 SER H CA 1
ATOM 4762 C C . SER C 1 211 ? 21.676 0.842 47.582 1.00 60.62 203 SER H C 1
ATOM 4763 O O . SER C 1 211 ? 22.296 0.508 48.597 1.00 60.84 203 SER H O 1
ATOM 4766 N N . ASN C 1 212 ? 22.100 0.547 46.351 1.00 61.24 204 ASN H N 1
ATOM 4767 C CA . ASN C 1 212 ? 23.336 -0.191 46.085 1.00 64.15 204 ASN H CA 1
ATOM 4768 C C . ASN C 1 212 ? 23.351 -1.548 46.792 1.00 64.01 204 ASN H C 1
ATOM 4769 O O . ASN C 1 212 ? 24.398 -2.024 47.237 1.00 64.28 204 ASN H O 1
ATOM 4774 N N . THR C 1 213 ? 22.180 -2.180 46.883 1.00 62.19 205 THR H N 1
ATOM 4775 C CA . THR C 1 213 ? 22.034 -3.474 47.542 1.00 62.17 205 THR H CA 1
ATOM 4776 C C . THR C 1 213 ? 22.168 -4.608 46.530 1.00 61.21 205 THR H C 1
ATOM 4777 O O . THR C 1 213 ? 21.529 -4.588 45.472 1.00 58.14 205 THR H O 1
ATOM 4781 N N . LYS C 1 214 ? 22.982 -5.605 46.874 1.00 63.09 206 LYS H N 1
ATOM 4782 C CA . LYS C 1 214 ? 23.266 -6.744 46.006 1.00 65.43 206 LYS H CA 1
ATOM 4783 C C . LYS C 1 214 ? 23.284 -7.990 46.880 1.00 68.81 206 LYS H C 1
ATOM 4784 O O . LYS C 1 214 ? 24.211 -8.184 47.670 1.00 71.22 206 LYS H O 1
ATOM 4790 N N . VAL C 1 215 ? 22.257 -8.824 46.758 1.00 67.95 207 VAL H N 1
ATOM 4791 C CA . VAL C 1 215 ? 22.112 -10.020 47.578 1.00 66.25 207 VAL H CA 1
ATOM 4792 C C . VAL C 1 215 ? 21.962 -11.215 46.651 1.00 68.50 207 VAL H C 1
ATOM 4793 O O . VAL C 1 215 ? 21.205 -11.159 45.675 1.00 64.28 207 VAL H O 1
ATOM 4797 N N . ASP C 1 216 ? 22.704 -12.282 46.938 1.00 74.25 208 ASP H N 1
ATOM 4798 C CA . ASP C 1 216 ? 22.579 -13.558 46.239 1.00 74.99 208 ASP H CA 1
ATOM 4799 C C . ASP C 1 216 ? 22.214 -14.588 47.305 1.00 75.48 208 ASP H C 1
ATOM 4800 O O . ASP C 1 216 ? 23.092 -15.149 47.963 1.00 77.74 2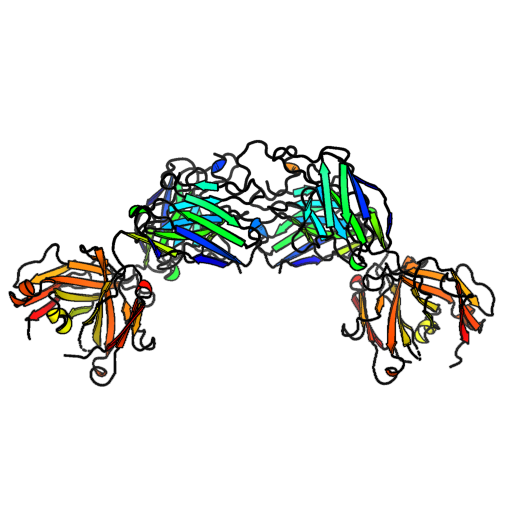08 ASP H O 1
ATOM 4805 N N . LYS C 1 217 ? 20.916 -14.825 47.484 1.00 70.37 209 LYS H N 1
ATOM 4806 C CA . LYS C 1 217 ? 20.414 -15.695 48.543 1.00 68.42 209 LYS H CA 1
ATOM 4807 C C . LYS C 1 217 ? 20.182 -17.096 47.990 1.00 66.64 209 LYS H C 1
ATOM 4808 O O . LYS C 1 217 ? 19.369 -17.283 47.080 1.00 66.06 209 LYS H O 1
ATOM 4814 N N . LYS C 1 218 ? 20.890 -18.075 48.546 1.00 66.65 210 LYS H N 1
ATOM 4815 C CA . LYS C 1 218 ? 20.700 -19.466 48.163 1.00 63.72 210 LYS H CA 1
ATOM 4816 C C . LYS C 1 218 ? 19.415 -19.996 48.782 1.00 63.34 210 LYS H C 1
ATOM 4817 O O . LYS C 1 218 ? 19.172 -19.827 49.981 1.00 61.35 210 LYS H O 1
ATOM 4821 N N . VAL C 1 219 ? 18.587 -20.626 47.961 1.00 64.51 211 VAL H N 1
ATOM 4822 C CA . VAL C 1 219 ? 17.361 -21.263 48.422 1.00 65.55 211 VAL H CA 1
ATOM 4823 C C . VAL C 1 219 ? 17.608 -22.763 48.450 1.00 69.76 211 VAL H C 1
ATOM 4824 O O . VAL C 1 219 ? 17.967 -23.365 47.429 1.00 70.40 211 VAL H O 1
ATOM 4828 N N . GLU C 1 220 ? 17.440 -23.359 49.625 1.00 73.33 212 GLU H N 1
ATOM 4829 C CA . GLU C 1 220 ? 17.685 -24.768 49.877 1.00 75.62 212 GLU H CA 1
ATOM 4830 C C . GLU C 1 220 ? 16.431 -25.405 50.455 1.00 74.82 212 GLU H C 1
ATOM 4831 O O . GLU C 1 220 ? 15.650 -24.734 51.132 1.00 73.04 212 GLU H O 1
ATOM 4837 N N . PRO C 1 221 ? 16.204 -26.702 50.194 1.00 76.36 213 PRO H N 1
ATOM 4838 C CA . PRO C 1 221 ? 15.061 -27.449 50.735 1.00 75.91 213 PRO H CA 1
ATOM 4839 C C . PRO C 1 221 ? 14.949 -27.378 52.259 1.00 75.61 213 PRO H C 1
ATOM 4840 O O . PRO C 1 221 ? 15.928 -27.118 52.962 1.00 75.96 213 PRO H O 1
ATOM 4844 N N . ASP D 2 1 ? -5.535 20.981 22.222 1.00 37.30 1 ASP L N 1
ATOM 4845 C CA . ASP D 2 1 ? -4.947 19.672 21.976 1.00 34.95 1 ASP L CA 1
ATOM 4846 C C . ASP D 2 1 ? -5.886 18.773 21.201 1.00 38.15 1 ASP L C 1
ATOM 4847 O O . ASP D 2 1 ? -7.108 18.924 21.267 1.00 37.49 1 ASP L O 1
ATOM 4852 N N . ILE D 2 2 ? -5.294 17.816 20.493 1.00 37.44 2 ILE L N 1
ATOM 4853 C CA . ILE D 2 2 ? -6.040 16.780 19.793 1.00 35.61 2 ILE L CA 1
ATOM 4854 C C . ILE D 2 2 ? -6.223 15.597 20.731 1.00 34.10 2 ILE L C 1
ATOM 4855 O O . ILE D 2 2 ? -5.246 15.061 21.270 1.00 33.11 2 ILE L O 1
ATOM 4860 N N . LEU D 2 3 ? -7.475 15.187 20.918 1.00 35.04 3 LEU L N 1
ATOM 4861 C CA . LEU D 2 3 ? -7.825 14.088 21.806 1.00 32.91 3 LEU L CA 1
ATOM 4862 C C . LEU D 2 3 ? -7.937 12.802 20.998 1.00 30.88 3 LEU L C 1
ATOM 4863 O O . LEU D 2 3 ? -8.543 12.790 19.923 1.00 34.21 3 LEU L O 1
ATOM 4868 N N . MET D 2 4 ? -7.339 11.730 21.504 1.00 29.62 4 MET L N 1
ATOM 4869 C CA . MET D 2 4 ? -7.414 10.413 20.880 1.00 28.44 4 MET L CA 1
ATOM 4870 C C . MET D 2 4 ? -8.237 9.508 21.785 1.00 32.07 4 MET L C 1
ATOM 4871 O O . MET D 2 4 ? -7.820 9.193 22.905 1.00 32.46 4 MET L O 1
ATOM 4876 N N . THR D 2 5 ? -9.408 9.091 21.298 1.00 34.03 5 THR L N 1
ATOM 4877 C CA . THR D 2 5 ? -10.355 8.295 22.072 1.00 32.70 5 THR L CA 1
ATOM 4878 C C . THR D 2 5 ? -10.395 6.881 21.504 1.00 31.80 5 THR L C 1
ATOM 4879 O O . THR D 2 5 ? -10.959 6.656 20.431 1.00 31.69 5 THR L O 1
ATOM 4883 N N . GLN D 2 6 ? -9.800 5.933 22.225 1.00 32.58 6 GLN L N 1
ATOM 4884 C CA . GLN D 2 6 ? -9.840 4.529 21.844 1.00 33.93 6 GLN L CA 1
ATOM 4885 C C . GLN D 2 6 ? -11.036 3.830 22.484 1.00 37.04 6 GLN L C 1
ATOM 4886 O O . GLN D 2 6 ? -11.354 4.063 23.652 1.00 39.07 6 GLN L O 1
ATOM 4892 N N . THR D 2 7 ? -11.703 2.977 21.704 1.00 38.05 7 THR L N 1
ATOM 4893 C CA . THR D 2 7 ? -12.779 2.113 22.182 1.00 42.29 7 THR L CA 1
ATOM 4894 C C . THR D 2 7 ? -12.579 0.747 21.538 1.00 42.89 7 THR L C 1
ATOM 4895 O O . THR D 2 7 ? -12.233 0.670 20.348 1.00 40.55 7 THR L O 1
ATOM 4899 N N . PRO D 2 8 ? -12.747 -0.347 22.302 1.00 41.72 8 PRO L N 1
ATOM 4900 C CA . PRO D 2 8 ? -12.954 -0.324 23.752 1.00 42.13 8 PRO L CA 1
ATOM 4901 C C . PRO D 2 8 ? -11.650 -0.105 24.516 1.00 40.53 8 PRO L C 1
ATOM 4902 O O . PRO D 2 8 ? -10.577 -0.160 23.913 1.00 39.52 8 PRO L O 1
ATOM 4906 N N . LEU D 2 9 ? -11.745 0.147 25.825 1.00 41.15 9 LEU L N 1
ATOM 4907 C CA . LEU D 2 9 ? -10.555 0.336 26.653 1.00 41.57 9 LEU L CA 1
ATOM 4908 C C . LEU D 2 9 ? -9.905 -0.985 27.034 1.00 38.20 9 LEU L C 1
ATOM 4909 O O . LEU D 2 9 ? -8.715 -1.012 27.374 1.00 35.55 9 LEU L O 1
ATOM 4914 N N . SER D 2 10 ? -10.665 -2.071 26.996 1.00 38.65 10 SER L N 1
ATOM 4915 C CA . SER D 2 10 ? -10.149 -3.403 27.260 1.00 39.65 10 SER L CA 1
ATOM 4916 C C . SER D 2 10 ? -10.950 -4.369 26.404 1.00 39.68 10 SER L C 1
ATOM 4917 O O . SER D 2 10 ? -12.037 -4.045 25.927 1.00 38.68 10 SER L O 1
ATOM 4920 N N . LEU D 2 11 ? -10.399 -5.558 26.193 1.00 40.62 11 LEU L N 1
ATOM 4921 C CA . LEU D 2 11 ? -11.098 -6.553 25.399 1.00 41.84 11 LEU L CA 1
ATOM 4922 C C . LEU D 2 11 ? -10.527 -7.924 25.723 1.00 41.22 11 LEU L C 1
ATOM 4923 O O . LEU D 2 11 ? -9.363 -8.040 26.121 1.00 42.16 11 LEU L O 1
ATOM 4928 N N . SER D 2 12 ? -11.362 -8.952 25.588 1.00 37.87 12 SER L N 1
ATOM 4929 C CA . SER D 2 12 ? -10.958 -10.340 25.794 1.00 41.30 12 SER L CA 1
ATOM 4930 C C . SER D 2 12 ? -11.394 -11.122 24.562 1.00 43.25 12 SER L C 1
ATOM 4931 O O . SER D 2 12 ? -12.597 -11.257 24.314 1.00 46.99 12 SER L O 1
ATOM 4934 N N . VAL D 2 13 ? -10.427 -11.610 23.775 1.00 40.97 13 VAL L N 1
ATOM 4935 C CA . VAL D 2 13 ? -10.711 -12.271 22.504 1.00 39.50 13 VAL L CA 1
ATOM 4936 C C . VAL D 2 13 ? -10.344 -13.741 22.591 1.00 40.92 13 VAL L C 1
ATOM 4937 O O . VAL D 2 13 ? -9.296 -14.100 23.138 1.00 37.14 13 VAL L O 1
ATOM 4941 N N . THR D 2 14 ? -11.192 -14.584 22.023 1.00 48.35 14 THR L N 1
ATOM 4942 C CA . THR D 2 14 ? -10.830 -15.979 21.840 1.00 52.80 14 THR L CA 1
ATOM 4943 C C . THR D 2 14 ? -9.728 -16.080 20.792 1.00 51.89 14 THR L C 1
ATOM 4944 O O . THR D 2 14 ? -9.839 -15.462 19.726 1.00 51.57 14 THR L O 1
ATOM 4948 N N . PRO D 2 15 ? -8.651 -16.817 21.062 1.00 53.82 15 PRO L N 1
ATOM 4949 C CA . PRO D 2 15 ? -7.560 -16.917 20.087 1.00 53.97 15 PRO L CA 1
ATOM 4950 C C . PRO D 2 15 ? -8.049 -17.539 18.789 1.00 55.17 15 PRO L C 1
ATOM 4951 O O . PRO D 2 15 ? -8.871 -18.458 18.786 1.00 56.70 15 PRO L O 1
ATOM 4955 N N . GLY D 2 16 ? -7.542 -17.008 17.678 1.00 55.06 16 GLY L N 1
ATOM 4956 C CA . GLY D 2 16 ? -7.998 -17.352 16.357 1.00 55.76 16 GLY L CA 1
ATOM 4957 C C . GLY D 2 16 ? -9.043 -16.403 15.806 1.00 54.59 16 GLY L C 1
ATOM 4958 O O . GLY D 2 16 ? -9.105 -16.205 14.589 1.00 55.72 16 GLY L O 1
ATOM 4959 N N . GLN D 2 17 ? -9.862 -15.808 16.680 1.00 53.57 17 GLN L N 1
ATOM 4960 C CA . GLN D 2 17 ? -10.877 -14.852 16.273 1.00 52.54 17 GLN L CA 1
ATOM 4961 C C . GLN D 2 17 ? -10.255 -13.473 16.058 1.00 48.54 17 GLN L C 1
ATOM 4962 O O . GLN D 2 17 ? -9.224 -13.149 16.654 1.00 48.09 17 GLN L O 1
ATOM 4968 N N . PRO D 2 18 ? -10.858 -12.646 15.208 1.00 45.27 18 PRO L N 1
ATOM 4969 C CA . PRO D 2 18 ? -10.310 -11.307 14.977 1.00 43.75 18 PRO L CA 1
ATOM 4970 C C . PRO D 2 18 ? -10.584 -10.376 16.147 1.00 45.35 18 PRO L C 1
ATOM 4971 O O . PRO D 2 18 ? -11.421 -10.640 17.014 1.00 46.13 18 PRO L O 1
ATOM 4975 N N . ALA D 2 19 ? -9.832 -9.274 16.167 1.00 44.59 19 ALA L N 1
ATOM 4976 C CA . ALA D 2 19 ? -10.016 -8.191 17.123 1.00 40.95 19 ALA L CA 1
ATOM 4977 C C . ALA D 2 19 ? -9.887 -6.872 16.380 1.00 41.07 19 ALA L C 1
ATOM 4978 O O . ALA D 2 19 ? -9.052 -6.742 15.482 1.00 40.20 19 ALA L O 1
ATOM 4980 N N . SER D 2 20 ? -10.715 -5.898 16.750 1.00 42.49 20 SER L N 1
ATOM 4981 C CA . SER D 2 20 ? -10.702 -4.588 16.112 1.00 44.31 20 SER L CA 1
ATOM 4982 C C . SER D 2 20 ? -10.716 -3.508 17.184 1.00 40.79 20 SER L C 1
ATOM 4983 O O . SER D 2 20 ? -11.505 -3.583 18.132 1.00 41.13 20 SER L O 1
ATOM 4986 N N . ILE D 2 21 ? -9.837 -2.515 17.038 1.00 36.71 21 ILE L N 1
ATOM 4987 C CA . ILE D 2 21 ? -9.682 -1.428 18.001 1.00 35.49 21 ILE L CA 1
ATOM 4988 C C . ILE D 2 21 ? -9.849 -0.105 17.268 1.00 37.55 21 ILE L C 1
ATOM 4989 O O . ILE D 2 21 ? -9.147 0.160 16.287 1.00 40.51 21 ILE L O 1
ATOM 4994 N N . SER D 2 22 ? -10.758 0.732 17.756 1.00 39.67 22 SER L N 1
ATOM 4995 C CA . SER D 2 22 ? -11.092 1.991 17.106 1.00 38.99 22 SER L CA 1
ATOM 4996 C C . SER D 2 22 ? -10.372 3.151 17.780 1.00 35.20 22 SER L C 1
ATOM 4997 O O . SER D 2 22 ? -10.288 3.219 19.010 1.00 36.02 22 SER L O 1
ATOM 5000 N N . CYS D 2 23 ? -9.859 4.065 16.966 1.00 34.42 23 CYS L N 1
ATOM 5001 C CA . CYS D 2 23 ? -9.262 5.309 17.434 1.00 35.01 23 CYS L CA 1
ATOM 5002 C C . CYS D 2 23 ? -9.970 6.465 16.742 1.00 33.16 23 CYS L C 1
ATOM 5003 O O . CYS D 2 23 ? -10.070 6.487 15.509 1.00 33.06 23 CYS L O 1
ATOM 5006 N N . LYS D 2 24 ? -10.477 7.405 17.535 1.00 29.00 24 LYS L N 1
ATOM 5007 C CA . LYS D 2 24 ? -11.159 8.588 17.032 1.00 30.75 24 LYS L CA 1
ATOM 5008 C C . LYS D 2 24 ? -10.394 9.811 17.513 1.00 31.42 24 LYS L C 1
ATOM 5009 O O . LYS D 2 24 ? -10.155 9.962 18.716 1.00 31.95 24 LYS L O 1
ATOM 5015 N N . SER D 2 25 ? -9.989 10.664 16.576 1.00 31.10 25 SER L N 1
ATOM 5016 C CA . SER D 2 25 ? -9.290 11.902 16.888 1.00 31.05 25 SER L CA 1
ATOM 5017 C C . SER D 2 25 ? -10.260 13.072 16.812 1.00 31.73 25 SER L C 1
ATOM 5018 O O . SER D 2 25 ? -11.170 13.085 15.980 1.00 28.39 25 SER L O 1
ATOM 5021 N N . SER D 2 26 ? -10.062 14.056 17.692 1.00 33.64 26 SER L N 1
ATOM 5022 C CA . SER D 2 26 ? -10.914 15.237 17.691 1.00 34.47 26 SER L CA 1
ATOM 5023 C C . SER D 2 26 ? -10.680 16.134 16.482 1.00 35.79 26 SER L C 1
ATOM 5024 O O . SER D 2 26 ? -11.503 17.017 16.226 1.00 38.61 26 SER L O 1
ATOM 5027 N N . GLN D 2 27 ? -9.593 15.930 15.737 1.00 33.56 27 GLN L N 1
ATOM 5028 C CA . GLN D 2 27 ? -9.305 16.718 14.549 1.00 36.04 27 GLN L CA 1
ATOM 5029 C C . GLN D 2 27 ? -8.703 15.823 13.476 1.00 34.09 27 GLN L C 1
ATOM 5030 O O . GLN D 2 27 ? -8.160 14.751 13.760 1.00 32.07 27 GLN L O 1
ATOM 5036 N N . SER D 2 28 A -8.793 16.291 12.234 1.00 34.89 27 SER L N 1
ATOM 5037 C CA . SER D 2 28 A -8.232 15.555 11.109 1.00 32.70 27 SER L CA 1
ATOM 5038 C C . SER D 2 28 A -6.724 15.425 11.248 1.00 27.55 27 SER L C 1
ATOM 5039 O O . SER D 2 28 A -6.038 16.362 11.659 1.00 26.98 27 SER L O 1
ATOM 5042 N N . LEU D 2 29 B -6.205 14.253 10.898 1.00 30.37 27 LEU L N 1
ATOM 5043 C CA . LEU D 2 29 B -4.771 14.006 10.919 1.00 27.13 27 LEU L CA 1
ATOM 5044 C C . LEU D 2 29 B -4.151 14.027 9.520 1.00 23.93 27 LEU L C 1
ATOM 5045 O O . LEU D 2 29 B -2.993 13.622 9.354 1.00 22.07 27 LEU L O 1
ATOM 5050 N N . LEU D 2 30 C -4.883 14.518 8.520 1.00 25.40 27 LEU L N 1
ATOM 5051 C CA . LEU D 2 30 C -4.352 14.666 7.168 1.00 25.49 27 LEU L CA 1
ATOM 5052 C C . LEU D 2 30 C -3.503 15.931 7.058 1.00 27.04 27 LEU L C 1
ATOM 5053 O O . LEU D 2 30 C -3.922 17.009 7.495 1.00 31.00 27 LEU L O 1
ATOM 5058 N N . ASP D 2 31 D -2.310 15.800 6.481 1.00 24.48 27 ASP L N 1
ATOM 5059 C CA . ASP D 2 31 D -1.406 16.923 6.267 1.00 27.18 27 ASP L CA 1
ATOM 5060 C C . ASP D 2 31 D -1.387 17.353 4.799 1.00 25.51 27 ASP L C 1
ATOM 5061 O O . ASP D 2 31 D -1.929 16.681 3.915 1.00 25.72 27 ASP L O 1
ATOM 5066 N N . ASN D 2 32 E -0.732 18.493 4.549 1.00 23.09 27 ASN L N 1
ATOM 5067 C CA . ASN D 2 32 E -0.666 19.067 3.203 1.00 29.91 27 ASN L CA 1
ATOM 5068 C C . ASN D 2 32 E 0.116 18.192 2.223 1.00 30.31 27 ASN L C 1
ATOM 5069 O O . ASN D 2 32 E -0.048 18.346 1.003 1.00 29.22 27 ASN L O 1
ATOM 5074 N N . ASP D 2 33 ? 0.966 17.293 2.720 1.00 26.35 28 ASP L N 1
ATOM 5075 C CA . ASP D 2 33 ? 1.695 16.363 1.870 1.00 28.74 28 ASP L CA 1
ATOM 5076 C C . ASP D 2 33 ? 0.858 15.155 1.474 1.00 28.86 28 ASP L C 1
ATOM 5077 O O . ASP D 2 33 ? 1.375 14.261 0.800 1.00 27.84 28 ASP L O 1
ATOM 5082 N N . GLY D 2 34 ? -0.415 15.107 1.876 1.00 27.96 29 GLY L N 1
ATOM 5083 C CA . GLY D 2 34 ? -1.284 13.996 1.547 1.00 24.51 29 GLY L CA 1
ATOM 5084 C C . GLY D 2 34 ? -1.150 12.779 2.435 1.00 24.96 29 GLY L C 1
ATOM 5085 O O . GLY D 2 34 ? -1.898 11.810 2.247 1.00 30.13 29 GLY L O 1
ATOM 5086 N N . LYS D 2 35 ? -0.219 12.777 3.377 1.00 23.68 30 LYS L N 1
ATOM 5087 C CA . LYS D 2 35 ? -0.113 11.696 4.344 1.00 26.64 30 LYS L CA 1
ATOM 5088 C C . LYS D 2 35 ? -0.969 11.995 5.571 1.00 25.08 30 LYS L C 1
ATOM 5089 O O . LYS D 2 35 ? -1.179 13.154 5.941 1.00 23.31 30 LYS L O 1
ATOM 5095 N N . THR D 2 36 ? -1.470 10.934 6.195 1.00 22.66 31 THR L N 1
ATOM 5096 C CA . THR D 2 36 ? -2.263 11.035 7.414 1.00 25.15 31 THR L CA 1
ATOM 5097 C C . THR D 2 36 ? -1.404 10.540 8.569 1.00 26.42 31 THR L C 1
ATOM 5098 O O . THR D 2 36 ? -0.886 9.421 8.521 1.00 25.83 31 THR L O 1
ATOM 5102 N N . TYR D 2 37 ? -1.247 11.366 9.602 1.00 24.41 32 TYR L N 1
ATOM 5103 C CA . TYR D 2 37 ? -0.214 11.109 10.604 1.00 24.53 32 TYR L CA 1
ATOM 5104 C C . TYR D 2 37 ? -0.805 10.382 11.814 1.00 25.69 32 TYR L C 1
ATOM 5105 O O . TYR D 2 37 ? -0.914 10.907 12.922 1.00 23.74 32 TYR L O 1
ATOM 5114 N N . LEU D 2 38 ? -1.147 9.113 11.575 1.00 26.13 33 LEU L N 1
ATOM 5115 C CA . LEU D 2 38 ? -1.726 8.229 12.583 1.00 24.71 33 LEU L CA 1
ATOM 5116 C C . LEU D 2 38 ? -0.874 6.970 12.694 1.00 24.43 33 LEU L C 1
ATOM 5117 O O . LEU D 2 38 ? -0.637 6.287 11.690 1.00 22.36 33 LEU L O 1
ATOM 5122 N N . TYR D 2 39 ? -0.434 6.658 13.915 1.00 25.46 34 TYR L N 1
ATOM 5123 C CA . TYR D 2 39 ? 0.443 5.527 14.189 1.00 25.07 34 TYR L CA 1
ATOM 5124 C C . TYR D 2 39 ? -0.169 4.644 15.268 1.00 26.86 34 TYR L C 1
ATOM 5125 O O . TYR D 2 39 ? -0.868 5.124 16.161 1.00 28.67 34 TYR L O 1
ATOM 5134 N N . TRP D 2 40 ? 0.104 3.343 15.171 1.00 28.46 35 TRP L N 1
ATOM 5135 C CA . TRP D 2 40 ? -0.343 2.347 16.137 1.00 25.35 35 TRP L CA 1
ATOM 5136 C C . TRP D 2 40 ? 0.867 1.736 16.825 1.00 27.33 35 TRP L C 1
ATOM 5137 O O . TRP D 2 40 ? 1.779 1.243 16.155 1.00 28.83 35 TRP L O 1
ATOM 5148 N N . TYR D 2 41 ? 0.866 1.756 18.156 1.00 26.60 36 TYR L N 1
ATOM 5149 C CA . TYR D 2 41 ? 1.921 1.158 18.960 1.00 24.39 36 TYR L CA 1
ATOM 5150 C C . TYR D 2 41 ? 1.357 0.012 19.783 1.00 25.11 36 TYR L C 1
ATOM 5151 O O . TYR D 2 41 ? 0.193 0.036 20.193 1.00 26.82 36 TYR L O 1
ATOM 5160 N N . LEU D 2 42 ? 2.199 -0.980 20.043 1.00 23.48 37 LEU L N 1
ATOM 5161 C CA . LEU D 2 42 ? 1.880 -2.059 20.966 1.00 25.28 37 LEU L CA 1
ATOM 5162 C C . LEU D 2 42 ? 2.921 -2.060 22.071 1.00 27.60 37 LEU L C 1
ATOM 5163 O O . LEU D 2 42 ? 4.121 -1.988 21.791 1.00 28.63 37 LEU L O 1
ATOM 5168 N N . GLN D 2 43 ? 2.469 -2.122 23.322 1.00 26.05 38 GLN L N 1
ATOM 5169 C CA . GLN D 2 43 ? 3.369 -2.330 24.454 1.00 27.52 38 GLN L CA 1
ATOM 5170 C C . GLN D 2 43 ? 3.018 -3.664 25.099 1.00 28.04 38 GLN L C 1
ATOM 5171 O O . GLN D 2 43 ? 1.937 -3.819 25.685 1.00 25.26 38 GLN L O 1
ATOM 5177 N N . LYS D 2 44 ? 3.929 -4.623 24.974 1.00 30.63 39 LYS L N 1
ATOM 5178 C CA . LYS D 2 44 ? 3.775 -5.935 25.569 1.00 30.82 39 LYS L CA 1
ATOM 5179 C C . LYS D 2 44 ? 4.143 -5.864 27.044 1.00 29.81 39 LYS L C 1
ATOM 5180 O O . LYS D 2 44 ? 4.842 -4.942 27.470 1.00 28.43 39 LYS L O 1
ATOM 5186 N N . PRO D 2 45 ? 3.664 -6.805 27.857 1.00 33.55 40 PRO L N 1
ATOM 5187 C CA . PRO D 2 45 ? 3.912 -6.704 29.300 1.00 37.74 40 PRO L CA 1
ATOM 5188 C C . PRO D 2 45 ? 5.401 -6.770 29.597 1.00 38.77 40 PRO L C 1
ATOM 5189 O O . PRO D 2 45 ? 6.102 -7.686 29.157 1.00 41.58 40 PRO L O 1
ATOM 5193 N N . GLY D 2 46 ? 5.887 -5.766 30.324 1.00 38.29 41 GLY L N 1
ATOM 5194 C CA . GLY D 2 46 ? 7.286 -5.701 30.688 1.00 39.62 41 GLY L CA 1
ATOM 5195 C C . GLY D 2 46 ? 8.208 -5.191 29.606 1.00 40.40 41 GLY L C 1
ATOM 5196 O O . GLY D 2 46 ? 9.432 -5.318 29.743 1.00 41.23 41 GLY L O 1
ATOM 5197 N N . GLN D 2 47 ? 7.670 -4.607 28.539 1.00 39.66 42 GLN L N 1
ATOM 5198 C CA . GLN D 2 47 ? 8.471 -4.205 27.395 1.00 35.87 42 GLN L CA 1
ATOM 5199 C C . GLN D 2 47 ? 8.236 -2.740 27.077 1.00 31.19 42 GLN L C 1
ATOM 5200 O O . GLN D 2 47 ? 7.327 -2.089 27.606 1.00 31.02 42 GLN L O 1
ATOM 5206 N N . SER D 2 48 ? 9.067 -2.243 26.177 1.00 28.85 43 SER L N 1
ATOM 5207 C CA . SER D 2 48 ? 8.942 -0.910 25.631 1.00 29.71 43 SER L CA 1
ATOM 5208 C C . SER D 2 48 ? 7.864 -0.883 24.556 1.00 30.65 43 SER L C 1
ATOM 5209 O O . SER D 2 48 ? 7.514 -1.922 23.987 1.00 31.05 43 SER L O 1
ATOM 5212 N N . PRO D 2 49 ? 7.292 0.291 24.284 1.00 30.85 44 PRO L N 1
ATOM 5213 C CA . PRO D 2 49 ? 6.377 0.413 23.144 1.00 31.07 44 PRO L CA 1
ATOM 5214 C C . PRO D 2 49 ? 7.075 0.031 21.845 1.00 30.06 44 PRO L C 1
ATOM 5215 O O . PRO D 2 49 ? 8.263 0.298 21.655 1.00 31.36 44 PRO L O 1
ATOM 5219 N N . GLN D 2 50 ? 6.336 -0.614 20.952 1.00 26.71 45 GLN L N 1
ATOM 5220 C CA . GLN D 2 50 ? 6.878 -0.980 19.650 1.00 27.38 45 GLN L CA 1
ATOM 5221 C C . GLN D 2 50 ? 5.896 -0.563 18.564 1.00 25.93 45 GLN L C 1
ATOM 5222 O O . GLN D 2 50 ? 4.678 -0.629 18.754 1.00 26.58 45 GLN L O 1
ATOM 5228 N N . LEU D 2 51 ? 6.426 -0.123 17.429 1.00 23.77 46 LEU L N 1
ATOM 5229 C CA . LEU D 2 51 ? 5.575 0.395 16.373 1.00 25.71 46 LEU L CA 1
ATOM 5230 C C . LEU D 2 51 ? 4.960 -0.752 15.585 1.00 24.86 46 LEU L C 1
ATOM 5231 O O . LEU D 2 51 ? 5.669 -1.652 15.127 1.00 29.71 46 LEU L O 1
ATOM 5236 N N . LEU D 2 52 ? 3.640 -0.723 15.421 1.00 22.35 47 LEU L N 1
ATOM 5237 C CA . LEU D 2 52 ? 2.976 -1.704 14.573 1.00 23.80 47 LEU L CA 1
ATOM 5238 C C . LEU D 2 52 ? 2.653 -1.152 13.193 1.00 23.58 47 LEU L C 1
ATOM 5239 O O . LEU D 2 52 ? 2.939 -1.794 12.181 1.00 23.16 47 LEU L O 1
ATOM 5244 N N . ILE D 2 53 ? 2.025 0.017 13.137 1.00 23.56 48 ILE L N 1
ATOM 5245 C CA . ILE D 2 53 ? 1.490 0.569 11.901 1.00 23.93 48 ILE L CA 1
ATOM 5246 C C . ILE D 2 53 ? 1.847 2.042 11.857 1.00 23.58 48 ILE L C 1
ATOM 5247 O O . ILE D 2 53 ? 1.723 2.743 12.871 1.00 21.86 48 ILE L O 1
ATOM 5252 N N . TYR D 2 54 ? 2.278 2.515 10.685 1.00 21.54 49 TYR L N 1
ATOM 5253 C CA . TYR D 2 54 ? 2.530 3.932 10.468 1.00 22.26 49 TYR L CA 1
ATOM 5254 C C . TYR D 2 54 ? 1.690 4.441 9.303 1.00 22.72 49 TYR L C 1
ATOM 5255 O O . TYR D 2 54 ? 1.398 3.705 8.355 1.00 22.68 49 TYR L O 1
ATOM 5264 N N . GLU D 2 55 ? 1.287 5.706 9.397 1.00 22.71 50 GLU L N 1
ATOM 5265 C CA . GLU D 2 55 ? 0.442 6.360 8.400 1.00 25.04 50 GLU L CA 1
ATOM 5266 C C . GLU D 2 55 ? -0.793 5.517 8.063 1.00 27.29 50 GLU L C 1
ATOM 5267 O O . GLU D 2 55 ? -1.043 5.155 6.909 1.00 27.80 50 GLU L O 1
ATOM 5273 N N . VAL D 2 56 ? -1.555 5.202 9.115 1.00 26.90 51 VAL L N 1
ATOM 5274 C CA . VAL D 2 56 ? -2.889 4.598 9.037 1.00 28.24 51 VAL L CA 1
ATOM 5275 C C . VAL D 2 56 ? -2.821 3.104 8.759 1.00 30.21 51 VAL L C 1
ATOM 5276 O O . VAL D 2 56 ? -3.443 2.307 9.472 1.00 31.77 51 VAL L O 1
ATOM 5280 N N . SER D 2 57 ? -2.083 2.712 7.717 1.00 28.55 52 SER L N 1
ATOM 5281 C CA . SER D 2 57 ? -2.262 1.378 7.161 1.00 29.67 52 SER L CA 1
ATOM 5282 C C . SER D 2 57 ? -0.970 0.669 6.765 1.00 29.48 52 SER L C 1
ATOM 5283 O O . SER D 2 57 ? -1.042 -0.427 6.200 1.00 32.50 52 SER L O 1
ATOM 5286 N N . ASN D 2 58 ? 0.205 1.235 7.018 1.00 30.31 53 ASN L N 1
ATOM 5287 C CA . ASN D 2 58 ? 1.458 0.617 6.595 1.00 30.31 53 ASN L CA 1
ATOM 5288 C C . ASN D 2 58 ? 2.063 -0.160 7.754 1.00 28.68 53 ASN L C 1
ATOM 5289 O O . ASN D 2 58 ? 2.303 0.403 8.825 1.00 26.05 53 ASN L O 1
ATOM 5294 N N . ARG D 2 59 ? 2.332 -1.442 7.530 1.00 31.01 54 ARG L N 1
ATOM 5295 C CA . ARG D 2 59 ? 2.991 -2.243 8.549 1.00 34.14 54 ARG L CA 1
ATOM 5296 C C . ARG D 2 59 ? 4.457 -1.854 8.649 1.00 34.19 54 ARG L C 1
ATOM 5297 O O . ARG D 2 59 ? 5.144 -1.715 7.632 1.00 36.87 54 ARG L O 1
ATOM 5305 N N . PHE D 2 60 ? 4.934 -1.657 9.874 1.00 31.39 55 PHE L N 1
ATOM 5306 C CA . PHE D 2 60 ? 6.368 -1.530 10.070 1.00 31.34 55 PHE L CA 1
ATOM 5307 C C . PHE D 2 60 ? 7.048 -2.855 9.720 1.00 32.64 55 PHE L C 1
ATOM 5308 O O . PHE D 2 60 ? 6.427 -3.920 9.719 1.00 31.00 55 PHE L O 1
ATOM 5316 N N . SER D 2 61 ? 8.344 -2.777 9.421 1.00 38.49 56 SER L N 1
ATOM 5317 C CA . SER D 2 61 ? 9.099 -3.953 8.998 1.00 39.93 56 SER L CA 1
ATOM 5318 C C . SER D 2 61 ? 9.063 -5.046 10.059 1.00 39.92 56 SER L C 1
ATOM 5319 O O . SER D 2 61 ? 9.272 -4.788 11.249 1.00 40.77 56 SER L O 1
ATOM 5322 N N . GLY D 2 62 ? 8.798 -6.273 9.623 1.00 38.94 57 GLY L N 1
ATOM 5323 C CA . GLY D 2 62 ? 8.762 -7.404 10.521 1.00 39.79 57 GLY L CA 1
ATOM 5324 C C . GLY D 2 62 ? 7.476 -7.587 11.294 1.00 38.65 57 GLY L C 1
ATOM 5325 O O . GLY D 2 62 ? 7.391 -8.528 12.094 1.00 41.02 57 GLY L O 1
ATOM 5326 N N . VAL D 2 63 ? 6.482 -6.731 11.095 1.00 37.33 58 VAL L N 1
ATOM 5327 C CA . VAL D 2 63 ? 5.196 -6.879 11.785 1.00 34.95 58 VAL L CA 1
ATOM 5328 C C . VAL D 2 63 ? 4.362 -7.933 11.052 1.00 35.50 58 VAL L C 1
ATOM 5329 O O . VAL D 2 63 ? 4.278 -7.889 9.814 1.00 30.96 58 VAL L O 1
ATOM 5333 N N . PRO D 2 64 ? 3.751 -8.878 11.770 1.00 37.94 59 PRO L N 1
ATOM 5334 C CA . PRO D 2 64 ? 2.979 -9.938 11.104 1.00 40.28 59 PRO L CA 1
ATOM 5335 C C . PRO D 2 64 ? 1.833 -9.398 10.258 1.00 39.42 59 PRO L C 1
ATOM 5336 O O . PRO D 2 64 ? 1.299 -8.314 10.508 1.00 39.20 59 PRO L O 1
ATOM 5340 N N . GLU D 2 65 ? 1.448 -10.185 9.247 1.00 39.13 60 GLU L N 1
ATOM 5341 C CA . GLU D 2 65 ? 0.418 -9.755 8.303 1.00 43.17 60 GLU L CA 1
ATOM 5342 C C . GLU D 2 65 ? -0.980 -9.763 8.909 1.00 37.53 60 GLU L C 1
ATOM 5343 O O . GLU D 2 65 ? -1.875 -9.089 8.389 1.00 35.80 60 GLU L O 1
ATOM 5349 N N . ARG D 2 66 ? -1.192 -10.499 9.997 1.00 35.28 61 ARG L N 1
ATOM 5350 C CA . ARG D 2 66 ? -2.485 -10.444 10.664 1.00 36.30 61 ARG L CA 1
ATOM 5351 C C . ARG D 2 66 ? -2.795 -9.061 11.228 1.00 33.58 61 ARG L C 1
ATOM 5352 O O . ARG D 2 66 ? -3.945 -8.806 11.596 1.00 35.69 61 ARG L O 1
ATOM 5360 N N . PHE D 2 67 ? -1.818 -8.164 11.300 1.00 27.96 62 PHE L N 1
ATOM 5361 C CA . PHE D 2 67 ? -2.064 -6.802 11.755 1.00 31.69 62 PHE L CA 1
ATOM 5362 C C . PHE D 2 67 ? -2.315 -5.894 10.556 1.00 33.72 62 PHE L C 1
ATOM 5363 O O . PHE D 2 67 ? -1.532 -5.888 9.599 1.00 32.78 62 PHE L O 1
ATOM 5371 N N . SER D 2 68 ? -3.409 -5.136 10.604 1.00 34.25 63 SER L N 1
ATOM 5372 C CA . SER D 2 68 ? -3.681 -4.174 9.548 1.00 36.65 63 SER L CA 1
ATOM 5373 C C . SER D 2 68 ? -4.422 -2.983 10.132 1.00 36.94 63 SER L C 1
ATOM 5374 O O . SER D 2 68 ? -5.038 -3.066 11.196 1.00 39.37 63 SER L O 1
ATOM 5377 N N . GLY D 2 69 ? -4.343 -1.861 9.418 1.00 35.66 64 GLY L N 1
ATOM 5378 C CA . GLY D 2 69 ? -5.011 -0.653 9.836 1.00 35.09 64 GLY L CA 1
ATOM 5379 C C . GLY D 2 69 ? -5.713 -0.005 8.661 1.00 35.91 64 GLY L C 1
ATOM 5380 O O . GLY D 2 69 ? -5.377 -0.238 7.500 1.00 37.72 64 GLY L O 1
ATOM 5381 N N . SER D 2 70 ? -6.699 0.822 8.989 1.00 34.14 65 SER L N 1
ATOM 5382 C CA . SER D 2 70 ? -7.492 1.516 7.986 1.00 34.17 65 SER L CA 1
ATOM 5383 C C . SER D 2 70 ? -8.087 2.761 8.624 1.00 39.13 65 SER L C 1
ATOM 5384 O O . SER D 2 70 ? -8.030 2.944 9.844 1.00 40.59 65 SER L O 1
ATOM 5387 N N . GLY D 2 71 ? -8.674 3.611 7.787 1.00 42.94 66 GLY L N 1
ATOM 5388 C CA . GLY D 2 71 ? -9.350 4.789 8.288 1.00 51.99 66 GLY L CA 1
ATOM 5389 C C . GLY D 2 71 ? -9.125 6.029 7.451 1.00 63.82 66 GLY L C 1
ATOM 5390 O O . GLY D 2 71 ? -8.331 6.013 6.505 1.00 64.94 66 GLY L O 1
ATOM 5391 N N . SER D 2 72 ? -9.821 7.112 7.793 1.00 71.94 67 SER L N 1
ATOM 5392 C CA . SER D 2 72 ? -9.725 8.366 7.058 1.00 73.18 67 SER L CA 1
ATOM 5393 C C . SER D 2 72 ? -10.113 9.511 7.986 1.00 74.14 67 SER L C 1
ATOM 5394 O O . SER D 2 72 ? -11.077 9.402 8.750 1.00 74.83 67 SER L O 1
ATOM 5397 N N . GLY D 2 73 ? -9.352 10.599 7.919 1.00 70.11 68 GLY L N 1
ATOM 5398 C CA . GLY D 2 73 ? -9.651 11.773 8.715 1.00 69.40 68 GLY L CA 1
ATOM 5399 C C . GLY D 2 73 ? -9.514 11.563 10.206 1.00 67.09 68 GLY L C 1
ATOM 5400 O O . GLY D 2 73 ? -8.403 11.613 10.742 1.00 66.68 68 GLY L O 1
ATOM 5401 N N . THR D 2 74 ? -10.635 11.329 10.891 1.00 61.36 69 THR L N 1
ATOM 5402 C CA . THR D 2 74 ? -10.633 11.211 12.341 1.00 49.29 69 THR L CA 1
ATOM 5403 C C . THR D 2 74 ? -11.017 9.828 12.845 1.00 43.45 69 THR L C 1
ATOM 5404 O O . THR D 2 74 ? -10.948 9.588 14.054 1.00 38.59 69 THR L O 1
ATOM 5408 N N . ASP D 2 75 ? -11.393 8.904 11.966 1.00 43.39 70 ASP L N 1
ATOM 5409 C CA . ASP D 2 75 ? -11.821 7.574 12.383 1.00 43.33 70 ASP L CA 1
ATOM 5410 C C . ASP D 2 75 ? -10.841 6.526 11.875 1.00 37.71 70 ASP L C 1
ATOM 5411 O O . ASP D 2 75 ? -10.608 6.423 10.668 1.00 35.09 70 ASP L O 1
ATOM 5416 N N . PHE D 2 76 ? -10.301 5.728 12.791 1.00 35.84 71 PHE L N 1
ATOM 5417 C CA . PHE D 2 76 ? -9.266 4.764 12.455 1.00 34.45 71 PHE L CA 1
ATOM 5418 C C . PHE D 2 76 ? -9.532 3.441 13.146 1.00 37.37 71 PHE L C 1
ATOM 5419 O O . PHE D 2 76 ? -10.069 3.398 14.256 1.00 40.45 71 PHE L O 1
ATOM 5427 N N . THR D 2 77 ? -9.118 2.360 12.490 1.00 37.13 72 THR L N 1
ATOM 5428 C CA . THR D 2 77 ? -9.321 1.022 13.028 1.00 37.18 72 THR L CA 1
ATOM 5429 C C . THR D 2 77 ? -8.059 0.191 12.854 1.00 33.17 72 THR L C 1
ATOM 5430 O O . THR D 2 77 ? -7.483 0.147 11.764 1.00 32.67 72 THR L O 1
ATOM 5434 N N . LEU D 2 78 ? -7.634 -0.458 13.935 1.00 32.88 73 LEU L N 1
ATOM 5435 C CA . LEU D 2 78 ? -6.584 -1.465 13.895 1.00 31.99 73 LEU L CA 1
ATOM 5436 C C . LEU D 2 78 ? -7.214 -2.844 14.054 1.00 33.57 73 LEU L C 1
ATOM 5437 O O . LEU D 2 78 ? -7.950 -3.093 15.016 1.00 31.19 73 LEU L O 1
ATOM 5442 N N . LYS D 2 79 ? -6.919 -3.736 13.116 1.00 34.28 74 LYS L N 1
ATOM 5443 C CA . LYS D 2 79 ? -7.514 -5.064 13.077 1.00 37.69 74 LYS L CA 1
ATOM 5444 C C . LYS D 2 79 ? -6.423 -6.111 13.248 1.00 36.85 74 LYS L C 1
ATOM 5445 O O . LYS D 2 79 ? -5.393 -6.054 12.570 1.00 38.92 74 LYS L O 1
ATOM 5448 N N . ILE D 2 80 ? -6.634 -7.037 14.174 1.00 37.16 75 ILE L N 1
ATOM 5449 C CA . ILE D 2 80 ? -5.814 -8.236 14.297 1.00 37.87 75 ILE L CA 1
ATOM 5450 C C . ILE D 2 80 ? -6.648 -9.382 13.746 1.00 42.56 75 ILE L C 1
ATOM 5451 O O . ILE D 2 80 ? -7.631 -9.793 14.370 1.00 45.47 75 ILE L O 1
ATOM 5456 N N . ARG D 2 81 ? -6.260 -9.895 12.574 1.00 45.56 76 ARG L N 1
ATOM 5457 C CA . ARG D 2 81 ? -7.120 -10.825 11.844 1.00 48.29 76 ARG L CA 1
ATOM 5458 C C . ARG D 2 81 ? -7.283 -12.143 12.589 1.00 48.39 76 ARG L C 1
ATOM 5459 O O . ARG D 2 81 ? -8.363 -12.745 12.570 1.00 52.28 76 ARG L O 1
ATOM 5461 N N . ARG D 2 82 ? -6.222 -12.609 13.247 1.00 45.41 77 ARG L N 1
ATOM 5462 C CA . ARG D 2 82 ? -6.248 -13.855 14.014 1.00 45.12 77 ARG L CA 1
ATOM 5463 C C . ARG D 2 82 ? -5.407 -13.622 15.266 1.00 44.90 77 ARG L C 1
ATOM 5464 O O . ARG D 2 82 ? -4.176 -13.692 15.213 1.00 46.13 77 ARG L O 1
ATOM 5466 N N . VAL D 2 83 ? -6.069 -13.337 16.386 1.00 42.65 78 VAL L N 1
ATOM 5467 C CA . VAL D 2 83 ? -5.345 -12.992 17.604 1.00 42.30 78 VAL L CA 1
ATOM 5468 C C . VAL D 2 83 ? -4.561 -14.202 18.089 1.00 40.77 78 VAL L C 1
ATOM 5469 O O . VAL D 2 83 ? -5.090 -15.321 18.159 1.00 41.50 78 VAL L O 1
ATOM 5473 N N . GLU D 2 84 ? -3.288 -13.986 18.409 1.00 37.77 79 GLU L N 1
ATOM 5474 C CA . GLU D 2 84 ? -2.425 -15.016 18.961 1.00 37.71 79 GLU L CA 1
ATOM 5475 C C . GLU D 2 84 ? -2.023 -14.626 20.377 1.00 35.94 79 GLU L C 1
ATOM 5476 O O . GLU D 2 84 ? -2.162 -13.469 20.786 1.00 34.22 79 GLU L O 1
ATOM 5482 N N . ALA D 2 85 ? -1.532 -15.617 21.130 1.00 34.54 80 ALA L N 1
ATOM 5483 C CA . ALA D 2 85 ? -1.182 -15.387 22.530 1.00 30.22 80 ALA L CA 1
ATOM 5484 C C . ALA D 2 85 ? -0.078 -14.347 22.674 1.00 27.66 80 ALA L C 1
ATOM 5485 O O . ALA D 2 85 ? -0.037 -13.625 23.678 1.00 29.67 80 ALA L O 1
ATOM 5487 N N . GLU D 2 86 ? 0.814 -14.246 21.683 1.00 25.97 81 GLU L N 1
ATOM 5488 C CA . GLU D 2 86 ? 1.901 -13.273 21.738 1.00 27.47 81 GLU L CA 1
ATOM 5489 C C . GLU D 2 86 ? 1.415 -11.840 21.573 1.00 26.40 81 GLU L C 1
ATOM 5490 O O . GLU D 2 86 ? 2.156 -10.907 21.900 1.00 27.38 81 GLU L O 1
ATOM 5492 N N . ASP D 2 87 ? 0.203 -11.639 21.067 1.00 23.85 82 ASP L N 1
ATOM 5493 C CA . ASP D 2 87 ? -0.321 -10.294 20.875 1.00 25.46 82 ASP L CA 1
ATOM 5494 C C . ASP D 2 87 ? -0.924 -9.674 22.140 1.00 27.58 82 ASP L C 1
ATOM 5495 O O . ASP D 2 87 ? -1.459 -8.560 22.057 1.00 29.40 82 ASP L O 1
ATOM 5500 N N . VAL D 2 88 ? -0.851 -10.331 23.300 1.00 23.04 83 VAL L N 1
ATOM 5501 C CA . VAL D 2 88 ? -1.403 -9.731 24.518 1.00 25.10 83 VAL L CA 1
ATOM 5502 C C . VAL D 2 88 ? -0.615 -8.478 24.885 1.00 25.77 83 VAL L C 1
ATOM 5503 O O . VAL D 2 88 ? 0.615 -8.429 24.748 1.00 29.47 83 VAL L O 1
ATOM 5507 N N . GLY D 2 89 ? -1.318 -7.451 25.343 1.00 27.76 84 GLY L N 1
ATOM 5508 C CA . GLY D 2 89 ? -0.658 -6.218 25.734 1.00 29.18 84 GLY L CA 1
ATOM 5509 C C . GLY D 2 89 ? -1.614 -5.044 25.615 1.00 26.42 84 GLY L C 1
ATOM 5510 O O . GLY D 2 89 ? -2.827 -5.215 25.646 1.00 30.06 84 GLY L O 1
ATOM 5511 N N . VAL D 2 90 ? -1.039 -3.855 25.467 1.00 23.44 85 VAL L N 1
ATOM 5512 C CA . VAL D 2 90 ? -1.815 -2.620 25.411 1.00 25.50 85 VAL L CA 1
ATOM 5513 C C . VAL D 2 90 ? -1.501 -1.898 24.107 1.00 26.84 85 VAL L C 1
ATOM 5514 O O . VAL D 2 90 ? -0.338 -1.584 23.827 1.00 25.19 85 VAL L O 1
ATOM 5518 N N . TYR D 2 91 ? -2.538 -1.631 23.318 1.00 28.55 86 TYR L N 1
ATOM 5519 C CA . TYR D 2 91 ? -2.401 -1.003 22.012 1.00 27.86 86 TYR L CA 1
ATOM 5520 C C . TYR D 2 91 ? -2.767 0.475 22.106 1.00 30.82 86 TYR L C 1
ATOM 5521 O O . TYR D 2 91 ? -3.814 0.829 22.660 1.00 32.77 86 TYR L O 1
ATOM 5530 N N . TYR D 2 92 ? -1.906 1.326 21.558 1.00 27.12 87 TYR L N 1
ATOM 5531 C CA . TYR D 2 92 ? -2.074 2.768 21.583 1.00 26.97 87 TYR L CA 1
ATOM 5532 C C . TYR D 2 92 ? -2.094 3.313 20.163 1.00 28.37 87 TYR L C 1
ATOM 5533 O O . TYR D 2 92 ? -1.320 2.866 19.307 1.00 27.75 87 TYR L O 1
ATOM 5542 N N . CYS D 2 93 ? -2.959 4.293 19.918 1.00 27.73 88 CYS L N 1
ATOM 5543 C CA . CYS D 2 93 ? -2.855 5.099 18.712 1.00 29.44 88 CYS L CA 1
ATOM 5544 C C . CYS D 2 93 ? -2.181 6.422 19.061 1.00 25.31 88 CYS L C 1
ATOM 5545 O O . CYS D 2 93 ? -2.254 6.891 20.198 1.00 25.92 88 CYS L O 1
ATOM 5548 N N . MET D 2 94 ? -1.491 7.003 18.082 1.00 27.53 89 MET L N 1
ATOM 5549 C CA . MET D 2 94 ? -0.777 8.260 18.270 1.00 25.21 89 MET L CA 1
ATOM 5550 C C . MET D 2 94 ? -0.917 9.113 17.019 1.00 22.25 89 MET L C 1
ATOM 5551 O O . MET D 2 94 ? -0.942 8.597 15.896 1.00 22.02 89 MET L O 1
ATOM 5556 N N . GLN D 2 95 ? -1.032 10.417 17.226 1.00 21.02 90 GLN L N 1
ATOM 5557 C CA . GLN D 2 95 ? -1.055 11.395 16.155 1.00 24.36 90 GLN L CA 1
ATOM 5558 C C . GLN D 2 95 ? 0.141 12.318 16.316 1.00 27.68 90 GLN L C 1
ATOM 5559 O O . GLN D 2 95 ? 0.591 12.588 17.438 1.00 20.25 90 GLN L O 1
ATOM 5565 N N . ARG D 2 96 ? 0.666 12.808 15.183 1.00 27.48 91 ARG L N 1
ATOM 5566 C CA . ARG D 2 96 ? 1.612 13.910 15.296 1.00 30.17 91 ARG L CA 1
ATOM 5567 C C . ARG D 2 96 ? 1.374 14.984 14.233 1.00 31.48 91 ARG L C 1
ATOM 5568 O O . ARG D 2 96 ? 2.305 15.717 13.883 1.00 32.80 91 ARG L O 1
ATOM 5576 N N . ILE D 2 97 ? 0.137 15.147 13.756 1.00 28.74 92 ILE L N 1
ATOM 5577 C CA . ILE D 2 97 ? -0.162 16.275 12.879 1.00 27.80 92 ILE L CA 1
ATOM 5578 C C . ILE D 2 97 ? 0.030 17.605 13.597 1.00 30.96 92 ILE L C 1
ATOM 5579 O O . ILE D 2 97 ? 0.242 18.634 12.945 1.00 31.05 92 ILE L O 1
ATOM 5584 N N . ASP D 2 98 ? -0.024 17.607 14.932 1.00 30.57 93 ASP L N 1
ATOM 5585 C CA . ASP D 2 98 ? -0.022 18.834 15.714 1.00 31.23 93 ASP L CA 1
ATOM 5586 C C . ASP D 2 98 ? 0.738 18.610 17.015 1.00 28.90 93 ASP L C 1
ATOM 5587 O O . ASP D 2 98 ? 0.879 17.479 17.488 1.00 28.38 93 ASP L O 1
ATOM 5592 N N . LEU D 2 99 ? 1.230 19.711 17.596 1.00 26.56 94 LEU L N 1
ATOM 5593 C CA . LEU D 2 99 ? 1.760 19.710 18.956 1.00 28.24 94 LEU L CA 1
ATOM 5594 C C . LEU D 2 99 ? 0.638 19.977 19.955 1.00 27.66 94 LEU L C 1
ATOM 5595 O O . LEU D 2 99 ? -0.219 20.832 19.713 1.00 26.93 94 LEU L O 1
ATOM 5600 N N . PRO D 2 100 ? 0.598 19.264 21.087 1.00 28.61 95 PRO L N 1
ATOM 5601 C CA . PRO D 2 100 ? 1.500 18.166 21.440 1.00 26.35 95 PRO L CA 1
ATOM 5602 C C . PRO D 2 100 ? 1.146 16.873 20.708 1.00 26.71 95 PRO L C 1
ATOM 5603 O O . PRO D 2 100 ? -0.024 16.685 20.380 1.00 29.25 95 PRO L O 1
ATOM 5607 N N . TRP D 2 101 ? 2.138 16.030 20.418 1.00 26.12 96 TRP L N 1
ATOM 5608 C CA . TRP D 2 101 ? 1.856 14.648 20.047 1.00 25.05 96 TRP L CA 1
ATOM 5609 C C . TRP D 2 101 ? 1.019 14.002 21.148 1.00 27.48 96 TRP L C 1
ATOM 5610 O O . TRP D 2 101 ? 1.359 14.093 22.335 1.00 24.96 96 TRP L O 1
ATOM 5621 N N . THR D 2 102 ? -0.076 13.353 20.764 1.00 26.63 97 THR L N 1
ATOM 5622 C CA . THR D 2 102 ? -1.011 12.819 21.746 1.00 29.20 97 THR L CA 1
ATOM 5623 C C . THR D 2 102 ? -1.318 11.357 21.450 1.00 29.99 97 THR L C 1
ATOM 5624 O O . THR D 2 102 ? -1.403 10.944 20.286 1.00 26.70 97 THR L O 1
ATOM 5628 N N . PHE D 2 103 ? -1.447 10.579 22.518 1.00 31.55 98 PHE L N 1
ATOM 5629 C CA . PHE D 2 103 ? -1.809 9.170 22.468 1.00 30.62 98 PHE L CA 1
ATOM 5630 C C . PHE D 2 103 ? -3.263 8.997 22.883 1.00 31.39 98 PHE L C 1
ATOM 5631 O O . PHE D 2 103 ? -3.849 9.861 23.533 1.00 32.61 98 PHE L O 1
ATOM 5639 N N . GLY D 2 104 ? -3.842 7.856 22.495 1.00 31.03 99 GLY L N 1
ATOM 5640 C CA . GLY D 2 104 ? -5.064 7.396 23.114 1.00 30.72 99 GLY L CA 1
ATOM 5641 C C . GLY D 2 104 ? -4.788 6.793 24.479 1.00 30.72 99 GLY L C 1
ATOM 5642 O O . GLY D 2 104 ? -3.646 6.640 24.903 1.00 28.82 99 GLY L O 1
ATOM 5643 N N . GLN D 2 105 ? -5.862 6.446 25.188 1.00 31.66 100 GLN L N 1
ATOM 5644 C CA . GLN D 2 105 ? -5.698 5.930 26.541 1.00 34.43 100 GLN L CA 1
ATOM 5645 C C . GLN D 2 105 ? -5.147 4.507 26.556 1.00 34.33 100 GLN L C 1
ATOM 5646 O O . GLN D 2 105 ? -4.690 4.043 27.607 1.00 32.20 100 GLN L O 1
ATOM 5652 N N . GLY D 2 106 ? -5.151 3.818 25.416 1.00 35.06 101 GLY L N 1
ATOM 5653 C CA . GLY D 2 106 ? -4.661 2.458 25.343 1.00 33.74 101 GLY L CA 1
ATOM 5654 C C . GLY D 2 106 ? -5.762 1.428 25.489 1.00 35.66 101 GLY L C 1
ATOM 5655 O O . GLY D 2 106 ? -6.656 1.587 26.322 1.00 38.46 101 GLY L O 1
ATOM 5656 N N . THR D 2 107 ? -5.717 0.379 24.673 1.00 32.95 102 THR L N 1
ATOM 5657 C CA . THR D 2 107 ? -6.649 -0.737 24.755 1.00 33.22 102 THR L CA 1
ATOM 5658 C C . THR D 2 107 ? -5.890 -1.974 25.218 1.00 33.79 102 THR L C 1
ATOM 5659 O O . THR D 2 107 ? -4.970 -2.430 24.531 1.00 28.33 102 THR L O 1
ATOM 5663 N N . LYS D 2 108 ? -6.266 -2.505 26.384 1.00 34.91 103 LYS L N 1
ATOM 5664 C CA . LYS D 2 108 ? -5.653 -3.727 26.893 1.00 37.07 103 LYS L CA 1
ATOM 5665 C C . LYS D 2 108 ? -6.335 -4.921 26.240 1.00 33.86 103 LYS L C 1
ATOM 5666 O O . LYS D 2 108 ? -7.565 -5.029 26.264 1.00 32.46 103 LYS L O 1
ATOM 5672 N N . VAL D 2 109 ? -5.541 -5.791 25.624 1.00 33.32 104 VAL L N 1
ATOM 5673 C CA . VAL D 2 109 ? -6.036 -6.963 24.914 1.00 30.48 104 VAL L CA 1
ATOM 5674 C C . VAL D 2 109 ? -5.711 -8.174 25.773 1.00 31.21 104 VAL L C 1
ATOM 5675 O O . VAL D 2 109 ? -4.542 -8.544 25.916 1.00 30.50 104 VAL L O 1
ATOM 5679 N N . GLU D 2 110 ? -6.730 -8.767 26.383 1.00 34.13 105 GLU L N 1
ATOM 5680 C CA . GLU D 2 110 ? -6.594 -10.076 26.997 1.00 35.73 105 GLU L CA 1
ATOM 5681 C C . GLU D 2 110 ? -7.019 -11.110 25.969 1.00 35.62 105 GLU L C 1
ATOM 5682 O O . GLU D 2 110 ? -7.899 -10.859 25.144 1.00 41.20 105 GLU L O 1
ATOM 5688 N N . ILE D 2 111 ? -6.373 -12.255 25.978 1.00 32.49 106 ILE L N 1
ATOM 5689 C CA . ILE D 2 111 ? -6.792 -13.337 25.108 1.00 36.61 106 ILE L CA 1
ATOM 5690 C C . ILE D 2 111 ? -7.358 -14.439 25.989 1.00 38.94 106 ILE L C 1
ATOM 5691 O O . ILE D 2 111 ? -6.887 -14.667 27.113 1.00 37.77 106 ILE L O 1
ATOM 5696 N N . LYS D 2 112 ? -8.418 -15.071 25.511 1.00 37.95 107 LYS L N 1
ATOM 5697 C CA . LYS D 2 112 ? -8.973 -16.154 26.291 1.00 40.70 107 LYS L CA 1
ATOM 5698 C C . LYS D 2 112 ? -8.173 -17.426 26.041 1.00 42.22 107 LYS L C 1
ATOM 5699 O O . LYS D 2 112 ? -7.380 -17.528 25.099 1.00 47.18 107 LYS L O 1
ATOM 5705 N N . ARG D 2 113 ? -8.343 -18.376 26.941 1.00 36.62 108 ARG L N 1
ATOM 5706 C CA . ARG D 2 113 ? -7.786 -19.706 26.792 1.00 35.02 108 ARG L CA 1
ATOM 5707 C C . ARG D 2 113 ? -8.685 -20.614 27.605 1.00 33.99 108 ARG L C 1
ATOM 5708 O O . ARG D 2 113 ? -9.543 -20.142 28.355 1.00 35.82 108 ARG L O 1
ATOM 5716 N N . THR D 2 114 ? -8.513 -21.920 27.440 1.00 31.99 109 THR L N 1
ATOM 5717 C CA . THR D 2 114 ? -9.330 -22.822 28.231 1.00 31.37 109 THR L CA 1
ATOM 5718 C C . THR D 2 114 ? -9.024 -22.639 29.713 1.00 30.40 109 THR L C 1
ATOM 5719 O O . THR D 2 114 ? -7.966 -22.130 30.104 1.00 28.01 109 THR L O 1
ATOM 5723 N N . VAL D 2 115 ? -9.983 -23.049 30.546 1.00 29.17 110 VAL L N 1
ATOM 5724 C CA . VAL D 2 115 ? -9.825 -22.883 31.981 1.00 32.02 110 VAL L CA 1
ATOM 5725 C C . VAL D 2 115 ? -8.658 -23.736 32.454 1.00 35.55 110 VAL L C 1
ATOM 5726 O O . VAL D 2 115 ? -8.483 -24.886 32.027 1.00 35.63 110 VAL L O 1
ATOM 5730 N N . ALA D 2 116 ? -7.819 -23.148 33.305 1.00 35.08 111 ALA L N 1
ATOM 5731 C CA . ALA D 2 116 ? -6.702 -23.845 33.928 1.00 31.18 111 ALA L CA 1
ATOM 5732 C C . ALA D 2 116 ? -6.784 -23.623 35.429 1.00 30.89 111 ALA L C 1
ATOM 5733 O O . ALA D 2 116 ? -6.746 -22.476 35.891 1.00 29.11 111 ALA L O 1
ATOM 5735 N N . ALA D 2 117 ? -6.903 -24.712 36.178 1.00 31.09 112 ALA L N 1
ATOM 5736 C CA . ALA D 2 117 ? -6.852 -24.630 37.630 1.00 31.28 112 ALA L CA 1
ATOM 5737 C C . ALA D 2 117 ? -5.432 -24.316 38.089 1.00 31.15 112 ALA L C 1
ATOM 5738 O O . ALA D 2 117 ? -4.467 -24.860 37.544 1.00 29.94 112 ALA L O 1
ATOM 5740 N N . PRO D 2 118 ? -5.269 -23.469 39.101 1.00 31.88 113 PRO L N 1
ATOM 5741 C CA . PRO D 2 118 ? -3.920 -23.143 39.565 1.00 31.48 113 PRO L CA 1
ATOM 5742 C C . PRO D 2 118 ? -3.318 -24.293 40.349 1.00 31.46 113 PRO L C 1
ATOM 5743 O O . PRO D 2 118 ? -4.015 -25.004 41.079 1.00 29.32 113 PRO L O 1
ATOM 5747 N N . SER D 2 119 ? -2.008 -24.462 40.199 1.00 31.83 114 SER L N 1
ATOM 5748 C CA . SER D 2 119 ? -1.242 -25.236 41.158 1.00 30.52 114 SER L CA 1
ATOM 5749 C C . SER D 2 119 ? -0.935 -24.344 42.356 1.00 29.68 114 SER L C 1
ATOM 5750 O O . SER D 2 119 ? -0.518 -23.195 42.190 1.00 28.05 114 SER L O 1
ATOM 5753 N N . VAL D 2 120 ? -1.164 -24.856 43.562 1.00 30.42 115 VAL L N 1
ATOM 5754 C CA . VAL D 2 120 ? -1.114 -24.055 44.780 1.00 30.70 115 VAL L CA 1
ATOM 5755 C C . VAL D 2 120 ? 0.061 -24.512 45.638 1.00 32.28 115 VAL L C 1
ATOM 5756 O O . VAL D 2 120 ? 0.251 -25.715 45.861 1.00 31.37 115 VAL L O 1
ATOM 5760 N N . PHE D 2 121 ? 0.847 -23.547 46.118 1.00 31.99 116 PHE L N 1
ATOM 5761 C CA . PHE D 2 121 ? 1.977 -23.794 47.000 1.00 34.67 116 PHE L CA 1
ATOM 5762 C C . PHE D 2 121 ? 1.935 -22.807 48.159 1.00 35.25 116 PHE L C 1
ATOM 5763 O O . PHE D 2 121 ? 1.660 -21.620 47.961 1.00 35.23 116 PHE L O 1
ATOM 5771 N N . ILE D 2 122 ? 2.202 -23.296 49.369 1.00 34.91 117 ILE L N 1
ATOM 5772 C CA . ILE D 2 122 ? 2.248 -22.460 50.564 1.00 33.15 117 ILE L CA 1
ATOM 5773 C C . ILE D 2 122 ? 3.673 -22.458 51.105 1.00 33.61 117 ILE L C 1
ATOM 5774 O O . ILE D 2 122 ? 4.358 -23.486 51.075 1.00 35.38 117 ILE L O 1
ATOM 5779 N N . PHE D 2 123 ? 4.119 -21.296 51.587 1.00 35.09 118 PHE L N 1
ATOM 5780 C CA . PHE D 2 123 ? 5.500 -21.094 52.029 1.00 37.91 118 PHE L CA 1
ATOM 5781 C C . PHE D 2 123 ? 5.520 -20.513 53.439 1.00 41.83 118 PHE L C 1
ATOM 5782 O O . PHE D 2 123 ? 5.036 -19.380 53.644 1.00 41.63 118 PHE L O 1
ATOM 5790 N N . PRO D 2 124 ? 6.074 -21.219 54.422 1.00 43.03 119 PRO L N 1
ATOM 5791 C CA . PRO D 2 124 ? 6.158 -20.671 55.781 1.00 45.58 119 PRO L CA 1
ATOM 5792 C C . PRO D 2 124 ? 7.243 -19.614 55.873 1.00 48.06 119 PRO L C 1
ATOM 5793 O O . PRO D 2 124 ? 8.123 -19.535 54.998 1.00 47.26 119 PRO L O 1
ATOM 5797 N N . PRO D 2 125 ? 7.209 -18.769 56.902 1.00 46.80 120 PRO L N 1
ATOM 5798 C CA . PRO D 2 125 ? 8.249 -17.745 57.037 1.00 47.17 120 PRO L CA 1
ATOM 5799 C C . PRO D 2 125 ? 9.608 -18.370 57.300 1.00 50.63 120 PRO L C 1
ATOM 5800 O O . PRO D 2 125 ? 9.724 -19.420 57.937 1.00 51.00 120 PRO L O 1
ATOM 5804 N N . SER D 2 126 ? 10.644 -17.717 56.776 1.00 51.62 121 SER L N 1
ATOM 5805 C CA . SER D 2 126 ? 12.012 -18.166 56.975 1.00 56.43 121 SER L CA 1
ATOM 5806 C C . SER D 2 126 ? 12.435 -17.945 58.426 1.00 65.36 121 SER L C 1
ATOM 5807 O O . SER D 2 126 ? 11.792 -17.221 59.190 1.00 65.04 121 SER L O 1
ATOM 5810 N N . ASP D 2 127 ? 13.553 -18.568 58.801 1.00 75.31 122 ASP L N 1
ATOM 5811 C CA . ASP D 2 127 ? 14.088 -18.361 60.144 1.00 81.16 122 ASP L CA 1
ATOM 5812 C C . ASP D 2 127 ? 14.709 -16.977 60.283 1.00 80.66 122 ASP L C 1
ATOM 5813 O O . ASP D 2 127 ? 14.602 -16.346 61.341 1.00 81.79 122 ASP L O 1
ATOM 5818 N N . GLU D 2 128 ? 15.357 -16.489 59.224 1.00 78.46 123 GLU L N 1
ATOM 5819 C CA . GLU D 2 128 ? 16.007 -15.185 59.295 1.00 78.32 123 GLU L CA 1
ATOM 5820 C C . GLU D 2 128 ? 14.991 -14.062 59.471 1.00 73.33 123 GLU L C 1
ATOM 5821 O O . GLU D 2 128 ? 15.260 -13.084 60.180 1.00 72.79 123 GLU L O 1
ATOM 5827 N N . GLN D 2 129 ? 13.818 -14.180 58.838 1.00 67.04 124 GLN L N 1
ATOM 5828 C CA . GLN D 2 129 ? 12.815 -13.126 58.963 1.00 62.02 124 GLN L CA 1
ATOM 5829 C C . GLN D 2 129 ? 12.181 -13.106 60.347 1.00 63.32 124 GLN L C 1
ATOM 5830 O O . GLN D 2 129 ? 11.791 -12.036 60.831 1.00 61.62 124 GLN L O 1
ATOM 5836 N N . LEU D 2 130 ? 12.059 -14.269 60.994 1.00 64.15 125 LEU L N 1
ATOM 5837 C CA . LEU D 2 130 ? 11.470 -14.314 62.327 1.00 64.36 125 LEU L CA 1
ATOM 5838 C C . LEU D 2 130 ? 12.337 -13.606 63.359 1.00 67.95 125 LEU L C 1
ATOM 5839 O O . LEU D 2 130 ? 11.819 -13.174 64.392 1.00 67.97 125 LEU L O 1
ATOM 5844 N N . LYS D 2 131 ? 13.639 -13.470 63.095 1.00 72.27 126 LYS L N 1
ATOM 5845 C CA . LYS D 2 131 ? 14.510 -12.698 63.974 1.00 75.43 126 LYS L CA 1
ATOM 5846 C C . LYS D 2 131 ? 14.178 -11.211 63.936 1.00 76.86 126 LYS L C 1
ATOM 5847 O O . LYS D 2 131 ? 14.366 -10.511 64.938 1.00 81.10 126 LYS L O 1
ATOM 5850 N N . SER D 2 132 ? 13.693 -10.708 62.798 1.00 72.20 127 SER L N 1
ATOM 5851 C CA . SER D 2 132 ? 13.347 -9.296 62.675 1.00 70.79 127 SER L CA 1
ATOM 5852 C C . SER D 2 132 ? 12.034 -8.940 63.363 1.00 69.56 127 SER L C 1
ATOM 5853 O O . SER D 2 132 ? 11.699 -7.754 63.440 1.00 71.71 127 SER L O 1
ATOM 5856 N N . GLY D 2 133 ? 11.292 -9.921 63.863 1.00 66.11 128 GLY L N 1
ATOM 5857 C CA . GLY D 2 133 ? 10.020 -9.661 64.505 1.00 65.46 128 GLY L CA 1
ATOM 5858 C C . GLY D 2 133 ? 8.815 -9.682 63.590 1.00 64.42 128 GLY L C 1
ATOM 5859 O O . GLY D 2 133 ? 7.723 -9.282 64.018 1.00 65.22 128 GLY L O 1
ATOM 5860 N N . THR D 2 134 ? 8.974 -10.142 62.351 1.00 61.21 129 THR L N 1
ATOM 5861 C CA . THR D 2 134 ? 7.911 -10.151 61.359 1.00 57.45 129 THR L CA 1
ATOM 5862 C C . THR D 2 134 ? 7.805 -11.544 60.754 1.00 55.82 129 THR L C 1
ATOM 5863 O O . THR D 2 134 ? 8.820 -12.215 60.537 1.00 54.90 129 THR L O 1
ATOM 5867 N N . ALA D 2 135 ? 6.574 -11.982 60.496 1.00 53.59 130 ALA L N 1
ATOM 5868 C CA . ALA D 2 135 ? 6.312 -13.283 59.894 1.00 52.93 130 ALA L CA 1
ATOM 5869 C C . ALA D 2 135 ? 5.567 -13.081 58.581 1.00 47.80 130 ALA L C 1
ATOM 5870 O O . ALA D 2 135 ? 4.467 -12.518 58.570 1.00 46.28 130 ALA L O 1
ATOM 5872 N N . SER D 2 136 ? 6.169 -13.538 57.485 1.00 45.42 131 SER L N 1
ATOM 5873 C CA . SER D 2 136 ? 5.574 -13.488 56.154 1.00 41.73 131 SER L CA 1
ATOM 5874 C C . SER D 2 136 ? 5.282 -14.910 55.696 1.00 41.48 131 SER L C 1
ATOM 5875 O O . SER D 2 136 ? 6.197 -15.736 55.617 1.00 45.10 131 SER L O 1
ATOM 5878 N N . VAL D 2 137 ? 4.017 -15.191 55.394 1.00 38.53 132 VAL L N 1
ATOM 5879 C CA . VAL D 2 137 ? 3.590 -16.461 54.816 1.00 38.25 132 VAL L CA 1
ATOM 5880 C C . VAL D 2 137 ? 3.030 -16.165 53.429 1.00 39.75 132 VAL L C 1
ATOM 5881 O O . VAL D 2 137 ? 2.312 -15.177 53.238 1.00 41.11 132 VAL L O 1
ATOM 5885 N N . VAL D 2 138 ? 3.389 -17.001 52.454 1.00 41.66 133 VAL L N 1
ATOM 5886 C CA . VAL D 2 138 ? 3.117 -16.746 51.039 1.00 38.04 133 VAL L CA 1
ATOM 5887 C C . VAL D 2 138 ? 2.364 -17.937 50.457 1.00 35.72 133 VAL L C 1
ATOM 5888 O O . VAL D 2 138 ? 2.802 -19.082 50.608 1.00 36.22 133 VAL L O 1
ATOM 5892 N N . CYS D 2 139 ? 1.250 -17.665 49.785 1.00 30.86 134 CYS L N 1
ATOM 5893 C CA . CYS D 2 139 ? 0.537 -18.659 49.013 1.00 32.58 134 CYS L CA 1
ATOM 5894 C C . CYS D 2 139 ? 0.670 -18.327 47.538 1.00 33.35 134 CYS L C 1
ATOM 5895 O O . CYS D 2 139 ? 0.439 -17.185 47.134 1.00 35.76 134 CYS L O 1
ATOM 5898 N N . LEU D 2 140 ? 1.042 -19.317 46.741 1.00 32.47 135 LEU L N 1
ATOM 5899 C CA . LEU D 2 140 ? 1.308 -19.117 45.321 1.00 32.38 135 LEU L CA 1
ATOM 5900 C C . LEU D 2 140 ? 0.260 -19.847 44.494 1.00 30.35 135 LEU L C 1
ATOM 5901 O O . LEU D 2 140 ? 0.088 -21.059 44.647 1.00 31.56 135 LEU L O 1
ATOM 5906 N N . LEU D 2 141 ? -0.460 -19.105 43.649 1.00 28.28 136 LEU L N 1
ATOM 5907 C CA . LEU D 2 141 ? -1.349 -19.673 42.640 1.00 28.63 136 LEU L CA 1
ATOM 5908 C C . LEU D 2 141 ? -0.657 -19.532 41.287 1.00 32.79 136 LEU L C 1
ATOM 5909 O O . LEU D 2 141 ? -0.357 -18.413 40.859 1.00 35.59 136 LEU L O 1
ATOM 5914 N N . ASN D 2 142 ? -0.399 -20.652 40.617 1.00 30.23 137 ASN L N 1
ATOM 5915 C CA . ASN D 2 142 ? 0.492 -20.649 39.465 1.00 34.52 137 ASN L CA 1
ATOM 5916 C C . ASN D 2 142 ? -0.216 -21.124 38.202 1.00 31.99 137 ASN L C 1
ATOM 5917 O O . ASN D 2 142 ? -0.858 -22.182 38.195 1.00 30.28 137 ASN L O 1
ATOM 5922 N N . ASN D 2 143 ? -0.097 -20.321 37.143 1.00 29.55 138 ASN L N 1
ATOM 5923 C CA . ASN D 2 143 ? -0.415 -20.724 35.775 1.00 28.99 138 ASN L CA 1
ATOM 5924 C C . ASN D 2 143 ? -1.893 -21.083 35.610 1.00 28.21 138 ASN L C 1
ATOM 5925 O O . ASN D 2 143 ? -2.242 -22.148 35.101 1.00 29.83 138 ASN L O 1
ATOM 5930 N N . PHE D 2 144 ? -2.766 -20.158 36.021 1.00 26.53 139 PHE L N 1
ATOM 5931 C CA . PHE D 2 144 ? -4.203 -20.394 35.978 1.00 26.05 139 PHE L CA 1
ATOM 5932 C C . PHE D 2 144 ? -4.918 -19.404 35.063 1.00 27.37 139 PHE L C 1
ATOM 5933 O O . PHE D 2 144 ? -4.385 -18.352 34.692 1.00 28.08 139 PHE L O 1
ATOM 5941 N N . TYR D 2 145 ? -6.160 -19.767 34.717 1.00 26.32 140 TYR L N 1
ATOM 5942 C CA . TYR D 2 145 ? -7.076 -18.973 33.913 1.00 25.58 140 TYR L CA 1
ATOM 5943 C C . TYR D 2 145 ? -8.488 -19.461 34.198 1.00 28.94 140 TYR L C 1
ATOM 5944 O O . TYR D 2 145 ? -8.697 -20.680 34.245 1.00 27.91 140 TYR L O 1
ATOM 5953 N N . PRO D 2 146 ? -9.486 -18.565 34.353 1.00 29.69 141 PRO L N 1
ATOM 5954 C CA . PRO D 2 146 ? -9.400 -17.101 34.239 1.00 28.71 141 PRO L CA 1
ATOM 5955 C C . PRO D 2 146 ? -8.739 -16.429 35.434 1.00 29.69 141 PRO L C 1
ATOM 5956 O O . PRO D 2 146 ? -8.369 -17.101 36.393 1.00 26.52 141 PRO L O 1
ATOM 5960 N N . ARG D 2 147 ? -8.588 -15.103 35.364 1.00 32.82 142 ARG L N 1
ATOM 5961 C CA . ARG D 2 147 ? -7.830 -14.393 36.387 1.00 35.09 142 ARG L CA 1
ATOM 5962 C C . ARG D 2 147 ? -8.551 -14.343 37.723 1.00 34.71 142 ARG L C 1
ATOM 5963 O O . ARG D 2 147 ? -7.895 -14.177 38.754 1.00 33.33 142 ARG L O 1
ATOM 5971 N N . GLU D 2 148 ? -9.875 -14.469 37.727 1.00 38.13 143 GLU L N 1
ATOM 5972 C CA . GLU D 2 148 ? -10.634 -14.415 38.970 1.00 42.49 143 GLU L CA 1
ATOM 5973 C C . GLU D 2 148 ? -10.237 -15.572 39.878 1.00 36.11 143 GLU L C 1
ATOM 5974 O O . GLU D 2 148 ? -10.220 -16.729 39.455 1.00 33.99 143 GLU L O 1
ATOM 5980 N N . ALA D 2 149 ? -9.901 -15.254 41.126 1.00 35.03 144 ALA L N 1
ATOM 5981 C CA . ALA D 2 149 ? -9.544 -16.274 42.103 1.00 34.23 144 ALA L CA 1
ATOM 5982 C C . ALA D 2 149 ? -9.749 -15.713 43.501 1.00 37.28 144 ALA L C 1
ATOM 5983 O O . ALA D 2 149 ? -9.434 -14.551 43.759 1.00 43.04 144 ALA L O 1
ATOM 5985 N N . LYS D 2 150 ? -10.263 -16.543 44.398 1.00 37.83 145 LYS L N 1
ATOM 5986 C CA . LYS D 2 150 ? -10.512 -16.149 45.780 1.00 36.26 145 LYS L CA 1
ATOM 5987 C C . LYS D 2 150 ? -9.526 -16.892 46.670 1.00 33.03 145 LYS L C 1
ATOM 5988 O O . LYS D 2 150 ? -9.599 -18.118 46.795 1.00 36.03 145 LYS L O 1
ATOM 5990 N N . VAL D 2 151 ? -8.606 -16.151 47.282 1.00 31.75 146 VAL L N 1
ATOM 5991 C CA . VAL D 2 151 ? -7.584 -16.704 48.164 1.00 36.09 146 VAL L CA 1
ATOM 5992 C C . VAL D 2 151 ? -7.901 -16.259 49.584 1.00 40.86 146 VAL L C 1
ATOM 5993 O O . VAL D 2 151 ? -8.006 -15.057 49.855 1.00 47.19 146 VAL L O 1
ATOM 5997 N N . GLN D 2 152 ? -8.044 -17.220 50.491 1.00 40.22 147 GLN L N 1
ATOM 5998 C CA . GLN D 2 152 ? -8.452 -16.940 51.862 1.00 39.53 147 GLN L CA 1
ATOM 5999 C C . GLN D 2 152 ? -7.482 -17.591 52.831 1.00 37.40 147 GLN L C 1
ATOM 6000 O O . GLN D 2 152 ? -7.241 -18.799 52.754 1.00 40.71 147 GLN L O 1
ATOM 6006 N N . TRP D 2 153 ? -6.939 -16.795 53.745 1.00 31.83 148 TRP L N 1
ATOM 6007 C CA . TRP D 2 153 ? -6.010 -17.295 54.743 1.00 32.25 148 TRP L CA 1
ATOM 6008 C C . TRP D 2 153 ? -6.791 -17.771 55.962 1.00 37.46 148 TRP L C 1
ATOM 6009 O O . TRP D 2 153 ? -7.705 -17.082 56.433 1.00 34.02 148 TRP L O 1
ATOM 6020 N N . LYS D 2 154 ? -6.436 -18.955 56.458 1.00 41.73 149 LYS L N 1
ATOM 6021 C CA . LYS D 2 154 ? -7.058 -19.545 57.637 1.00 44.43 149 LYS L CA 1
ATOM 6022 C C . LYS D 2 154 ? -5.958 -19.869 58.637 1.00 43.76 149 LYS L C 1
ATOM 6023 O O . LYS D 2 154 ? -5.008 -20.584 58.303 1.00 41.48 149 LYS L O 1
ATOM 6029 N N . VAL D 2 155 ? -6.072 -19.329 59.846 1.00 46.33 150 VAL L N 1
ATOM 6030 C CA . VAL D 2 155 ? -5.128 -19.614 60.918 1.00 47.10 150 VAL L CA 1
ATOM 6031 C C . VAL D 2 155 ? -5.869 -20.345 62.027 1.00 49.66 150 VAL L C 1
ATOM 6032 O O . VAL D 2 155 ? -6.805 -19.804 62.629 1.00 48.77 150 VAL L O 1
ATOM 6036 N N . ASP D 2 156 ? -5.441 -21.580 62.288 1.00 50.28 151 ASP L N 1
ATOM 6037 C CA . ASP D 2 156 ? -6.190 -22.523 63.117 1.00 50.70 151 ASP L CA 1
ATOM 6038 C C . ASP D 2 156 ? -7.660 -22.548 62.704 1.00 49.69 151 ASP L C 1
ATOM 6039 O O . ASP D 2 156 ? -8.565 -22.583 63.537 1.00 51.98 151 ASP L O 1
ATOM 6044 N N . ASN D 2 157 ? -7.887 -22.521 61.390 1.00 50.22 152 ASN L N 1
ATOM 6045 C CA . ASN D 2 157 ? -9.183 -22.563 60.715 1.00 53.31 152 ASN L CA 1
ATOM 6046 C C . ASN D 2 157 ? -10.024 -21.314 60.926 1.00 52.71 152 ASN L C 1
ATOM 6047 O O . ASN D 2 157 ? -11.214 -21.316 60.580 1.00 51.96 152 ASN L O 1
ATOM 6052 N N . ALA D 2 158 ? -9.446 -20.245 61.468 1.00 54.49 153 ALA L N 1
ATOM 6053 C CA . ALA D 2 158 ? -10.126 -18.961 61.584 1.00 54.01 153 ALA L CA 1
ATOM 6054 C C . ALA D 2 158 ? -9.835 -18.129 60.340 1.00 49.81 153 ALA L C 1
ATOM 6055 O O . ALA D 2 158 ? -8.668 -17.881 60.017 1.00 48.38 153 ALA L O 1
ATOM 6057 N N . LEU D 2 159 ? -10.889 -17.693 59.649 1.00 49.43 154 LEU L N 1
ATOM 6058 C CA . LEU D 2 159 ? -10.736 -16.924 58.414 1.00 49.97 154 LEU L CA 1
ATOM 6059 C C . LEU D 2 159 ? -10.132 -15.558 58.726 1.00 54.33 154 LEU L C 1
ATOM 6060 O O . LEU D 2 159 ? -10.745 -14.741 59.421 1.00 59.11 154 LEU L O 1
ATOM 6062 N N . GLN D 2 160 ? -8.934 -15.310 58.207 1.00 52.69 155 GLN L N 1
ATOM 6063 C CA . GLN D 2 160 ? -8.228 -14.057 58.424 1.00 52.11 155 GLN L CA 1
ATOM 6064 C C . GLN D 2 160 ? -8.785 -12.945 57.547 1.00 53.95 155 GLN L C 1
ATOM 6065 O O . GLN D 2 160 ? -9.322 -13.175 56.460 1.00 54.77 155 GLN L O 1
ATOM 6071 N N . SER D 2 161 ? -8.608 -11.716 58.024 1.00 52.67 156 SER L N 1
ATOM 6072 C CA . SER D 2 161 ? -8.980 -10.535 57.266 1.00 48.90 156 SER L CA 1
ATOM 6073 C C . SER D 2 161 ? -8.027 -9.408 57.626 1.00 46.69 156 SER L C 1
ATOM 6074 O O . SER D 2 161 ? -7.698 -9.215 58.799 1.00 46.97 156 SER L O 1
ATOM 6077 N N . GLY D 2 162 ? -7.569 -8.685 56.609 1.00 44.34 157 GLY L N 1
ATOM 6078 C CA . GLY D 2 162 ? -6.830 -7.461 56.823 1.00 49.35 157 GLY L CA 1
ATOM 6079 C C . GLY D 2 162 ? -5.327 -7.593 56.911 1.00 50.50 157 GLY L C 1
ATOM 6080 O O . GLY D 2 162 ? -4.636 -6.568 56.954 1.00 53.49 157 GLY L O 1
ATOM 6081 N N . ASN D 2 163 ? -4.790 -8.810 56.928 1.00 48.10 158 ASN L N 1
ATOM 6082 C CA . ASN D 2 163 ? -3.355 -9.006 57.089 1.00 46.80 158 ASN L CA 1
ATOM 6083 C C . ASN D 2 163 ? -2.705 -9.625 55.851 1.00 43.62 158 ASN L C 1
ATOM 6084 O O . ASN D 2 163 ? -1.605 -10.176 55.949 1.00 42.31 158 ASN L O 1
ATOM 6089 N N . SER D 2 164 ? -3.349 -9.538 54.685 1.00 42.28 159 SER L N 1
ATOM 6090 C CA . SER D 2 164 ? -2.823 -10.164 53.477 1.00 41.79 159 SER L CA 1
ATOM 6091 C C . SER D 2 164 ? -2.880 -9.197 52.302 1.00 40.36 159 SER L C 1
ATOM 6092 O O . SER D 2 164 ? -3.745 -8.320 52.234 1.00 39.61 159 SER L O 1
ATOM 6095 N N . GLN D 2 165 ? -1.937 -9.368 51.375 1.00 41.70 160 GLN L N 1
ATOM 6096 C CA . GLN D 2 165 ? -1.839 -8.546 50.178 1.00 41.50 160 GLN L CA 1
ATOM 6097 C C . GLN D 2 165 ? -1.545 -9.436 48.981 1.00 41.28 160 GLN L C 1
ATOM 6098 O O . GLN D 2 165 ? -0.725 -10.357 49.066 1.00 40.19 160 GLN L O 1
ATOM 6104 N N . GLU D 2 166 ? -2.207 -9.145 47.864 1.00 40.01 161 GLU L N 1
ATOM 6105 C CA . GLU D 2 166 ? -2.129 -9.960 46.663 1.00 36.19 161 GLU L CA 1
ATOM 6106 C C . GLU D 2 166 ? -1.315 -9.250 45.588 1.00 32.95 161 GLU L C 1
ATOM 6107 O O . GLU D 2 166 ? -1.238 -8.019 45.548 1.00 29.25 161 GLU L O 1
ATOM 6113 N N . SER D 2 167 ? -0.688 -10.048 44.732 1.00 30.66 162 SER L N 1
ATOM 6114 C CA . SER D 2 167 ? -0.029 -9.562 43.531 1.00 33.75 162 SER L CA 1
ATOM 6115 C C . SER D 2 167 ? -0.273 -10.578 42.429 1.00 35.82 162 SER L C 1
ATOM 6116 O O . SER D 2 167 ? -0.227 -11.784 42.679 1.00 39.35 162 SER L O 1
ATOM 6119 N N . VAL D 2 168 ? -0.539 -10.099 41.216 1.00 37.09 163 VAL L N 1
ATOM 6120 C CA . VAL D 2 168 ? -0.830 -10.969 40.086 1.00 33.12 163 VAL L CA 1
ATOM 6121 C C . VAL D 2 168 ? 0.015 -10.532 38.896 1.00 33.38 163 VAL L C 1
ATOM 6122 O O . VAL D 2 168 ? 0.153 -9.334 38.620 1.00 35.58 163 VAL L O 1
ATOM 6126 N N . THR D 2 169 ? 0.604 -11.505 38.208 1.00 30.23 164 THR L N 1
ATOM 6127 C CA . THR D 2 169 ? 1.378 -11.199 37.018 1.00 33.22 164 THR L CA 1
ATOM 6128 C C . THR D 2 169 ? 0.453 -10.819 35.868 1.00 34.31 164 THR L C 1
ATOM 6129 O O . THR D 2 169 ? -0.744 -11.125 35.861 1.00 33.83 164 THR L O 1
ATOM 6133 N N . GLU D 2 170 ? 1.018 -10.128 34.890 1.00 34.36 165 GLU L N 1
ATOM 6134 C CA . GLU D 2 170 ? 0.287 -9.941 33.651 1.00 36.34 165 GLU L CA 1
ATOM 6135 C C . GLU D 2 170 ? 0.203 -11.270 32.907 1.00 32.58 165 GLU L C 1
ATOM 6136 O O . GLU D 2 170 ? 0.966 -12.206 33.168 1.00 31.61 165 GLU L O 1
ATOM 6142 N N . GLN D 2 171 ? -0.764 -11.359 31.997 1.00 32.50 166 GLN L N 1
ATOM 6143 C CA . GLN D 2 171 ? -0.987 -12.594 31.259 1.00 31.58 166 GLN L CA 1
ATOM 6144 C C . GLN D 2 171 ? 0.278 -13.019 30.516 1.00 32.44 166 GLN L C 1
ATOM 6145 O O . GLN D 2 171 ? 0.913 -12.211 29.833 1.00 33.85 166 GLN L O 1
ATOM 6151 N N . ASP D 2 172 ? 0.651 -14.291 30.665 1.00 30.57 167 ASP L N 1
ATOM 6152 C CA . ASP D 2 172 ? 1.847 -14.818 30.014 1.00 31.61 167 ASP L CA 1
ATOM 6153 C C . ASP D 2 172 ? 1.682 -14.810 28.498 1.00 27.98 167 ASP L C 1
ATOM 6154 O O . ASP D 2 172 ? 0.588 -15.010 27.966 1.00 26.41 167 ASP L O 1
ATOM 6159 N N . SER D 2 173 ? 2.789 -14.581 27.797 1.00 29.47 168 SER L N 1
ATOM 6160 C CA . SER D 2 173 ? 2.763 -14.469 26.344 1.00 33.27 168 SER L CA 1
ATOM 6161 C C . SER D 2 173 ? 2.854 -15.808 25.626 1.00 31.39 168 SER L C 1
ATOM 6162 O O . SER D 2 173 ? 2.545 -15.871 24.434 1.00 31.44 168 SER L O 1
ATOM 6165 N N . LYS D 2 174 ? 3.274 -16.872 26.304 1.00 32.75 169 LYS L N 1
ATOM 6166 C CA . LYS D 2 174 ? 3.326 -18.195 25.694 1.00 35.37 169 LYS L CA 1
ATOM 6167 C C . LYS D 2 174 ? 2.100 -19.042 26.025 1.00 37.53 169 LYS L C 1
ATOM 6168 O O . LYS D 2 174 ? 1.501 -19.637 25.123 1.00 37.64 169 LYS L O 1
ATOM 6170 N N . ASP D 2 175 ? 1.701 -19.105 27.300 1.00 36.54 170 ASP L N 1
ATOM 6171 C CA . ASP D 2 175 ? 0.592 -19.960 27.710 1.00 35.35 170 ASP L CA 1
ATOM 6172 C C . ASP D 2 175 ? -0.664 -19.194 28.100 1.00 34.41 170 ASP L C 1
ATOM 6173 O O . ASP D 2 175 ? -1.704 -19.825 28.328 1.00 34.84 170 ASP L O 1
ATOM 6178 N N . SER D 2 176 ? -0.587 -17.866 28.217 1.00 33.68 171 SER L N 1
ATOM 6179 C CA . SER D 2 176 ? -1.751 -17.002 28.428 1.00 30.25 171 SER L CA 1
ATOM 6180 C C . SER D 2 176 ? -2.385 -17.185 29.801 1.00 29.24 171 SER L C 1
ATOM 6181 O O . SER D 2 176 ? -3.585 -16.947 29.974 1.00 28.30 171 SER L O 1
ATOM 6184 N N . THR D 2 177 ? -1.603 -17.588 30.791 1.00 29.58 172 THR L N 1
ATOM 6185 C CA . THR D 2 177 ? -2.113 -17.723 32.145 1.00 29.22 172 THR L CA 1
ATOM 6186 C C . THR D 2 177 ? -1.595 -16.597 33.028 1.00 31.06 172 THR L C 1
ATOM 6187 O O . THR D 2 177 ? -0.698 -15.829 32.656 1.00 26.30 172 THR L O 1
ATOM 6191 N N . TYR D 2 178 ? -2.209 -16.508 34.208 1.00 30.79 173 TYR L N 1
ATOM 6192 C CA . TYR D 2 178 ? -1.794 -15.638 35.291 1.00 30.16 173 TYR L CA 1
ATOM 6193 C C . TYR D 2 178 ? -1.196 -16.472 36.416 1.00 30.77 173 TYR L C 1
ATOM 6194 O O . TYR D 2 178 ? -1.413 -17.684 36.507 1.00 31.38 173 TYR L O 1
ATOM 6203 N N . SER D 2 179 ? -0.427 -15.798 37.265 1.00 29.96 174 SER L N 1
ATOM 6204 C CA . SER D 2 179 ? 0.006 -16.321 38.550 1.00 30.36 174 SER L CA 1
ATOM 6205 C C . SER D 2 179 ? -0.258 -15.253 39.596 1.00 30.17 174 SER L C 1
ATOM 6206 O O . SER D 2 179 ? -0.192 -14.058 39.295 1.00 30.12 174 SER L O 1
ATOM 6209 N N . LEU D 2 180 ? -0.568 -15.687 40.818 1.00 29.18 175 LEU L N 1
ATOM 6210 C CA . LEU D 2 180 ? -0.966 -14.793 41.896 1.00 30.69 175 LEU L CA 1
ATOM 6211 C C . LEU D 2 180 ? -0.225 -15.164 43.169 1.00 31.65 175 LEU L C 1
ATOM 6212 O O . LEU D 2 180 ? -0.035 -16.345 43.467 1.00 33.27 175 LEU L O 1
ATOM 6217 N N . SER D 2 181 ? 0.190 -14.152 43.917 1.00 29.15 176 SER L N 1
ATOM 6218 C CA . SER D 2 181 ? 0.788 -14.350 45.226 1.00 31.47 176 SER L CA 1
ATOM 6219 C C . SER D 2 181 ? -0.075 -13.654 46.267 1.00 32.19 176 SER L C 1
ATOM 6220 O O . SER D 2 181 ? -0.598 -12.562 46.021 1.00 31.37 176 SER L O 1
ATOM 6223 N N . SER D 2 182 ? -0.241 -14.308 47.416 1.00 32.83 177 SER L N 1
ATOM 6224 C CA . SER D 2 182 ? -0.928 -13.736 48.570 1.00 30.40 177 SER L CA 1
ATOM 6225 C C . SER D 2 182 ? 0.008 -13.866 49.757 1.00 32.12 177 SER L C 1
ATOM 6226 O O . SER D 2 182 ? 0.438 -14.976 50.089 1.00 30.69 177 SER L O 1
ATOM 6229 N N . THR D 2 183 ? 0.330 -12.741 50.386 1.00 33.25 178 THR L N 1
ATOM 6230 C CA . THR D 2 183 ? 1.324 -12.694 51.452 1.00 36.30 178 THR L CA 1
ATOM 6231 C C . THR D 2 183 ? 0.636 -12.336 52.762 1.00 38.66 178 THR L C 1
ATOM 6232 O O . THR D 2 183 ? 0.170 -11.205 52.937 1.00 42.06 178 THR L O 1
ATOM 6236 N N . LEU D 2 184 ? 0.576 -13.301 53.675 1.00 39.42 179 LEU L N 1
ATOM 6237 C CA . LEU D 2 184 ? 0.048 -13.069 55.014 1.00 41.36 179 LEU L CA 1
ATOM 6238 C C . LEU D 2 184 ? 1.165 -12.534 55.901 1.00 44.62 179 LEU L C 1
ATOM 6239 O O . LEU D 2 184 ? 2.200 -13.188 56.069 1.00 46.21 179 LEU L O 1
ATOM 6244 N N . THR D 2 185 ? 0.966 -11.346 56.458 1.00 46.56 180 THR L N 1
ATOM 6245 C CA . THR D 2 185 ? 1.966 -10.692 57.293 1.00 47.26 180 THR L CA 1
ATOM 6246 C C . THR D 2 185 ? 1.427 -10.570 58.712 1.00 45.23 180 THR L C 1
ATOM 6247 O O . THR D 2 185 ? 0.387 -9.940 58.932 1.00 44.28 180 THR L O 1
ATOM 6251 N N . LEU D 2 186 ? 2.132 -11.177 59.666 1.00 45.46 181 LEU L N 1
ATOM 6252 C CA . LEU D 2 186 ? 1.774 -11.104 61.075 1.00 50.96 181 LEU L CA 1
ATOM 6253 C C . LEU D 2 186 ? 3.028 -10.837 61.895 1.00 50.81 181 LEU L C 1
ATOM 6254 O O . LEU D 2 186 ? 4.151 -11.103 61.457 1.00 48.76 181 LEU L O 1
ATOM 6259 N N . SER D 2 187 ? 2.823 -10.307 63.101 1.00 52.11 182 SER L N 1
ATOM 6260 C CA . SER D 2 187 ? 3.928 -10.128 64.028 1.00 52.34 182 SER L CA 1
ATOM 6261 C C . SER D 2 187 ? 4.530 -11.482 64.396 1.00 51.92 182 SER L C 1
ATOM 6262 O O . SER D 2 187 ? 3.870 -12.524 64.336 1.00 50.99 182 SER L O 1
ATOM 6265 N N . LYS D 2 188 ? 5.812 -11.459 64.774 1.00 54.30 183 LYS L N 1
ATOM 6266 C CA . LYS D 2 188 ? 6.447 -12.675 65.273 1.00 58.22 183 LYS L CA 1
ATOM 6267 C C . LYS D 2 188 ? 5.702 -13.231 66.478 1.00 61.37 183 LYS L C 1
ATOM 6268 O O . LYS D 2 188 ? 5.610 -14.454 66.641 1.00 60.77 183 LYS L O 1
ATOM 6270 N N . ALA D 2 189 ? 5.148 -12.353 67.319 1.00 64.07 184 ALA L N 1
ATOM 6271 C CA . ALA D 2 189 ? 4.410 -12.803 68.494 1.00 67.24 184 ALA L CA 1
ATOM 6272 C C . ALA D 2 189 ? 3.108 -13.490 68.098 1.00 67.09 184 ALA L C 1
ATOM 6273 O O . ALA D 2 189 ? 2.838 -14.619 68.523 1.00 67.52 184 ALA L O 1
ATOM 6275 N N . ASP D 2 190 ? 2.285 -12.819 67.283 1.00 66.70 185 ASP L N 1
ATOM 6276 C CA . ASP D 2 190 ? 1.018 -13.409 66.858 1.00 65.86 185 ASP L CA 1
ATOM 6277 C C . ASP D 2 190 ? 1.233 -14.695 66.076 1.00 62.82 185 ASP L C 1
ATOM 6278 O O . ASP D 2 190 ? 0.373 -15.583 66.095 1.00 64.60 185 ASP L O 1
ATOM 6283 N N . TYR D 2 191 ? 2.374 -14.819 65.394 1.00 59.53 186 TYR L N 1
ATOM 6284 C CA . TYR D 2 191 ? 2.645 -16.024 64.618 1.00 56.91 186 TYR L CA 1
ATOM 6285 C C . TYR D 2 191 ? 2.947 -17.217 65.517 1.00 57.90 186 TYR L C 1
ATOM 6286 O O . TYR D 2 191 ? 2.620 -18.356 65.163 1.00 56.01 186 TYR L O 1
ATOM 6295 N N . GLU D 2 192 ? 3.552 -16.984 66.682 1.00 60.12 187 GLU L N 1
ATOM 6296 C CA . GLU D 2 192 ? 3.851 -18.073 67.604 1.00 61.52 187 GLU L CA 1
ATOM 6297 C C . GLU D 2 192 ? 2.664 -18.455 68.480 1.00 61.90 187 GLU L C 1
ATOM 6298 O O . GLU D 2 192 ? 2.732 -19.477 69.170 1.00 60.37 187 GLU L O 1
ATOM 6304 N N . LYS D 2 193 ? 1.588 -17.665 68.475 1.00 63.22 188 LYS L N 1
ATOM 6305 C CA . LYS D 2 193 ? 0.397 -17.980 69.254 1.00 63.89 188 LYS L CA 1
ATOM 6306 C C . LYS D 2 193 ? -0.521 -18.969 68.552 1.00 65.05 188 LYS L C 1
ATOM 6307 O O . LYS D 2 193 ? -1.409 -19.532 69.200 1.00 67.20 188 LYS L O 1
ATOM 6309 N N . HIS D 2 194 ? -0.331 -19.196 67.256 1.00 62.63 189 HIS L N 1
ATOM 6310 C CA . HIS D 2 194 ? -1.142 -20.126 66.486 1.00 59.48 189 HIS L CA 1
ATOM 6311 C C . HIS D 2 194 ? -0.248 -21.168 65.826 1.00 53.24 189 HIS L C 1
ATOM 6312 O O . HIS D 2 194 ? 0.974 -21.018 65.760 1.00 53.25 189 HIS L O 1
ATOM 6319 N N . LYS D 2 195 ? -0.865 -22.243 65.339 1.00 48.77 190 LYS L N 1
ATOM 6320 C CA . LYS D 2 195 ? -0.103 -23.389 64.861 1.00 49.89 190 LYS L CA 1
ATOM 6321 C C . LYS D 2 195 ? -0.328 -23.708 63.390 1.00 51.46 190 LYS L C 1
ATOM 6322 O O . LYS D 2 195 ? 0.647 -23.864 62.644 1.00 52.40 190 LYS L O 1
ATOM 6325 N N . VAL D 2 196 ? -1.579 -23.835 62.949 1.00 51.01 191 VAL L N 1
ATOM 6326 C CA . VAL D 2 196 ? -1.894 -24.322 61.607 1.00 48.74 191 VAL L CA 1
ATOM 6327 C C . VAL D 2 196 ? -2.200 -23.134 60.702 1.00 48.79 191 VAL L C 1
ATOM 6328 O O . VAL D 2 196 ? -3.201 -22.436 60.899 1.00 48.95 191 VAL L O 1
ATOM 6332 N N . TYR D 2 197 ? -1.367 -22.926 59.685 1.00 48.40 192 TYR L N 1
ATOM 6333 C CA . TYR D 2 197 ? -1.549 -21.864 58.706 1.00 44.83 192 TYR L CA 1
ATOM 6334 C C . TYR D 2 197 ? -1.934 -22.487 57.372 1.00 42.77 192 TYR L C 1
ATOM 6335 O O . TYR D 2 197 ? -1.322 -23.466 56.947 1.00 42.81 192 TYR L O 1
ATOM 6344 N N . ALA D 2 198 ? -2.949 -21.935 56.717 1.00 39.73 193 ALA L N 1
ATOM 6345 C CA . ALA D 2 198 ? -3.490 -22.582 55.531 1.00 38.63 193 ALA L CA 1
ATOM 6346 C C . ALA D 2 198 ? -3.953 -21.510 54.557 1.00 37.05 193 ALA L C 1
ATOM 6347 O O . ALA D 2 198 ? -4.466 -20.471 54.978 1.00 36.54 193 ALA L O 1
ATOM 6349 N N . CYS D 2 199 ? -3.788 -21.748 53.254 1.00 40.09 194 CYS L N 1
ATOM 6350 C CA . CYS D 2 199 ? -4.474 -20.907 52.278 1.00 40.65 194 CYS L CA 1
ATOM 6351 C C . CYS D 2 199 ? -5.399 -21.775 51.440 1.00 37.99 194 CYS L C 1
ATOM 6352 O O . CYS D 2 199 ? -5.015 -22.861 51.004 1.00 39.60 194 CYS L O 1
ATOM 6355 N N . GLU D 2 200 ? -6.627 -21.287 51.282 1.00 34.49 195 GLU L N 1
ATOM 6356 C CA . GLU D 2 200 ? -7.738 -21.975 50.643 1.00 35.73 195 GLU L CA 1
ATOM 6357 C C . GLU D 2 200 ? -8.077 -21.218 49.372 1.00 37.01 195 GLU L C 1
ATOM 6358 O O . GLU D 2 200 ? -8.382 -20.022 49.428 1.00 39.78 195 GLU L O 1
ATOM 6364 N N . VAL D 2 201 ? -8.020 -21.907 48.237 1.00 33.44 196 VAL L N 1
ATOM 6365 C CA . VAL D 2 201 ? -8.145 -21.298 46.924 1.00 33.13 196 VAL L CA 1
ATOM 6366 C C . VAL D 2 201 ? -9.427 -21.800 46.273 1.00 33.00 196 VAL L C 1
ATOM 6367 O O . VAL D 2 201 ? -9.650 -23.014 46.167 1.00 31.72 196 VAL L O 1
ATOM 6371 N N . THR D 2 202 ? -10.261 -20.864 45.835 1.00 29.87 197 THR L N 1
ATOM 6372 C CA . THR D 2 202 ? -11.447 -21.157 45.049 1.00 30.67 197 THR L CA 1
ATOM 6373 C C . THR D 2 202 ? -11.241 -20.621 43.637 1.00 30.14 197 THR L C 1
ATOM 6374 O O . THR D 2 202 ? -10.847 -19.464 43.461 1.00 27.16 197 THR L O 1
ATOM 6378 N N . HIS D 2 203 ? -11.478 -21.468 42.639 1.00 30.29 198 HIS L N 1
ATOM 6379 C CA . HIS D 2 203 ? -11.243 -21.090 41.256 1.00 29.26 198 HIS L CA 1
ATOM 6380 C C . HIS D 2 203 ? -12.114 -21.936 40.340 1.00 30.65 198 HIS L C 1
ATOM 6381 O O . HIS D 2 203 ? -12.360 -23.113 40.609 1.00 29.32 198 HIS L O 1
ATOM 6388 N N . GLN D 2 204 ? -12.545 -21.322 39.231 1.00 33.74 199 GLN L N 1
ATOM 6389 C CA . GLN D 2 204 ? -13.445 -21.974 38.281 1.00 34.95 199 GLN L CA 1
ATOM 6390 C C . GLN D 2 204 ? -12.934 -23.336 37.823 1.00 34.11 199 GLN L C 1
ATOM 6391 O O . GLN D 2 204 ? -13.735 -24.235 37.538 1.00 35.82 199 GLN L O 1
ATOM 6397 N N . GLY D 2 205 ? -11.614 -23.514 37.748 1.00 31.11 200 GLY L N 1
ATOM 6398 C CA . GLY D 2 205 ? -11.024 -24.767 37.312 1.00 30.85 200 GLY L CA 1
ATOM 6399 C C . GLY D 2 205 ? -10.947 -25.874 38.342 1.00 31.59 200 GLY L C 1
ATOM 6400 O O . GLY D 2 205 ? -10.561 -26.994 37.995 1.00 27.53 200 GLY L O 1
ATOM 6401 N N . LEU D 2 206 ? -11.301 -25.599 39.596 1.00 33.57 201 LEU L N 1
ATOM 6402 C CA . LEU D 2 206 ? -11.247 -26.577 40.680 1.00 33.09 201 LEU L CA 1
ATOM 6403 C C . LEU D 2 206 ? -12.655 -27.033 41.043 1.00 36.77 201 LEU L C 1
ATOM 6404 O O . LEU D 2 206 ? -13.542 -26.201 41.261 1.00 38.75 201 LEU L O 1
ATOM 6409 N N . SER D 2 207 ? -12.847 -28.355 41.130 1.00 40.05 202 SER L N 1
ATOM 6410 C CA . SER D 2 207 ? -14.156 -28.905 41.485 1.00 43.13 202 SER L CA 1
ATOM 6411 C C . SER D 2 207 ? -14.652 -28.357 42.816 1.00 44.44 202 SER L C 1
ATOM 6412 O O . SER D 2 207 ? -15.845 -28.070 42.978 1.00 46.99 202 SER L O 1
ATOM 6415 N N . SER D 2 208 ? -13.753 -28.210 43.778 1.00 43.62 203 SER L N 1
ATOM 6416 C CA . SER D 2 208 ? -14.055 -27.661 45.090 1.00 42.07 203 SER L CA 1
ATOM 6417 C C . SER D 2 208 ? -12.839 -26.876 45.546 1.00 42.18 203 SER L C 1
ATOM 6418 O O . SER D 2 208 ? -11.741 -27.075 45.017 1.00 38.89 203 SER L O 1
ATOM 6421 N N . PRO D 2 209 ? -12.996 -25.971 46.513 1.00 46.19 204 PRO L N 1
ATOM 6422 C CA . PRO D 2 209 ? -11.829 -25.232 47.008 1.00 44.21 204 PRO L CA 1
ATOM 6423 C C . PRO D 2 209 ? -10.705 -26.178 47.421 1.00 39.41 204 PRO L C 1
ATOM 6424 O O . PRO D 2 209 ? -10.941 -27.249 47.987 1.00 39.73 204 PRO L O 1
ATOM 6428 N N . VAL D 2 210 ? -9.471 -25.790 47.078 1.00 35.24 205 VAL L N 1
ATOM 6429 C CA . VAL D 2 210 ? -8.262 -26.531 47.422 1.00 37.14 205 VAL L CA 1
ATOM 6430 C C . VAL D 2 210 ? -7.564 -25.814 48.568 1.00 38.94 205 VAL L C 1
ATOM 6431 O O . VAL D 2 210 ? -7.450 -24.579 48.569 1.00 37.77 205 VAL L O 1
ATOM 6435 N N . THR D 2 211 ? -7.082 -26.589 49.539 1.00 36.21 206 THR L N 1
ATOM 6436 C CA . THR D 2 211 ? -6.452 -26.070 50.744 1.00 36.51 206 THR L CA 1
ATOM 6437 C C . THR D 2 211 ? -5.013 -26.555 50.812 1.00 35.68 206 THR L C 1
ATOM 6438 O O . THR D 2 211 ? -4.745 -27.742 50.600 1.00 38.46 206 THR L O 1
ATOM 6442 N N . LYS D 2 212 ? -4.090 -25.643 51.104 1.00 33.60 207 LYS L N 1
ATOM 6443 C CA . LYS D 2 212 ? -2.701 -26.005 51.358 1.00 35.80 207 LYS L CA 1
ATOM 6444 C C . LYS D 2 212 ? -2.307 -25.431 52.705 1.00 39.96 207 LYS L C 1
ATOM 6445 O O . LYS D 2 212 ? -2.583 -24.260 52.985 1.00 43.46 207 LYS L O 1
ATOM 6451 N N . SER D 2 213 ? -1.655 -26.243 53.531 1.00 41.14 208 SER L N 1
ATOM 6452 C CA . SER D 2 213 ? -1.436 -25.870 54.918 1.00 42.52 208 SER L CA 1
ATOM 6453 C C . SER D 2 213 ? -0.123 -26.451 55.416 1.00 41.29 208 SER L C 1
ATOM 6454 O O . SER D 2 213 ? 0.460 -27.351 54.808 1.00 41.24 208 SER L O 1
ATOM 6457 N N . PHE D 2 214 ? 0.335 -25.915 56.545 1.00 43.31 209 PHE L N 1
ATOM 6458 C CA . PHE D 2 214 ? 1.514 -26.411 57.234 1.00 46.20 209 PHE L CA 1
ATOM 6459 C C . PHE D 2 214 ? 1.355 -26.133 58.719 1.00 50.18 209 PHE L C 1
ATOM 6460 O O . PHE D 2 214 ? 0.515 -25.330 59.135 1.00 48.88 209 PHE L O 1
ATOM 6468 N N . ASN D 2 215 ? 2.196 -26.788 59.515 1.00 54.35 210 ASN L N 1
ATOM 6469 C CA . ASN D 2 215 ? 2.248 -26.589 60.955 1.00 57.69 210 ASN L CA 1
ATOM 6470 C C . ASN D 2 215 ? 3.558 -25.909 61.327 1.00 59.59 210 ASN L C 1
ATOM 6471 O O . ASN D 2 215 ? 4.603 -26.191 60.734 1.00 60.96 210 ASN L O 1
ATOM 6476 N N . ARG D 2 216 ? 3.492 -25.015 62.311 1.00 62.65 211 ARG L N 1
ATOM 6477 C CA . ARG D 2 216 ? 4.664 -24.266 62.751 1.00 65.56 211 ARG L CA 1
ATOM 6478 C C . ARG D 2 216 ? 5.822 -25.193 63.095 1.00 71.58 211 ARG L C 1
ATOM 6479 O O . ARG D 2 216 ? 5.684 -26.097 63.924 1.00 71.69 211 ARG L O 1
ATOM 6487 N N . GLY D 2 217 ? 6.965 -24.956 62.446 1.00 77.56 212 GLY L N 1
ATOM 6488 C CA . GLY D 2 217 ? 8.188 -25.716 62.649 1.00 81.90 212 GLY L CA 1
ATOM 6489 C C . GLY D 2 217 ? 7.989 -27.212 62.784 1.00 84.96 212 GLY L C 1
ATOM 6490 O O . GLY D 2 217 ? 8.430 -27.809 63.769 1.00 87.20 212 GLY L O 1
ATOM 6491 N N . GLU D 2 218 ? 7.331 -27.838 61.804 1.00 86.00 213 GLU L N 1
ATOM 6492 C CA . GLU D 2 218 ? 6.884 -29.216 61.960 1.00 89.05 213 GLU L CA 1
ATOM 6493 C C . GLU D 2 218 ? 7.449 -30.174 60.914 1.00 89.56 213 GLU L C 1
ATOM 6494 O O . GLU D 2 218 ? 7.015 -31.332 60.872 1.00 90.04 213 GLU L O 1
ATOM 6496 N N . CYS D 2 219 ? 8.382 -29.721 60.071 1.00 89.09 214 CYS L N 1
ATOM 6497 C CA . CYS D 2 219 ? 9.261 -30.577 59.254 1.00 89.83 214 CYS L CA 1
ATOM 6498 C C . CYS D 2 219 ? 10.173 -29.705 58.392 1.00 87.59 214 CYS L C 1
ATOM 6499 O O . CYS D 2 219 ? 11.285 -29.359 58.792 1.00 87.44 214 CYS L O 1
ATOM 6502 N N . ASN E 3 2 ? 15.252 27.947 -5.796 1.00 63.60 1 ASN C N 1
ATOM 6503 C CA . ASN E 3 2 ? 15.810 27.942 -4.446 1.00 62.35 1 ASN C CA 1
ATOM 6504 C C . ASN E 3 2 ? 15.573 26.589 -3.737 1.00 57.74 1 ASN C C 1
ATOM 6505 O O . ASN E 3 2 ? 16.540 25.894 -3.425 1.00 57.76 1 ASN C O 1
ATOM 6510 N N . PRO E 3 3 ? 14.310 26.190 -3.511 1.00 54.31 2 PRO C N 1
ATOM 6511 C CA . PRO E 3 3 ? 14.066 25.012 -2.656 1.00 49.80 2 PRO C CA 1
ATOM 6512 C C . PRO E 3 3 ? 14.437 23.684 -3.300 1.00 46.15 2 PRO C C 1
ATOM 6513 O O . PRO E 3 3 ? 14.693 22.714 -2.576 1.00 44.11 2 PRO C O 1
ATOM 6517 N N . ASN E 3 4 ? 14.471 23.599 -4.629 1.00 43.35 3 ASN C N 1
ATOM 6518 C CA . ASN E 3 4 ? 14.733 22.315 -5.267 1.00 41.93 3 ASN C CA 1
ATOM 6519 C C . ASN E 3 4 ? 16.186 21.868 -5.131 1.00 38.90 3 ASN C C 1
ATOM 6520 O O . ASN E 3 4 ? 16.504 20.739 -5.520 1.00 33.81 3 ASN C O 1
ATOM 6525 N N . ALA E 3 5 ? 17.065 22.709 -4.580 1.00 38.66 4 ALA C N 1
ATOM 6526 C CA . ALA E 3 5 ? 18.440 22.318 -4.287 1.00 38.25 4 ALA C CA 1
ATOM 6527 C C . ALA E 3 5 ? 18.593 21.676 -2.918 1.00 35.74 4 ALA C C 1
ATOM 6528 O O . ALA E 3 5 ? 19.652 21.102 -2.638 1.00 30.50 4 ALA C O 1
ATOM 6530 N N . ASN E 3 6 ? 17.574 21.772 -2.063 1.00 35.94 5 ASN C N 1
ATOM 6531 C CA . ASN E 3 6 ? 17.622 21.167 -0.739 1.00 35.32 5 ASN C CA 1
ATOM 6532 C C . ASN E 3 6 ? 17.298 19.682 -0.844 1.00 33.45 5 ASN C C 1
ATOM 6533 O O . ASN E 3 6 ? 16.183 19.328 -1.239 1.00 31.29 5 ASN C O 1
ATOM 6538 N N . PRO E 3 7 ? 18.231 18.789 -0.502 1.00 32.49 6 PRO C N 1
ATOM 6539 C CA . PRO E 3 7 ? 17.925 17.354 -0.535 1.00 32.19 6 PRO C CA 1
ATOM 6540 C C . PRO E 3 7 ? 17.127 16.862 0.660 1.00 30.42 6 PRO C C 1
ATOM 6541 O O . PRO E 3 7 ? 16.587 15.750 0.592 1.00 30.30 6 PRO C O 1
ATOM 6545 N N . ASN E 3 8 ? 17.043 17.634 1.750 1.00 31.15 7 ASN C N 1
ATOM 6546 C CA . ASN E 3 8 ? 16.448 17.172 3.003 1.00 31.76 7 ASN C CA 1
ATOM 6547 C C . ASN E 3 8 ? 15.165 17.920 3.347 1.00 36.20 7 ASN C C 1
ATOM 6548 O O . ASN E 3 8 ? 14.854 18.118 4.526 1.00 33.63 7 ASN C O 1
ATOM 6553 N N . ALA E 3 9 ? 14.417 18.361 2.341 1.00 35.36 8 ALA C N 1
ATOM 6554 C CA . ALA E 3 9 ? 13.152 19.028 2.607 1.00 36.42 8 ALA C CA 1
ATOM 6555 C C . ALA E 3 9 ? 12.235 18.855 1.409 1.00 36.13 8 ALA C C 1
ATOM 6556 O O . ALA E 3 9 ? 12.692 18.706 0.272 1.00 34.33 8 ALA C O 1
ATOM 6558 N N . ASN E 3 10 ? 10.942 18.864 1.680 1.00 35.29 9 ASN C N 1
ATOM 6559 C CA . ASN E 3 10 ? 9.942 18.876 0.628 1.00 40.52 9 ASN C CA 1
ATOM 6560 C C . ASN E 3 10 ? 10.099 20.145 -0.210 1.00 42.49 9 ASN C C 1
ATOM 6561 O O . ASN E 3 10 ? 10.049 21.251 0.348 1.00 40.57 9 ASN C O 1
ATOM 6566 N N . PRO E 3 11 ? 10.291 20.042 -1.531 1.00 46.61 10 PRO C N 1
ATOM 6567 C CA . PRO E 3 11 ? 10.483 21.257 -2.341 1.00 48.97 10 PRO C CA 1
ATOM 6568 C C . PRO E 3 11 ? 9.220 22.079 -2.505 1.00 51.28 10 PRO C C 1
ATOM 6569 O O . PRO E 3 11 ? 9.296 23.202 -3.018 1.00 49.93 10 PRO C O 1
ATOM 6573 N N . ASN E 3 12 ? 8.071 21.556 -2.090 1.00 55.45 11 ASN C N 1
ATOM 6574 C CA . ASN E 3 12 ? 6.828 22.308 -2.129 1.00 57.95 11 ASN C CA 1
ATOM 6575 C C . ASN E 3 12 ? 6.717 23.226 -0.923 1.00 58.65 11 ASN C C 1
ATOM 6576 O O . ASN E 3 12 ? 7.079 22.854 0.198 1.00 59.66 11 ASN C O 1
ATOM 6581 N N . ALA E 3 13 ? 6.208 24.432 -1.160 1.00 55.78 12 ALA C N 1
ATOM 6582 C CA . ALA E 3 13 ? 5.917 25.335 -0.062 1.00 54.14 12 ALA C CA 1
ATOM 6583 C C . ALA E 3 13 ? 4.827 24.744 0.822 1.00 53.38 12 ALA C C 1
ATOM 6584 O O . ALA E 3 13 ? 3.968 23.980 0.366 1.00 50.93 12 ALA C O 1
ATOM 6586 N N . ASN E 3 14 ? 4.884 25.097 2.105 1.00 54.35 13 ASN C N 1
ATOM 6587 C CA . ASN E 3 14 ? 3.888 24.700 3.094 1.00 54.33 13 ASN C CA 1
ATOM 6588 C C . ASN E 3 14 ? 3.610 23.188 3.085 1.00 53.01 13 ASN C C 1
ATOM 6589 O O . ASN E 3 14 ? 2.466 22.774 2.797 1.00 54.08 13 ASN C O 1
ATOM 6594 N N . PRO E 3 15 ? 4.593 22.347 3.390 1.00 50.02 14 PRO C N 1
ATOM 6595 C CA . PRO E 3 15 ? 4.347 20.897 3.375 1.00 50.18 14 PRO C CA 1
ATOM 6596 C C . PRO E 3 15 ? 3.631 20.385 4.613 1.00 52.72 14 PRO C C 1
ATOM 6597 O O . PRO E 3 15 ? 3.073 19.280 4.566 1.00 53.36 14 PRO C O 1
ATOM 6601 N N . ASN E 3 16 ? 3.624 21.149 5.709 1.00 53.02 15 ASN C N 1
ATOM 6602 C CA . ASN E 3 16 ? 2.956 20.772 6.947 1.00 51.46 15 ASN C CA 1
ATOM 6603 C C . ASN E 3 16 ? 2.133 21.942 7.464 1.00 52.13 15 ASN C C 1
ATOM 6604 O O . ASN E 3 16 ? 2.590 23.090 7.449 1.00 49.54 15 ASN C O 1
ATOM 6609 N N . ALA E 3 17 ? 0.916 21.639 7.931 1.00 53.91 16 ALA C N 1
ATOM 6610 C CA . ALA E 3 17 ? 0.048 22.668 8.501 1.00 55.13 16 ALA C CA 1
ATOM 6611 C C . ALA E 3 17 ? 0.622 23.227 9.799 1.00 54.57 16 ALA C C 1
ATOM 6612 O O . ALA E 3 17 ? 0.507 24.429 10.067 1.00 54.09 16 ALA C O 1
ATOM 6614 N N . ASN E 3 18 ? 1.245 22.369 10.615 1.00 52.62 17 ASN C N 1
ATOM 6615 C CA . ASN E 3 18 ? 1.803 22.741 11.916 1.00 50.05 17 ASN C CA 1
ATOM 6616 C C . ASN E 3 18 ? 3.293 22.435 11.919 1.00 46.68 17 ASN C C 1
ATOM 6617 O O . ASN E 3 18 ? 3.714 21.349 12.344 1.00 44.91 17 ASN C O 1
ATOM 6622 N N . PRO E 3 19 ? 4.130 23.373 11.469 1.00 43.82 18 PRO C N 1
ATOM 6623 C CA . PRO E 3 19 ? 5.561 23.063 11.307 1.00 42.12 18 PRO C CA 1
ATOM 6624 C C . PRO E 3 19 ? 6.258 22.692 12.610 1.00 44.09 18 PRO C C 1
ATOM 6625 O O . PRO E 3 19 ? 7.203 21.889 12.586 1.00 37.53 18 PRO C O 1
ATOM 6629 N N . ASN E 3 20 ? 5.825 23.248 13.750 1.00 45.16 19 ASN C N 1
ATOM 6630 C CA . ASN E 3 20 ? 6.450 22.879 15.016 1.00 46.09 19 ASN C CA 1
ATOM 6631 C C . ASN E 3 20 ? 6.164 21.434 15.392 1.00 42.82 19 ASN C C 1
ATOM 6632 O O . ASN E 3 20 ? 6.893 20.865 16.208 1.00 40.79 19 ASN C O 1
ATOM 6637 N N . ALA E 3 21 ? 5.120 20.829 14.822 1.00 43.57 20 ALA C N 1
ATOM 6638 C CA . ALA E 3 21 ? 4.892 19.406 15.028 1.00 42.80 20 ALA C CA 1
ATOM 6639 C C . ALA E 3 21 ? 5.869 18.550 14.243 1.00 38.85 20 ALA C C 1
ATOM 6640 O O . ALA E 3 21 ? 5.997 17.357 14.542 1.00 34.25 20 ALA C O 1
ATOM 6642 N N . ASN E 3 22 ? 6.560 19.133 13.255 1.00 39.42 21 ASN C N 1
ATOM 6643 C CA . ASN E 3 22 ? 7.454 18.380 12.388 1.00 34.75 21 ASN C CA 1
ATOM 6644 C C . ASN E 3 22 ? 8.845 18.319 13.004 1.00 35.41 21 ASN C C 1
ATOM 6645 O O . ASN E 3 22 ? 9.551 19.343 13.024 1.00 32.61 21 ASN C O 1
ATOM 6650 N N . PRO E 3 23 ? 9.291 17.158 13.481 1.00 30.09 22 PRO C N 1
ATOM 6651 C CA . PRO E 3 23 ? 10.648 17.056 14.022 1.00 32.73 22 PRO C CA 1
ATOM 6652 C C . PRO E 3 23 ? 11.723 17.025 12.948 1.00 28.65 22 PRO C C 1
ATOM 6653 O O . PRO E 3 23 ? 12.900 17.218 13.276 1.00 29.76 22 PRO C O 1
ATOM 6657 N N . ASN E 3 24 ? 11.366 16.802 11.685 1.00 25.85 23 ASN C N 1
ATOM 6658 C CA . ASN E 3 24 ? 12.335 16.686 10.598 1.00 28.73 23 ASN C CA 1
ATOM 6659 C C . ASN E 3 24 ? 12.258 17.875 9.638 1.00 29.81 23 ASN C C 1
ATOM 6660 O O . ASN E 3 24 ? 12.366 17.716 8.420 1.00 28.56 23 ASN C O 1
ATOM 6665 N N . ALA E 3 25 ? 12.064 19.078 10.176 1.00 27.90 24 ALA C N 1
ATOM 6666 C CA . ALA E 3 25 ? 12.078 20.309 9.389 1.00 28.68 24 ALA C CA 1
ATOM 6667 C C . ALA E 3 25 ? 12.374 21.514 10.288 1.00 32.73 24 ALA C C 1
ATOM 6668 O O . ALA E 3 25 ? 12.927 22.523 9.830 1.00 33.21 24 ALA C O 1
#

Organism: Plasmodium falciparum (NCBI:txid5833)

Solvent-accessible surface area: 37442 Å² total; per-residue (Å²): 118,41,100,14,87,15,54,42,30,31,60,12,110,50,35,148,64,40,128,0,20,0,63,10,55,44,26,56,4,8,8,3,2,1,0,1,0,21,29,34,87,86,140,26,12,73,4,0,0,0,10,1,1,97,22,18,45,17,69,26,26,42,3,88,68,0,147,79,32,6,75,6,48,22,39,43,108,156,29,19,0,19,0,57,0,45,58,1,102,69,130,3,25,0,41,0,11,1,0,4,0,4,10,25,22,14,0,0,13,79,27,2,144,19,15,52,0,9,3,22,91,42,88,60,85,22,13,44,13,23,21,5,36,45,101,89,18,4,1,0,0,6,0,18,36,0,9,6,49,78,16,85,25,41,1,33,110,37,90,37,100,85,30,38,22,58,1,68,26,32,100,26,131,79,29,33,33,10,17,5,0,1,0,36,4,76,58,105,17,49,73,114,98,51,15,48,0,18,0,61,1,77,53,34,137,33,118,41,93,67,79,6,103,60,130,129,3,115,6,48,3,84,54,106,72,38,58,8,62,77,42,94,79,5,62,0,49,1,36,10,72,97,51,0,98,28,149,85,60,57,22,12,0,0,0,0,3,21,53,58,91,90,15,5,64,4,4,1,40,31,14,69,60,98,39,91,81,18,56,142,43,4,29,12,64,40,82,24,51,91,3,46,0,30,0,139,87,2,80,59,53,2,18,2,41,0,7,0,0,0,9,19,42,44,21,3,25,24,3,102,8,0,60,0,20,7,107,73,104,71,19,45,10,58,10,46,28,4,64,13,14,117,70,2,21,143,87,36,43,0,2,0,0,0,0,0,6,60,0,10,28,128,79,32,44,20,76,6,65,5,60,125,55,117,52,103,87,42,51,72,84,12,40,18,106,23,44,102,181,54,18,4,13,0,8,6,1,28,0,52,22,53,88,70,78,6,68,94,74,109,51,0,9,0,41,0,66,8,133,31,38,130,71,79,40,72,81,64,31,51,70,81,168,126,38,111,14,87,15,52,39,33,16,47,13,104,55,52,87,61,44,121,0,22,0,60,10,54,41,31,51,5,8,8,3,1,0,0,0,0,22,25,25,96,88,91,22,8,67,4,0,0,0,7,16,1,102,15,35,57,22,74,27,23,47,4,76,79,0,129,87,46,6,76,7,50,22,35,42,105,170,28,28,0,30,0,61,0,45,57,2,60,81,118,3,25,0,41,0,10,0,0,5,0,4,7,30,33,9,0,0,14,78,28,4,92,22,15,32,0,16,5,35,82,50,93,61,80,23,10,47,5,15,37,4,40,67,101,91,13,3,2,0,0,6,0,20,29,0,14,0,50,66,18,91,26,38,2,30,98,46,92,34,107,92,34,39,26,56,4,65,25,39,84,27,126,66,38,38,42,14,18,4,0,2,0,32,5,82,51,102,21,52,75,127,85,85,15,40,0,26,2,44,0,94,47,34,137,29,164,34,80,64,74,6,110,114,142,4,121,4,50,1,76,63,101,60,25,51,18,62,59,44,98,84,8,62,0,39,0,103,0,66,95,60,0,102,9,84,47,57,60,22,13,0,0,0,0,3,22,51,42,86,96,27,5,65,7,4,0,44,31,15,60,62,90,35,90,84,23,55,142,51,5,45,11,63,40,93,21,34,81,1,38,0,41,0,58,40,2,82,27,40,3,9,6,40,0,8,0,0,0,8,10,37,44,27,4,22,22,4,87,7,0,110,0,37,3,82,74,110,68,20,44,8,62,13,42,29,3,62,15,17,123,90,2,46,114,80,36,38,0,3,2,0,0,0,0,7,59,0,15,24,119,130,28,51,22,97,5,48,2,66,112,54,82,52,106,84,30,53,71,83,11,34,18,113,8,47,48,93,56,3,6,14,0,10,6,1,25,1,51,31,48,23,75,75,9,93,78,79,56,58,0,8,0,39,0,62,9,133,32,38,130,72,69,41,70,79,63,34,75,71,90,62,184,114,72,68,3,43,0,8,30,36,29,107,96,97,42,12,59,49,88,84,2,12,0,6,67